Protein AF-0000000084999881 (afdb_homodimer)

Sequence (1038 aa):
MAYRNLAKKSRRGPTAPMKRFIDLETKNLNSEVIKTTNSFSDEIKTISSFSTDHPLTNSQENQKLNQYENKVKGRFDNIVPLLKRVSSLQNDLNFVERAQNLCRSELGYELPLHILEKAWVGSIDISALFAWCVFQSHQLTSNEFFNSDPIEGSENSQYAKSFQSFLYQCGFHLLDITPCADGRLAHAISYALRIPFSSVRRRSHAGALFDIEKTVNRWIKTEHSRYRESTPNSATEPTRYLKSVIYHFSSVDPTHQGCAAHGSNDELAASEGLQRLLDFREAVENSFCCGASVDLLLIGIDTDTDAIRVHTPSKTNEVDLKSWVCANEIYKETQFLKAEEALQKIQENIKRVCPGETDPNMVMFITRLISNNISQIDYVKNFHSGSYQDAGHAERFIGVGIGFKEVHLRNLTYFAHLETVEQGAPDLDVGVKIFTGLNISRSLPIPIVIRFDYSGSVPHARNRALSDCHRINEAIKSRYRDLIDNGSLHTFLTIRDRDKKAPAEVVGSSLDPVTQEAHMAYRNLAKKSRRGPTAPMKRFIDLETKNLNSEVIKTTNSFSDEIKTISSFSTDHPLTNSQENQKLNQYENKVKGRFDNIVPLLKRVSSLQNDLNFVERAQNLCRSELGYELPLHILEKAWVGSIDISALFAWCVFQSHQLTSNEFFNSDPIEGSENSQYAKSFQSFLYQCGFHLLDITPCADGRLAHAISYALRIPFSSVRRRSHAGALFDIEKTVNRWIKTEHSRYRESTPNSATEPTRYLKSVIYHFSSVDPTHQGCAAHGSNDELAASEGLQRLLDFREAVENSFCCGASVDLLLIGIDTDTDAIRVHTPSKTNEVDLKSWVCANEIYKETQFLKAEEALQKIQENIKRVCPGETDPNMVMFITRLISNNISQIDYVKNFHSGSYQDAGHAERFIGVGIGFKEVHLRNLTYFAHLETVEQGAPDLDVGVKIFTGLNISRSLPIPIVIRFDYSGSVPHARNRALSDCHRINEAIKSRYRDLIDNGSLHTFLTIRDRDKKAPAEVVGSSLDPVTQEAH

Secondary structure (DSSP, 8-state):
------------------------------------S--SGGG---------S-TT--HHHHHHHHHHHHHHHHHHHTHHHHHHHHHHTTTSTTHHHHHHHHHHHHTSSPPPHHHHGGGGTS---HHHHHHHHHHHHHHHHHHHHHHH-TTS-STTSHHHHHHHHHHHHTTEEEEEEEEBS-GGGTTIIIIIS---GGGEEE--BGGG---HHHHHHHHHHHHHHHHHH--SS-TTS--EEEEEEEEEE-SS-TTTSS-GGGTT-HHHHHHHHHHHHHHHHHHHHHH--TT---EEEEEEEETTT--EEEE--BTT----TT--EEHHHHHHHHTTS-HHHHHHHHHHHHHHHSSSPBPHHHHHHHHHHHHHHHHHHHHHHHHHTTS-S--S---SEEEEEE--TT--STTSEEEEE-S-HHHHHHHHHHHHHHHHHHTGGGT--EEEEEEEEE-TTSTTHHHHHHHHHHHHHHHHHHHTHHHHHTTSEEEEEEEEETTSS--PEEEEETTS-------/----------------------------------------TT----------S-TT--HHHHHHHHHHHHHHHHHHHTHHHHHHHHHHTTTSTTHHHHHHHHHHHHTSSPPPHHHHGGGGTS---HHHHHHHHHHHHHHHHHHHHHHH-TTS-STTSHHHHHHHHHHHHTTEEEEEEEEBS-GGGTTIIIIIS---GGGEEE--BGGG---HHHHHHHHHHHHHHHHHH--SS-TTS--EEEEEEEEEE-SS-TTTSS-GGGTT-HHHHHHHHHHHHHHHHHHHHHH--TT---EEEEEEEETTT--EEEE--BTT----TT--EEHHHHHHHHTTS-HHHHHHHHHHHHHHHSSSPBPHHHHHHHHHHHHHHHHHHHHHHHHHTTS-S--S---SEEEEE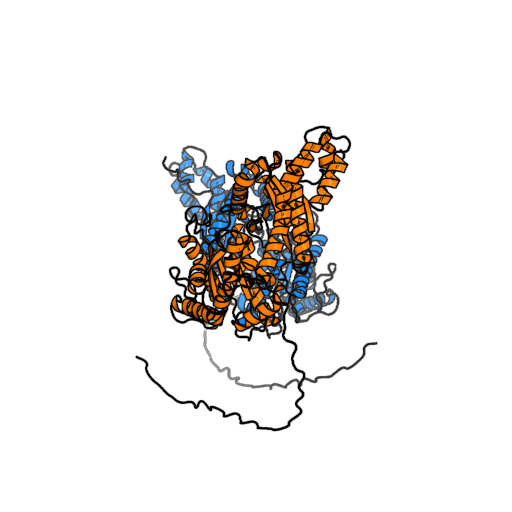E--TT--STTSEEEEE-S-HHHHHHHHHHHHHHHHHHTGGGT--EEEEEEEEE-TTSTTHHHHHHHHHHHHHHHHHHHTHHHHHTTSEEEEEEEEETTSS--PEEEEETTS-------

pLDDT: mean 86.76, std 23.09, range [13.91, 98.69]

Structure (mmCIF, N/CA/C/O backbone):
data_AF-0000000084999881-model_v1
#
loop_
_entity.id
_entity.type
_entity.pdbx_description
1 polymer 'Carboxysome shell carbonic anhydrase'
#
loop_
_atom_site.group_PDB
_atom_site.id
_atom_site.type_symbol
_atom_site.label_atom_id
_atom_site.label_alt_id
_atom_site.label_comp_id
_atom_site.label_asym_id
_atom_site.label_entity_id
_atom_site.label_seq_id
_atom_site.pdbx_PDB_ins_code
_atom_site.Cartn_x
_atom_site.Cartn_y
_atom_site.Cartn_z
_atom_site.occupancy
_atom_site.B_iso_or_equiv
_atom_site.auth_seq_id
_atom_site.auth_comp_id
_atom_site.auth_asym_id
_atom_site.auth_atom_id
_atom_site.pdbx_PDB_model_num
ATOM 1 N N . MET A 1 1 ? 43.688 4.688 -23.734 1 18.05 1 MET A N 1
ATOM 2 C CA . MET A 1 1 ? 44.844 3.812 -23.828 1 18.05 1 MET A CA 1
ATOM 3 C C . MET A 1 1 ? 45.25 3.309 -22.438 1 18.05 1 MET A C 1
ATOM 5 O O . MET A 1 1 ? 46.438 3.346 -22.078 1 18.05 1 MET A O 1
ATOM 9 N N . ALA A 1 2 ? 44.156 3.385 -21.594 1 18.86 2 ALA A N 1
ATOM 10 C CA . ALA A 1 2 ? 44.031 3.137 -20.156 1 18.86 2 ALA A CA 1
ATOM 11 C C . ALA A 1 2 ? 44.438 1.7 -19.812 1 18.86 2 ALA A C 1
ATOM 13 O O . ALA A 1 2 ? 43.688 0.761 -20.141 1 18.86 2 ALA A O 1
ATOM 14 N N . TYR A 1 3 ? 45.688 1.379 -19.594 1 16.81 3 TYR A N 1
ATOM 15 C CA . TYR A 1 3 ? 46.688 0.327 -19.625 1 16.81 3 TYR A CA 1
ATOM 16 C C . TYR A 1 3 ? 46.438 -0.706 -18.531 1 16.81 3 TYR A C 1
ATOM 18 O O . TYR A 1 3 ? 45.625 -0.478 -17.641 1 16.81 3 TYR A O 1
ATOM 26 N N . ARG A 1 4 ? 47.375 -1.119 -17.656 1 17.08 4 ARG A N 1
ATOM 27 C CA . ARG A 1 4 ? 48.219 -2.295 -17.578 1 17.08 4 ARG A CA 1
ATOM 28 C C . ARG A 1 4 ? 47.875 -3.164 -16.391 1 17.08 4 ARG A C 1
ATOM 30 O O . ARG A 1 4 ? 47.781 -4.387 -16.5 1 17.08 4 ARG A O 1
ATOM 37 N N . ASN A 1 5 ? 48 -2.693 -15.102 1 17.42 5 ASN A N 1
ATOM 38 C CA . ASN A 1 5 ? 48.875 -3.488 -14.258 1 17.42 5 ASN A CA 1
ATOM 39 C C . ASN A 1 5 ? 48.156 -4.68 -13.641 1 17.42 5 ASN A C 1
ATOM 41 O O . ASN A 1 5 ? 47.062 -4.527 -13.102 1 17.42 5 ASN A O 1
ATOM 45 N N . LEU A 1 6 ? 48.562 -5.977 -13.984 1 17.14 6 LEU A N 1
ATOM 46 C CA . LEU A 1 6 ? 48.375 -7.426 -14.031 1 17.14 6 LEU A CA 1
ATOM 47 C C . LEU A 1 6 ? 48.594 -8.039 -12.656 1 17.14 6 LEU A C 1
ATOM 49 O O . LEU A 1 6 ? 49.688 -8.531 -12.352 1 17.14 6 LEU A O 1
ATOM 53 N N . ALA A 1 7 ? 48.344 -7.301 -11.477 1 16.52 7 ALA A N 1
ATOM 54 C CA . ALA A 1 7 ? 48.969 -7.906 -10.312 1 16.52 7 ALA A CA 1
ATOM 55 C C . ALA A 1 7 ? 48.5 -9.344 -10.109 1 16.52 7 ALA A C 1
ATOM 57 O O . ALA A 1 7 ? 47.281 -9.609 -10.094 1 16.52 7 ALA A O 1
ATOM 58 N N . LYS A 1 8 ? 49.281 -10.453 -10.031 1 15.81 8 LYS A N 1
ATOM 59 C CA . LYS A 1 8 ? 49.531 -11.891 -10.109 1 15.81 8 LYS A CA 1
ATOM 60 C C . LYS A 1 8 ? 49.062 -12.602 -8.844 1 15.81 8 LYS A C 1
ATOM 62 O O . LYS A 1 8 ? 49.719 -13.531 -8.375 1 15.81 8 LYS A O 1
ATOM 67 N N . LYS A 1 9 ? 48.094 -12.203 -7.992 1 16.83 9 LYS A N 1
ATOM 68 C CA . LYS A 1 9 ? 48.219 -12.797 -6.664 1 16.83 9 LYS A CA 1
ATOM 69 C C . LYS A 1 9 ? 48.031 -14.312 -6.715 1 16.83 9 LYS A C 1
ATOM 71 O O . LYS A 1 9 ? 47.031 -14.805 -7.184 1 16.83 9 LYS A O 1
ATOM 76 N N . SER A 1 10 ? 49.094 -15.242 -6.605 1 15.3 10 SER A N 1
ATOM 77 C CA . SER A 1 10 ? 49.469 -16.641 -6.746 1 15.3 10 SER A CA 1
ATOM 78 C C . SER A 1 10 ? 48.812 -17.5 -5.652 1 15.3 10 SER A C 1
ATOM 80 O O . SER A 1 10 ? 49.375 -17.625 -4.559 1 15.3 10 SER A O 1
ATOM 82 N N . ARG A 1 11 ? 47.5 -17.359 -5.41 1 17.06 11 ARG A N 1
ATOM 83 C CA . ARG A 1 11 ? 47.062 -18.062 -4.195 1 17.06 11 ARG A CA 1
ATOM 84 C C . ARG A 1 11 ? 47.375 -19.547 -4.289 1 17.06 11 ARG A C 1
ATOM 86 O O . ARG A 1 11 ? 46.969 -20.219 -5.238 1 17.06 11 ARG A O 1
ATOM 93 N N . ARG A 1 12 ? 48.406 -20.109 -3.645 1 16.02 12 ARG A N 1
ATOM 94 C CA . ARG A 1 12 ? 49.062 -21.391 -3.395 1 16.02 12 ARG A CA 1
ATOM 95 C C . ARG A 1 12 ? 48.062 -22.453 -2.965 1 16.02 12 ARG A C 1
ATOM 97 O O . ARG A 1 12 ? 47.156 -22.188 -2.158 1 16.02 12 ARG A O 1
ATOM 104 N N . GLY A 1 13 ? 47.781 -23.625 -3.818 1 16.53 13 GLY A N 1
ATOM 105 C CA . GLY A 1 13 ? 46.938 -24.797 -4.07 1 16.53 13 GLY A CA 1
ATOM 106 C C . GLY A 1 13 ? 47.156 -25.906 -3.053 1 16.53 13 GLY A C 1
ATOM 107 O O . GLY A 1 13 ? 46.781 -27.047 -3.283 1 16.53 13 GLY A O 1
ATOM 108 N N . PRO A 1 14 ? 46.844 -25.688 -1.639 1 15.98 14 PRO A N 1
ATOM 109 C CA . PRO A 1 14 ? 47.5 -26.75 -0.863 1 15.98 14 PRO A CA 1
ATOM 110 C C . PRO A 1 14 ? 47.031 -28.141 -1.254 1 15.98 14 PRO A C 1
ATOM 112 O O . PRO A 1 14 ? 45.938 -28.297 -1.808 1 15.98 14 PRO A O 1
ATOM 115 N N . THR A 1 15 ? 47.875 -29.281 -1.244 1 15.13 15 THR A N 1
ATOM 116 C CA . THR A 1 15 ? 48.156 -30.641 -1.699 1 15.13 15 THR A CA 1
ATOM 117 C C . THR A 1 15 ? 47.469 -31.672 -0.815 1 15.13 15 THR A C 1
ATOM 119 O O . THR A 1 15 ? 47.656 -32.875 -0.995 1 15.13 15 THR A O 1
ATOM 122 N N . ALA A 1 16 ? 46.094 -31.484 -0.407 1 15.77 16 ALA A N 1
ATOM 123 C CA . ALA A 1 16 ? 45.906 -32.406 0.705 1 15.77 16 ALA A CA 1
ATOM 124 C C . ALA A 1 16 ? 46.062 -33.875 0.252 1 15.77 16 ALA A C 1
ATOM 126 O O . ALA A 1 16 ? 45.719 -34.219 -0.877 1 15.77 16 ALA A O 1
ATOM 127 N N . PRO A 1 17 ? 46.469 -34.969 1.18 1 15.51 17 PRO A N 1
ATOM 128 C CA . PRO A 1 17 ? 47.188 -36.25 1.094 1 15.51 17 PRO A CA 1
ATOM 129 C C . PRO A 1 17 ? 46.25 -37.406 0.79 1 15.51 17 PRO A C 1
ATOM 131 O O . PRO A 1 17 ? 45.031 -37.312 1.008 1 15.51 17 PRO A O 1
ATOM 134 N N . MET A 1 18 ? 46.719 -38.625 0.277 1 15.27 18 MET A N 1
ATOM 135 C CA . MET A 1 18 ? 46.406 -39.844 -0.454 1 15.27 18 MET A CA 1
ATOM 136 C C . MET A 1 18 ? 45.875 -40.938 0.49 1 15.27 18 MET A C 1
ATOM 138 O O . MET A 1 18 ? 45.781 -42.094 0.106 1 15.27 18 MET A O 1
ATOM 142 N N . LYS A 1 19 ? 45.062 -40.562 1.547 1 14.93 19 LYS A N 1
ATOM 143 C CA . LYS A 1 19 ? 45.312 -41.656 2.479 1 14.93 19 LYS A CA 1
ATOM 144 C C . LYS A 1 19 ? 45 -43 1.85 1 14.93 19 LYS A C 1
ATOM 146 O O . LYS A 1 19 ? 44.25 -43.062 0.868 1 14.93 19 LYS A O 1
ATOM 151 N N . ARG A 1 20 ? 44.375 -44.031 2.789 1 15.15 20 ARG A N 1
ATOM 152 C CA . ARG A 1 20 ? 44.844 -45.281 3.371 1 15.15 20 ARG A CA 1
ATOM 153 C C . ARG A 1 20 ? 44.125 -46.469 2.73 1 15.15 20 ARG A C 1
ATOM 155 O O . ARG A 1 20 ? 43 -46.375 2.27 1 15.15 20 ARG A O 1
ATOM 162 N N . PHE A 1 21 ? 44.688 -47.812 2.725 1 15.23 21 PHE A N 1
ATOM 163 C CA . PHE A 1 21 ? 44.812 -49.094 2.031 1 15.23 21 PHE A CA 1
ATOM 164 C C . PHE A 1 21 ? 43.719 -50.031 2.428 1 15.23 21 PHE A C 1
ATOM 166 O O . PHE A 1 21 ? 43.281 -50.844 1.615 1 15.23 21 PHE A O 1
ATOM 173 N N . ILE A 1 22 ? 42.938 -49.969 3.635 1 15.84 22 ILE A N 1
ATOM 174 C CA . ILE A 1 22 ? 43.219 -51.25 4.262 1 15.84 22 ILE A CA 1
ATOM 175 C C . ILE A 1 22 ? 42.438 -52.344 3.576 1 15.84 22 ILE A C 1
ATOM 177 O O . ILE A 1 22 ? 42.875 -52.969 2.604 1 15.84 22 ILE A O 1
ATOM 181 N N . ASP A 1 23 ? 41.5 -53.125 4.367 1 16.14 23 ASP A N 1
ATOM 182 C CA . ASP A 1 23 ? 41.562 -54.5 4.891 1 16.14 23 ASP A CA 1
ATOM 183 C C . ASP A 1 23 ? 40.625 -55.406 4.145 1 16.14 23 ASP A C 1
ATOM 185 O O . ASP A 1 23 ? 39.406 -55.125 4.047 1 16.14 23 ASP A O 1
ATOM 189 N N . LEU A 1 24 ? 41.156 -56.406 3.414 1 15.98 24 LEU A N 1
ATOM 190 C CA . LEU A 1 24 ? 40.812 -57.344 2.363 1 15.98 24 LEU A CA 1
ATOM 191 C C . LEU A 1 24 ? 39.844 -58.406 2.895 1 15.98 24 LEU A C 1
ATOM 193 O O . LEU A 1 24 ? 39.188 -59.125 2.115 1 15.98 24 LEU A O 1
ATOM 197 N N . GLU A 1 25 ? 39.75 -58.781 4.176 1 15.97 25 GLU A N 1
ATOM 198 C CA . GLU A 1 25 ? 39.875 -60.25 4.25 1 15.97 25 GLU A CA 1
ATOM 199 C C . GLU A 1 25 ? 38.531 -60.906 4.035 1 15.97 25 GLU A C 1
ATOM 201 O O . GLU A 1 25 ? 37.656 -60.844 4.898 1 15.97 25 GLU A O 1
ATOM 206 N N . THR A 1 26 ? 37.844 -60.812 3.047 1 15.11 26 THR A N 1
ATOM 207 C CA . THR A 1 26 ? 36.5 -61.312 3.105 1 15.11 26 THR A CA 1
ATOM 208 C C . THR A 1 26 ? 36.469 -62.844 3.174 1 15.11 26 THR A C 1
ATOM 210 O O . THR A 1 26 ? 36.906 -63.5 2.234 1 15.11 26 THR A O 1
ATOM 213 N N . LYS A 1 27 ? 36.531 -63.25 4.406 1 16.55 27 LYS A N 1
ATOM 214 C CA . LYS A 1 27 ? 36.531 -64.688 4.793 1 16.55 27 LYS A CA 1
ATOM 215 C C . LYS A 1 27 ? 35.531 -65.438 3.979 1 16.55 27 LYS A C 1
ATOM 217 O O . LYS A 1 27 ? 34.562 -64.875 3.463 1 16.55 27 LYS A O 1
ATOM 222 N N . ASN A 1 28 ? 35.031 -66.625 4.434 1 15.32 28 ASN A N 1
ATOM 223 C CA . ASN A 1 28 ? 35 -68.062 4.102 1 15.32 28 ASN A CA 1
ATOM 224 C C . ASN A 1 28 ? 33.688 -68.438 3.482 1 15.32 28 ASN A C 1
ATOM 226 O O . ASN A 1 28 ? 33.656 -69.062 2.414 1 15.32 28 ASN A O 1
ATOM 230 N N . LEU A 1 29 ? 32.688 -68.938 4.277 1 16.25 29 LEU A N 1
ATOM 231 C CA . LEU A 1 29 ? 32.406 -70.375 4.336 1 16.25 29 LEU A CA 1
ATOM 232 C C . LEU A 1 29 ? 31.312 -70.75 3.33 1 16.25 29 LEU A C 1
ATOM 234 O O . LEU A 1 29 ? 30.578 -69.875 2.861 1 16.25 29 LEU A O 1
ATOM 238 N N . ASN A 1 30 ? 30.531 -71.875 3.604 1 15.73 30 ASN A N 1
ATOM 239 C CA . ASN A 1 30 ? 30.234 -73.188 3.121 1 15.73 30 ASN A CA 1
ATOM 240 C C . ASN A 1 30 ? 28.875 -73.25 2.42 1 15.73 30 ASN A C 1
ATOM 242 O O . ASN A 1 30 ? 28.688 -74.062 1.514 1 15.73 30 ASN A O 1
ATOM 246 N N . SER A 1 31 ? 27.844 -72.75 3.051 1 16.7 31 SER A N 1
ATOM 247 C CA . SER A 1 31 ? 26.797 -73.75 3.158 1 16.7 31 SER A CA 1
ATOM 248 C C . SER A 1 31 ? 26.219 -74.125 1.792 1 16.7 31 SER A C 1
ATOM 250 O O . SER A 1 31 ? 26.312 -73.312 0.858 1 16.7 31 SER A O 1
ATOM 252 N N . GLU A 1 32 ? 25.281 -75.062 1.805 1 17.41 32 GLU A N 1
ATOM 253 C CA . GLU A 1 32 ? 24.703 -76.312 1.23 1 17.41 32 GLU A CA 1
ATOM 254 C C . GLU A 1 32 ? 23.797 -76 0.051 1 17.41 32 GLU A C 1
ATOM 256 O O . GLU A 1 32 ? 23.484 -74.812 -0.188 1 17.41 32 GLU A O 1
ATOM 261 N N . VAL A 1 33 ? 22.531 -76.562 0.133 1 18.67 33 VAL A N 1
ATOM 262 C CA . VAL A 1 33 ? 21.875 -77.625 -0.663 1 18.67 33 VAL A CA 1
ATOM 263 C C . VAL A 1 33 ? 21.172 -77 -1.859 1 18.67 33 VAL A C 1
ATOM 265 O O . VAL A 1 33 ? 20.938 -75.75 -1.874 1 18.67 33 VAL A O 1
ATOM 268 N N . ILE A 1 34 ? 20.031 -77.688 -2.234 1 17.12 34 ILE A N 1
ATOM 269 C CA . ILE A 1 34 ? 19.469 -78.312 -3.436 1 17.12 34 ILE A CA 1
ATOM 270 C C . ILE A 1 34 ? 18.672 -77.25 -4.219 1 17.12 34 ILE A C 1
ATOM 272 O O . ILE A 1 34 ? 17.719 -76.688 -3.705 1 17.12 34 ILE A O 1
ATOM 276 N N . LYS A 1 35 ? 19.203 -77 -5.289 1 20.3 35 LYS A N 1
ATOM 277 C CA . LYS A 1 35 ? 19.141 -76.125 -6.457 1 20.3 35 LYS A CA 1
ATOM 278 C C . LYS A 1 35 ? 17.844 -76.375 -7.234 1 20.3 35 LYS A C 1
ATOM 280 O O . LYS A 1 35 ? 17.672 -77.375 -7.895 1 20.3 35 LYS A O 1
ATOM 285 N N . THR A 1 36 ? 16.656 -76 -6.457 1 18.44 36 THR A N 1
ATOM 286 C CA . THR A 1 36 ? 15.297 -75.938 -6.977 1 18.44 36 THR A CA 1
ATOM 287 C C . THR A 1 36 ? 15.289 -75.562 -8.453 1 18.44 36 THR A C 1
ATOM 289 O O . THR A 1 36 ? 16.047 -74.75 -8.891 1 18.44 36 THR A O 1
ATOM 292 N N . THR A 1 37 ? 14.312 -76.25 -9.102 1 19.77 37 THR A N 1
ATOM 293 C CA . THR A 1 37 ? 14.062 -76.625 -10.492 1 19.77 37 THR A CA 1
ATOM 294 C C . THR A 1 37 ? 14.125 -75.375 -11.375 1 19.77 37 THR A C 1
ATOM 296 O O . THR A 1 37 ? 14.008 -74.25 -10.875 1 19.77 37 THR A O 1
ATOM 299 N N . ASN A 1 38 ? 13.492 -75.562 -12.547 1 20.7 38 ASN A N 1
ATOM 300 C CA . ASN A 1 38 ? 13.586 -75.25 -13.969 1 20.7 38 ASN A CA 1
ATOM 301 C C . ASN A 1 38 ? 13.344 -73.75 -14.211 1 20.7 38 ASN A C 1
ATOM 303 O O . ASN A 1 38 ? 12.555 -73.125 -13.5 1 20.7 38 ASN A O 1
ATOM 307 N N . SER A 1 39 ? 14.055 -73.125 -15.195 1 21.08 39 SER A N 1
ATOM 308 C CA . SER A 1 39 ? 14.914 -72 -15.703 1 21.08 39 SER A CA 1
ATOM 309 C C . SER A 1 39 ? 14.086 -70.875 -16.266 1 21.08 39 SER A C 1
ATOM 311 O O . SER A 1 39 ? 14.344 -69.688 -15.953 1 21.08 39 SER A O 1
ATOM 313 N N . PHE A 1 40 ? 13.531 -71.062 -17.547 1 21.86 40 PHE A N 1
ATOM 314 C CA . PHE A 1 40 ? 13.82 -70.188 -18.688 1 21.86 40 PHE A CA 1
ATOM 315 C C . PHE A 1 40 ? 12.852 -69 -18.734 1 21.86 40 PHE A C 1
ATOM 317 O O . PHE A 1 40 ? 13.234 -67.938 -19.125 1 21.86 40 PHE A O 1
ATOM 324 N N . SER A 1 41 ? 11.555 -69.438 -18.766 1 22.73 41 SER A N 1
ATOM 325 C CA . SER A 1 41 ? 10.68 -68.562 -19.594 1 22.73 41 SER A CA 1
ATOM 326 C C . SER A 1 41 ? 10.398 -67.25 -18.906 1 22.73 41 SER A C 1
ATOM 328 O O . SER A 1 41 ? 9.688 -66.375 -19.453 1 22.73 41 SER A O 1
ATOM 330 N N . ASP A 1 42 ? 10.508 -67.312 -17.641 1 23.17 42 ASP A N 1
ATOM 331 C CA . ASP A 1 42 ? 10.086 -66.125 -16.875 1 23.17 42 ASP A CA 1
ATOM 332 C C . ASP A 1 42 ? 10.984 -64.938 -17.172 1 23.17 42 ASP A C 1
ATOM 334 O O . ASP A 1 42 ? 10.945 -63.938 -16.469 1 23.17 42 ASP A O 1
ATOM 338 N N . GLU A 1 43 ? 12.141 -65.312 -17.734 1 27.02 43 GLU A N 1
ATOM 339 C CA . GLU A 1 43 ? 13.102 -64.25 -18.016 1 27.02 43 GLU A CA 1
ATOM 340 C C . GLU A 1 43 ? 12.484 -63.156 -18.938 1 27.02 43 GLU A C 1
ATOM 342 O O . GLU A 1 43 ? 13.211 -62.438 -19.625 1 27.02 43 GLU A O 1
ATOM 347 N N . ILE A 1 44 ? 11.344 -63.5 -19.422 1 25.16 44 ILE A N 1
ATOM 348 C CA . ILE A 1 44 ? 11.047 -62.594 -20.531 1 25.16 44 ILE A CA 1
ATOM 349 C C . ILE A 1 44 ? 11.406 -61.156 -20.141 1 25.16 44 ILE A C 1
ATOM 351 O O . ILE A 1 44 ? 11.539 -60.844 -18.953 1 25.16 44 ILE A O 1
ATOM 355 N N . LYS A 1 45 ? 10.391 -60.094 -20.609 1 29.77 45 LYS A N 1
ATOM 356 C CA . LYS A 1 45 ? 10.477 -58.719 -21.078 1 29.77 45 LYS A CA 1
ATOM 357 C C . LYS A 1 45 ? 10.695 -57.75 -19.906 1 29.77 45 LYS A C 1
ATOM 359 O O . LYS A 1 45 ? 9.734 -57.312 -19.297 1 29.77 45 LYS A O 1
ATOM 364 N N . THR A 1 46 ? 11.242 -58.219 -18.875 1 27.94 46 THR A N 1
ATOM 365 C CA . THR A 1 46 ? 11.695 -57 -18.219 1 27.94 46 THR A CA 1
ATOM 366 C C . THR A 1 46 ? 12.367 -56.062 -19.203 1 27.94 46 THR A C 1
ATOM 368 O O . THR A 1 46 ? 13.578 -56.156 -19.438 1 27.94 46 THR A O 1
ATOM 371 N N . ILE A 1 47 ? 12.023 -56.125 -20.422 1 29.58 47 ILE A N 1
ATOM 372 C CA . ILE A 1 47 ? 12.523 -55 -21.219 1 29.58 47 ILE A CA 1
ATOM 373 C C . ILE A 1 47 ? 12.672 -53.75 -20.328 1 29.58 47 ILE A C 1
ATOM 375 O O . ILE A 1 47 ? 11.711 -53.312 -19.703 1 29.58 47 ILE A O 1
ATOM 379 N N . SER A 1 48 ? 13.68 -53.656 -19.625 1 32.5 48 SER A N 1
ATOM 380 C CA . SER A 1 48 ? 14.047 -52.312 -19.203 1 32.5 48 SER A CA 1
ATOM 381 C C . SER A 1 48 ? 13.336 -51.25 -20.062 1 32.5 48 SER A C 1
ATOM 383 O O . SER A 1 48 ? 13.578 -51.156 -21.266 1 32.5 48 SER A O 1
ATOM 385 N N . SER A 1 49 ? 12.102 -51.219 -20.094 1 35.69 49 SER A N 1
ATOM 386 C CA . SER A 1 49 ? 11.414 -50.062 -20.688 1 35.69 49 SER A CA 1
ATOM 387 C C . SER A 1 49 ? 12.336 -48.875 -20.797 1 35.69 49 SER A C 1
ATOM 389 O O . SER A 1 49 ? 12.766 -48.312 -19.781 1 35.69 49 SER A O 1
ATOM 391 N N . PHE A 1 50 ? 13.445 -48.844 -21.531 1 41.78 50 PHE A N 1
ATOM 392 C CA . PHE A 1 50 ? 14.273 -47.719 -21.875 1 41.78 50 PHE A CA 1
ATOM 393 C C . PHE A 1 50 ? 13.539 -46.406 -21.609 1 41.78 50 PHE A C 1
ATOM 395 O O . PHE A 1 50 ? 12.539 -46.094 -22.266 1 41.78 50 PHE A O 1
ATOM 402 N N . SER A 1 51 ? 13.375 -46.094 -20.438 1 56.97 51 SER A N 1
ATOM 403 C CA . SER A 1 51 ? 12.812 -44.781 -20.141 1 56.97 51 SER A CA 1
ATOM 404 C C . SER A 1 51 ? 13.164 -43.75 -21.219 1 56.97 51 SER A C 1
ATOM 406 O O . SER A 1 51 ? 14.336 -43.594 -21.562 1 56.97 51 SER A O 1
ATOM 408 N N . THR A 1 52 ? 12.445 -43.594 -22.266 1 80.31 52 THR A N 1
ATOM 409 C CA . THR A 1 52 ? 12.523 -42.625 -23.344 1 80.31 52 THR A CA 1
ATOM 410 C C . THR A 1 52 ? 12.727 -41.219 -22.797 1 80.31 52 THR A C 1
ATOM 412 O O . THR A 1 52 ? 12.789 -40.25 -23.562 1 80.31 52 THR A O 1
ATOM 415 N N . ASP A 1 53 ? 12.977 -41.375 -21.484 1 91.19 53 ASP A N 1
ATOM 416 C CA . ASP A 1 53 ? 13.148 -40.062 -20.906 1 91.19 53 ASP A CA 1
ATOM 417 C C . ASP A 1 53 ? 14.562 -39.531 -21.141 1 91.19 53 ASP A C 1
ATOM 419 O O . ASP A 1 53 ? 15.492 -40.312 -21.359 1 91.19 53 ASP A O 1
ATOM 423 N N . HIS A 1 54 ? 14.609 -38.281 -21.188 1 96.62 54 HIS A N 1
ATOM 424 C CA . HIS A 1 54 ? 15.898 -37.594 -21.219 1 96.62 54 HIS A CA 1
ATOM 425 C C . HIS A 1 54 ? 16.781 -38.031 -20.047 1 96.62 54 HIS A C 1
ATOM 427 O O . HIS A 1 54 ? 16.281 -38.25 -18.938 1 96.62 54 HIS A O 1
ATOM 433 N N . PRO A 1 55 ? 18.078 -38.125 -20.172 1 96.62 55 PRO A N 1
ATOM 434 C CA . PRO A 1 55 ? 18.969 -38.594 -19.109 1 96.62 55 PRO A CA 1
ATOM 435 C C . PRO A 1 55 ? 18.953 -37.688 -17.875 1 96.62 55 PRO A C 1
ATOM 437 O O . PRO A 1 55 ? 19.297 -38.125 -16.781 1 96.62 55 PRO A O 1
ATOM 440 N N . LEU A 1 56 ? 18.578 -36.469 -18.031 1 97.62 56 LEU A N 1
ATOM 441 C CA . LEU A 1 56 ? 18.547 -35.531 -16.906 1 97.62 56 LEU A CA 1
ATOM 442 C C . LEU A 1 56 ? 17.188 -35.562 -16.203 1 97.62 56 LEU A C 1
ATOM 444 O O . LEU A 1 56 ? 17.016 -34.906 -15.172 1 97.62 56 LEU A O 1
ATOM 448 N N . THR A 1 57 ? 16.281 -36.344 -16.625 1 97.94 57 THR A N 1
ATOM 449 C CA . THR A 1 57 ? 14.922 -36.344 -16.109 1 97.94 57 THR A CA 1
ATOM 450 C C . THR A 1 57 ? 14.828 -37.094 -14.781 1 97.94 57 THR A C 1
ATOM 452 O O . THR A 1 57 ? 15.375 -38.188 -14.641 1 97.94 57 THR A O 1
ATOM 455 N N . ASN A 1 58 ? 14.195 -36.438 -13.844 1 96.56 58 ASN A N 1
ATOM 456 C CA . ASN A 1 58 ? 13.82 -37.094 -12.594 1 96.56 58 ASN A CA 1
ATOM 457 C C . ASN A 1 58 ? 12.438 -37.719 -12.695 1 96.56 58 ASN A C 1
ATOM 459 O O . ASN A 1 58 ? 11.438 -37.125 -12.305 1 96.56 58 ASN A O 1
ATOM 463 N N . SER A 1 59 ? 12.391 -38.938 -13.047 1 95.69 59 SER A N 1
ATOM 464 C CA . SER A 1 59 ? 11.141 -39.656 -13.344 1 95.69 59 SER A CA 1
ATOM 465 C C . SER A 1 59 ? 10.312 -39.875 -12.086 1 95.69 59 SER A C 1
ATOM 467 O O . SER A 1 59 ? 9.086 -39.844 -12.133 1 95.69 59 SER A O 1
ATOM 469 N N . GLN A 1 60 ? 11.016 -40.094 -11.008 1 95.25 60 GLN A N 1
ATOM 470 C CA . GLN A 1 60 ? 10.312 -40.281 -9.742 1 95.25 60 GLN A CA 1
ATOM 471 C C . GLN A 1 60 ? 9.547 -39 -9.352 1 95.25 60 GLN A C 1
ATOM 473 O O . GLN A 1 60 ? 8.391 -39.094 -8.93 1 95.25 60 GLN A O 1
ATOM 478 N N . GLU A 1 61 ? 10.227 -37.906 -9.453 1 95.81 61 GLU A N 1
ATOM 479 C CA . GLU A 1 61 ? 9.562 -36.625 -9.164 1 95.81 61 GLU A CA 1
ATOM 480 C C . GLU A 1 61 ? 8.406 -36.375 -10.125 1 95.81 61 GLU A C 1
ATOM 482 O O . GLU A 1 61 ? 7.363 -35.844 -9.727 1 95.81 61 GLU A O 1
ATOM 487 N N . ASN A 1 62 ? 8.539 -36.688 -11.359 1 97.62 62 ASN A N 1
ATOM 488 C CA . ASN A 1 62 ? 7.457 -36.562 -12.328 1 97.62 62 ASN A CA 1
ATOM 489 C C . ASN A 1 62 ? 6.227 -37.344 -11.914 1 97.62 62 ASN A C 1
ATOM 491 O O . ASN A 1 62 ? 5.098 -36.875 -12.031 1 97.62 62 ASN A O 1
ATOM 495 N N . GLN A 1 63 ? 6.461 -38.562 -11.469 1 96.75 63 GLN A N 1
ATOM 496 C CA . GLN A 1 63 ? 5.355 -39.406 -11.047 1 96.75 63 GLN A CA 1
ATOM 497 C C . GLN A 1 63 ? 4.637 -38.812 -9.844 1 96.75 63 GLN A C 1
ATOM 499 O O . GLN A 1 63 ? 3.404 -38.812 -9.773 1 96.75 63 GLN A O 1
ATOM 504 N N . LYS A 1 64 ? 5.398 -38.312 -8.938 1 96.12 64 LYS A N 1
ATOM 505 C CA . LYS A 1 64 ? 4.824 -37.688 -7.758 1 96.12 64 LYS A CA 1
ATOM 506 C C . LYS A 1 64 ? 3.973 -36.469 -8.133 1 96.12 64 LYS A C 1
ATOM 508 O O . LYS A 1 64 ? 2.869 -36.281 -7.617 1 96.12 64 LYS A O 1
ATOM 513 N N . LEU A 1 65 ? 4.492 -35.656 -8.984 1 97.44 65 LEU A N 1
ATOM 514 C CA . LEU A 1 65 ? 3.783 -34.438 -9.422 1 97.44 65 LEU A CA 1
ATOM 515 C C . LEU A 1 65 ? 2.529 -34.812 -10.211 1 97.44 65 LEU A C 1
ATOM 517 O O . LEU A 1 65 ? 1.51 -34.125 -10.109 1 97.44 65 LEU A O 1
ATOM 521 N N . ASN A 1 66 ? 2.637 -35.875 -10.992 1 97.5 66 ASN A N 1
ATOM 522 C CA . ASN A 1 66 ? 1.467 -36.344 -11.727 1 97.5 66 ASN A CA 1
ATOM 523 C C . ASN A 1 66 ? 0.366 -36.812 -10.789 1 97.5 66 ASN A C 1
ATOM 525 O O . ASN A 1 66 ? -0.815 -36.562 -11.023 1 97.5 66 ASN A O 1
ATOM 529 N N . GLN A 1 67 ? 0.753 -37.562 -9.789 1 97.19 67 GLN A N 1
ATOM 530 C CA . GLN A 1 67 ? -0.215 -38 -8.797 1 97.19 67 GLN A CA 1
ATOM 531 C C . GLN A 1 67 ? -0.893 -36.812 -8.109 1 97.19 67 GLN A C 1
ATOM 533 O O . GLN A 1 67 ? -2.107 -36.844 -7.895 1 97.19 67 GLN A O 1
ATOM 538 N N . TYR A 1 68 ? -0.131 -35.844 -7.762 1 97.12 68 TYR A N 1
ATOM 539 C CA . TYR A 1 68 ? -0.671 -34.656 -7.133 1 97.12 68 TYR A CA 1
ATOM 540 C C . TYR A 1 68 ? -1.649 -33.938 -8.062 1 97.12 68 TYR A C 1
ATOM 542 O O . TYR A 1 68 ? -2.744 -33.562 -7.645 1 97.12 68 TYR A O 1
ATOM 550 N N . GLU A 1 69 ? -1.23 -33.781 -9.281 1 96.5 69 GLU A N 1
ATOM 551 C CA . GLU A 1 69 ? -2.066 -33.094 -10.273 1 96.5 69 GLU A CA 1
ATOM 552 C C . GLU A 1 69 ? -3.393 -33.844 -10.461 1 96.5 69 GLU A C 1
ATOM 554 O O . GLU A 1 69 ? -4.457 -33.219 -10.453 1 96.5 69 GLU A O 1
ATOM 559 N N . ASN A 1 70 ? -3.307 -35.125 -10.602 1 96.31 70 ASN A N 1
ATOM 560 C CA . ASN A 1 70 ? -4.512 -35.938 -10.812 1 96.31 70 ASN A CA 1
ATOM 561 C C . ASN A 1 70 ? -5.449 -35.844 -9.609 1 96.31 70 ASN A C 1
ATOM 563 O O . ASN A 1 70 ? -6.668 -35.781 -9.773 1 96.31 70 ASN A O 1
ATOM 567 N N . LYS A 1 71 ? -4.855 -35.875 -8.508 1 95.88 71 LYS A N 1
ATOM 568 C CA . LYS A 1 71 ? -5.66 -35.812 -7.285 1 95.88 71 LYS A CA 1
ATOM 569 C C . LYS A 1 71 ? -6.391 -34.469 -7.172 1 95.88 71 LYS A C 1
ATOM 571 O O . LYS A 1 71 ? -7.605 -34.438 -6.945 1 95.88 71 LYS A O 1
ATOM 576 N N . VAL A 1 72 ? -5.684 -33.406 -7.324 1 95.56 72 VAL A N 1
ATOM 577 C CA . VAL A 1 72 ? -6.258 -32.094 -7.145 1 95.56 72 VAL A CA 1
ATOM 578 C C . VAL A 1 72 ? -7.234 -31.781 -8.281 1 95.56 72 VAL A C 1
ATOM 580 O O . VAL A 1 72 ? -8.359 -31.328 -8.039 1 95.56 72 VAL A O 1
ATOM 583 N N . LYS A 1 73 ? -6.844 -32.031 -9.523 1 94.56 73 LYS A N 1
ATOM 584 C CA . LYS A 1 73 ? -7.734 -31.797 -10.648 1 94.56 73 LYS A CA 1
ATOM 585 C C . LYS A 1 73 ? -8.984 -32.656 -10.57 1 94.56 73 LYS A C 1
ATOM 587 O O . LYS A 1 73 ? -10.078 -32.25 -10.938 1 94.56 73 LYS A O 1
ATOM 592 N N . GLY A 1 74 ? -8.797 -33.875 -10.117 1 95.12 74 GLY A N 1
ATOM 593 C CA . GLY A 1 74 ? -9.914 -34.781 -9.961 1 95.12 74 GLY A CA 1
ATOM 594 C C . GLY A 1 74 ? -10.992 -34.281 -9.031 1 95.12 74 GLY A C 1
ATOM 595 O O . GLY A 1 74 ? -12.18 -34.469 -9.266 1 95.12 74 GLY A O 1
ATOM 596 N N . ARG A 1 75 ? -10.594 -33.562 -7.996 1 95.19 75 ARG A N 1
ATOM 597 C CA . ARG A 1 75 ? -11.539 -33 -7.043 1 95.19 75 ARG A CA 1
ATOM 598 C C . ARG A 1 75 ? -12.5 -32.031 -7.734 1 95.19 75 ARG A C 1
ATOM 600 O O . ARG A 1 75 ? -13.672 -31.938 -7.359 1 95.19 75 ARG A O 1
ATOM 607 N N . PHE A 1 76 ? -12.055 -31.328 -8.703 1 96.56 76 PHE A N 1
ATOM 608 C CA . PHE A 1 76 ? -12.867 -30.344 -9.406 1 96.56 76 PHE A CA 1
ATOM 609 C C . PHE A 1 76 ? -13.609 -30.984 -10.57 1 96.56 76 PHE A C 1
ATOM 611 O O . PHE A 1 76 ? -14.781 -30.688 -10.805 1 96.56 76 PHE A O 1
ATOM 618 N N . ASP A 1 77 ? -12.969 -31.938 -11.258 1 95.38 77 ASP A N 1
ATOM 619 C CA . ASP A 1 77 ? -13.531 -32.562 -12.445 1 95.38 77 ASP A CA 1
ATOM 620 C C . ASP A 1 77 ? -14.75 -33.438 -12.086 1 95.38 77 ASP A C 1
ATOM 622 O O . ASP A 1 77 ? -15.648 -33.625 -12.906 1 95.38 77 ASP A O 1
ATOM 626 N N . ASN A 1 78 ? -14.805 -33.875 -10.93 1 97.06 78 ASN A N 1
ATOM 627 C CA . ASN A 1 78 ? -15.867 -34.781 -10.516 1 97.06 78 ASN A CA 1
ATOM 628 C C . ASN A 1 78 ? -17.094 -34.031 -10.031 1 97.06 78 ASN A C 1
ATOM 630 O O . ASN A 1 78 ? -18.141 -34.625 -9.75 1 97.06 78 ASN A O 1
ATOM 634 N N . ILE A 1 79 ? -17.016 -32.719 -10 1 97.62 79 ILE A N 1
ATOM 635 C CA . ILE A 1 79 ? -18.109 -31.922 -9.453 1 97.62 79 ILE A CA 1
ATOM 636 C C . ILE A 1 79 ? -19.328 -32.031 -10.367 1 97.62 79 ILE A C 1
ATOM 638 O O . ILE A 1 79 ? -20.422 -32.375 -9.922 1 97.62 79 ILE A O 1
ATOM 642 N N . VAL A 1 80 ? -19.156 -31.734 -11.672 1 96.94 80 VAL A N 1
ATOM 643 C CA . VAL A 1 80 ? -20.281 -31.688 -12.602 1 96.94 80 VAL A CA 1
ATOM 644 C C . VAL A 1 80 ? -20.922 -33.062 -12.727 1 96.94 80 VAL A C 1
ATOM 646 O O . VAL A 1 80 ? -22.141 -33.219 -12.586 1 96.94 80 VAL A O 1
ATOM 649 N N . PRO A 1 81 ? -20.125 -34.188 -12.898 1 96.94 81 PRO A N 1
ATOM 650 C CA . PRO A 1 81 ? -20.734 -35.5 -12.922 1 96.94 81 PRO A CA 1
ATOM 651 C C . PRO A 1 81 ? -21.516 -35.812 -11.648 1 96.94 81 PRO A C 1
ATOM 653 O O . PRO A 1 81 ? -22.594 -36.406 -11.719 1 96.94 81 PRO A O 1
ATOM 656 N N . LEU A 1 82 ? -21 -35.469 -10.57 1 97.19 82 LEU A N 1
ATOM 657 C CA . LEU A 1 82 ? -21.688 -35.719 -9.312 1 97.19 82 LEU A CA 1
ATOM 658 C C . LEU A 1 82 ? -23 -34.938 -9.258 1 97.19 82 LEU A C 1
ATOM 660 O O . LEU A 1 82 ? -24.031 -35.5 -8.859 1 97.19 82 LEU A O 1
ATOM 664 N N . LEU A 1 83 ? -23 -33.656 -9.578 1 96.38 83 LEU A N 1
ATOM 665 C CA . LEU A 1 83 ? -24.203 -32.812 -9.484 1 96.38 83 LEU A CA 1
ATOM 666 C C . LEU A 1 83 ? -25.266 -33.281 -10.461 1 96.38 83 LEU A C 1
ATOM 668 O O . LEU A 1 83 ? -26.469 -33.156 -10.18 1 96.38 83 LEU A O 1
ATOM 672 N N . LYS A 1 84 ? -24.875 -33.844 -11.609 1 95.75 84 LYS A N 1
ATOM 673 C CA . LYS A 1 84 ? -25.828 -34.438 -12.531 1 95.75 84 LYS A CA 1
ATOM 674 C C . LYS A 1 84 ? -26.547 -35.625 -11.891 1 95.75 84 LYS A C 1
ATOM 676 O O . LYS A 1 84 ? -27.766 -35.781 -12.047 1 95.75 84 LYS A O 1
ATOM 681 N N . ARG A 1 85 ? -25.859 -36.375 -11.148 1 95.81 85 ARG A N 1
ATOM 682 C CA . ARG A 1 85 ? -26.453 -37.5 -10.438 1 95.81 85 ARG A CA 1
ATOM 683 C C . ARG A 1 85 ? -27.375 -37.031 -9.32 1 95.81 85 ARG A C 1
ATOM 685 O O . ARG A 1 85 ? -28.453 -37.562 -9.117 1 95.81 85 ARG A O 1
ATOM 692 N N . VAL A 1 86 ? -26.906 -36.031 -8.641 1 94.81 86 VAL A N 1
ATOM 693 C CA . VAL A 1 86 ? -27.719 -35.438 -7.566 1 94.81 86 VAL A CA 1
ATOM 694 C C . VAL A 1 86 ? -29.016 -34.906 -8.141 1 94.81 86 VAL A C 1
ATOM 696 O O . VAL A 1 86 ? -30.094 -35.094 -7.555 1 94.81 86 VAL A O 1
ATOM 699 N N . SER A 1 87 ? -28.875 -34.219 -9.211 1 92.81 87 SER A N 1
ATOM 700 C CA . SER A 1 87 ? -30.062 -33.656 -9.867 1 92.81 87 SER A CA 1
ATOM 701 C C . SER A 1 87 ? -31.047 -34.719 -10.258 1 92.81 87 SER A C 1
ATOM 703 O O . SER A 1 87 ? -32.281 -34.531 -10.195 1 92.81 87 SER A O 1
ATOM 705 N N . SER A 1 88 ? -30.578 -35.875 -10.617 1 92.06 88 SER A N 1
ATOM 706 C CA . SER A 1 88 ? -31.438 -36.969 -11.039 1 92.06 88 SER A CA 1
ATOM 707 C C . SER A 1 88 ? -32.188 -37.594 -9.852 1 92.06 88 SER A C 1
ATOM 709 O O . SER A 1 88 ? -33.219 -38.25 -10.031 1 92.06 88 SER A O 1
ATOM 711 N N . LEU A 1 89 ? -31.688 -37.344 -8.664 1 91.25 89 LEU A N 1
ATOM 712 C CA . LEU A 1 89 ? -32.281 -37.906 -7.453 1 91.25 89 LEU A CA 1
ATOM 713 C C . LEU A 1 89 ? -33.281 -36.938 -6.844 1 91.25 89 LEU A C 1
ATOM 715 O O . LEU A 1 89 ? -33.906 -37.25 -5.828 1 91.25 89 LEU A O 1
ATOM 719 N N . GLN A 1 90 ? -33.531 -35.781 -7.391 1 87.69 90 GLN A N 1
ATOM 720 C CA . GLN A 1 90 ? -34.25 -34.688 -6.742 1 87.69 90 GLN A CA 1
ATOM 721 C C . GLN A 1 90 ? -35.656 -35.125 -6.332 1 87.69 90 GLN A C 1
ATOM 723 O O . GLN A 1 90 ? -36.188 -34.656 -5.324 1 87.69 90 GLN A O 1
ATOM 728 N N . ASN A 1 91 ? -36.25 -36.062 -7.051 1 85.06 91 ASN A N 1
ATOM 729 C CA . ASN A 1 91 ? -37.625 -36.438 -6.797 1 85.06 91 ASN A CA 1
ATOM 730 C C . ASN A 1 91 ? -37.688 -37.688 -5.906 1 85.06 91 ASN A C 1
ATOM 732 O O . ASN A 1 91 ? -38.781 -38.156 -5.598 1 85.06 91 ASN A O 1
ATOM 736 N N . ASP A 1 92 ? -36.656 -38.062 -5.43 1 87.12 92 ASP A N 1
ATOM 737 C CA . ASP A 1 92 ? -36.656 -39.219 -4.535 1 87.12 92 ASP A CA 1
ATOM 738 C C . ASP A 1 92 ? -37.125 -38.812 -3.133 1 87.12 92 ASP A C 1
ATOM 740 O O . ASP A 1 92 ? -36.906 -37.688 -2.701 1 87.12 92 ASP A O 1
ATOM 744 N N . LEU A 1 93 ? -37.688 -39.719 -2.377 1 85.56 93 LEU A N 1
ATOM 745 C CA . LEU A 1 93 ? -38.219 -39.469 -1.031 1 85.56 93 LEU A CA 1
ATOM 746 C C . LEU A 1 93 ? -37.062 -39.156 -0.064 1 85.56 93 LEU A C 1
ATOM 748 O O . LEU A 1 93 ? -37.219 -38.312 0.804 1 85.56 93 LEU A O 1
ATOM 752 N N . ASN A 1 94 ? -35.969 -39.781 -0.13 1 91.44 94 ASN A N 1
ATOM 753 C CA . ASN A 1 94 ? -34.812 -39.531 0.733 1 91.44 94 ASN A CA 1
ATOM 754 C C . ASN A 1 94 ? -33.719 -38.781 0.003 1 91.44 94 ASN A C 1
ATOM 756 O O . ASN A 1 94 ? -32.531 -39.094 0.148 1 91.44 94 ASN A O 1
ATOM 760 N N . PHE A 1 95 ? -34.156 -37.75 -0.69 1 93.62 95 PHE A N 1
ATOM 761 C CA . PHE A 1 95 ? -33.281 -37 -1.567 1 93.62 95 PHE A CA 1
ATOM 762 C C . PHE A 1 95 ? -32.094 -36.406 -0.787 1 93.62 95 PHE A C 1
ATOM 764 O O . PHE A 1 95 ? -30.938 -36.594 -1.186 1 93.62 95 PHE A O 1
ATOM 771 N N . VAL A 1 96 ? -32.375 -35.75 0.345 1 94.69 96 VAL A N 1
ATOM 772 C CA . VAL A 1 96 ? -31.344 -35.062 1.107 1 94.69 96 VAL A CA 1
ATOM 773 C C . VAL A 1 96 ? -30.297 -36.062 1.588 1 94.69 96 VAL A C 1
ATOM 775 O O . VAL A 1 96 ? -29.094 -35.844 1.408 1 94.69 96 VAL A O 1
ATOM 778 N N . GLU A 1 97 ? -30.688 -37.156 2.119 1 95.19 97 GLU A N 1
ATOM 779 C CA . GLU A 1 97 ? -29.781 -38.188 2.645 1 95.19 97 GLU A CA 1
ATOM 780 C C . GLU A 1 97 ? -28.969 -38.812 1.528 1 95.19 97 GLU A C 1
ATOM 782 O O . GLU A 1 97 ? -27.766 -39.062 1.686 1 95.19 97 GLU A O 1
ATOM 787 N N . ARG A 1 98 ? -29.609 -39.062 0.453 1 94.94 98 ARG A N 1
ATOM 788 C CA . ARG A 1 98 ? -28.938 -39.719 -0.673 1 94.94 98 ARG A CA 1
ATOM 789 C C . ARG A 1 98 ? -27.922 -38.75 -1.299 1 94.94 98 ARG A C 1
ATOM 791 O O . ARG A 1 98 ? -26.812 -39.188 -1.637 1 94.94 98 ARG A O 1
ATOM 798 N N . ALA A 1 99 ? -28.391 -37.531 -1.479 1 95.94 99 ALA A N 1
ATOM 799 C CA . ALA A 1 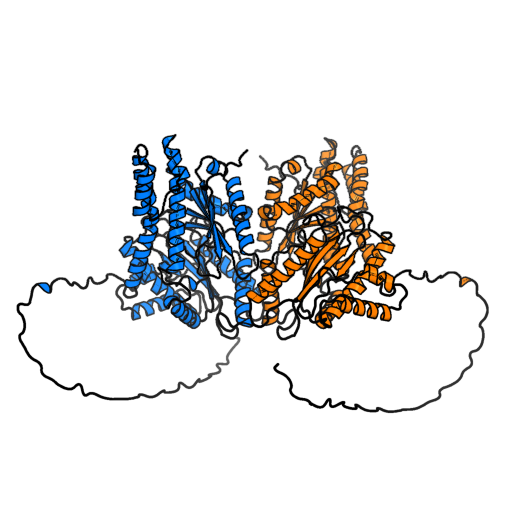99 ? -27.484 -36.531 -2.027 1 95.94 99 ALA A CA 1
ATOM 800 C C . ALA A 1 99 ? -26.25 -36.375 -1.142 1 95.94 99 ALA A C 1
ATOM 802 O O . ALA A 1 99 ? -25.125 -36.312 -1.639 1 95.94 99 ALA A O 1
ATOM 803 N N . GLN A 1 100 ? -26.484 -36.312 0.147 1 96.62 100 GLN A N 1
ATOM 804 C CA . GLN A 1 100 ? -25.391 -36.188 1.106 1 96.62 100 GLN A CA 1
ATOM 805 C C . GLN A 1 100 ? -24.438 -37.375 1.04 1 96.62 100 GLN A C 1
ATOM 807 O O . GLN A 1 100 ? -23.219 -37.219 1.014 1 96.62 100 GLN A O 1
ATOM 812 N N . ASN A 1 101 ? -24.938 -38.531 1.014 1 95.81 101 ASN A N 1
ATOM 813 C CA . ASN A 1 101 ? -24.125 -39.75 0.96 1 95.81 101 ASN A CA 1
ATOM 814 C C . ASN A 1 101 ? -23.297 -39.812 -0.317 1 95.81 101 ASN A C 1
ATOM 816 O O . ASN A 1 101 ? -22.125 -40.188 -0.284 1 95.81 101 ASN A O 1
ATOM 820 N N . LEU A 1 102 ? -23.953 -39.469 -1.357 1 95.44 102 LEU A N 1
ATOM 821 C CA . LEU A 1 102 ? -23.266 -39.438 -2.643 1 95.44 102 LEU A CA 1
ATOM 822 C C . LEU A 1 102 ? -22.094 -38.469 -2.619 1 95.44 102 LEU A C 1
ATOM 824 O O . LEU A 1 102 ? -20.984 -38.812 -3.041 1 95.44 102 LEU A O 1
ATOM 828 N N . CYS A 1 103 ? -22.328 -37.25 -2.146 1 96.5 103 CYS A N 1
ATOM 829 C CA . CYS A 1 103 ? -21.312 -36.219 -2.121 1 96.5 103 CYS A CA 1
ATOM 830 C C . CYS A 1 103 ? -20.188 -36.562 -1.156 1 96.5 103 CYS A C 1
ATOM 832 O O . CYS A 1 103 ? -19 -36.406 -1.472 1 96.5 103 CYS A O 1
ATOM 834 N N . ARG A 1 104 ? -20.5 -37.094 0.008 1 96.5 104 ARG A N 1
ATOM 835 C CA . ARG A 1 104 ? -19.5 -37.5 0.992 1 96.5 104 ARG A CA 1
ATOM 836 C C . ARG A 1 104 ? -18.594 -38.594 0.429 1 96.5 104 ARG A C 1
ATOM 838 O O . ARG A 1 104 ? -17.375 -38.562 0.637 1 96.5 104 ARG A O 1
ATOM 845 N N . SER A 1 105 ? -19.141 -39.469 -0.24 1 95.44 105 SER A N 1
ATOM 846 C CA . SER A 1 105 ? -18.391 -40.625 -0.764 1 95.44 105 SER A CA 1
ATOM 847 C C . SER A 1 105 ? -17.5 -40.219 -1.925 1 95.44 105 SER A C 1
ATOM 849 O O . SER A 1 105 ? -16.359 -40.688 -2.031 1 95.44 105 SER A O 1
ATOM 851 N N . GLU A 1 106 ? -17.969 -39.312 -2.719 1 95.12 106 GLU A N 1
ATOM 852 C CA . GLU A 1 106 ? -17.25 -39.031 -3.957 1 95.12 106 GLU A CA 1
ATOM 853 C C . GLU A 1 106 ? -16.328 -37.812 -3.783 1 95.12 106 GLU A C 1
ATOM 855 O O . GLU A 1 106 ? -15.234 -37.781 -4.355 1 95.12 106 GLU A O 1
ATOM 860 N N . LEU A 1 107 ? -16.781 -36.844 -3.053 1 96 107 LEU A N 1
ATOM 861 C CA . LEU A 1 107 ? -16.016 -35.594 -3.004 1 96 107 LEU A CA 1
ATOM 862 C C . LEU A 1 107 ? -15.461 -35.375 -1.606 1 96 107 LEU A C 1
ATOM 864 O O . LEU A 1 107 ? -14.555 -34.562 -1.428 1 96 107 LEU A O 1
ATOM 868 N N . GLY A 1 108 ? -15.977 -36.031 -0.624 1 94.19 108 GLY A N 1
ATOM 869 C CA . GLY A 1 108 ? -15.383 -36 0.703 1 94.19 108 GLY A CA 1
ATOM 870 C C . GLY A 1 108 ? -15.969 -34.906 1.584 1 94.19 108 GLY A C 1
ATOM 871 O O . GLY A 1 108 ? -15.398 -34.594 2.625 1 94.19 108 GLY A O 1
ATOM 872 N N . TYR A 1 109 ? -17 -34.219 1.156 1 96.06 109 TYR A N 1
ATOM 873 C CA . TYR A 1 109 ? -17.672 -33.188 1.961 1 96.06 109 TYR A CA 1
ATOM 874 C C . TYR A 1 109 ? -19.172 -33.219 1.727 1 96.06 109 TYR A C 1
ATOM 876 O O . TYR A 1 109 ? -19.672 -34.031 0.944 1 96.06 109 TYR A O 1
ATOM 884 N N . GLU A 1 110 ? -19.875 -32.406 2.543 1 96.31 110 GLU A N 1
ATOM 885 C CA . GLU A 1 110 ? -21.344 -32.375 2.482 1 96.31 110 GLU A CA 1
ATOM 886 C C . GLU A 1 110 ? -21.844 -31.156 1.729 1 96.31 110 GLU A C 1
ATOM 888 O O . GLU A 1 110 ? -21.141 -30.156 1.609 1 96.31 110 GLU A O 1
ATOM 893 N N . LEU A 1 111 ? -23.047 -31.328 1.219 1 96.75 111 LEU A N 1
ATOM 894 C CA . LEU A 1 111 ? -23.734 -30.219 0.563 1 96.75 111 LEU A CA 1
ATOM 895 C C . LEU A 1 111 ? -24.484 -29.359 1.58 1 96.75 111 LEU A C 1
ATOM 897 O O . LEU A 1 111 ? -24.812 -29.828 2.674 1 96.75 111 LEU A O 1
ATOM 901 N N . PRO A 1 112 ? -24.625 -28.109 1.255 1 95.25 112 PRO A N 1
ATOM 902 C CA . PRO A 1 112 ? -25.359 -27.266 2.201 1 95.25 112 PRO A CA 1
ATOM 903 C C . PRO A 1 112 ? -26.812 -27.688 2.361 1 95.25 112 PRO A C 1
ATOM 905 O O . PRO A 1 112 ? -27.578 -27.656 1.397 1 95.25 112 PRO A O 1
ATOM 908 N N . LEU A 1 113 ? -27.25 -27.906 3.57 1 93.62 113 LEU A N 1
ATOM 909 C CA . LEU A 1 113 ? -28.562 -28.469 3.896 1 93.62 113 LEU A CA 1
ATOM 910 C C . LEU A 1 113 ? -29.672 -27.531 3.484 1 93.62 113 LEU A C 1
ATOM 912 O O . LEU A 1 113 ? -30.719 -27.969 2.973 1 93.62 113 LEU A O 1
ATOM 916 N N . HIS A 1 114 ? -29.453 -26.234 3.717 1 92.38 114 HIS A N 1
ATOM 917 C CA . HIS A 1 114 ? -30.516 -25.281 3.465 1 92.38 114 HIS A CA 1
ATOM 918 C C . HIS A 1 114 ? -30.844 -25.188 1.977 1 92.38 114 HIS A C 1
ATOM 920 O O . HIS A 1 114 ? -31.953 -24.844 1.598 1 92.38 114 HIS A O 1
ATOM 926 N N . ILE A 1 115 ? -29.891 -25.531 1.162 1 92.44 115 ILE A N 1
ATOM 927 C CA . ILE A 1 115 ? -30.125 -25.531 -0.277 1 92.44 115 ILE A CA 1
ATOM 928 C C . ILE A 1 115 ? -30.828 -26.828 -0.691 1 92.44 115 ILE A C 1
ATOM 930 O O . ILE A 1 115 ? -31.766 -26.797 -1.493 1 92.44 115 ILE A O 1
ATOM 934 N N . LEU A 1 116 ? -30.438 -27.969 -0.153 1 93.19 116 LEU A N 1
ATOM 935 C CA . LEU A 1 116 ? -31.031 -29.266 -0.469 1 93.19 116 LEU A CA 1
ATOM 936 C C . LEU A 1 116 ? -32.469 -29.328 -0.017 1 93.19 116 LEU A C 1
ATOM 938 O O . LEU A 1 116 ? -33.344 -29.875 -0.722 1 93.19 116 LEU A O 1
ATOM 942 N N . GLU A 1 117 ? -32.75 -28.688 1.083 1 90.06 117 GLU A N 1
ATOM 943 C CA . GLU A 1 117 ? -34.062 -28.766 1.676 1 90.06 117 GLU A CA 1
ATOM 944 C C . GLU A 1 117 ? -35.062 -27.922 0.883 1 90.06 117 GLU A C 1
ATOM 946 O O . GLU A 1 117 ? -36.281 -28.188 0.938 1 90.06 117 GLU A O 1
ATOM 951 N N . LYS A 1 118 ? -34.625 -27.047 0.182 1 86.5 118 LYS A N 1
ATOM 952 C CA . LYS A 1 118 ? -35.531 -26.203 -0.607 1 86.5 118 LYS A CA 1
ATOM 953 C C . LYS A 1 118 ? -35.875 -26.859 -1.943 1 86.5 118 LYS A C 1
ATOM 955 O O . LYS A 1 118 ? -36.75 -26.391 -2.668 1 86.5 118 LYS A O 1
ATOM 960 N N . ALA A 1 119 ? -35.25 -27.922 -2.209 1 83.81 119 ALA A N 1
ATOM 961 C CA . ALA A 1 119 ? -35.375 -28.562 -3.518 1 83.81 119 ALA A CA 1
ATOM 962 C C . ALA A 1 119 ? -36.75 -29.125 -3.73 1 83.81 119 ALA A C 1
ATOM 964 O O . ALA A 1 119 ? -37.219 -29.25 -4.867 1 83.81 119 ALA A O 1
ATOM 965 N N . TRP A 1 120 ? -37.531 -29.484 -2.701 1 76.06 120 TRP A N 1
ATOM 966 C CA . TRP A 1 120 ? -38.812 -30.125 -2.842 1 76.06 120 TRP A CA 1
ATOM 967 C C . TRP A 1 120 ? -39.875 -29.141 -3.352 1 76.06 120 TRP A C 1
ATOM 969 O O . TRP A 1 120 ? -40.875 -29.531 -3.92 1 76.06 120 TRP A O 1
ATOM 979 N N . VAL A 1 121 ? -39.656 -27.844 -2.988 1 74.94 121 VAL A N 1
ATOM 980 C CA . VAL A 1 121 ? -40.625 -26.812 -3.418 1 74.94 121 VAL A CA 1
ATOM 981 C C . VAL A 1 121 ? -40.344 -26.438 -4.871 1 74.94 121 VAL A C 1
ATOM 983 O O . VAL A 1 121 ? -41.281 -26.219 -5.645 1 74.94 121 VAL A O 1
ATOM 986 N N . GLY A 1 122 ? -39.156 -26.469 -5.242 1 78.62 122 GLY A N 1
ATOM 987 C CA . GLY A 1 122 ? -38.75 -26.094 -6.586 1 78.62 122 GLY A CA 1
ATOM 988 C C . GLY A 1 122 ? -37.562 -26.906 -7.098 1 78.62 122 GLY A C 1
ATOM 989 O O . GLY A 1 122 ? -37.344 -28.031 -6.645 1 78.62 122 GLY A O 1
ATOM 990 N N . SER A 1 123 ? -37.062 -26.391 -8.18 1 86.25 123 SER A N 1
ATOM 991 C CA . SER A 1 123 ? -35.906 -27.078 -8.758 1 86.25 123 SER A CA 1
ATOM 992 C C . SER A 1 123 ? -34.656 -26.828 -7.922 1 86.25 123 SER A C 1
ATOM 994 O O . SER A 1 123 ? -34.5 -25.766 -7.332 1 86.25 123 SER A O 1
ATOM 996 N N . ILE A 1 124 ? -33.938 -27.844 -7.703 1 90.19 124 ILE A N 1
ATOM 997 C CA . ILE A 1 124 ? -32.656 -27.75 -6.973 1 90.19 124 ILE A CA 1
ATOM 998 C C . ILE A 1 124 ? -31.766 -26.703 -7.613 1 90.19 124 ILE A C 1
ATOM 1000 O O . ILE A 1 124 ? -31.719 -26.578 -8.844 1 90.19 124 ILE A O 1
ATOM 1004 N N . ASP A 1 125 ? -31.203 -25.875 -6.832 1 92.94 125 ASP A N 1
ATOM 1005 C CA . ASP A 1 125 ? -30.297 -24.812 -7.289 1 92.94 125 ASP A CA 1
ATOM 1006 C C . ASP A 1 125 ? -28.922 -25.375 -7.609 1 92.94 125 ASP A C 1
ATOM 1008 O O . ASP A 1 125 ? -27.984 -25.234 -6.82 1 92.94 125 ASP A O 1
ATOM 1012 N N . ILE A 1 126 ? -28.75 -25.891 -8.766 1 93.19 126 ILE A N 1
ATOM 1013 C CA . ILE A 1 126 ? -27.531 -26.547 -9.195 1 93.19 126 ILE A CA 1
ATOM 1014 C C . ILE A 1 126 ? -26.391 -25.531 -9.25 1 93.19 126 ILE A C 1
ATOM 1016 O O . ILE A 1 126 ? -25.234 -25.844 -8.945 1 93.19 126 ILE A O 1
ATOM 1020 N N . SER A 1 127 ? -26.734 -24.297 -9.617 1 94.31 127 SER A N 1
ATOM 1021 C CA . SER A 1 127 ? -25.734 -23.234 -9.695 1 94.31 127 SER A CA 1
ATOM 1022 C C . SER A 1 127 ? -25.078 -23 -8.344 1 94.31 127 SER A C 1
ATOM 1024 O O . SER A 1 127 ? -23.844 -22.953 -8.25 1 94.31 127 SER A O 1
ATOM 1026 N N . ALA A 1 128 ? -25.891 -22.938 -7.375 1 95.69 128 ALA A N 1
ATOM 1027 C CA . ALA A 1 128 ? -25.375 -22.719 -6.023 1 95.69 128 ALA A CA 1
ATOM 1028 C C . ALA A 1 128 ? -24.578 -23.922 -5.539 1 95.69 128 ALA A C 1
ATOM 1030 O O . ALA A 1 128 ? -23.547 -23.766 -4.891 1 95.69 128 ALA A O 1
ATOM 1031 N N . LEU A 1 129 ? -25.125 -25.078 -5.828 1 97.06 129 LEU A N 1
ATOM 1032 C CA . LEU A 1 129 ? -24.422 -26.297 -5.41 1 97.06 129 LEU A CA 1
ATOM 1033 C C . LEU A 1 129 ? -23.078 -26.406 -6.105 1 97.06 129 LEU A C 1
ATOM 1035 O O . LEU A 1 129 ? -22.094 -26.875 -5.5 1 97.06 129 LEU A O 1
ATOM 1039 N N . PHE A 1 130 ? -23.047 -26.047 -7.379 1 97.94 130 PHE A N 1
ATOM 1040 C CA . PHE A 1 130 ? -21.781 -26.062 -8.117 1 97.94 130 PHE A CA 1
ATOM 1041 C C . PHE A 1 130 ? -20.75 -25.172 -7.453 1 97.94 130 PHE A C 1
ATOM 1043 O O . PHE A 1 130 ? -19.625 -25.609 -7.199 1 97.94 130 PHE A O 1
ATOM 1050 N N . ALA A 1 131 ? -21.109 -23.938 -7.184 1 98.31 131 ALA A N 1
ATOM 1051 C CA . ALA A 1 131 ? -20.188 -23 -6.531 1 98.31 131 ALA A CA 1
ATOM 1052 C C . ALA A 1 131 ? -19.734 -23.531 -5.172 1 98.31 131 ALA A C 1
ATOM 1054 O O . ALA A 1 131 ? -18.562 -23.453 -4.828 1 98.31 131 ALA A O 1
ATOM 1055 N N . TRP A 1 132 ? -20.688 -24.094 -4.445 1 98.06 132 TRP A N 1
ATOM 1056 C CA . TRP A 1 132 ? -20.375 -24.672 -3.143 1 98.06 132 TRP A CA 1
ATOM 1057 C C . TRP A 1 132 ? -19.312 -25.75 -3.268 1 98.06 132 TRP A C 1
ATOM 1059 O O . TRP A 1 132 ? -18.359 -25.797 -2.49 1 98.06 132 TRP A O 1
ATOM 1069 N N . CYS A 1 133 ? -19.484 -26.609 -4.191 1 98.38 133 CYS A N 1
ATOM 1070 C CA . CYS A 1 133 ? -18.562 -27.719 -4.387 1 98.38 133 CYS A CA 1
ATOM 1071 C C . CYS A 1 133 ? -17.172 -27.219 -4.789 1 98.38 133 CYS A C 1
ATOM 1073 O O . CYS A 1 133 ? -16.172 -27.766 -4.344 1 98.38 133 CYS A O 1
ATOM 1075 N N . VAL A 1 134 ? -17.156 -26.188 -5.652 1 98.25 134 VAL A N 1
ATOM 1076 C CA . VAL A 1 134 ? -15.875 -25.594 -6.051 1 98.25 134 VAL A CA 1
ATOM 1077 C C . VAL A 1 134 ? -15.164 -25.031 -4.82 1 98.25 134 VAL A C 1
ATOM 1079 O O . VAL A 1 134 ? -13.977 -25.281 -4.621 1 98.25 134 VAL A O 1
ATOM 1082 N N . PHE A 1 135 ? -15.891 -24.297 -3.973 1 98.38 135 PHE A N 1
ATOM 1083 C CA . PHE A 1 135 ? -15.32 -23.688 -2.779 1 98.38 135 PHE A CA 1
ATOM 1084 C C . PHE A 1 135 ? -14.812 -24.75 -1.812 1 98.38 135 PHE A C 1
ATOM 1086 O O . PHE A 1 135 ? -13.727 -24.625 -1.258 1 98.38 135 PHE A O 1
ATOM 1093 N N . GLN A 1 136 ? -15.586 -25.828 -1.674 1 97.75 136 GLN A N 1
ATOM 1094 C CA . GLN A 1 136 ? -15.18 -26.906 -0.774 1 97.75 136 GLN A CA 1
ATOM 1095 C C . GLN A 1 136 ? -13.969 -27.656 -1.316 1 97.75 136 GLN A C 1
ATOM 1097 O O . GLN A 1 136 ? -13.078 -28.047 -0.554 1 97.75 136 GLN A O 1
ATOM 1102 N N . SER A 1 137 ? -13.977 -27.891 -2.592 1 97.5 137 SER A N 1
ATOM 1103 C CA . SER A 1 137 ? -12.82 -28.531 -3.215 1 97.5 137 SER A CA 1
ATOM 1104 C C . SER A 1 137 ? -11.562 -27.703 -3.041 1 97.5 137 SER A C 1
ATOM 1106 O O . SER A 1 137 ? -10.484 -28.234 -2.76 1 97.5 137 SER A O 1
ATOM 1108 N N . HIS A 1 138 ? -11.734 -26.359 -3.227 1 96.81 138 HIS A N 1
ATOM 1109 C CA . HIS A 1 138 ? -10.609 -25.469 -2.986 1 96.81 138 HIS A CA 1
ATOM 1110 C C . HIS A 1 138 ? -10.141 -25.547 -1.537 1 96.81 138 HIS A C 1
ATOM 1112 O O . HIS A 1 138 ? -8.938 -25.625 -1.273 1 96.81 138 HIS A O 1
ATOM 1118 N N . GLN A 1 139 ? -11.055 -25.531 -0.61 1 96.62 139 GLN A N 1
ATOM 1119 C CA . GLN A 1 139 ? -10.727 -25.578 0.81 1 96.62 139 GLN A CA 1
ATOM 1120 C C . GLN A 1 139 ? -10 -26.875 1.161 1 96.62 139 GLN A C 1
ATOM 1122 O O . GLN A 1 139 ? -9.023 -26.859 1.916 1 96.62 139 GLN A O 1
ATOM 1127 N N . LEU A 1 140 ? -10.5 -27.938 0.617 1 95.88 140 LEU A N 1
ATOM 1128 C CA . LEU A 1 140 ? -9.883 -29.234 0.868 1 95.88 140 LEU A CA 1
ATOM 1129 C C . LEU A 1 140 ? -8.461 -29.281 0.317 1 95.88 140 LEU A C 1
ATOM 1131 O O . LEU A 1 140 ? -7.555 -29.797 0.972 1 95.88 140 LEU A O 1
ATOM 1135 N N . THR A 1 141 ? -8.32 -28.766 -0.854 1 95.38 141 THR A N 1
ATOM 1136 C CA . THR A 1 141 ? -7 -28.719 -1.478 1 95.38 141 THR A CA 1
ATOM 1137 C C . THR A 1 141 ? -6.055 -27.844 -0.66 1 95.38 141 THR A C 1
ATOM 1139 O O . THR A 1 141 ? -4.898 -28.203 -0.437 1 95.38 141 THR A O 1
ATOM 1142 N N . SER A 1 142 ? -6.539 -26.703 -0.228 1 95.12 142 SER A N 1
ATOM 1143 C CA . SER A 1 142 ? -5.75 -25.797 0.589 1 95.12 142 SER A CA 1
ATOM 1144 C C . SER A 1 142 ? -5.355 -26.438 1.915 1 95.12 142 SER A C 1
ATOM 1146 O O . SER A 1 142 ? -4.195 -26.344 2.33 1 95.12 142 SER A O 1
ATOM 1148 N N . ASN A 1 143 ? -6.301 -27.109 2.562 1 96.31 143 ASN A N 1
ATOM 1149 C CA . ASN A 1 143 ? -6.031 -27.797 3.822 1 96.31 143 ASN A CA 1
ATOM 1150 C C . ASN A 1 143 ? -4.941 -28.859 3.666 1 96.31 143 ASN A C 1
ATOM 1152 O O . ASN A 1 143 ? -4.008 -28.922 4.469 1 96.31 143 ASN A O 1
ATOM 1156 N N . GLU A 1 144 ? -5.062 -29.609 2.693 1 95.56 144 GLU A N 1
ATOM 1157 C CA . GLU A 1 144 ? -4.09 -30.672 2.465 1 95.56 144 GLU A CA 1
ATOM 1158 C C . GLU A 1 144 ? -2.711 -30.094 2.15 1 95.56 144 GLU A C 1
ATOM 1160 O O . GLU A 1 144 ? -1.694 -30.625 2.604 1 95.56 144 GLU A O 1
ATOM 1165 N N . PHE A 1 145 ? -2.703 -29.062 1.398 1 96.06 145 PHE A N 1
ATOM 1166 C CA . PHE A 1 145 ? -1.448 -28.422 1.014 1 96.06 145 PHE A CA 1
ATOM 1167 C C . PHE A 1 145 ? -0.66 -28 2.244 1 96.06 145 PHE A C 1
ATOM 1169 O O . PHE A 1 145 ? 0.524 -28.312 2.371 1 96.06 145 PHE A O 1
ATOM 1176 N N . PHE A 1 146 ? -1.25 -27.312 3.188 1 95.62 146 PHE A N 1
ATOM 1177 C CA . PHE A 1 146 ? -0.55 -26.75 4.332 1 95.62 146 PHE A CA 1
ATOM 1178 C C . PHE A 1 146 ? -0.312 -27.812 5.402 1 95.62 146 PHE A C 1
ATOM 1180 O O . PHE A 1 146 ? 0.703 -27.781 6.102 1 95.62 146 PHE A O 1
ATOM 1187 N N . ASN A 1 147 ? -1.198 -28.828 5.457 1 95.19 147 ASN A N 1
ATOM 1188 C CA . ASN A 1 147 ? -1.104 -29.812 6.52 1 95.19 147 ASN A CA 1
ATOM 1189 C C . ASN A 1 147 ? -0.148 -30.938 6.148 1 95.19 147 ASN A C 1
ATOM 1191 O O . ASN A 1 147 ? 0.516 -31.516 7.016 1 95.19 147 ASN A O 1
ATOM 1195 N N . SER A 1 148 ? -0.066 -31.234 4.805 1 95.25 148 SER A N 1
ATOM 1196 C CA . SER A 1 148 ? 0.64 -32.469 4.441 1 95.25 148 SER A CA 1
ATOM 1197 C C . SER A 1 148 ? 1.814 -32.156 3.514 1 95.25 148 SER A C 1
ATOM 1199 O O . SER A 1 148 ? 2.635 -33.031 3.246 1 95.25 148 SER A O 1
ATOM 1201 N N . ASP A 1 149 ? 1.94 -31 2.973 1 94.94 149 ASP A N 1
ATOM 1202 C CA . ASP A 1 149 ? 3.012 -30.625 2.059 1 94.94 149 ASP A CA 1
ATOM 1203 C C . ASP A 1 149 ? 3.184 -31.656 0.951 1 94.94 149 ASP A C 1
ATOM 1205 O O . ASP A 1 149 ? 4.277 -32.188 0.757 1 94.94 149 ASP A O 1
ATOM 1209 N N . PRO A 1 150 ? 2.178 -31.859 0.185 1 94.81 150 PRO A N 1
ATOM 1210 C CA . PRO A 1 150 ? 2.156 -32.969 -0.767 1 94.81 150 PRO A CA 1
ATOM 1211 C C . PRO A 1 150 ? 3.244 -32.844 -1.834 1 94.81 150 PRO A C 1
ATOM 1213 O O . PRO A 1 150 ? 3.672 -33.875 -2.396 1 94.81 150 PRO A O 1
ATOM 1216 N N . ILE A 1 151 ? 3.736 -31.656 -2.094 1 94.38 151 ILE A N 1
ATOM 1217 C CA . ILE A 1 151 ? 4.746 -31.531 -3.139 1 94.38 151 ILE A CA 1
ATOM 1218 C C . ILE A 1 151 ? 6.117 -31.312 -2.508 1 94.38 151 ILE A C 1
ATOM 1220 O O . ILE A 1 151 ? 7.082 -30.969 -3.201 1 94.38 151 ILE A O 1
ATOM 1224 N N . GLU A 1 152 ? 6.227 -31.375 -1.211 1 94.12 152 GLU A N 1
ATOM 1225 C CA . GLU A 1 152 ? 7.453 -31.391 -0.417 1 94.12 152 GLU A CA 1
ATOM 1226 C C . GLU A 1 152 ? 8.281 -30.125 -0.666 1 94.12 152 GLU A C 1
ATOM 1228 O O . GLU A 1 152 ? 9.492 -30.203 -0.878 1 94.12 152 GLU A O 1
ATOM 1233 N N . GLY A 1 153 ? 7.617 -29.016 -0.698 1 94.75 153 GLY A N 1
ATOM 1234 C CA . GLY A 1 153 ? 8.305 -27.766 -0.98 1 94.75 153 GLY A CA 1
ATOM 1235 C C . GLY A 1 153 ? 8.289 -26.797 0.191 1 94.75 153 GLY A C 1
ATOM 1236 O O . GLY A 1 153 ? 8.703 -25.641 0.057 1 94.75 153 GLY A O 1
ATOM 1237 N N . SER A 1 154 ? 7.852 -27.266 1.361 1 94.44 154 SER A N 1
ATOM 1238 C CA . SER A 1 154 ? 7.77 -26.406 2.535 1 94.44 154 SER A CA 1
ATOM 1239 C C . SER A 1 154 ? 9.156 -26.062 3.068 1 94.44 154 SER A C 1
ATOM 1241 O O . SER A 1 154 ? 10.141 -26.719 2.715 1 94.44 154 SER A O 1
ATOM 1243 N N . GLU A 1 155 ? 9.234 -25.062 3.863 1 91.25 155 GLU A N 1
ATOM 1244 C CA . GLU A 1 155 ? 10.508 -24.516 4.348 1 91.25 155 GLU A CA 1
ATOM 1245 C C . GLU A 1 155 ? 11.312 -25.578 5.078 1 91.25 155 GLU A C 1
ATOM 1247 O O . GLU A 1 155 ? 12.547 -25.578 5.02 1 91.25 155 GLU A O 1
ATOM 1252 N N . ASN A 1 156 ? 10.711 -26.5 5.738 1 89.94 156 ASN A N 1
ATOM 1253 C CA . ASN A 1 156 ? 11.406 -27.484 6.562 1 89.94 156 ASN A CA 1
ATOM 1254 C C . ASN A 1 156 ? 11.703 -28.766 5.777 1 89.94 156 ASN A C 1
ATOM 1256 O O . ASN A 1 156 ? 12.375 -29.656 6.281 1 89.94 156 ASN A O 1
ATOM 1260 N N . SER A 1 157 ? 11.336 -28.766 4.531 1 94.56 157 SER A N 1
ATOM 1261 C CA . SER A 1 157 ? 11.609 -29.953 3.729 1 94.56 157 SER A CA 1
ATOM 1262 C C . SER A 1 157 ? 13.078 -30.031 3.334 1 94.56 157 SER A C 1
ATOM 1264 O O . SER A 1 157 ? 13.758 -29 3.238 1 94.56 157 SER A O 1
ATOM 1266 N N . GLN A 1 158 ? 13.531 -31.25 3.146 1 95.06 158 GLN A N 1
ATOM 1267 C CA . GLN A 1 158 ? 14.906 -31.453 2.697 1 95.06 158 GLN A CA 1
ATOM 1268 C C . GLN A 1 158 ? 15.133 -30.828 1.323 1 95.06 158 GLN A C 1
ATOM 1270 O O . GLN A 1 158 ? 16.203 -30.281 1.05 1 95.06 158 GLN A O 1
ATOM 1275 N N . TYR A 1 159 ? 14.133 -30.953 0.543 1 95.19 159 TYR A N 1
ATOM 1276 C CA . TYR A 1 159 ? 14.203 -30.391 -0.798 1 95.19 159 TYR A CA 1
ATOM 1277 C C . TYR A 1 159 ? 14.43 -28.875 -0.743 1 95.19 159 TYR A C 1
ATOM 1279 O O . TYR A 1 159 ? 15.305 -28.359 -1.436 1 95.19 159 TYR A O 1
ATOM 1287 N N . ALA A 1 160 ? 13.727 -28.141 0.083 1 96.06 160 ALA A N 1
ATOM 1288 C CA . ALA A 1 160 ? 13.844 -26.703 0.227 1 96.06 160 ALA A CA 1
ATOM 1289 C C . ALA A 1 160 ? 15.188 -26.312 0.83 1 96.06 160 ALA A C 1
ATOM 1291 O O . ALA A 1 160 ? 15.82 -25.344 0.394 1 96.06 160 ALA A O 1
ATOM 1292 N N . LYS A 1 161 ? 15.664 -27.062 1.8 1 96 161 LYS A N 1
ATOM 1293 C CA . LYS A 1 161 ? 16.953 -26.781 2.434 1 96 161 LYS A CA 1
ATOM 1294 C C . LYS A 1 161 ? 18.094 -26.938 1.441 1 96 161 LYS A C 1
ATOM 1296 O O . LYS A 1 161 ? 19 -26.109 1.396 1 96 161 LYS A O 1
ATOM 1301 N N . SER A 1 162 ? 17.969 -28 0.726 1 96.81 162 SER A N 1
ATOM 1302 C CA . SER A 1 162 ? 19 -28.25 -0.28 1 96.81 162 SER A CA 1
ATOM 1303 C C . SER A 1 162 ? 19.016 -27.156 -1.343 1 96.81 162 SER A C 1
ATOM 1305 O O . SER A 1 162 ? 20.078 -26.719 -1.782 1 96.81 162 SER A O 1
ATOM 1307 N N . PHE A 1 163 ? 17.906 -26.781 -1.728 1 97.5 163 PHE A N 1
ATOM 1308 C CA . PHE A 1 163 ? 17.844 -25.75 -2.752 1 97.5 163 PHE A CA 1
ATOM 1309 C C . PHE A 1 163 ? 18.359 -24.422 -2.217 1 97.5 163 PHE A C 1
ATOM 1311 O O . PHE A 1 163 ? 19.016 -23.656 -2.939 1 97.5 163 PHE A O 1
ATOM 1318 N N . GLN A 1 164 ? 18.031 -24.125 -1.014 1 95.44 164 GLN A N 1
ATOM 1319 C CA . GLN A 1 164 ? 18.531 -22.891 -0.41 1 95.44 164 GLN A CA 1
ATOM 1320 C C . GLN A 1 164 ? 20.047 -22.875 -0.368 1 95.44 164 GLN A C 1
ATOM 1322 O O . GLN A 1 164 ? 20.672 -21.828 -0.629 1 95.44 164 GLN A O 1
ATOM 1327 N N . SER A 1 165 ? 20.609 -23.969 0.006 1 96.44 165 SER A N 1
ATOM 1328 C CA . SER A 1 165 ? 22.062 -24.078 -0.005 1 96.44 165 SER A CA 1
ATOM 1329 C C . SER A 1 165 ? 22.625 -23.859 -1.405 1 96.44 165 SER A C 1
ATOM 1331 O O . SER A 1 165 ? 23.641 -23.203 -1.569 1 96.44 165 SER A O 1
ATOM 1333 N N . PHE A 1 166 ? 22.031 -24.438 -2.301 1 97.88 166 PHE A N 1
ATOM 1334 C CA . PHE A 1 166 ? 22.438 -24.266 -3.691 1 97.88 166 PHE A CA 1
ATOM 1335 C C . PHE A 1 166 ? 22.344 -22.797 -4.094 1 97.88 166 PHE A C 1
ATOM 1337 O O . PHE A 1 166 ? 23.234 -22.266 -4.77 1 97.88 166 PHE A O 1
ATOM 1344 N N . LEU A 1 167 ? 21.203 -22.062 -3.699 1 97.56 167 LEU A N 1
ATOM 1345 C CA . LEU A 1 167 ? 21.016 -20.656 -3.998 1 97.56 167 LEU A CA 1
ATOM 1346 C C . LEU A 1 167 ? 22.172 -19.828 -3.451 1 97.56 167 LEU A C 1
ATOM 1348 O O . LEU A 1 167 ? 22.672 -18.922 -4.129 1 97.56 167 LEU A O 1
ATOM 1352 N N . TYR A 1 168 ? 22.594 -20.172 -2.277 1 96.5 168 TYR A N 1
ATOM 1353 C CA . TYR A 1 168 ? 23.734 -19.484 -1.669 1 96.5 168 TYR A CA 1
ATOM 1354 C C . TYR A 1 168 ? 25 -19.734 -2.475 1 96.5 168 TYR A C 1
ATOM 1356 O O . TYR A 1 168 ? 25.797 -18.812 -2.664 1 96.5 168 TYR A O 1
ATOM 1364 N N . GLN A 1 169 ? 25.125 -20.906 -2.893 1 96.75 169 GLN A N 1
ATOM 1365 C CA . GLN A 1 169 ? 26.281 -21.25 -3.693 1 96.75 169 GLN A CA 1
ATOM 1366 C C . GLN A 1 169 ? 26.328 -20.438 -4.988 1 96.75 169 GLN A C 1
ATOM 1368 O O . GLN A 1 169 ? 27.406 -20.109 -5.488 1 96.75 169 GLN A O 1
ATOM 1373 N N . CYS A 1 170 ? 25.156 -20.141 -5.488 1 97.62 170 CYS A N 1
ATOM 1374 C CA . CYS A 1 170 ? 25.062 -19.359 -6.715 1 97.62 170 CYS A CA 1
ATOM 1375 C C . CYS A 1 170 ? 25.234 -17.875 -6.43 1 97.62 170 CYS A C 1
ATOM 1377 O O . CYS A 1 170 ? 25.203 -17.062 -7.348 1 97.62 170 CYS A O 1
ATOM 1379 N N . GLY A 1 171 ? 25.344 -17.531 -5.164 1 97.12 171 GLY A N 1
ATOM 1380 C CA . GLY A 1 171 ? 25.562 -16.125 -4.805 1 97.12 171 GLY A CA 1
ATOM 1381 C C . GLY A 1 171 ? 24.266 -15.359 -4.637 1 97.12 171 GLY A C 1
ATOM 1382 O O . GLY A 1 171 ? 24.234 -14.133 -4.785 1 97.12 171 GLY A O 1
ATOM 1383 N N . PHE A 1 172 ? 23.156 -16.016 -4.312 1 98 172 PHE A N 1
ATOM 1384 C CA . PHE A 1 172 ? 21.875 -15.352 -4.109 1 98 172 PHE A CA 1
ATOM 1385 C C . PHE A 1 172 ? 21.328 -15.641 -2.719 1 98 172 PHE A C 1
ATOM 1387 O O . PHE A 1 172 ? 21.438 -16.766 -2.229 1 98 172 PHE A O 1
ATOM 1394 N N . HIS A 1 173 ? 20.797 -14.609 -2.037 1 97.44 173 HIS A N 1
ATOM 1395 C CA . HIS A 1 173 ? 20.219 -14.844 -0.719 1 97.44 173 HIS A CA 1
ATOM 1396 C C . HIS A 1 173 ? 18.688 -14.883 -0.783 1 97.44 173 HIS A C 1
ATOM 1398 O O . HIS A 1 173 ? 18.031 -15.328 0.159 1 97.44 173 HIS A O 1
ATOM 1404 N N . LEU A 1 174 ? 18.109 -14.391 -1.917 1 97.69 174 LEU A N 1
ATOM 1405 C CA . LEU A 1 174 ? 16.656 -14.438 -2.08 1 97.69 174 LEU A CA 1
ATOM 1406 C C . LEU A 1 174 ? 16.281 -14.484 -3.557 1 97.69 174 LEU A C 1
ATOM 1408 O O . LEU A 1 174 ? 16.859 -13.773 -4.379 1 97.69 174 LEU A O 1
ATOM 1412 N N . LEU A 1 175 ? 15.367 -15.336 -3.891 1 98.25 175 LEU A N 1
ATOM 1413 C CA . LEU A 1 175 ? 14.797 -15.469 -5.227 1 98.25 175 LEU A CA 1
ATOM 1414 C C . LEU A 1 175 ? 13.367 -14.945 -5.258 1 98.25 175 LEU A C 1
ATOM 1416 O O . LEU A 1 175 ? 12.477 -15.516 -4.617 1 98.25 175 LEU A O 1
ATOM 1420 N N . ASP A 1 176 ? 13.117 -13.828 -5.938 1 98.12 176 ASP A N 1
ATOM 1421 C CA . ASP A 1 176 ? 11.812 -13.203 -6.121 1 98.12 176 ASP A CA 1
ATOM 1422 C C . ASP A 1 176 ? 11.328 -13.344 -7.562 1 98.12 176 ASP A C 1
ATOM 1424 O O . ASP A 1 176 ? 11.938 -12.797 -8.484 1 98.12 176 ASP A O 1
ATOM 1428 N N . ILE A 1 177 ? 10.219 -14.055 -7.758 1 98.25 177 ILE A N 1
ATOM 1429 C CA . ILE A 1 177 ? 9.766 -14.328 -9.117 1 98.25 177 ILE A CA 1
ATOM 1430 C C . ILE A 1 177 ? 8.359 -13.766 -9.312 1 98.25 177 ILE A C 1
ATOM 1432 O O . ILE A 1 177 ? 7.469 -13.984 -8.492 1 98.25 177 ILE A O 1
ATOM 1436 N N . THR A 1 178 ? 8.156 -13.055 -10.359 1 97.38 178 THR A N 1
ATOM 1437 C CA . THR A 1 178 ? 6.84 -12.57 -10.75 1 97.38 178 THR A CA 1
ATOM 1438 C C . THR A 1 178 ? 6.414 -13.18 -12.086 1 97.38 178 THR A C 1
ATOM 1440 O O . THR A 1 178 ? 6.766 -12.664 -13.148 1 97.38 178 THR A O 1
ATOM 1443 N N . PRO A 1 179 ? 5.645 -14.172 -12.031 1 96.94 179 PRO A N 1
ATOM 1444 C CA . PRO A 1 179 ? 5.043 -14.695 -13.258 1 96.94 179 PRO A CA 1
ATOM 1445 C C . PRO A 1 179 ? 3.791 -13.93 -13.68 1 96.94 179 PRO A C 1
ATOM 1447 O O . PRO A 1 179 ? 3.221 -13.188 -12.875 1 96.94 179 PRO A O 1
ATOM 1450 N N . CYS A 1 180 ? 3.441 -14.086 -14.922 1 95.06 180 CYS A N 1
ATOM 1451 C CA . CYS A 1 180 ? 2.123 -13.625 -15.344 1 95.06 180 CYS A CA 1
ATOM 1452 C C . CYS A 1 180 ? 1.025 -14.289 -14.523 1 95.06 180 CYS A C 1
ATOM 1454 O O . CYS A 1 180 ? 1.159 -15.445 -14.117 1 95.06 180 CYS A O 1
ATOM 1456 N N . ALA A 1 181 ? -0.064 -13.617 -14.344 1 90.75 181 ALA A N 1
ATOM 1457 C CA . ALA A 1 181 ? -1.175 -14.102 -13.531 1 90.75 181 ALA A CA 1
ATOM 1458 C C . ALA A 1 181 ? -2.012 -15.125 -14.289 1 90.75 181 ALA A C 1
ATOM 1460 O O . ALA A 1 181 ? -2.904 -15.758 -13.711 1 90.75 181 ALA A O 1
ATOM 1461 N N . ASP A 1 182 ? -1.728 -15.352 -15.547 1 90.88 182 ASP A N 1
ATOM 1462 C CA . ASP A 1 182 ? -2.412 -16.359 -16.344 1 90.88 182 ASP A CA 1
ATOM 1463 C C . ASP A 1 182 ? -2.422 -17.719 -15.641 1 90.88 182 ASP A C 1
ATOM 1465 O O . ASP A 1 182 ? -1.395 -18.156 -15.117 1 90.88 182 ASP A O 1
ATOM 1469 N N . GLY A 1 183 ? -3.57 -18.344 -15.617 1 92.81 183 GLY A N 1
ATOM 1470 C CA . GLY A 1 183 ? -3.703 -19.609 -14.922 1 92.81 183 GLY A CA 1
ATOM 1471 C C . GLY A 1 183 ? -2.777 -20.688 -15.461 1 92.81 183 GLY A C 1
ATOM 1472 O O . GLY A 1 183 ? -2.441 -21.641 -14.742 1 92.81 183 GLY A O 1
ATOM 1473 N N . ARG A 1 184 ? -2.377 -20.562 -16.672 1 94.06 184 ARG A N 1
ATOM 1474 C CA . ARG A 1 184 ? -1.496 -21.562 -17.281 1 94.06 184 ARG A CA 1
ATOM 1475 C C . ARG A 1 184 ? -0.084 -21.453 -16.719 1 94.06 184 ARG A C 1
ATOM 1477 O O . ARG A 1 184 ? 0.737 -22.359 -16.922 1 94.06 184 ARG A O 1
ATOM 1484 N N . LEU A 1 185 ? 0.184 -20.391 -15.859 1 95.31 185 LEU A N 1
ATOM 1485 C CA . LEU A 1 185 ? 1.492 -20.234 -15.234 1 95.31 185 LEU A CA 1
ATOM 1486 C C . LEU A 1 185 ? 1.407 -20.5 -13.734 1 95.31 185 LEU A C 1
ATOM 1488 O O . LEU A 1 185 ? 2.396 -20.344 -13.016 1 95.31 185 LEU A O 1
ATOM 1492 N N . ALA A 1 186 ? 0.267 -20.922 -13.258 1 94.19 186 ALA A N 1
ATOM 1493 C CA . ALA A 1 186 ? 0.086 -21.125 -11.82 1 94.19 186 ALA A CA 1
ATOM 1494 C C . ALA A 1 186 ? 1.074 -22.172 -11.289 1 94.19 186 ALA A C 1
ATOM 1496 O O . ALA A 1 186 ? 1.43 -22.141 -10.109 1 94.19 186 ALA A O 1
ATOM 1497 N N . HIS A 1 187 ? 1.568 -23.062 -12.117 1 96.12 187 HIS A N 1
ATOM 1498 C CA . HIS A 1 187 ? 2.479 -24.125 -11.711 1 96.12 187 HIS A CA 1
ATOM 1499 C C . HIS A 1 187 ? 3.912 -23.812 -12.125 1 96.12 187 HIS A C 1
ATOM 1501 O O . HIS A 1 187 ? 4.773 -24.703 -12.109 1 96.12 187 HIS A O 1
ATOM 1507 N N . ALA A 1 188 ? 4.211 -22.578 -12.461 1 97.31 188 ALA A N 1
ATOM 1508 C CA . ALA A 1 188 ? 5.512 -22.188 -13 1 97.31 188 ALA A CA 1
ATOM 1509 C C . ALA A 1 188 ? 6.637 -22.531 -12.031 1 97.31 188 ALA A C 1
ATOM 1511 O O . ALA A 1 188 ? 7.707 -22.984 -12.438 1 97.31 188 ALA A O 1
ATOM 1512 N N . ILE A 1 189 ? 6.406 -22.391 -10.773 1 97.69 189 ILE A N 1
ATOM 1513 C CA . ILE A 1 189 ? 7.461 -22.516 -9.773 1 97.69 189 ILE A CA 1
ATOM 1514 C C . ILE A 1 189 ? 7.754 -24 -9.508 1 97.69 189 ILE A C 1
ATOM 1516 O O . ILE A 1 189 ? 8.844 -24.484 -9.812 1 97.69 189 ILE A O 1
ATOM 1520 N N . SER A 1 190 ? 6.777 -24.766 -9.172 1 97.25 190 SER A N 1
ATOM 1521 C CA . SER A 1 190 ? 6.988 -26.125 -8.68 1 97.25 190 SER A CA 1
ATOM 1522 C C . SER A 1 190 ? 7.082 -27.125 -9.836 1 97.25 190 SER A C 1
ATOM 1524 O O . SER A 1 190 ? 7.719 -28.172 -9.703 1 97.25 190 SER A O 1
ATOM 1526 N N . TYR A 1 191 ? 6.445 -26.859 -10.961 1 98 191 TYR A N 1
ATOM 1527 C CA . TYR A 1 191 ? 6.426 -27.797 -12.078 1 98 191 TYR A CA 1
ATOM 1528 C C . TYR A 1 191 ? 7.438 -27.391 -13.148 1 98 191 TYR A C 1
ATOM 1530 O O . TYR A 1 191 ? 8.422 -28.109 -13.375 1 98 191 TYR A O 1
ATOM 1538 N N . ALA A 1 192 ? 7.258 -26.203 -13.672 1 98.12 192 ALA A N 1
ATOM 1539 C CA . ALA A 1 192 ? 8.07 -25.797 -14.812 1 98.12 192 ALA A CA 1
ATOM 1540 C C . ALA A 1 192 ? 9.531 -25.594 -14.406 1 98.12 192 ALA A C 1
ATOM 1542 O O . ALA A 1 192 ? 10.445 -26 -15.125 1 98.12 192 ALA A O 1
ATOM 1543 N N . LEU A 1 193 ? 9.711 -24.938 -13.258 1 98.44 193 LEU A N 1
ATOM 1544 C CA . LEU A 1 193 ? 11.062 -24.625 -12.828 1 98.44 193 LEU A CA 1
ATOM 1545 C C . LEU A 1 193 ? 11.578 -25.641 -11.82 1 98.44 193 LEU A C 1
ATOM 1547 O O . LEU A 1 193 ? 12.781 -25.719 -11.562 1 98.44 193 LEU A O 1
ATOM 1551 N N . ARG A 1 194 ? 10.727 -26.422 -11.234 1 97.88 194 ARG A N 1
ATOM 1552 C CA . ARG A 1 194 ? 11.062 -27.422 -10.219 1 97.88 194 ARG A CA 1
ATOM 1553 C C . ARG A 1 194 ? 11.82 -26.781 -9.062 1 97.88 194 ARG A C 1
ATOM 1555 O O . ARG A 1 194 ? 12.883 -27.281 -8.664 1 97.88 194 ARG A O 1
ATOM 1562 N N . ILE A 1 195 ? 11.242 -25.719 -8.531 1 97.94 195 ILE A N 1
ATOM 1563 C CA . ILE A 1 195 ? 11.766 -25.047 -7.352 1 97.94 195 ILE A CA 1
ATOM 1564 C C . ILE A 1 195 ? 10.805 -25.234 -6.184 1 97.94 195 ILE A C 1
ATOM 1566 O O . ILE A 1 195 ? 9.586 -25.125 -6.352 1 97.94 195 ILE A O 1
ATOM 1570 N N . PRO A 1 196 ? 11.383 -25.688 -5.027 1 97.31 196 PRO A N 1
ATOM 1571 C CA . PRO A 1 196 ? 10.469 -25.719 -3.885 1 97.31 196 PRO A CA 1
ATOM 1572 C C . PRO A 1 196 ? 9.773 -24.375 -3.658 1 97.31 196 PRO A C 1
ATOM 1574 O O . PRO A 1 196 ? 10.422 -23.328 -3.639 1 97.31 196 PRO A O 1
ATOM 1577 N N . PHE A 1 197 ? 8.477 -24.375 -3.422 1 95.62 197 PHE A N 1
ATOM 1578 C CA . PHE A 1 197 ? 7.676 -23.156 -3.422 1 95.62 197 PHE A CA 1
ATOM 1579 C C . PHE A 1 197 ? 8.094 -22.234 -2.285 1 95.62 197 PHE A C 1
ATOM 1581 O O . PHE A 1 197 ? 7.965 -21.016 -2.395 1 95.62 197 PHE A O 1
ATOM 1588 N N . SER A 1 198 ? 8.664 -22.734 -1.192 1 95.06 198 SER A N 1
ATOM 1589 C CA . SER A 1 198 ? 9.016 -21.922 -0.036 1 95.06 198 SER A CA 1
ATOM 1590 C C . SER A 1 198 ? 10.312 -21.141 -0.279 1 95.06 198 SER A C 1
ATOM 1592 O O . SER A 1 198 ? 10.633 -20.219 0.461 1 95.06 198 SER A O 1
ATOM 1594 N N . SER A 1 199 ? 11 -21.547 -1.345 1 95.94 199 SER A N 1
ATOM 1595 C CA . SER A 1 199 ? 12.289 -20.922 -1.632 1 95.94 199 SER A CA 1
ATOM 1596 C C . SER A 1 199 ? 12.125 -19.703 -2.543 1 95.94 199 SER A C 1
ATOM 1598 O O . SER A 1 199 ? 13.102 -19.031 -2.863 1 95.94 199 SER A O 1
ATOM 1600 N N . VAL A 1 200 ? 10.898 -19.453 -2.879 1 96.06 200 VAL A N 1
ATOM 1601 C CA . VAL A 1 200 ? 10.625 -18.375 -3.83 1 96.06 200 VAL A CA 1
ATOM 1602 C C . VAL A 1 200 ? 9.578 -17.438 -3.254 1 96.06 200 VAL A C 1
ATOM 1604 O O . VAL A 1 200 ? 8.586 -17.875 -2.676 1 96.06 200 VAL A O 1
ATOM 1607 N N . ARG A 1 201 ? 9.883 -16.203 -3.281 1 95.12 201 ARG A N 1
ATOM 1608 C CA . ARG A 1 201 ? 8.82 -15.211 -3.123 1 95.12 201 ARG A CA 1
ATOM 1609 C C . ARG A 1 201 ? 8.094 -14.977 -4.441 1 95.12 201 ARG A C 1
ATOM 1611 O O . ARG A 1 201 ? 8.648 -14.352 -5.355 1 95.12 201 ARG A O 1
ATOM 1618 N N . ARG A 1 202 ? 6.902 -15.383 -4.457 1 94.62 202 ARG A N 1
ATOM 1619 C CA . ARG A 1 202 ? 6.156 -15.328 -5.711 1 94.62 202 ARG A CA 1
ATOM 1620 C C . ARG A 1 202 ? 5.008 -14.336 -5.625 1 94.62 202 ARG A C 1
ATOM 1622 O O . ARG A 1 202 ? 4.223 -14.359 -4.672 1 94.62 202 ARG A O 1
ATOM 1629 N N . ARG A 1 203 ? 4.879 -13.492 -6.605 1 91.75 203 ARG A N 1
ATOM 1630 C CA . ARG A 1 203 ? 3.73 -12.609 -6.789 1 91.75 203 ARG A CA 1
ATOM 1631 C C . ARG A 1 203 ? 3.344 -12.516 -8.258 1 91.75 203 ARG A C 1
ATOM 1633 O O . ARG A 1 203 ? 4.062 -11.906 -9.055 1 91.75 203 ARG A O 1
ATOM 1640 N N . SER A 1 204 ? 2.191 -12.938 -8.508 1 92.31 204 SER A N 1
ATOM 1641 C CA . SER A 1 204 ? 1.739 -12.953 -9.898 1 92.31 204 SER A CA 1
ATOM 1642 C C . SER A 1 204 ? 0.97 -11.68 -10.242 1 92.31 204 SER A C 1
ATOM 1644 O O . SER A 1 204 ? 0.192 -11.18 -9.43 1 92.31 204 SER A O 1
ATOM 1646 N N . HIS A 1 205 ? 1.232 -11.195 -11.391 1 89.94 205 HIS A N 1
ATOM 1647 C CA . HIS A 1 205 ? 0.55 -10.016 -11.914 1 89.94 205 HIS A CA 1
ATOM 1648 C C . HIS A 1 205 ? 0.2 -10.188 -13.383 1 89.94 205 HIS A C 1
ATOM 1650 O O . HIS A 1 205 ? 0.913 -10.875 -14.125 1 89.94 205 HIS A O 1
ATOM 1656 N N . ALA A 1 206 ? -0.889 -9.508 -13.789 1 87.31 206 ALA A N 1
ATOM 1657 C CA . ALA A 1 206 ? -1.226 -9.508 -15.211 1 87.31 206 ALA A CA 1
ATOM 1658 C C . ALA A 1 206 ? -0.056 -9.008 -16.062 1 87.31 206 ALA A C 1
ATOM 1660 O O . ALA A 1 206 ? 0.507 -7.945 -15.773 1 87.31 206 ALA A O 1
ATOM 1661 N N . GLY A 1 207 ? 0.384 -9.844 -16.984 1 89.5 207 GLY A N 1
ATOM 1662 C CA . GLY A 1 207 ? 1.492 -9.492 -17.844 1 89.5 207 GLY A CA 1
ATOM 1663 C C . GLY A 1 207 ? 2.834 -9.5 -17.141 1 89.5 207 GLY A C 1
ATOM 1664 O O . GLY A 1 207 ? 3.826 -9 -17.672 1 89.5 207 GLY A O 1
ATOM 1665 N N . ALA A 1 208 ? 2.826 -9.898 -15.859 1 90.81 208 ALA A N 1
ATOM 1666 C CA . ALA A 1 208 ? 4.023 -9.945 -15.023 1 90.81 208 ALA A CA 1
ATOM 1667 C C . ALA A 1 208 ? 4.516 -8.539 -14.695 1 90.81 208 ALA A C 1
ATOM 1669 O O . ALA A 1 208 ? 5.695 -8.336 -14.406 1 90.81 208 ALA A O 1
ATOM 1670 N N . LEU A 1 209 ? 3.635 -7.586 -14.805 1 90.44 209 LEU A N 1
ATOM 1671 C CA . LEU A 1 209 ? 3.994 -6.195 -14.555 1 90.44 209 LEU A CA 1
ATOM 1672 C C . LEU A 1 209 ? 3.793 -5.844 -13.078 1 90.44 209 LEU A C 1
ATOM 1674 O O . LEU A 1 209 ? 2.773 -5.258 -12.711 1 90.44 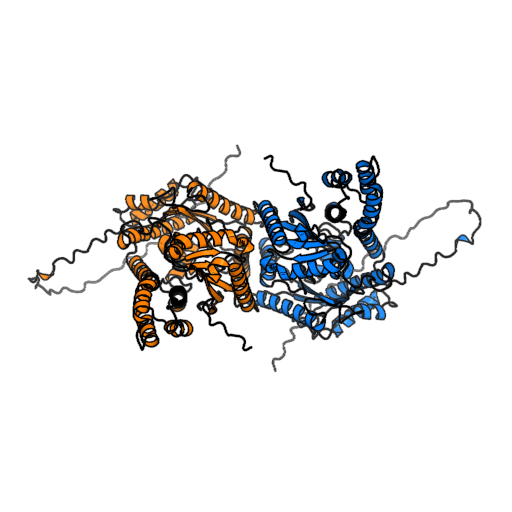209 LEU A O 1
ATOM 1678 N N . PHE A 1 210 ? 4.824 -6.137 -12.289 1 92.69 210 PHE A N 1
ATOM 1679 C CA . PHE A 1 210 ? 4.746 -5.965 -10.844 1 92.69 210 PHE A CA 1
ATOM 1680 C C . PHE A 1 210 ? 4.91 -4.5 -10.461 1 92.69 210 PHE A C 1
ATOM 1682 O O . PHE A 1 210 ? 5.352 -3.686 -11.273 1 92.69 210 PHE A O 1
ATOM 1689 N N . ASP A 1 211 ? 4.5 -4.203 -9.273 1 90.56 211 ASP A N 1
ATOM 1690 C CA . ASP A 1 211 ? 4.645 -2.865 -8.711 1 90.56 211 ASP A CA 1
ATOM 1691 C C . ASP A 1 211 ? 6.07 -2.623 -8.227 1 90.56 211 ASP A C 1
ATOM 1693 O O . ASP A 1 211 ? 6.535 -3.291 -7.301 1 90.56 211 ASP A O 1
ATOM 1697 N N . ILE A 1 212 ? 6.688 -1.625 -8.766 1 94.31 212 ILE A N 1
ATOM 1698 C CA . ILE A 1 212 ? 8.102 -1.368 -8.516 1 94.31 212 ILE A CA 1
ATOM 1699 C C . ILE A 1 212 ? 8.289 -0.924 -7.062 1 94.31 212 ILE A C 1
ATOM 1701 O O . ILE A 1 212 ? 9.164 -1.436 -6.359 1 94.31 212 ILE A O 1
ATOM 1705 N N . GLU A 1 213 ? 7.484 0.006 -6.57 1 91.06 213 GLU A N 1
ATOM 1706 C CA . GLU A 1 213 ? 7.648 0.553 -5.227 1 91.06 213 GLU A CA 1
ATOM 1707 C C . GLU A 1 213 ? 7.422 -0.519 -4.164 1 91.06 213 GLU A C 1
ATOM 1709 O O . GLU A 1 213 ? 8.164 -0.592 -3.182 1 91.06 213 GLU A O 1
ATOM 1714 N N . LYS A 1 214 ? 6.414 -1.307 -4.371 1 91.25 214 LYS A N 1
ATOM 1715 C CA . LYS A 1 214 ? 6.164 -2.402 -3.438 1 91.25 214 LYS A CA 1
ATOM 1716 C C . LYS A 1 214 ? 7.328 -3.389 -3.424 1 91.25 214 LYS A C 1
ATOM 1718 O O . LYS A 1 214 ? 7.688 -3.918 -2.371 1 91.25 214 LYS A O 1
ATOM 1723 N N . THR A 1 215 ? 7.812 -3.619 -4.59 1 95.5 215 THR A N 1
ATOM 1724 C CA . THR A 1 215 ? 8.93 -4.551 -4.688 1 95.5 215 THR A CA 1
ATOM 1725 C C . THR A 1 215 ? 10.18 -3.963 -4.039 1 95.5 215 THR A C 1
ATOM 1727 O O . THR A 1 215 ? 10.961 -4.688 -3.42 1 95.5 215 THR A O 1
ATOM 1730 N N . VAL A 1 216 ? 10.445 -2.664 -4.18 1 95.44 216 VAL A N 1
ATOM 1731 C CA . VAL A 1 216 ? 11.555 -2.002 -3.508 1 95.44 216 VAL A CA 1
ATOM 1732 C C . VAL A 1 216 ? 11.398 -2.141 -1.995 1 95.44 216 VAL A C 1
ATOM 1734 O O . VAL A 1 216 ? 12.367 -2.438 -1.291 1 95.44 216 VAL A O 1
ATOM 1737 N N . ASN A 1 217 ? 10.211 -1.935 -1.513 1 93.88 217 ASN A N 1
ATOM 1738 C CA . ASN A 1 217 ? 9.953 -2.09 -0.085 1 93.88 217 ASN A CA 1
ATOM 1739 C C . ASN A 1 217 ? 10.273 -3.502 0.394 1 93.88 217 ASN A C 1
ATOM 1741 O O . ASN A 1 217 ? 10.789 -3.684 1.498 1 93.88 217 ASN A O 1
ATOM 1745 N N . ARG A 1 218 ? 9.945 -4.449 -0.395 1 94.62 218 ARG A N 1
ATOM 1746 C CA . ARG A 1 218 ? 10.258 -5.828 -0.047 1 94.62 218 ARG A CA 1
ATOM 1747 C C . ARG A 1 218 ? 11.773 -6.051 -0.012 1 94.62 218 ARG A C 1
ATOM 1749 O O . ARG A 1 218 ? 12.281 -6.766 0.853 1 94.62 218 ARG A O 1
ATOM 1756 N N . TRP A 1 219 ? 12.422 -5.5 -0.975 1 97.06 219 TRP A N 1
ATOM 1757 C CA . TRP A 1 219 ? 13.883 -5.555 -0.985 1 97.06 219 TRP A CA 1
ATOM 1758 C C . TRP A 1 219 ? 14.461 -4.93 0.281 1 97.06 219 TRP A C 1
ATOM 1760 O O . TRP A 1 219 ? 15.344 -5.508 0.92 1 97.06 219 TRP A O 1
ATOM 1770 N N . ILE A 1 220 ? 13.914 -3.758 0.688 1 96.06 220 ILE A N 1
ATOM 1771 C CA . ILE A 1 220 ? 14.383 -3.061 1.877 1 96.06 220 ILE A CA 1
ATOM 1772 C C . ILE A 1 220 ? 14.203 -3.949 3.105 1 96.06 220 ILE A C 1
ATOM 1774 O O . ILE A 1 220 ? 15.109 -4.07 3.932 1 96.06 220 ILE A O 1
ATOM 1778 N N . LYS A 1 221 ? 13.047 -4.547 3.229 1 94.69 221 LYS A N 1
ATOM 1779 C CA . LYS A 1 221 ? 12.766 -5.414 4.367 1 94.69 221 LYS A CA 1
ATOM 1780 C C . LYS A 1 221 ? 13.758 -6.57 4.441 1 94.69 221 LYS A C 1
ATOM 1782 O O . LYS A 1 221 ? 14.25 -6.906 5.523 1 94.69 221 LYS A O 1
ATOM 1787 N N . THR A 1 222 ? 14.07 -7.133 3.291 1 95.81 222 THR A N 1
ATOM 1788 C CA . THR A 1 222 ? 15.008 -8.242 3.227 1 95.81 222 THR A CA 1
ATOM 1789 C C . THR A 1 222 ? 16.406 -7.793 3.641 1 95.81 222 THR A C 1
ATOM 1791 O O . THR A 1 222 ? 17.047 -8.422 4.484 1 95.81 222 THR A O 1
ATOM 1794 N N . GLU A 1 223 ? 16.891 -6.703 3.039 1 96.12 223 GLU A N 1
ATOM 1795 C CA . GLU A 1 223 ? 18.234 -6.211 3.312 1 96.12 223 GLU A CA 1
ATOM 1796 C C . GLU A 1 223 ? 18.375 -5.762 4.766 1 96.12 223 GLU A C 1
ATOM 1798 O O . GLU A 1 223 ? 19.422 -5.965 5.387 1 96.12 223 GLU A O 1
ATOM 1803 N N . HIS A 1 224 ? 17.312 -5.133 5.242 1 95 224 HIS A N 1
ATOM 1804 C CA . HIS A 1 224 ? 17.328 -4.723 6.641 1 95 224 HIS A CA 1
ATOM 1805 C C . HIS A 1 224 ? 17.484 -5.926 7.562 1 95 224 HIS A C 1
ATOM 1807 O O . HIS A 1 224 ? 18.234 -5.871 8.539 1 95 224 HIS A O 1
ATOM 1813 N N . SER A 1 225 ? 16.766 -6.992 7.293 1 94.56 225 SER A N 1
ATOM 1814 C CA . SER A 1 225 ? 16.859 -8.219 8.086 1 94.56 225 SER A CA 1
ATOM 1815 C C . SER A 1 225 ? 18.266 -8.805 8.031 1 94.56 225 SER A C 1
ATOM 1817 O O . SER A 1 225 ? 18.734 -9.367 9.016 1 94.56 225 SER A O 1
ATOM 1819 N N . ARG A 1 226 ? 18.906 -8.711 6.91 1 94.88 226 ARG A N 1
ATOM 1820 C CA . ARG A 1 226 ? 20.281 -9.172 6.801 1 94.88 226 ARG A CA 1
ATOM 1821 C C . ARG A 1 226 ? 21.203 -8.367 7.707 1 94.88 226 ARG A C 1
ATOM 1823 O O . ARG A 1 226 ? 22.047 -8.938 8.406 1 94.88 226 ARG A O 1
ATOM 1830 N N . TYR A 1 227 ? 21.047 -7.031 7.676 1 92.5 227 TYR A N 1
ATOM 1831 C CA . TYR A 1 227 ? 21.875 -6.152 8.484 1 92.5 227 TYR A CA 1
ATOM 1832 C C . TYR A 1 227 ? 21.641 -6.387 9.969 1 92.5 227 TYR A C 1
ATOM 1834 O O . TYR A 1 227 ? 22.578 -6.445 10.758 1 92.5 227 TYR A O 1
ATOM 1842 N N . ARG A 1 228 ? 20.391 -6.57 10.32 1 91.62 228 ARG A N 1
ATOM 1843 C CA . ARG A 1 228 ? 20.016 -6.562 11.734 1 91.62 228 ARG A CA 1
ATOM 1844 C C . ARG A 1 228 ? 20.156 -7.957 12.336 1 91.62 228 ARG A C 1
ATOM 1846 O O . ARG A 1 228 ? 20.594 -8.102 13.484 1 91.62 228 ARG A O 1
ATOM 1853 N N . GLU A 1 229 ? 19.75 -8.945 11.547 1 92.94 229 GLU A N 1
ATOM 1854 C CA . GLU A 1 229 ? 19.562 -10.266 12.141 1 92.94 229 GLU A CA 1
ATOM 1855 C C . GLU A 1 229 ? 20.375 -11.328 11.406 1 92.94 229 GLU A C 1
ATOM 1857 O O . GLU A 1 229 ? 20.375 -12.5 11.789 1 92.94 229 GLU A O 1
ATOM 1862 N N . SER A 1 230 ? 20.984 -10.992 10.367 1 94 230 SER A N 1
ATOM 1863 C CA . SER A 1 230 ? 21.734 -11.938 9.531 1 94 230 SER A CA 1
ATOM 1864 C C . SER A 1 230 ? 20.812 -13.008 8.961 1 94 230 SER A C 1
ATOM 1866 O O . SER A 1 230 ? 21.172 -14.195 8.953 1 94 230 SER A O 1
ATOM 1868 N N . THR A 1 231 ? 19.672 -12.609 8.68 1 91.88 231 THR A N 1
ATOM 1869 C CA . THR A 1 231 ? 18.703 -13.484 8.039 1 91.88 231 THR A CA 1
ATOM 1870 C C . THR A 1 231 ? 18.297 -12.93 6.672 1 91.88 231 THR A C 1
ATOM 1872 O O . THR A 1 231 ? 17.969 -11.75 6.543 1 91.88 231 THR A O 1
ATOM 1875 N N . PRO A 1 232 ? 18.234 -13.734 5.621 1 91.88 232 PRO A N 1
ATOM 1876 C CA . PRO A 1 232 ? 18.531 -15.164 5.594 1 91.88 232 PRO A CA 1
ATOM 1877 C C . PRO A 1 232 ? 20.016 -15.461 5.789 1 91.88 232 PRO A C 1
ATOM 1879 O O . PRO A 1 232 ? 20.375 -16.594 6.109 1 91.88 232 PRO A O 1
ATOM 1882 N N . ASN A 1 233 ? 20.859 -14.516 5.473 1 93.94 233 ASN A N 1
ATOM 1883 C CA . ASN A 1 233 ? 22.281 -14.547 5.809 1 93.94 233 ASN A CA 1
ATOM 1884 C C . ASN A 1 233 ? 22.812 -13.156 6.152 1 93.94 233 ASN A C 1
ATOM 1886 O O . ASN A 1 233 ? 22.062 -12.18 6.117 1 93.94 233 ASN A O 1
ATOM 1890 N N . SER A 1 234 ? 24.031 -13.07 6.504 1 94.69 234 SER A N 1
ATOM 1891 C CA . SER A 1 234 ? 24.594 -11.797 6.938 1 94.69 234 SER A CA 1
ATOM 1892 C C . SER A 1 234 ? 24.766 -10.836 5.766 1 94.69 234 SER A C 1
ATOM 1894 O O . SER A 1 234 ? 25.078 -11.258 4.648 1 94.69 234 SER A O 1
ATOM 1896 N N . ALA A 1 235 ? 24.656 -9.516 6.082 1 92.5 235 ALA A N 1
ATOM 1897 C CA . ALA A 1 235 ? 24.812 -8.484 5.059 1 92.5 235 ALA A CA 1
ATOM 1898 C C . ALA A 1 235 ? 26.25 -8.438 4.539 1 92.5 235 ALA A C 1
ATOM 1900 O O . ALA A 1 235 ? 26.5 -7.879 3.473 1 92.5 235 ALA A O 1
ATOM 1901 N N . THR A 1 236 ? 27.156 -9.016 5.215 1 92.5 236 THR A N 1
ATOM 1902 C CA . THR A 1 236 ? 28.547 -8.992 4.812 1 92.5 236 THR A CA 1
ATOM 1903 C C . THR A 1 236 ? 28.844 -10.102 3.807 1 92.5 236 THR A C 1
ATOM 1905 O O . THR A 1 236 ? 29.891 -10.086 3.148 1 92.5 236 THR A O 1
ATOM 1908 N N . GLU A 1 237 ? 27.938 -11.086 3.697 1 94.69 237 GLU A N 1
ATOM 1909 C CA . GLU A 1 237 ? 28.109 -12.141 2.699 1 94.69 237 GLU A CA 1
ATOM 1910 C C . GLU A 1 237 ? 27.859 -11.609 1.29 1 94.69 237 GLU A C 1
ATOM 1912 O O . GLU A 1 237 ? 26.953 -10.805 1.075 1 94.69 237 GLU A O 1
ATOM 1917 N N . PRO A 1 238 ? 28.688 -12.039 0.389 1 92.69 238 PRO A N 1
ATOM 1918 C CA . PRO A 1 238 ? 28.578 -11.516 -0.974 1 92.69 238 PRO A CA 1
ATOM 1919 C C . PRO A 1 238 ? 27.453 -12.172 -1.777 1 92.69 238 PRO A C 1
ATOM 1921 O O . PRO A 1 238 ? 27.719 -12.773 -2.82 1 92.69 238 PRO A O 1
ATOM 1924 N N . THR A 1 239 ? 26.266 -12.078 -1.349 1 96 239 THR A N 1
ATOM 1925 C CA . THR A 1 239 ? 25.109 -12.617 -2.047 1 96 239 THR A CA 1
ATOM 1926 C C . THR A 1 239 ? 24.188 -11.492 -2.521 1 96 239 THR A C 1
ATOM 1928 O O . THR A 1 239 ? 24.25 -10.375 -1.991 1 96 239 THR A O 1
ATOM 1931 N N . ARG A 1 240 ? 23.438 -11.789 -3.51 1 95.5 240 ARG A N 1
ATOM 1932 C CA . ARG A 1 240 ? 22.609 -10.75 -4.121 1 95.5 240 ARG A CA 1
ATOM 1933 C C . ARG A 1 240 ? 21.141 -11.156 -4.125 1 95.5 240 ARG A C 1
ATOM 1935 O O . ARG A 1 240 ? 20.812 -12.344 -4.016 1 95.5 240 ARG A O 1
ATOM 1942 N N . TYR A 1 241 ? 20.234 -10.141 -4.148 1 97.5 241 TYR A N 1
ATOM 1943 C CA . TYR A 1 241 ? 18.812 -10.297 -4.387 1 97.5 241 TYR A CA 1
ATOM 1944 C C . TYR A 1 241 ? 18.516 -10.547 -5.863 1 97.5 241 TYR A C 1
ATOM 1946 O O . TYR A 1 241 ? 18.859 -9.727 -6.715 1 97.5 241 TYR A O 1
ATOM 1954 N N . LEU A 1 242 ? 17.938 -11.734 -6.238 1 98.31 242 LEU A N 1
ATOM 1955 C CA . LEU A 1 242 ? 17.641 -12.047 -7.633 1 98.31 242 LEU A CA 1
ATOM 1956 C C . LEU A 1 242 ? 16.156 -11.867 -7.93 1 98.31 242 LEU A C 1
ATOM 1958 O O . LEU A 1 242 ? 15.312 -12.547 -7.336 1 98.31 242 LEU A O 1
ATOM 1962 N N . LYS A 1 243 ? 15.805 -10.914 -8.766 1 98.25 243 LYS A N 1
ATOM 1963 C CA . LYS A 1 243 ? 14.43 -10.695 -9.227 1 98.25 243 LYS A CA 1
ATOM 1964 C C . LYS A 1 243 ? 14.219 -11.258 -10.625 1 98.25 243 LYS A C 1
ATOM 1966 O O . LYS A 1 243 ? 14.992 -10.969 -11.539 1 98.25 243 LYS A O 1
ATOM 1971 N N . SER A 1 244 ? 13.18 -12.094 -10.781 1 98.5 244 SER A N 1
ATOM 1972 C CA . SER A 1 244 ? 12.891 -12.711 -12.07 1 98.5 244 SER A CA 1
ATOM 1973 C C . SER A 1 244 ? 11.461 -12.422 -12.516 1 98.5 244 SER A C 1
ATOM 1975 O O . SER A 1 244 ? 10.555 -12.336 -11.688 1 98.5 244 SER A O 1
ATOM 1977 N N . VAL A 1 245 ? 11.305 -12.234 -13.773 1 98.5 245 VAL A N 1
ATOM 1978 C CA . VAL A 1 245 ? 10 -12.109 -14.422 1 98.5 245 VAL A CA 1
ATOM 1979 C C . VAL A 1 245 ? 9.789 -13.281 -15.375 1 98.5 245 VAL A C 1
ATOM 1981 O O . VAL A 1 245 ? 10.711 -13.688 -16.094 1 98.5 245 VAL A O 1
ATOM 1984 N N . ILE A 1 246 ? 8.594 -13.852 -15.32 1 98.56 246 ILE A N 1
ATOM 1985 C CA . ILE A 1 246 ? 8.242 -14.93 -16.25 1 98.56 246 ILE A CA 1
ATOM 1986 C C . ILE A 1 246 ? 7.102 -14.477 -17.156 1 98.56 246 ILE A C 1
ATOM 1988 O O . ILE A 1 246 ? 5.957 -14.359 -16.719 1 98.56 246 ILE A O 1
ATOM 1992 N N . TYR A 1 247 ? 7.453 -14.203 -18.391 1 98.06 247 TYR A N 1
ATOM 1993 C CA . TYR A 1 247 ? 6.422 -13.977 -19.406 1 98.06 247 TYR A CA 1
ATOM 1994 C C . TYR A 1 247 ? 6.059 -15.273 -20.109 1 98.06 247 TYR A C 1
ATOM 1996 O O . TYR A 1 247 ? 6.645 -16.328 -19.844 1 98.06 247 TYR A O 1
ATOM 2004 N N . HIS A 1 248 ? 4.973 -15.273 -20.891 1 96.94 248 HIS A N 1
ATOM 2005 C CA . HIS A 1 248 ? 4.625 -16.531 -21.547 1 96.94 248 HIS A CA 1
ATOM 2006 C C . HIS A 1 248 ? 4.227 -16.312 -23 1 96.94 248 HIS A C 1
ATOM 2008 O O . HIS A 1 248 ? 3.955 -15.188 -23.406 1 96.94 248 HIS A O 1
ATOM 2014 N N . PHE A 1 249 ? 4.301 -17.312 -23.719 1 95.56 249 PHE A N 1
ATOM 2015 C CA . PHE A 1 249 ? 3.908 -17.406 -25.125 1 95.56 249 PHE A CA 1
ATOM 2016 C C . PHE A 1 249 ? 3.334 -18.781 -25.438 1 95.56 249 PHE A C 1
ATOM 2018 O O . PHE A 1 249 ? 3.277 -19.656 -24.562 1 95.56 249 PHE A O 1
ATOM 2025 N N . SER A 1 250 ? 2.734 -18.906 -26.594 1 94.75 250 SER A N 1
ATOM 2026 C CA . SER A 1 250 ? 2.223 -20.188 -27.078 1 94.75 250 SER A CA 1
ATOM 2027 C C . SER A 1 250 ? 2.859 -20.578 -28.406 1 94.75 250 SER A C 1
ATOM 2029 O O . SER A 1 250 ? 2.75 -19.844 -29.391 1 94.75 250 SER A O 1
ATOM 2031 N N . SER A 1 251 ? 3.527 -21.719 -28.422 1 92.81 251 SER A N 1
ATOM 2032 C CA . SER A 1 251 ? 4.141 -22.188 -29.672 1 92.81 251 SER A CA 1
ATOM 2033 C C . SER A 1 251 ? 3.096 -22.734 -30.625 1 92.81 251 SER A C 1
ATOM 2035 O O . SER A 1 251 ? 3.271 -22.672 -31.844 1 92.81 251 SER A O 1
ATOM 2037 N N . VAL A 1 252 ? 2.014 -23.219 -30.125 1 91 252 VAL A N 1
ATOM 2038 C CA . VAL A 1 252 ? 0.955 -23.812 -30.922 1 91 252 VAL A CA 1
ATOM 2039 C C . VAL A 1 252 ? 0.096 -22.719 -31.562 1 91 252 VAL A C 1
ATOM 2041 O O . VAL A 1 252 ? -0.277 -22.812 -32.719 1 91 252 VAL A O 1
ATOM 2044 N N . ASP A 1 253 ? -0.251 -21.672 -30.766 1 92.31 253 ASP A N 1
ATOM 2045 C CA . ASP A 1 253 ? -1.071 -20.562 -31.25 1 92.31 253 ASP A CA 1
ATOM 2046 C C . ASP A 1 253 ? -0.504 -19.219 -30.797 1 92.31 253 ASP A C 1
ATOM 2048 O O . ASP A 1 253 ? -1.088 -18.547 -29.953 1 92.31 253 ASP A O 1
ATOM 2052 N N . PRO A 1 254 ? 0.521 -18.781 -31.422 1 91.19 254 PRO A N 1
ATOM 2053 C CA . PRO A 1 254 ? 1.277 -17.609 -30.984 1 91.19 254 PRO A CA 1
ATOM 2054 C C . PRO A 1 254 ? 0.475 -16.312 -31.094 1 91.19 254 PRO A C 1
ATOM 2056 O O . PRO A 1 254 ? 0.779 -15.328 -30.406 1 91.19 254 PRO A O 1
ATOM 2059 N N . THR A 1 255 ? -0.6 -16.312 -31.828 1 91.25 255 THR A N 1
ATOM 2060 C CA . THR A 1 255 ? -1.289 -15.055 -32.094 1 91.25 255 THR A CA 1
ATOM 2061 C C . THR A 1 255 ? -2.492 -14.891 -31.172 1 91.25 255 THR A C 1
ATOM 2063 O O . THR A 1 255 ? -3.031 -13.789 -31.047 1 91.25 255 THR A O 1
ATOM 2066 N N . HIS A 1 256 ? -2.9 -16.016 -30.484 1 88.12 256 HIS A N 1
ATOM 2067 C CA . HIS A 1 256 ? -4.148 -15.898 -29.734 1 88.12 256 HIS A CA 1
ATOM 2068 C C . HIS A 1 256 ? -3.977 -16.375 -28.297 1 88.12 256 HIS A C 1
ATOM 2070 O O . HIS A 1 256 ? -4.734 -15.977 -27.406 1 88.12 256 HIS A O 1
ATOM 2076 N N . GLN A 1 257 ? -2.996 -17.156 -28.109 1 89.75 257 GLN A N 1
ATOM 2077 C CA . GLN A 1 257 ? -2.932 -17.812 -26.797 1 89.75 257 GLN A CA 1
ATOM 2078 C C . GLN A 1 257 ? -1.722 -17.328 -26.016 1 89.75 257 GLN A C 1
ATOM 2080 O O . GLN A 1 257 ? -1.273 -18 -25.078 1 89.75 257 GLN A O 1
ATOM 2085 N N . GLY A 1 258 ? -1.19 -16.172 -26.438 1 90.31 258 GLY A N 1
ATOM 2086 C CA . GLY A 1 258 ? -0.184 -15.508 -25.625 1 90.31 258 GLY A CA 1
ATOM 2087 C C . GLY A 1 258 ? -0.776 -14.68 -24.5 1 90.31 258 GLY A C 1
ATOM 2088 O O . GLY A 1 258 ? -1.909 -14.922 -24.078 1 90.31 258 GLY A O 1
ATOM 2089 N N . CYS A 1 259 ? -0.006 -13.852 -23.938 1 90.69 259 CYS A N 1
ATOM 2090 C CA . CYS A 1 259 ? -0.43 -13.039 -22.812 1 90.69 259 CYS A CA 1
ATOM 2091 C C . CYS A 1 259 ? -1.442 -11.984 -23.25 1 90.69 259 CYS A C 1
ATOM 2093 O O . CYS A 1 259 ? -1.149 -11.156 -24.109 1 90.69 259 CYS A O 1
ATOM 2095 N N . ALA A 1 260 ? -2.555 -11.906 -22.672 1 84.31 260 ALA A N 1
ATOM 2096 C CA . ALA A 1 260 ? -3.627 -10.984 -23.031 1 84.31 260 ALA A CA 1
ATOM 2097 C C . ALA A 1 260 ? -3.221 -9.539 -22.766 1 84.31 260 ALA A C 1
ATOM 2099 O O . ALA A 1 260 ? -3.598 -8.633 -23.516 1 84.31 260 ALA A O 1
ATOM 2100 N N . ALA A 1 261 ? -2.512 -9.312 -21.719 1 85.75 261 ALA A N 1
ATOM 2101 C CA . ALA A 1 261 ? -2.09 -7.957 -21.359 1 85.75 261 ALA A CA 1
ATOM 2102 C C . ALA A 1 261 ? -1.252 -7.336 -22.484 1 85.75 261 ALA A C 1
ATOM 2104 O O . ALA A 1 261 ? -1.168 -6.109 -22.594 1 85.75 261 ALA A O 1
ATOM 2105 N N . HIS A 1 262 ? -0.645 -8.188 -23.266 1 92.5 262 HIS A N 1
ATOM 2106 C CA . HIS A 1 262 ? 0.235 -7.707 -24.328 1 92.5 262 HIS A CA 1
ATOM 2107 C C . HIS A 1 262 ? -0.312 -8.07 -25.703 1 92.5 262 HIS A C 1
ATOM 2109 O O . HIS A 1 262 ? 0.432 -8.078 -26.688 1 92.5 262 HIS A O 1
ATOM 2115 N N . GLY A 1 263 ? -1.523 -8.547 -25.797 1 89.5 263 GLY A N 1
ATOM 2116 C CA . GLY A 1 263 ? -2.172 -8.867 -27.062 1 89.5 263 GLY A CA 1
ATOM 2117 C C . GLY A 1 263 ? -1.555 -10.062 -27.75 1 89.5 263 GLY A C 1
ATOM 2118 O O . GLY A 1 263 ? -1.422 -10.078 -28.984 1 89.5 263 GLY A O 1
ATOM 2119 N N . SER A 1 264 ? -1.058 -10.969 -26.984 1 91.94 264 SER A N 1
ATOM 2120 C CA . SER A 1 264 ? -0.422 -12.18 -27.484 1 91.94 264 SER A CA 1
ATOM 2121 C C . SER A 1 264 ? 0.842 -11.859 -28.281 1 91.94 264 SER A C 1
ATOM 2123 O O . SER A 1 264 ? 1.247 -12.633 -29.141 1 91.94 264 SER A O 1
ATOM 2125 N N . ASN A 1 265 ? 1.366 -10.688 -28.016 1 95.25 265 ASN A N 1
ATOM 2126 C CA . ASN A 1 265 ? 2.654 -10.297 -28.578 1 95.25 265 ASN A CA 1
ATOM 2127 C C . ASN A 1 265 ? 3.809 -10.664 -27.656 1 95.25 265 ASN A C 1
ATOM 2129 O O . ASN A 1 265 ? 4.109 -9.938 -26.703 1 95.25 265 ASN A O 1
ATOM 2133 N N . ASP A 1 266 ? 4.504 -11.75 -28.016 1 94.06 266 ASP A N 1
ATOM 2134 C CA . ASP A 1 266 ? 5.527 -12.281 -27.125 1 94.06 266 ASP A CA 1
ATOM 2135 C C . ASP A 1 266 ? 6.715 -11.328 -27.016 1 94.06 266 ASP A C 1
ATOM 2137 O O . ASP A 1 266 ? 7.348 -11.234 -25.953 1 94.06 266 ASP A O 1
ATOM 2141 N N . GLU A 1 267 ? 7.047 -10.664 -28.078 1 96 267 GLU A N 1
ATOM 2142 C CA . GLU A 1 267 ? 8.141 -9.703 -28.047 1 96 267 GLU A CA 1
ATOM 2143 C C . GLU A 1 267 ? 7.84 -8.547 -27.109 1 96 267 GLU A C 1
ATOM 2145 O O . GLU A 1 267 ? 8.719 -8.102 -26.359 1 96 267 GLU A O 1
ATOM 2150 N N . LEU A 1 268 ? 6.602 -8.125 -27.203 1 97 268 LEU A N 1
ATOM 2151 C CA . LEU A 1 268 ? 6.184 -7.043 -26.312 1 97 268 LEU A CA 1
ATOM 2152 C C . LEU A 1 268 ? 6.176 -7.5 -24.859 1 97 268 LEU A C 1
ATOM 2154 O O . LEU A 1 268 ? 6.598 -6.762 -23.969 1 97 268 LEU A O 1
ATOM 2158 N N . ALA A 1 269 ? 5.684 -8.695 -24.578 1 97.06 269 ALA A N 1
ATOM 2159 C CA . ALA A 1 269 ? 5.664 -9.258 -23.234 1 97.06 269 ALA A CA 1
ATOM 2160 C C . ALA A 1 269 ? 7.07 -9.344 -22.656 1 97.06 269 ALA A C 1
ATOM 2162 O O . ALA A 1 269 ? 7.305 -8.953 -21.5 1 97.06 269 ALA A O 1
ATOM 2163 N N . ALA A 1 270 ? 8.008 -9.812 -23.484 1 97.81 270 ALA A N 1
ATOM 2164 C CA . ALA A 1 270 ? 9.398 -9.938 -23.047 1 97.81 270 ALA A CA 1
ATOM 2165 C C . ALA A 1 270 ? 10.016 -8.562 -22.797 1 97.81 270 ALA A C 1
ATOM 2167 O O . ALA A 1 270 ? 10.695 -8.359 -21.781 1 97.81 270 ALA A O 1
ATOM 2168 N N . SER A 1 271 ? 9.797 -7.66 -23.719 1 98.06 271 SER A N 1
ATOM 2169 C CA . SER A 1 271 ? 10.406 -6.34 -23.625 1 98.06 271 SER A CA 1
ATOM 2170 C C . SER A 1 271 ? 9.875 -5.578 -22.406 1 98.06 271 SER A C 1
ATOM 2172 O O . SER A 1 271 ? 10.641 -4.93 -21.688 1 98.06 271 SER A O 1
ATOM 2174 N N . GLU A 1 272 ? 8.578 -5.645 -22.172 1 97.31 272 GLU A N 1
ATOM 2175 C CA . GLU A 1 272 ? 8 -4.953 -21.031 1 97.31 272 GLU A CA 1
ATOM 2176 C C . GLU A 1 272 ? 8.414 -5.617 -19.719 1 97.31 272 GLU A C 1
ATOM 2178 O O . GLU A 1 272 ? 8.602 -4.938 -18.703 1 97.31 272 GLU A O 1
ATOM 2183 N N . GLY A 1 273 ? 8.484 -6.949 -19.734 1 97.5 273 GLY A N 1
ATOM 2184 C CA . GLY A 1 273 ? 9.016 -7.641 -18.578 1 97.5 273 GLY A CA 1
ATOM 2185 C C . GLY A 1 273 ? 10.43 -7.223 -18.219 1 97.5 273 GLY A C 1
ATOM 2186 O O . GLY A 1 273 ? 10.734 -6.953 -17.062 1 97.5 273 GLY A O 1
ATOM 2187 N N . LEU A 1 274 ? 11.281 -7.129 -19.234 1 97.75 274 LEU A N 1
ATOM 2188 C CA . LEU A 1 274 ? 12.656 -6.695 -19.031 1 97.75 274 LEU A CA 1
ATOM 2189 C C . LEU A 1 274 ? 12.711 -5.258 -18.516 1 97.75 274 LEU A C 1
ATOM 2191 O O . LEU A 1 274 ? 13.484 -4.945 -17.609 1 97.75 274 LEU A O 1
ATOM 2195 N N . GLN A 1 275 ? 11.898 -4.445 -19.156 1 97.06 275 GLN A N 1
ATOM 2196 C CA . GLN A 1 275 ? 11.891 -3.047 -18.734 1 97.06 275 GLN A CA 1
ATOM 2197 C C . GLN A 1 275 ? 11.5 -2.912 -17.266 1 97.06 275 GLN A C 1
ATOM 2199 O O . GLN A 1 275 ? 12.062 -2.092 -16.547 1 97.06 275 GLN A O 1
ATOM 2204 N N . ARG A 1 276 ? 10.516 -3.68 -16.844 1 96.75 276 ARG A N 1
ATOM 2205 C CA . ARG A 1 276 ? 10.094 -3.662 -15.445 1 96.75 276 ARG A CA 1
ATOM 2206 C C . ARG A 1 276 ? 11.242 -4.055 -14.523 1 96.75 276 ARG A C 1
ATOM 2208 O O . ARG A 1 276 ? 11.43 -3.457 -13.461 1 96.75 276 ARG A O 1
ATOM 2215 N N . LEU A 1 277 ? 11.961 -5.066 -14.914 1 97.69 277 LEU A N 1
ATOM 2216 C CA . LEU A 1 277 ? 13.125 -5.512 -14.148 1 97.69 277 LEU A CA 1
ATOM 2217 C C . LEU A 1 277 ? 14.164 -4.402 -14.047 1 97.69 277 LEU A C 1
ATOM 2219 O O . LEU A 1 277 ? 14.688 -4.137 -12.969 1 97.69 277 LEU A O 1
ATOM 2223 N N . LEU A 1 278 ? 14.43 -3.758 -15.125 1 97.25 278 LEU A N 1
ATOM 2224 C CA . LEU A 1 278 ? 15.422 -2.686 -15.164 1 97.25 278 LEU A CA 1
ATOM 2225 C C . LEU A 1 278 ? 14.969 -1.502 -14.312 1 97.25 278 LEU A C 1
ATOM 2227 O O . LEU A 1 278 ? 15.781 -0.899 -13.602 1 97.25 278 LEU A O 1
ATOM 2231 N N . ASP A 1 279 ? 13.703 -1.183 -14.43 1 96.75 279 ASP A N 1
ATOM 2232 C CA . ASP A 1 279 ? 13.148 -0.096 -13.625 1 96.75 279 ASP A CA 1
ATOM 2233 C C . ASP A 1 279 ? 13.305 -0.379 -12.133 1 96.75 279 ASP A C 1
ATOM 2235 O O . ASP A 1 279 ? 13.609 0.527 -11.352 1 96.75 279 ASP A O 1
ATOM 2239 N N . PHE A 1 280 ? 13.039 -1.569 -11.75 1 97.31 280 PHE A N 1
ATOM 2240 C CA . PHE A 1 280 ? 13.203 -1.971 -10.359 1 97.31 280 PHE A CA 1
ATOM 2241 C C . PHE A 1 280 ? 14.641 -1.78 -9.906 1 97.31 280 PHE A C 1
ATOM 2243 O O . PHE A 1 280 ? 14.898 -1.191 -8.852 1 97.31 280 PHE A O 1
ATOM 2250 N N . ARG A 1 281 ? 15.5 -2.297 -10.688 1 97.25 281 ARG A N 1
ATOM 2251 C CA . ARG A 1 281 ? 16.922 -2.146 -10.367 1 97.25 281 ARG A CA 1
ATOM 2252 C C . ARG A 1 281 ? 17.297 -0.674 -10.242 1 97.25 281 ARG A C 1
ATOM 2254 O O . ARG A 1 281 ? 17.953 -0.277 -9.281 1 97.25 281 ARG A O 1
ATOM 2261 N N . GLU A 1 282 ? 16.891 0.095 -11.203 1 96.06 282 GLU A N 1
ATOM 2262 C CA . GLU A 1 282 ? 17.188 1.524 -11.188 1 96.06 282 GLU A CA 1
ATOM 2263 C C . GLU A 1 282 ? 16.609 2.193 -9.938 1 96.06 282 GLU A C 1
ATOM 2265 O O . GLU A 1 282 ? 17.25 3.066 -9.352 1 96.06 282 GLU A O 1
ATOM 2270 N N . ALA A 1 283 ? 15.438 1.81 -9.578 1 96.12 283 ALA A N 1
ATOM 2271 C CA . ALA A 1 283 ? 14.812 2.371 -8.383 1 96.12 283 ALA A CA 1
ATOM 2272 C C . ALA A 1 283 ? 15.656 2.092 -7.141 1 96.12 283 ALA A C 1
ATOM 2274 O O . ALA A 1 283 ? 15.836 2.971 -6.293 1 96.12 283 ALA A O 1
ATOM 2275 N N . VAL A 1 284 ? 16.141 0.897 -6.996 1 95.94 284 VAL A N 1
ATOM 2276 C CA . VAL A 1 284 ? 16.984 0.52 -5.867 1 95.94 284 VAL A CA 1
ATOM 2277 C C . VAL A 1 284 ? 18.281 1.338 -5.887 1 95.94 284 VAL A C 1
ATOM 2279 O O . VAL A 1 284 ? 18.656 1.938 -4.879 1 95.94 284 VAL A O 1
ATOM 2282 N N . GLU A 1 285 ? 18.875 1.429 -7.043 1 95 285 GLU A N 1
ATOM 2283 C CA . GLU A 1 285 ? 20.172 2.08 -7.188 1 95 285 GLU A CA 1
ATOM 2284 C C . GLU A 1 285 ? 20.062 3.59 -6.992 1 95 285 GLU A C 1
ATOM 2286 O O . GLU A 1 285 ? 21 4.23 -6.512 1 95 285 GLU A O 1
ATOM 2291 N N . ASN A 1 286 ? 18.922 4.121 -7.332 1 92.5 286 ASN A N 1
ATOM 2292 C CA . ASN A 1 286 ? 18.672 5.543 -7.129 1 92.5 286 ASN A CA 1
ATOM 2293 C C . ASN A 1 286 ? 18.406 5.859 -5.66 1 92.5 286 ASN A C 1
ATOM 2295 O O . ASN A 1 286 ? 18.734 6.953 -5.188 1 92.5 286 ASN A O 1
ATOM 2299 N N . SER A 1 287 ? 17.812 4.949 -4.996 1 89.81 287 SER A N 1
ATOM 2300 C CA . SER A 1 287 ? 17.297 5.227 -3.664 1 89.81 287 SER A CA 1
ATOM 2301 C C . SER A 1 287 ? 18.344 4.961 -2.592 1 89.81 287 SER A C 1
ATOM 2303 O O . SER A 1 287 ? 18.281 5.527 -1.499 1 89.81 287 SER A O 1
ATOM 2305 N N . PHE A 1 288 ? 19.234 4.094 -2.906 1 90 288 PHE A N 1
ATOM 2306 C CA . PHE A 1 288 ? 20.219 3.689 -1.903 1 90 288 PHE A CA 1
ATOM 2307 C C . PHE A 1 288 ? 21.625 3.729 -2.479 1 90 288 PHE A C 1
ATOM 2309 O O . PHE A 1 288 ? 21.828 3.469 -3.668 1 90 288 PHE A O 1
ATOM 2316 N N . CYS A 1 289 ? 22.578 4.047 -1.616 1 86.38 289 CYS A N 1
ATOM 2317 C CA . CYS A 1 289 ? 23.969 4.152 -2.053 1 86.38 289 CYS A CA 1
ATOM 2318 C C . CYS A 1 289 ? 24.75 2.896 -1.694 1 86.38 289 CYS A C 1
ATOM 2320 O O . CYS A 1 289 ? 24.156 1.854 -1.404 1 86.38 289 CYS A O 1
ATOM 2322 N N . CYS A 1 290 ? 26 2.951 -1.991 1 80 290 CYS A N 1
ATOM 2323 C CA . CYS A 1 290 ? 27 2.012 -1.519 1 80 290 CYS A CA 1
ATOM 2324 C C . CYS A 1 290 ? 26.812 0.642 -2.16 1 80 290 CYS A C 1
ATOM 2326 O O . CYS A 1 290 ? 26.844 -0.38 -1.473 1 80 290 CYS A O 1
ATOM 2328 N N . GLY A 1 291 ? 26.422 0.633 -3.395 1 82.12 291 GLY A N 1
ATOM 2329 C CA . GLY A 1 291 ? 26.422 -0.625 -4.125 1 82.12 291 GLY A CA 1
ATOM 2330 C C . GLY A 1 291 ? 25.078 -1.348 -4.051 1 82.12 291 GLY A C 1
ATOM 2331 O O . GLY A 1 291 ? 25 -2.533 -4.379 1 82.12 291 GLY A O 1
ATOM 2332 N N . ALA A 1 292 ? 24.156 -0.645 -3.5 1 83.94 292 ALA A N 1
ATOM 2333 C CA . ALA A 1 292 ? 22.828 -1.25 -3.523 1 83.94 292 ALA A CA 1
ATOM 2334 C C . ALA A 1 292 ? 22.406 -1.589 -4.949 1 83.94 292 ALA A C 1
ATOM 2336 O O . ALA A 1 292 ? 22.453 -0.734 -5.836 1 83.94 292 ALA A O 1
ATOM 2337 N N . SER A 1 293 ? 22.156 -2.836 -5.172 1 90.38 293 SER A N 1
ATOM 2338 C CA . SER A 1 293 ? 21.703 -3.299 -6.48 1 90.38 293 SER A CA 1
ATOM 2339 C C . SER A 1 293 ? 21.062 -4.68 -6.387 1 90.38 293 SER A C 1
ATOM 2341 O O . SER A 1 293 ? 20.938 -5.242 -5.293 1 90.38 293 SER A O 1
ATOM 2343 N N . VAL A 1 294 ? 20.5 -5.141 -7.527 1 96.5 294 VAL A N 1
ATOM 2344 C CA . VAL A 1 294 ? 19.859 -6.445 -7.609 1 96.5 294 VAL A CA 1
ATOM 2345 C C . VAL A 1 294 ? 20.234 -7.133 -8.922 1 96.5 294 VAL A C 1
ATOM 2347 O O . VAL A 1 294 ? 20.641 -6.473 -9.875 1 96.5 294 VAL A O 1
ATOM 2350 N N . ASP A 1 295 ? 20.25 -8.438 -8.945 1 97.06 295 ASP A N 1
ATOM 2351 C CA . ASP A 1 295 ? 20.406 -9.195 -10.18 1 97.06 295 ASP A CA 1
ATOM 2352 C C . ASP A 1 295 ? 19.047 -9.5 -10.812 1 97.06 295 ASP A C 1
ATOM 2354 O O . ASP A 1 295 ? 18.031 -9.562 -10.109 1 97.06 295 ASP A O 1
ATOM 2358 N N . LEU A 1 296 ? 19.078 -9.648 -12.102 1 97.44 296 LEU A N 1
ATOM 2359 C CA . LEU A 1 296 ? 17.828 -9.789 -12.844 1 97.44 296 LEU A CA 1
ATOM 2360 C C . LEU A 1 296 ? 17.859 -11.031 -13.727 1 97.44 296 LEU A C 1
ATOM 2362 O O . LEU A 1 296 ? 18.922 -11.438 -14.203 1 97.44 296 LEU A O 1
ATOM 2366 N N . LEU A 1 297 ? 16.719 -11.617 -13.945 1 98.31 297 LEU A N 1
ATOM 2367 C CA . LEU A 1 297 ? 16.578 -12.758 -14.852 1 98.31 297 LEU A CA 1
ATOM 2368 C C . LEU A 1 297 ? 15.227 -12.742 -15.547 1 98.31 297 LEU A C 1
ATOM 2370 O O . LEU A 1 297 ? 14.188 -12.656 -14.891 1 98.31 297 LEU A O 1
ATOM 2374 N N . LEU A 1 298 ? 15.219 -12.734 -16.828 1 98.56 298 LEU A N 1
ATOM 2375 C CA . LEU A 1 298 ? 14.008 -12.781 -17.641 1 98.56 298 LEU A CA 1
ATOM 2376 C C . LEU A 1 298 ? 13.805 -14.18 -18.219 1 98.56 298 LEU A C 1
ATOM 2378 O O . LEU A 1 298 ? 14.703 -14.734 -18.859 1 98.56 298 LEU A O 1
ATOM 2382 N N . ILE A 1 299 ? 12.656 -14.742 -17.953 1 98.69 299 ILE A N 1
ATOM 2383 C CA . ILE A 1 299 ? 12.336 -16.094 -18.406 1 98.69 299 ILE A CA 1
ATOM 2384 C C . ILE A 1 299 ? 11.023 -16.078 -19.188 1 98.69 299 ILE A C 1
ATOM 2386 O O . ILE A 1 299 ? 10.086 -15.375 -18.812 1 98.69 299 ILE A O 1
ATOM 2390 N N . GLY A 1 300 ? 10.961 -16.781 -20.281 1 98.44 300 GLY A N 1
ATOM 2391 C CA . GLY A 1 300 ? 9.711 -17.062 -20.969 1 98.44 300 GLY A CA 1
ATOM 2392 C C . GLY A 1 300 ? 9.273 -18.516 -20.828 1 98.44 300 GLY A C 1
ATOM 2393 O O . GLY A 1 300 ? 10.109 -19.422 -20.781 1 98.44 300 GLY A O 1
ATOM 2394 N N . ILE A 1 301 ? 7.977 -18.734 -20.75 1 98.12 301 ILE A N 1
ATOM 2395 C CA . ILE A 1 301 ? 7.461 -20.109 -20.688 1 98.12 301 ILE A CA 1
ATOM 2396 C C . ILE A 1 301 ? 6.496 -20.344 -21.844 1 98.12 301 ILE A C 1
ATOM 2398 O O . ILE A 1 301 ? 5.645 -19.5 -22.141 1 98.12 301 ILE A O 1
ATOM 2402 N N . ASP A 1 302 ? 6.668 -21.422 -22.531 1 97.12 302 ASP A N 1
ATOM 2403 C CA . ASP A 1 302 ? 5.699 -21.906 -23.516 1 97.12 302 ASP A CA 1
ATOM 2404 C C . ASP A 1 302 ? 4.527 -22.609 -22.828 1 97.12 302 ASP A C 1
ATOM 2406 O O . ASP A 1 302 ? 4.676 -23.719 -22.312 1 97.12 302 ASP A O 1
ATOM 2410 N N . THR A 1 303 ? 3.381 -22.016 -22.875 1 95.38 303 THR A N 1
ATOM 2411 C CA . THR A 1 303 ? 2.244 -22.547 -22.141 1 95.38 303 THR A CA 1
ATOM 2412 C C . THR A 1 303 ? 1.771 -23.859 -22.734 1 95.38 303 THR A C 1
ATOM 2414 O O . THR A 1 303 ? 0.994 -24.594 -22.125 1 95.38 303 THR A O 1
ATOM 2417 N N . ASP A 1 304 ? 2.279 -24.25 -23.938 1 95.5 304 ASP A N 1
ATOM 2418 C CA . ASP A 1 304 ? 1.871 -25.5 -24.562 1 95.5 304 ASP A CA 1
ATOM 2419 C C . ASP A 1 304 ? 2.727 -26.656 -24.078 1 95.5 304 ASP A C 1
ATOM 2421 O O . ASP A 1 304 ? 2.24 -27.797 -23.969 1 95.5 304 ASP A O 1
ATOM 2425 N N . THR A 1 305 ? 3.953 -26.422 -23.812 1 96.19 305 THR A N 1
ATOM 2426 C CA . THR A 1 305 ? 4.879 -27.516 -23.531 1 96.19 305 THR A CA 1
ATOM 2427 C C . THR A 1 305 ? 5.559 -27.312 -22.188 1 96.19 305 THR A C 1
ATOM 2429 O O . THR A 1 305 ? 6.215 -28.234 -21.672 1 96.19 305 THR A O 1
ATOM 2432 N N . ASP A 1 306 ? 5.5 -26.156 -21.594 1 97.5 306 ASP A N 1
ATOM 2433 C CA . ASP A 1 306 ? 6.145 -25.734 -20.359 1 97.5 306 ASP A CA 1
ATOM 2434 C C . ASP A 1 306 ? 7.641 -25.5 -20.562 1 97.5 306 ASP A C 1
ATOM 2436 O O . ASP A 1 306 ? 8.375 -25.25 -19.609 1 97.5 306 ASP A O 1
ATOM 2440 N N . ALA A 1 307 ? 8.102 -25.641 -21.781 1 98.5 307 ALA A N 1
ATOM 2441 C CA . ALA A 1 307 ? 9.508 -25.344 -22.062 1 98.5 307 ALA A CA 1
ATOM 2442 C C . ALA A 1 307 ? 9.82 -23.875 -21.797 1 98.5 307 ALA A C 1
ATOM 2444 O O . ALA A 1 307 ? 9.031 -22.984 -22.141 1 98.5 307 ALA A O 1
ATOM 2445 N N . ILE A 1 308 ? 11 -23.625 -21.234 1 98.69 308 ILE A N 1
ATOM 2446 C CA . ILE A 1 308 ? 11.328 -22.25 -20.891 1 98.69 308 ILE A CA 1
ATOM 2447 C C . ILE A 1 308 ? 12.367 -21.703 -21.859 1 98.69 308 ILE A C 1
ATOM 2449 O O . ILE A 1 308 ? 13.086 -22.469 -22.516 1 98.69 308 ILE A O 1
ATOM 2453 N N . ARG A 1 309 ? 12.352 -20.422 -22.062 1 97.75 309 ARG A N 1
ATOM 2454 C CA . ARG A 1 309 ? 13.414 -19.625 -22.672 1 97.75 309 ARG A CA 1
ATOM 2455 C C . ARG A 1 309 ? 14.055 -18.703 -21.656 1 97.75 309 ARG A C 1
ATOM 2457 O O . ARG A 1 309 ? 13.367 -17.953 -20.953 1 97.75 309 ARG A O 1
ATOM 2464 N N . VAL A 1 310 ? 15.336 -18.812 -21.562 1 98.56 310 VAL A N 1
ATOM 2465 C CA . VAL A 1 310 ? 16.031 -18 -20.562 1 98.56 310 VAL A CA 1
ATOM 2466 C C . VAL A 1 310 ? 16.922 -16.969 -21.25 1 98.56 310 VAL A C 1
ATOM 2468 O O . VAL A 1 310 ? 17.781 -17.328 -22.047 1 98.56 310 VAL A O 1
ATOM 2471 N N . HIS A 1 311 ? 16.656 -15.703 -20.953 1 98.25 311 HIS A N 1
ATOM 2472 C CA . HIS A 1 311 ? 17.531 -14.633 -21.406 1 98.25 311 HIS A CA 1
ATOM 2473 C C . HIS A 1 311 ? 18.719 -14.438 -20.469 1 98.25 311 HIS A C 1
ATOM 2475 O O . HIS A 1 311 ? 18.594 -13.766 -19.453 1 98.25 311 HIS A O 1
ATOM 2481 N N . THR A 1 312 ? 19.828 -14.977 -20.875 1 97.38 312 THR A N 1
ATOM 2482 C CA . THR A 1 312 ? 20.984 -14.984 -19.984 1 97.38 312 THR A CA 1
ATOM 2483 C C . THR A 1 312 ? 21.562 -13.586 -19.844 1 97.38 312 THR A C 1
ATOM 2485 O O . THR A 1 312 ? 22 -12.977 -20.812 1 97.38 312 THR A O 1
ATOM 2488 N N . PRO A 1 313 ? 21.578 -13.086 -18.578 1 96.94 313 PRO A N 1
ATOM 2489 C CA . PRO A 1 313 ? 22.172 -11.773 -18.375 1 96.94 313 PRO A CA 1
ATOM 2490 C C . PRO A 1 313 ? 23.703 -11.82 -18.328 1 96.94 313 PRO A C 1
ATOM 2492 O O . PRO A 1 313 ? 24.266 -12.812 -17.859 1 96.94 313 PRO A O 1
ATOM 2495 N N . SER A 1 314 ? 24.359 -10.734 -18.734 1 95.81 314 SER A N 1
ATOM 2496 C CA . SER A 1 314 ? 25.812 -10.602 -18.562 1 95.81 314 SER A CA 1
ATOM 2497 C C . SER A 1 314 ? 26.172 -10.258 -17.125 1 95.81 314 SER A C 1
ATOM 2499 O O . SER A 1 314 ? 25.281 -10.039 -16.281 1 95.81 314 SER A O 1
ATOM 2501 N N . LYS A 1 315 ? 27.438 -10.172 -16.906 1 92.12 315 LYS A N 1
ATOM 2502 C CA . LYS A 1 315 ? 27.938 -9.797 -15.586 1 92.12 315 LYS A CA 1
ATOM 2503 C C . LYS A 1 315 ? 27.438 -8.406 -15.188 1 92.12 315 LYS A C 1
ATOM 2505 O O . LYS A 1 315 ? 27.281 -8.117 -14 1 92.12 315 LYS A O 1
ATOM 2510 N N . THR A 1 316 ? 27.172 -7.566 -16.141 1 89.25 316 THR A N 1
ATOM 2511 C CA . THR A 1 316 ? 26.688 -6.215 -15.883 1 89.25 316 THR A CA 1
ATOM 2512 C C . THR A 1 316 ? 25.172 -6.148 -16.062 1 89.25 316 THR A C 1
ATOM 2514 O O . THR A 1 316 ? 24.609 -5.062 -16.203 1 89.25 316 THR A O 1
ATOM 2517 N N . ASN A 1 317 ? 24.469 -7.305 -16.172 1 87.81 317 ASN A N 1
ATOM 2518 C CA . ASN A 1 317 ? 23.016 -7.469 -16.219 1 87.81 317 ASN A CA 1
ATOM 2519 C C . ASN A 1 317 ? 22.438 -6.961 -17.531 1 87.81 317 ASN A C 1
ATOM 2521 O O . ASN A 1 317 ? 21.297 -6.512 -17.578 1 87.81 317 ASN A O 1
ATOM 2525 N N . GLU A 1 318 ? 23.281 -6.988 -18.5 1 92.88 318 GLU A N 1
ATOM 2526 C CA . GLU A 1 318 ? 22.781 -6.715 -19.828 1 92.88 318 GLU A CA 1
ATOM 2527 C C . GLU A 1 318 ? 22.094 -7.945 -20.422 1 92.88 318 GLU A C 1
ATOM 2529 O O . GLU A 1 318 ? 22.578 -9.07 -20.266 1 92.88 318 GLU A O 1
ATOM 2534 N N . VAL A 1 319 ? 20.938 -7.727 -21.016 1 94.69 319 VAL A N 1
ATOM 2535 C CA . VAL A 1 319 ? 20.156 -8.828 -21.562 1 94.69 319 VAL A CA 1
ATOM 2536 C C . VAL A 1 319 ? 19.844 -8.539 -23.031 1 94.69 319 VAL A C 1
ATOM 2538 O O . VAL A 1 319 ? 19.516 -7.41 -23.391 1 94.69 319 VAL A O 1
ATOM 2541 N N . ASP A 1 320 ? 20.062 -9.523 -23.891 1 94.88 320 ASP A N 1
ATOM 2542 C CA . ASP A 1 320 ? 19.625 -9.469 -25.281 1 94.88 320 ASP A CA 1
ATOM 2543 C C . ASP A 1 320 ? 18.281 -10.164 -25.469 1 94.88 320 ASP A C 1
ATOM 2545 O O . ASP A 1 320 ? 18.188 -11.383 -25.297 1 94.88 320 ASP A O 1
ATOM 2549 N N . LEU A 1 321 ? 17.281 -9.438 -25.891 1 96.12 321 LEU A N 1
ATOM 2550 C CA . LEU A 1 321 ? 15.922 -9.969 -26.016 1 96.12 321 LEU A CA 1
ATOM 2551 C C . LEU A 1 321 ? 15.82 -10.93 -27.203 1 96.12 321 LEU A C 1
ATOM 2553 O O . LEU A 1 321 ? 14.898 -11.742 -27.266 1 96.12 321 LEU A O 1
ATOM 2557 N N . LYS A 1 322 ? 16.734 -10.852 -28.109 1 94.5 322 LYS A N 1
ATOM 2558 C CA . LYS A 1 322 ? 16.672 -11.664 -29.328 1 94.5 322 LYS A CA 1
ATOM 2559 C C . LYS A 1 322 ? 17.484 -12.945 -29.172 1 94.5 322 LYS A C 1
ATOM 2561 O O . LYS A 1 322 ? 17.5 -13.797 -30.062 1 94.5 322 LYS A O 1
ATOM 2566 N N . SER A 1 323 ? 18.125 -13.055 -28.094 1 95.31 323 SER A N 1
ATOM 2567 C CA . SER A 1 323 ? 18.938 -14.242 -27.828 1 95.31 323 SER A CA 1
ATOM 2568 C C . SER A 1 323 ? 18.547 -14.898 -26.516 1 95.31 323 SER A C 1
ATOM 2570 O O . SER A 1 323 ? 18.5 -14.234 -25.484 1 95.31 323 SER A O 1
ATOM 2572 N N . TRP A 1 324 ? 18.266 -16.156 -26.578 1 97 324 TRP A N 1
ATOM 2573 C CA . TRP A 1 324 ? 17.891 -16.906 -25.391 1 97 324 TRP A CA 1
ATOM 2574 C C . TRP A 1 324 ? 18.312 -18.359 -25.5 1 97 324 TRP A C 1
ATOM 2576 O O . TRP A 1 324 ? 18.609 -18.844 -26.594 1 97 324 TRP A O 1
ATOM 2586 N N . VAL A 1 325 ? 18.438 -18.984 -24.359 1 97.44 325 VAL A N 1
ATOM 2587 C CA . VAL A 1 325 ? 18.547 -20.438 -24.297 1 97.44 325 VAL A CA 1
ATOM 2588 C C . VAL A 1 325 ? 17.172 -21.078 -24.344 1 97.44 325 VAL A C 1
ATOM 2590 O O . VAL A 1 325 ? 16.312 -20.781 -23.5 1 97.44 325 VAL A O 1
ATOM 2593 N N . CYS A 1 326 ? 16.969 -21.938 -25.266 1 97 326 CYS A N 1
ATOM 2594 C CA . CYS A 1 326 ? 15.688 -22.625 -25.422 1 97 326 CYS A CA 1
ATOM 2595 C C . CYS A 1 326 ? 15.758 -24.047 -24.891 1 97 326 CYS A C 1
ATOM 2597 O O . CYS A 1 326 ? 16.469 -24.891 -25.453 1 97 326 CYS A O 1
ATOM 2599 N N . ALA A 1 327 ? 14.984 -24.328 -23.891 1 98.12 327 ALA A N 1
ATOM 2600 C CA . ALA A 1 327 ? 15.031 -25.641 -23.266 1 98.12 327 ALA A CA 1
ATOM 2601 C C . ALA A 1 327 ? 14.609 -26.734 -24.234 1 98.12 327 ALA A C 1
ATOM 2603 O O . ALA A 1 327 ? 15.164 -27.844 -24.203 1 98.12 327 ALA A O 1
ATOM 2604 N N . ASN A 1 328 ? 13.672 -26.5 -25.078 1 96.94 328 ASN A N 1
ATOM 2605 C CA . ASN A 1 328 ? 13.227 -27.484 -26.062 1 96.94 328 ASN A CA 1
ATOM 2606 C C . ASN A 1 328 ? 14.352 -27.844 -27.031 1 96.94 328 ASN A C 1
ATOM 2608 O O . ASN A 1 328 ? 14.5 -29.016 -27.406 1 96.94 328 ASN A O 1
ATOM 2612 N N . GLU A 1 329 ? 15.023 -26.844 -27.469 1 97.06 329 GLU A N 1
ATOM 2613 C CA . GLU A 1 329 ? 16.141 -27.094 -28.375 1 97.06 329 GLU A CA 1
ATOM 2614 C C . GLU A 1 329 ? 17.25 -27.875 -27.672 1 97.06 329 GLU A C 1
ATOM 2616 O O . GLU A 1 329 ? 17.828 -28.797 -28.25 1 97.06 329 GLU A O 1
ATOM 2621 N N . ILE A 1 330 ? 17.516 -27.5 -26.484 1 98 330 ILE A N 1
ATOM 2622 C CA . ILE A 1 330 ? 18.531 -28.203 -25.703 1 98 330 ILE A CA 1
ATOM 2623 C C . ILE A 1 330 ? 18.094 -29.656 -25.5 1 98 330 ILE A C 1
ATOM 2625 O O . ILE A 1 330 ? 18.922 -30.562 -25.609 1 98 330 ILE A O 1
ATOM 2629 N N . TYR A 1 331 ? 16.906 -29.844 -25.141 1 97.94 331 TYR A N 1
ATOM 2630 C CA . TYR A 1 331 ? 16.359 -31.188 -24.969 1 97.94 331 TYR A CA 1
ATOM 2631 C C . TYR A 1 331 ? 16.672 -32.062 -26.188 1 97.94 331 TYR A C 1
ATOM 2633 O O . TYR A 1 331 ? 17.203 -33.156 -26.062 1 97.94 331 TYR A O 1
ATOM 2641 N N . LYS A 1 332 ? 16.406 -31.578 -27.391 1 96.94 332 LYS A N 1
ATOM 2642 C CA . LYS A 1 332 ? 16.609 -32.312 -28.641 1 96.94 332 LYS A CA 1
ATOM 2643 C C . LYS A 1 332 ? 18.094 -32.594 -28.875 1 96.94 332 LYS A C 1
ATOM 2645 O O . LYS A 1 332 ? 18.453 -33.688 -29.312 1 96.94 332 LYS A O 1
ATOM 2650 N N . GLU A 1 333 ? 18.797 -31.594 -28.547 1 96.81 333 GLU A N 1
ATOM 2651 C CA . GLU A 1 333 ? 20.234 -31.703 -28.812 1 96.81 333 GLU A CA 1
ATOM 2652 C C . GLU A 1 333 ? 20.891 -32.688 -27.875 1 96.81 333 GLU A C 1
ATOM 2654 O O . GLU A 1 333 ? 21.938 -33.281 -28.203 1 96.81 333 GLU A O 1
ATOM 2659 N N . THR A 1 334 ? 20.281 -32.906 -26.719 1 97.62 334 THR A N 1
ATOM 2660 C CA . THR A 1 334 ? 21.031 -33.625 -25.688 1 97.62 334 THR A CA 1
ATOM 2661 C C . THR A 1 334 ? 20.312 -34.906 -25.297 1 97.62 334 THR A C 1
ATOM 2663 O O . THR A 1 334 ? 20.766 -35.625 -24.406 1 97.62 334 THR A O 1
ATOM 2666 N N . GLN A 1 335 ? 19.25 -35.219 -25.875 1 95.69 335 GLN A N 1
ATOM 2667 C CA . GLN A 1 335 ? 18.406 -36.344 -25.453 1 95.69 335 GLN A CA 1
ATOM 2668 C C . GLN A 1 335 ? 19.156 -37.656 -25.578 1 95.69 335 GLN A C 1
ATOM 2670 O O . GLN A 1 335 ? 18.828 -38.625 -24.875 1 95.69 335 GLN A O 1
ATOM 2675 N N . PHE A 1 336 ? 20.219 -37.781 -26.438 1 95.44 336 PHE A N 1
ATOM 2676 C CA . PHE A 1 336 ? 20.922 -39.031 -26.641 1 95.44 336 PHE A CA 1
ATOM 2677 C C . PHE A 1 336 ? 22.312 -39 -26.031 1 95.44 336 PHE A C 1
ATOM 2679 O O . PHE A 1 336 ? 23.141 -39.875 -26.281 1 95.44 336 PHE A O 1
ATOM 2686 N N . LEU A 1 337 ? 22.547 -37.906 -25.25 1 96.88 337 LEU A N 1
ATOM 2687 C CA . LEU A 1 337 ? 23.828 -37.781 -24.562 1 96.88 337 LEU A CA 1
ATOM 2688 C C . LEU A 1 337 ? 23.75 -38.344 -23.156 1 96.88 337 LEU A C 1
ATOM 2690 O O . LEU A 1 337 ? 22.656 -38.625 -22.656 1 96.88 337 LEU A O 1
ATOM 2694 N N . LYS A 1 338 ? 24.953 -38.5 -22.547 1 96.31 338 LYS A N 1
ATOM 2695 C CA . LYS A 1 338 ? 25 -38.781 -21.125 1 96.31 338 LYS A CA 1
ATOM 2696 C C . LYS A 1 338 ? 24.703 -37.562 -20.297 1 96.31 338 LYS A C 1
ATOM 2698 O O . LYS A 1 338 ? 24.844 -36.438 -20.781 1 96.31 338 LYS A O 1
ATOM 2703 N N . ALA A 1 339 ? 24.297 -37.781 -19.109 1 97.12 339 ALA A N 1
ATOM 2704 C CA . ALA A 1 339 ? 23.875 -36.688 -18.234 1 97.12 339 ALA A CA 1
ATOM 2705 C C . ALA A 1 339 ? 24.969 -35.625 -18.125 1 97.12 339 ALA A C 1
ATOM 2707 O O . ALA A 1 339 ? 24.688 -34.438 -18.203 1 97.12 339 ALA A O 1
ATOM 2708 N N . GLU A 1 340 ? 26.172 -36.031 -17.953 1 97.31 340 GLU A N 1
ATOM 2709 C CA . GLU A 1 340 ? 27.281 -35.094 -17.781 1 97.31 340 GLU A CA 1
ATOM 2710 C C . GLU A 1 340 ? 27.516 -34.281 -19.047 1 97.31 340 GLU A C 1
ATOM 2712 O O . GLU A 1 340 ? 27.781 -33.094 -18.969 1 97.31 340 GLU A O 1
ATOM 2717 N N . GLU A 1 341 ? 27.438 -34.969 -20.109 1 97.5 341 GLU A N 1
ATOM 2718 C CA . GLU A 1 341 ? 27.609 -34.281 -21.391 1 97.5 341 GLU A CA 1
ATOM 2719 C C . GLU A 1 341 ? 26.469 -33.312 -21.656 1 97.5 341 GLU A C 1
ATOM 2721 O O . GLU A 1 341 ? 26.688 -32.219 -22.219 1 97.5 341 GLU A O 1
ATOM 2726 N N . ALA A 1 342 ? 25.297 -33.75 -21.312 1 98.12 342 ALA A N 1
ATOM 2727 C CA . ALA A 1 342 ? 24.141 -32.875 -21.469 1 98.12 342 ALA A CA 1
ATOM 2728 C C . ALA A 1 342 ? 24.312 -31.594 -20.656 1 98.12 342 ALA A C 1
ATOM 2730 O O . ALA A 1 342 ? 24.031 -30.5 -21.141 1 98.12 342 ALA A O 1
ATOM 2731 N N . LEU A 1 343 ? 24.797 -31.719 -19.438 1 98.19 343 LEU A N 1
ATOM 2732 C CA . LEU A 1 343 ? 25.016 -30.578 -18.578 1 98.19 343 LEU A CA 1
ATOM 2733 C C . LEU A 1 343 ? 26.047 -29.625 -19.172 1 98.19 343 LEU A C 1
ATOM 2735 O O . LEU A 1 343 ? 25.906 -28.406 -19.109 1 98.19 343 LEU A O 1
ATOM 2739 N N . GLN A 1 344 ? 27.047 -30.172 -19.75 1 97.81 344 GLN A N 1
ATOM 2740 C CA . GLN A 1 344 ? 28.078 -29.375 -20.391 1 97.81 344 GLN A CA 1
ATOM 2741 C C . GLN A 1 344 ? 27.5 -28.594 -21.578 1 97.81 344 GLN A C 1
ATOM 2743 O O . GLN A 1 344 ? 27.844 -27.422 -21.781 1 97.81 344 GLN A O 1
ATOM 2748 N N . LYS A 1 345 ? 26.719 -29.297 -22.297 1 97.75 345 LYS A N 1
ATOM 2749 C CA . LYS A 1 345 ? 26.109 -28.656 -23.469 1 97.75 345 LYS A CA 1
ATOM 2750 C C . LYS A 1 345 ? 25.188 -27.5 -23.047 1 97.75 345 LYS A C 1
ATOM 2752 O O . LYS A 1 345 ? 25.109 -26.484 -23.734 1 97.75 345 LYS A O 1
ATOM 2757 N N . ILE A 1 346 ? 24.453 -27.688 -21.969 1 98.31 346 ILE A N 1
ATOM 2758 C CA . ILE A 1 346 ? 23.609 -26.625 -21.438 1 98.31 346 ILE A CA 1
ATOM 2759 C C . ILE A 1 346 ? 24.453 -25.406 -21.109 1 98.31 346 ILE A C 1
ATOM 2761 O O . ILE A 1 346 ? 24.125 -24.281 -21.516 1 98.31 346 ILE A O 1
ATOM 2765 N N . GLN A 1 347 ? 25.547 -25.578 -20.453 1 98.19 347 GLN A N 1
ATOM 2766 C CA . GLN A 1 347 ? 26.406 -24.484 -20.062 1 98.19 347 GLN A CA 1
ATOM 2767 C C . GLN A 1 347 ? 26.984 -23.766 -21.281 1 98.19 347 GLN A C 1
ATOM 2769 O O . GLN A 1 347 ? 27.078 -22.531 -21.297 1 98.19 347 GLN A O 1
ATOM 2774 N N . GLU A 1 348 ? 27.328 -24.562 -22.25 1 97.31 348 GLU A N 1
ATOM 2775 C CA . GLU A 1 348 ? 27.844 -23.969 -23.484 1 97.31 348 GLU A CA 1
ATOM 2776 C C . GLU A 1 348 ? 26.812 -23.078 -24.156 1 97.31 348 GLU A C 1
ATOM 2778 O O . GLU A 1 348 ? 27.156 -22 -24.641 1 97.31 348 GLU A O 1
ATOM 2783 N N . ASN A 1 349 ? 25.656 -23.562 -24.188 1 97.5 349 ASN A N 1
ATOM 2784 C CA . ASN A 1 349 ? 24.594 -22.781 -24.812 1 97.5 349 ASN A CA 1
ATOM 2785 C C . ASN A 1 349 ? 24.312 -21.484 -24.031 1 97.5 349 ASN A C 1
ATOM 2787 O O . ASN A 1 349 ? 24.062 -20.438 -24.625 1 97.5 349 ASN A O 1
ATOM 2791 N N . ILE A 1 350 ? 24.312 -21.516 -22.703 1 97.88 350 ILE A N 1
ATOM 2792 C CA . ILE A 1 350 ? 24.094 -20.359 -21.844 1 97.88 350 ILE A CA 1
ATOM 2793 C C . ILE A 1 350 ? 25.141 -19.297 -22.125 1 97.88 350 ILE A C 1
ATOM 2795 O O . ILE A 1 350 ? 24.812 -18.125 -22.297 1 97.88 350 ILE A O 1
ATOM 2799 N N . LYS A 1 351 ? 26.375 -19.734 -22.219 1 96.62 351 LYS A N 1
ATOM 2800 C CA . LYS A 1 351 ? 27.484 -18.812 -22.453 1 96.62 351 LYS A CA 1
ATOM 2801 C C . LYS A 1 351 ? 27.406 -18.219 -23.859 1 96.62 351 LYS A C 1
ATOM 2803 O O . LYS A 1 351 ? 27.734 -17.047 -24.062 1 96.62 351 LYS A O 1
ATOM 2808 N N . ARG A 1 352 ? 26.938 -18.969 -24.734 1 95.19 352 ARG A N 1
ATOM 2809 C CA . ARG A 1 352 ? 26.891 -18.562 -26.141 1 95.19 352 ARG A CA 1
ATOM 2810 C C . ARG A 1 352 ? 25.875 -17.438 -26.344 1 95.19 352 ARG A C 1
ATOM 2812 O O . ARG A 1 352 ? 26.125 -16.5 -27.109 1 95.19 352 ARG A O 1
ATOM 2819 N N . VAL A 1 353 ? 24.75 -17.484 -25.672 1 95.12 353 VAL A N 1
ATOM 2820 C CA . VAL A 1 353 ? 23.656 -16.547 -25.922 1 95.12 353 VAL A CA 1
ATOM 2821 C C . VAL A 1 353 ? 23.859 -15.281 -25.094 1 95.12 353 VAL A C 1
ATOM 2823 O O . VAL A 1 353 ? 23.219 -14.258 -25.344 1 95.12 353 VAL A O 1
ATOM 2826 N N . CYS A 1 354 ? 24.672 -15.242 -24.062 1 94.75 354 CYS A N 1
ATOM 2827 C CA . CYS A 1 354 ? 24.906 -14.109 -23.172 1 94.75 354 CYS A CA 1
ATOM 2828 C C . CYS A 1 354 ? 25.562 -12.953 -23.906 1 94.75 354 CYS A C 1
ATOM 2830 O O . CYS A 1 354 ? 26.562 -13.148 -24.609 1 94.75 354 CYS A O 1
ATOM 2832 N N . PRO A 1 355 ? 24.906 -11.734 -23.703 1 93.38 355 PRO A N 1
ATOM 2833 C CA . PRO A 1 355 ? 25.578 -10.578 -24.312 1 93.38 355 PRO A CA 1
ATOM 2834 C C . PRO A 1 355 ? 26.812 -10.148 -23.531 1 93.38 355 PRO A C 1
ATOM 2836 O O . PRO A 1 355 ? 26.703 -9.586 -22.438 1 93.38 355 PRO A O 1
ATOM 2839 N N . GLY A 1 356 ? 27.984 -10.68 -23.766 1 91.5 356 GLY A N 1
ATOM 2840 C CA . GLY A 1 356 ? 29.219 -10.32 -23.078 1 91.5 356 GLY A CA 1
ATOM 2841 C C . GLY A 1 356 ? 29.75 -11.414 -22.172 1 91.5 356 GLY A C 1
ATOM 2842 O O . GLY A 1 356 ? 29.594 -12.602 -22.469 1 91.5 356 GLY A O 1
ATOM 2843 N N . GLU A 1 357 ? 30.297 -10.922 -21.016 1 94.31 357 GLU A N 1
ATOM 2844 C CA . GLU A 1 357 ? 30.859 -11.883 -20.078 1 94.31 357 GLU A CA 1
ATOM 2845 C C . GLU A 1 357 ? 29.781 -12.477 -19.188 1 94.31 357 GLU A C 1
ATOM 2847 O O . GLU A 1 357 ? 28.906 -11.75 -18.703 1 94.31 357 GLU A O 1
ATOM 2852 N N . THR A 1 358 ? 29.891 -13.727 -19.016 1 94.31 358 THR A N 1
ATOM 2853 C CA . THR A 1 358 ? 28.922 -14.414 -18.172 1 94.31 358 THR A CA 1
ATOM 2854 C C . THR A 1 358 ? 29.359 -14.414 -16.719 1 94.31 358 THR A C 1
ATOM 2856 O O . THR A 1 358 ? 30.562 -14.375 -16.422 1 94.31 358 THR A O 1
ATOM 2859 N N . ASP A 1 359 ? 28.438 -14.352 -15.875 1 95.25 359 ASP A N 1
ATOM 2860 C CA . ASP A 1 359 ? 28.656 -14.633 -14.461 1 95.25 359 ASP A CA 1
ATOM 2861 C C . ASP A 1 359 ? 28.562 -16.125 -14.18 1 95.25 359 ASP A C 1
ATOM 2863 O O . ASP A 1 359 ? 27.516 -16.734 -14.383 1 95.25 359 ASP A O 1
ATOM 2867 N N . PRO A 1 360 ? 29.656 -16.734 -13.68 1 95.88 360 PRO A N 1
ATOM 2868 C CA . PRO A 1 360 ? 29.625 -18.172 -13.445 1 95.88 360 PRO A CA 1
ATOM 2869 C C . PRO A 1 360 ? 28.516 -18.609 -12.492 1 95.88 360 PRO A C 1
ATOM 2871 O O . PRO A 1 360 ? 27.969 -19.703 -12.625 1 95.88 360 PRO A O 1
ATOM 2874 N N . ASN A 1 361 ? 28.219 -17.781 -11.523 1 96.25 361 ASN A N 1
ATOM 2875 C CA . ASN A 1 361 ? 27.141 -18.094 -10.594 1 96.25 361 ASN A CA 1
ATOM 2876 C C . ASN A 1 361 ? 25.797 -18.125 -11.289 1 96.25 361 ASN A C 1
ATOM 2878 O O . ASN A 1 361 ? 24.984 -19.031 -11.039 1 96.25 361 ASN A O 1
ATOM 2882 N N . MET A 1 362 ? 25.578 -17.219 -12.156 1 97.44 362 MET A N 1
ATOM 2883 C CA . MET A 1 362 ? 24.344 -17.172 -12.922 1 97.44 362 MET A CA 1
ATOM 2884 C C . MET A 1 362 ? 24.25 -18.359 -13.875 1 97.44 362 MET A C 1
ATOM 2886 O O . MET A 1 362 ? 23.172 -18.938 -14.055 1 97.44 362 MET A O 1
ATOM 2890 N N . VAL A 1 363 ? 25.375 -18.719 -14.461 1 97.88 363 VAL A N 1
ATOM 2891 C CA . VAL A 1 363 ? 25.422 -19.875 -15.367 1 97.88 363 VAL A CA 1
ATOM 2892 C C . VAL A 1 363 ? 25.031 -21.141 -14.609 1 97.88 363 VAL A C 1
ATOM 2894 O O . VAL A 1 363 ? 24.25 -21.953 -15.109 1 97.88 363 VAL A O 1
ATOM 2897 N N . MET A 1 364 ? 25.578 -21.25 -13.43 1 98.06 364 MET A N 1
ATOM 2898 C CA . MET A 1 364 ? 25.25 -22.391 -12.586 1 98.06 364 MET A CA 1
ATOM 2899 C C . MET A 1 364 ? 23.75 -22.438 -12.281 1 98.06 364 MET A C 1
ATOM 2901 O O . MET A 1 364 ? 23.125 -23.484 -12.383 1 98.06 364 MET A O 1
ATOM 2905 N N . PHE A 1 365 ? 23.219 -21.297 -11.93 1 98.5 365 PHE A N 1
ATOM 2906 C CA . PHE A 1 365 ? 21.797 -21.203 -11.586 1 98.5 365 PHE A CA 1
ATOM 2907 C C . PHE A 1 365 ? 20.922 -21.547 -12.781 1 98.5 365 PHE A C 1
ATOM 2909 O O . PHE A 1 365 ? 20 -22.359 -12.68 1 98.5 365 PHE A O 1
ATOM 2916 N N . ILE A 1 366 ? 21.188 -21 -13.945 1 98.62 366 ILE A N 1
ATOM 2917 C CA . ILE A 1 366 ? 20.406 -21.219 -15.156 1 98.62 366 ILE A CA 1
ATOM 2918 C C . ILE A 1 366 ? 20.547 -22.672 -15.602 1 98.62 366 ILE A C 1
ATOM 2920 O O . ILE A 1 366 ? 19.578 -23.281 -16.094 1 98.62 366 ILE A O 1
ATOM 2924 N N . THR A 1 367 ? 21.734 -23.266 -15.414 1 98.62 367 THR A N 1
ATOM 2925 C CA . THR A 1 367 ? 21.938 -24.672 -15.75 1 98.62 367 THR A CA 1
ATOM 2926 C C . THR A 1 367 ? 20.969 -25.562 -14.961 1 98.62 367 THR A C 1
ATOM 2928 O O . THR A 1 367 ? 20.375 -26.484 -15.516 1 98.62 367 THR A O 1
ATOM 2931 N N . ARG A 1 368 ? 20.875 -25.219 -13.719 1 98.19 368 ARG A N 1
ATOM 2932 C CA . ARG A 1 368 ? 19.953 -25.969 -12.875 1 98.19 368 ARG A CA 1
ATOM 2933 C C . ARG A 1 368 ? 18.516 -25.797 -13.359 1 98.19 368 ARG A C 1
ATOM 2935 O O . ARG A 1 368 ? 17.75 -26.766 -13.406 1 98.19 368 ARG A O 1
ATOM 2942 N N . LEU A 1 369 ? 18.094 -24.594 -13.711 1 98.56 369 LEU A N 1
ATOM 2943 C CA . LEU A 1 369 ? 16.734 -24.328 -14.18 1 98.56 369 LEU A CA 1
ATOM 2944 C C . LEU A 1 369 ? 16.422 -25.109 -15.445 1 98.56 369 LEU A C 1
ATOM 2946 O O . LEU A 1 369 ? 15.352 -25.703 -15.562 1 98.56 369 LEU A O 1
ATOM 2950 N N . ILE A 1 370 ? 17.375 -25.125 -16.344 1 98.56 370 ILE A N 1
ATOM 2951 C CA . ILE A 1 370 ? 17.172 -25.812 -17.609 1 98.56 370 ILE A CA 1
ATOM 2952 C C . ILE A 1 370 ? 17.125 -27.328 -17.375 1 98.56 370 ILE A C 1
ATOM 2954 O O . ILE A 1 370 ? 16.266 -28.016 -17.938 1 98.56 370 ILE A O 1
ATOM 2958 N N . SER A 1 371 ? 18.016 -27.812 -16.578 1 98.31 371 SER A N 1
ATOM 2959 C CA . SER A 1 371 ? 18.016 -29.234 -16.219 1 98.31 371 SER A CA 1
ATOM 2960 C C . SER A 1 371 ? 16.672 -29.641 -15.609 1 98.31 371 SER A C 1
ATOM 2962 O O . SER A 1 371 ? 16.094 -30.656 -15.984 1 98.31 371 SER A O 1
ATOM 2964 N N . ASN A 1 372 ? 16.219 -28.828 -14.688 1 98.06 372 ASN A N 1
ATOM 2965 C CA . ASN A 1 372 ? 14.914 -29.062 -14.078 1 98.06 372 ASN A CA 1
ATOM 2966 C C . ASN A 1 372 ? 13.797 -29.031 -15.117 1 98.06 372 ASN A C 1
ATOM 2968 O O . ASN A 1 372 ? 12.883 -29.844 -15.078 1 98.06 372 ASN A O 1
ATOM 2972 N N . ASN A 1 373 ? 13.875 -28.094 -16 1 98.69 373 ASN A N 1
ATOM 2973 C CA . ASN A 1 373 ? 12.82 -27.906 -17 1 98.69 373 ASN A CA 1
ATOM 2974 C C . ASN A 1 373 ? 12.781 -29.062 -17.984 1 98.69 373 ASN A C 1
ATOM 2976 O O . ASN A 1 373 ? 11.711 -29.391 -18.516 1 98.69 373 ASN A O 1
ATOM 2980 N N . ILE A 1 374 ? 13.891 -29.703 -18.219 1 98.38 374 ILE A N 1
ATOM 2981 C CA . ILE A 1 374 ? 13.938 -30.891 -19.062 1 98.38 374 ILE A CA 1
ATOM 2982 C C . ILE A 1 374 ? 13.031 -31.969 -18.469 1 98.38 374 ILE A C 1
ATOM 2984 O O . ILE A 1 374 ? 12.305 -32.656 -19.188 1 98.38 374 ILE A O 1
ATOM 2988 N N . SER A 1 375 ? 13.078 -32.062 -17.156 1 98.19 375 SER A N 1
ATOM 2989 C CA . SER A 1 375 ? 12.172 -33 -16.484 1 98.19 375 SER A CA 1
ATOM 2990 C C . SER A 1 375 ? 10.711 -32.656 -16.781 1 98.19 375 SER A C 1
ATOM 2992 O O . SER A 1 375 ? 9.875 -33.531 -16.938 1 98.19 375 SER A O 1
ATOM 2994 N N . GLN A 1 376 ? 10.406 -31.422 -16.812 1 98.31 376 GLN A N 1
ATOM 2995 C CA . GLN A 1 376 ? 9.047 -30.984 -17.078 1 98.31 376 GLN A CA 1
ATOM 2996 C C . GLN A 1 376 ? 8.656 -31.25 -18.531 1 98.31 376 GLN A C 1
ATOM 2998 O O . GLN A 1 376 ? 7.504 -31.594 -18.812 1 98.31 376 GLN A O 1
ATOM 3003 N N . ILE A 1 377 ? 9.562 -31.016 -19.422 1 97.75 377 ILE A N 1
ATOM 3004 C CA . ILE A 1 377 ? 9.305 -31.312 -20.828 1 97.75 377 ILE A CA 1
ATOM 3005 C C . ILE A 1 377 ? 8.93 -32.781 -20.969 1 97.75 377 ILE A C 1
ATOM 3007 O O . ILE A 1 377 ? 7.938 -33.125 -21.625 1 97.75 377 ILE A O 1
ATOM 3011 N N . ASP A 1 378 ? 9.656 -33.656 -20.344 1 98 378 ASP A N 1
ATOM 3012 C CA . ASP A 1 378 ? 9.328 -35.094 -20.375 1 98 378 ASP A CA 1
ATOM 3013 C C . ASP A 1 378 ? 7.984 -35.344 -19.703 1 98 378 ASP A C 1
ATOM 3015 O O . ASP A 1 378 ? 7.234 -36.25 -20.125 1 98 378 ASP A O 1
ATOM 3019 N N . TYR A 1 379 ? 7.777 -34.656 -18.609 1 97.94 379 TYR A N 1
ATOM 3020 C CA . TYR A 1 379 ? 6.492 -34.781 -17.922 1 97.94 379 TYR A CA 1
ATOM 3021 C C . TYR A 1 379 ? 5.344 -34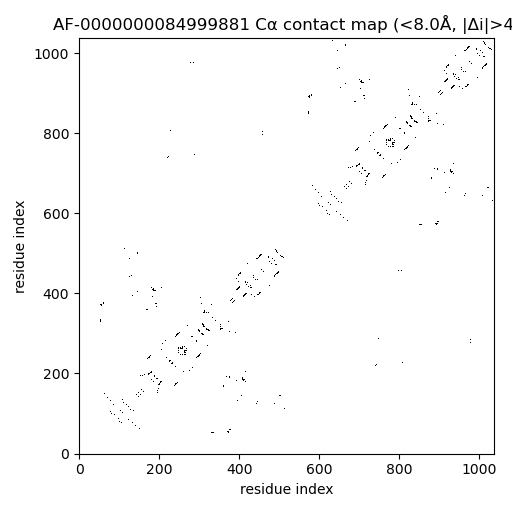.5 -18.891 1 97.94 379 TYR A C 1
ATOM 3023 O O . TYR A 1 379 ? 4.395 -35.312 -18.969 1 97.94 379 TYR A O 1
ATOM 3031 N N . VAL A 1 380 ? 5.375 -33.438 -19.656 1 97.12 380 VAL A N 1
ATOM 3032 C CA . VAL A 1 380 ? 4.316 -33.031 -20.594 1 97.12 380 VAL A CA 1
ATOM 3033 C C . VAL A 1 380 ? 4.234 -34.062 -21.719 1 97.12 380 VAL A C 1
ATOM 3035 O O . VAL A 1 380 ? 3.137 -34.438 -22.141 1 97.12 380 VAL A O 1
ATOM 3038 N N . LYS A 1 381 ? 5.348 -34.594 -22.156 1 95.88 381 LYS A N 1
ATOM 3039 C CA . LYS A 1 381 ? 5.379 -35.625 -23.203 1 95.88 381 LYS A CA 1
ATOM 3040 C C . LYS A 1 381 ? 4.707 -36.906 -22.734 1 95.88 381 LYS A C 1
ATOM 3042 O O . LYS A 1 381 ? 3.877 -37.469 -23.438 1 95.88 381 LYS A O 1
ATOM 3047 N N . ASN A 1 382 ? 5.055 -37.281 -21.562 1 95.94 382 ASN A N 1
ATOM 3048 C CA . ASN A 1 382 ? 4.629 -38.562 -21.047 1 95.94 382 ASN A CA 1
ATOM 3049 C C . ASN A 1 382 ? 3.17 -38.531 -20.609 1 95.94 382 ASN A C 1
ATOM 3051 O O . ASN A 1 382 ? 2.436 -39.5 -20.812 1 95.94 382 ASN A O 1
ATOM 3055 N N . PHE A 1 383 ? 2.805 -37.469 -19.984 1 95.44 383 PHE A N 1
ATOM 3056 C CA . PHE A 1 383 ? 1.504 -37.469 -19.328 1 95.44 383 PHE A CA 1
ATOM 3057 C C . PHE A 1 383 ? 0.494 -36.625 -20.094 1 95.44 383 PHE A C 1
ATOM 3059 O O . PHE A 1 383 ? -0.712 -36.75 -19.875 1 95.44 383 PHE A O 1
ATOM 3066 N N . HIS A 1 384 ? 0.939 -35.781 -21 1 93.94 384 HIS A N 1
ATOM 3067 C CA . HIS A 1 384 ? 0.03 -34.938 -21.734 1 93.94 384 HIS A CA 1
ATOM 3068 C C . HIS A 1 384 ? 0.267 -35.031 -23.25 1 93.94 384 HIS A C 1
ATOM 3070 O O . HIS A 1 384 ? -0.102 -34.125 -24 1 93.94 384 HIS A O 1
ATOM 3076 N N . SER A 1 385 ? 1.026 -36.062 -23.688 1 92.38 385 SER A N 1
ATOM 3077 C CA . SER A 1 385 ? 1.245 -36.406 -25.094 1 92.38 385 SER A CA 1
ATOM 3078 C C . SER A 1 385 ? 1.977 -35.281 -25.828 1 92.38 385 SER A C 1
ATOM 3080 O O . SER A 1 385 ? 1.632 -34.938 -26.969 1 92.38 385 SER A O 1
ATOM 3082 N N . GLY A 1 386 ? 2.803 -34.562 -25.141 1 90 386 GLY A N 1
ATOM 3083 C CA . GLY A 1 386 ? 3.697 -33.594 -25.781 1 90 386 GLY A CA 1
ATOM 3084 C C . GLY A 1 386 ? 3.246 -32.156 -25.625 1 90 386 GLY A C 1
ATOM 3085 O O . GLY A 1 386 ? 4.07 -31.25 -25.625 1 90 386 GLY A O 1
ATOM 3086 N N . SER A 1 387 ? 1.99 -31.922 -25.656 1 91.94 387 SER A N 1
ATOM 3087 C CA . SER A 1 387 ? 1.411 -30.594 -25.438 1 91.94 387 SER A CA 1
ATOM 3088 C C . SER A 1 387 ? 0.114 -30.688 -24.641 1 91.94 387 SER A C 1
ATOM 3090 O O . SER A 1 387 ? -0.62 -31.672 -24.75 1 91.94 387 SER A O 1
ATOM 3092 N N . TYR A 1 388 ? -0.03 -29.672 -23.812 1 92 388 TYR A N 1
ATOM 3093 C CA . TYR A 1 388 ? -1.266 -29.672 -23.047 1 92 388 TYR A CA 1
ATOM 3094 C C . TYR A 1 388 ? -2.482 -29.609 -23.953 1 92 388 TYR A C 1
ATOM 3096 O O . TYR A 1 388 ? -2.48 -28.875 -24.953 1 92 388 TYR A O 1
ATOM 3104 N N . GLN A 1 389 ? -3.486 -30.344 -23.719 1 82.12 389 GLN A N 1
ATOM 3105 C CA . GLN A 1 389 ? -4.707 -30.391 -24.516 1 82.12 389 GLN A CA 1
ATOM 3106 C C . GLN A 1 389 ? -5.59 -29.172 -24.234 1 82.12 389 GLN A C 1
ATOM 3108 O O . GLN A 1 389 ? -6.371 -28.75 -25.094 1 82.12 389 GLN A O 1
ATOM 3113 N N . ASP A 1 390 ? -5.562 -28.703 -23.141 1 72.94 390 ASP A N 1
ATOM 3114 C CA . ASP A 1 390 ? -6.312 -27.5 -22.797 1 72.94 390 ASP A CA 1
ATOM 3115 C C . ASP A 1 390 ? -5.531 -26.234 -23.172 1 72.94 390 ASP A C 1
ATOM 3117 O O . ASP A 1 390 ? -5.016 -25.531 -22.297 1 72.94 390 ASP A O 1
ATOM 3121 N N . ALA A 1 391 ? -5.551 -25.969 -24.5 1 66.06 391 ALA A N 1
ATOM 3122 C CA . ALA A 1 391 ? -4.734 -24.875 -25 1 66.06 391 ALA A CA 1
ATOM 3123 C C . ALA A 1 391 ? -5.215 -23.531 -24.453 1 66.06 391 ALA A C 1
ATOM 3125 O O . ALA A 1 391 ? -4.414 -22.625 -24.234 1 66.06 391 ALA A O 1
ATOM 3126 N N . GLY A 1 392 ? -6.461 -23.547 -24.078 1 78.62 392 GLY A N 1
ATOM 3127 C CA . GLY A 1 392 ? -7.012 -22.281 -23.594 1 78.62 392 GLY A CA 1
ATOM 3128 C C . GLY A 1 392 ? -7.254 -22.266 -22.094 1 78.62 392 GLY A C 1
ATOM 3129 O O . GLY A 1 392 ? -6.516 -22.891 -21.344 1 78.62 392 GLY A O 1
ATOM 3130 N N . HIS A 1 393 ? -8.164 -21.469 -21.656 1 82.12 393 HIS A N 1
ATOM 3131 C CA . HIS A 1 393 ? -8.5 -21.281 -20.25 1 82.12 393 HIS A CA 1
ATOM 3132 C C . HIS A 1 393 ? -9.336 -22.453 -19.719 1 82.12 393 HIS A C 1
ATOM 3134 O O . HIS A 1 393 ? -10.242 -22.922 -20.406 1 82.12 393 HIS A O 1
ATOM 3140 N N . ALA A 1 394 ? -8.898 -23 -18.625 1 89.44 394 ALA A N 1
ATOM 3141 C CA . ALA A 1 394 ? -9.633 -24.062 -17.953 1 89.44 394 ALA A CA 1
ATOM 3142 C C . ALA A 1 394 ? -9.586 -23.891 -16.438 1 89.44 394 ALA A C 1
ATOM 3144 O O . ALA A 1 394 ? -9.523 -24.875 -15.688 1 89.44 394 ALA A O 1
ATOM 3145 N N . GLU A 1 395 ? -9.523 -22.656 -16.016 1 92.81 395 GLU A N 1
ATOM 3146 C CA . GLU A 1 395 ? -9.453 -22.328 -14.594 1 92.81 395 GLU A CA 1
ATOM 3147 C C . GLU A 1 395 ? -10.727 -22.75 -13.867 1 92.81 395 GLU A C 1
ATOM 3149 O O . GLU A 1 395 ? -11.805 -22.781 -14.461 1 92.81 395 GLU A O 1
ATOM 3154 N N . ARG A 1 396 ? -10.586 -23.062 -12.664 1 95.44 396 ARG A N 1
ATOM 3155 C CA . ARG A 1 396 ? -11.711 -23.578 -11.898 1 95.44 396 ARG A CA 1
ATOM 3156 C C . ARG A 1 396 ? -12.383 -22.484 -11.094 1 95.44 396 ARG A C 1
ATOM 3158 O O . ARG A 1 396 ? -13.57 -22.562 -10.781 1 95.44 396 ARG A O 1
ATOM 3165 N N . PHE A 1 397 ? -11.672 -21.5 -10.688 1 96.94 397 PHE A N 1
ATOM 3166 C CA . PHE A 1 397 ? -12.219 -20.359 -9.953 1 96.94 397 PHE A CA 1
ATOM 3167 C C . PHE A 1 397 ? -11.328 -19.141 -10.109 1 96.94 397 PHE A C 1
ATOM 3169 O O . PHE A 1 397 ? -10.203 -19.234 -10.602 1 96.94 397 PHE A O 1
ATOM 3176 N N . ILE A 1 398 ? -11.766 -17.969 -9.758 1 96.44 398 ILE A N 1
ATOM 3177 C CA . ILE A 1 398 ? -10.992 -16.734 -9.719 1 96.44 398 ILE A CA 1
ATOM 3178 C C . ILE A 1 398 ? -10.5 -16.469 -8.305 1 96.44 398 ILE A C 1
ATOM 3180 O O . ILE A 1 398 ? -11.281 -16.5 -7.352 1 96.44 398 ILE A O 1
ATOM 3184 N N . GLY A 1 399 ? -9.242 -16.391 -8.148 1 96.81 399 GLY A N 1
ATOM 3185 C CA . GLY A 1 399 ? -8.672 -15.93 -6.895 1 96.81 399 GLY A CA 1
ATOM 3186 C C . GLY A 1 399 ? -8.469 -14.43 -6.852 1 96.81 399 GLY A C 1
ATOM 3187 O O . GLY A 1 399 ? -7.887 -13.852 -7.773 1 96.81 399 GLY A O 1
ATOM 3188 N N . VAL A 1 400 ? -8.969 -13.812 -5.801 1 97.06 400 VAL A N 1
ATOM 3189 C CA . VAL A 1 400 ? -8.898 -12.359 -5.691 1 97.06 400 VAL A CA 1
ATOM 3190 C C . VAL A 1 400 ? -8.258 -11.969 -4.359 1 97.06 400 VAL A C 1
ATOM 3192 O O . VAL A 1 400 ? -8.562 -12.562 -3.324 1 97.06 400 VAL A O 1
ATOM 3195 N N . GLY A 1 401 ? -7.348 -11.008 -4.395 1 95.62 401 GLY A N 1
ATOM 3196 C CA . GLY A 1 401 ? -6.781 -10.492 -3.156 1 95.62 401 GLY A CA 1
ATOM 3197 C C . GLY A 1 401 ? -5.293 -10.758 -3.029 1 95.62 401 GLY A C 1
ATOM 3198 O O . GLY A 1 401 ? -4.531 -10.539 -3.975 1 95.62 401 GLY A O 1
ATOM 3199 N N . ILE A 1 402 ? -4.879 -11.125 -1.834 1 92.5 402 ILE A N 1
ATOM 3200 C CA . ILE A 1 402 ? -3.471 -11.328 -1.521 1 92.5 402 ILE A CA 1
ATOM 3201 C C . ILE A 1 402 ? -3.281 -12.703 -0.873 1 92.5 402 ILE A C 1
ATOM 3203 O O . ILE A 1 402 ? -3.83 -12.969 0.199 1 92.5 402 ILE A O 1
ATOM 3207 N N . GLY A 1 403 ? -2.447 -13.453 -1.544 1 92.06 403 GLY A N 1
ATOM 3208 C CA . GLY A 1 403 ? -2.201 -14.773 -0.985 1 92.06 403 GLY A CA 1
ATOM 3209 C C . GLY A 1 403 ? -2.143 -15.867 -2.037 1 92.06 403 GLY A C 1
ATOM 3210 O O . GLY A 1 403 ? -1.448 -15.727 -3.047 1 92.06 403 GLY A O 1
ATOM 3211 N N . PHE A 1 404 ? -2.596 -17.109 -1.69 1 92.75 404 PHE A N 1
ATOM 3212 C CA . PHE A 1 404 ? -2.723 -18.281 -2.541 1 92.75 404 PHE A CA 1
ATOM 3213 C C . PHE A 1 404 ? -1.368 -18.938 -2.758 1 92.75 404 PHE A C 1
ATOM 3215 O O . PHE A 1 404 ? -1.035 -19.344 -3.879 1 92.75 404 PHE A O 1
ATOM 3222 N N . LYS A 1 405 ? -0.674 -19.031 -1.7 1 91.38 405 LYS A N 1
ATOM 3223 C CA . LYS A 1 405 ? 0.62 -19.703 -1.744 1 91.38 405 LYS A CA 1
ATOM 3224 C C . LYS A 1 405 ? 0.464 -21.172 -2.137 1 91.38 405 LYS A C 1
ATOM 3226 O O . LYS A 1 405 ? 1.41 -21.797 -2.623 1 91.38 405 LYS A O 1
ATOM 3231 N N . GLU A 1 406 ? -0.739 -21.703 -1.986 1 93.44 406 GLU A N 1
ATOM 3232 C CA . GLU A 1 406 ? -0.999 -23.141 -2.15 1 93.44 406 GLU A CA 1
ATOM 3233 C C . GLU A 1 406 ? -1.338 -23.469 -3.6 1 93.44 406 GLU A C 1
ATOM 3235 O O . GLU A 1 406 ? -1.468 -24.641 -3.957 1 93.44 406 GLU A O 1
ATOM 3240 N N . VAL A 1 407 ? -1.369 -22.469 -4.453 1 93.62 407 VAL A N 1
ATOM 3241 C CA . VAL A 1 407 ? -1.774 -22.734 -5.832 1 93.62 407 VAL A CA 1
ATOM 3242 C C . VAL A 1 407 ? -0.542 -23.031 -6.688 1 93.62 407 VAL A C 1
ATOM 3244 O O . VAL A 1 407 ? 0.218 -22.109 -7.012 1 93.62 407 VAL A O 1
ATOM 3247 N N . HIS A 1 408 ? -0.404 -24.297 -7.129 1 94.44 408 HIS A N 1
ATOM 3248 C CA . HIS A 1 408 ? 0.758 -24.688 -7.918 1 94.44 408 HIS A CA 1
ATOM 3249 C C . HIS A 1 408 ? 0.353 -25.578 -9.094 1 94.44 408 HIS A C 1
ATOM 3251 O O . HIS A 1 408 ? 1.164 -26.359 -9.594 1 94.44 408 HIS A O 1
ATOM 3257 N N . LEU A 1 409 ? -0.866 -25.531 -9.523 1 95.19 409 LEU A N 1
ATOM 3258 C CA . LEU A 1 409 ? -1.315 -26.328 -10.664 1 95.19 409 LEU A CA 1
ATOM 3259 C C . LEU A 1 409 ? -1.747 -25.438 -11.82 1 95.19 409 LEU A C 1
ATOM 3261 O O . LEU A 1 409 ? -2.391 -24.406 -11.602 1 95.19 409 LEU A O 1
ATOM 3265 N N . ARG A 1 410 ? -1.398 -25.922 -12.938 1 94.31 410 ARG A N 1
ATOM 3266 C CA . ARG A 1 410 ? -1.802 -25.25 -14.164 1 94.31 410 ARG A CA 1
ATOM 3267 C C . ARG A 1 410 ? -3.322 -25.172 -14.273 1 94.31 410 ARG A C 1
ATOM 3269 O O . ARG A 1 410 ? -4.02 -26.156 -14.016 1 94.31 410 ARG A O 1
ATOM 3276 N N . ASN A 1 411 ? -3.863 -23.953 -14.578 1 92.75 411 ASN A N 1
ATOM 3277 C CA . ASN A 1 411 ? -5.27 -23.688 -14.875 1 92.75 411 ASN A CA 1
ATOM 3278 C C . ASN A 1 411 ? -6.156 -24 -13.672 1 92.75 411 ASN A C 1
ATOM 3280 O O . ASN A 1 411 ? -7.344 -24.297 -13.828 1 92.75 411 ASN A O 1
ATOM 3284 N N . LEU A 1 412 ? -5.609 -23.922 -12.555 1 93.25 412 LEU A N 1
ATOM 3285 C CA . LEU A 1 412 ? -6.449 -24.047 -11.367 1 93.25 412 LEU A CA 1
ATOM 3286 C C . LEU A 1 412 ? -7.148 -22.734 -11.055 1 93.25 412 LEU A C 1
ATOM 3288 O O . LEU A 1 412 ? -8.352 -22.703 -10.797 1 93.25 412 LEU A O 1
ATOM 3292 N N . THR A 1 413 ? -6.441 -21.672 -11.156 1 93.5 413 THR A N 1
ATOM 3293 C CA . THR A 1 413 ? -6.984 -20.391 -10.734 1 93.5 413 THR A CA 1
ATOM 3294 C C . THR A 1 413 ? -6.492 -19.266 -11.648 1 93.5 413 THR A C 1
ATOM 3296 O O . THR A 1 413 ? -5.336 -19.266 -12.078 1 93.5 413 THR A O 1
ATOM 3299 N N . TYR A 1 414 ? -7.383 -18.391 -12.023 1 92.19 414 TYR A N 1
ATOM 3300 C CA . TYR A 1 414 ? -6.984 -17.062 -12.469 1 92.19 414 TYR A CA 1
ATOM 3301 C C . TYR A 1 414 ? -6.848 -16.109 -11.289 1 92.19 414 TYR A C 1
ATOM 3303 O O . TYR A 1 414 ? -7.777 -15.969 -10.484 1 92.19 414 TYR A O 1
ATOM 3311 N N . PHE A 1 415 ? -5.727 -15.484 -11.266 1 92.69 415 PHE A N 1
ATOM 3312 C CA . PHE A 1 415 ? -5.465 -14.695 -10.062 1 92.69 415 PHE A CA 1
ATOM 3313 C C . PHE A 1 415 ? -5.539 -13.203 -10.367 1 92.69 415 PHE A C 1
ATOM 3315 O O . PHE A 1 415 ? -4.848 -12.719 -11.266 1 92.69 415 PHE A O 1
ATOM 3322 N N . ALA A 1 416 ? -6.383 -12.539 -9.648 1 92.88 416 ALA A N 1
ATOM 3323 C CA . ALA A 1 416 ? -6.383 -11.078 -9.633 1 92.88 416 ALA A CA 1
ATOM 3324 C C . ALA A 1 416 ? -5.777 -10.539 -8.336 1 92.88 416 ALA A C 1
ATOM 3326 O O . ALA A 1 416 ? -6.477 -10.406 -7.324 1 92.88 416 ALA A O 1
ATOM 3327 N N . HIS A 1 417 ? -4.523 -10.172 -8.414 1 91 417 HIS A N 1
ATOM 3328 C CA . HIS A 1 417 ? -3.848 -9.594 -7.262 1 91 417 HIS A CA 1
ATOM 3329 C C . HIS A 1 417 ? -4.258 -8.141 -7.055 1 91 417 HIS A C 1
ATOM 3331 O O . HIS A 1 417 ? -3.893 -7.27 -7.848 1 91 417 HIS A O 1
ATOM 3337 N N . LEU A 1 418 ? -5.012 -7.914 -5.988 1 91.5 418 LEU A N 1
ATOM 3338 C CA . LEU A 1 418 ? -5.453 -6.539 -5.781 1 91.5 418 LEU A CA 1
ATOM 3339 C C . LEU A 1 418 ? -5.738 -6.277 -4.305 1 91.5 418 LEU A C 1
ATOM 3341 O O . LEU A 1 418 ? -6.109 -7.195 -3.57 1 91.5 418 LEU A O 1
ATOM 3345 N N . GLU A 1 419 ? -5.598 -5.051 -3.918 1 92.06 419 GLU A N 1
ATOM 3346 C CA . GLU A 1 419 ? -5.965 -4.598 -2.578 1 92.06 419 GLU A CA 1
ATOM 3347 C C . GLU A 1 419 ? -7.34 -3.938 -2.576 1 92.06 419 GLU A C 1
ATOM 3349 O O . GLU A 1 419 ? -8.008 -3.887 -1.541 1 92.06 419 GLU A O 1
ATOM 3354 N N . THR A 1 420 ? -7.715 -3.377 -3.67 1 94.62 420 THR A N 1
ATOM 3355 C CA . THR A 1 420 ? -9.016 -2.76 -3.877 1 94.62 420 THR A CA 1
ATOM 3356 C C . THR A 1 420 ? -9.555 -3.074 -5.273 1 94.62 420 THR A C 1
ATOM 3358 O O . THR A 1 420 ? -8.773 -3.268 -6.211 1 94.62 420 THR A O 1
ATOM 3361 N N . VAL A 1 421 ? -10.828 -3.068 -5.391 1 93.81 421 VAL A N 1
ATOM 3362 C CA . VAL A 1 421 ? -11.461 -3.277 -6.691 1 93.81 421 VAL A CA 1
ATOM 3363 C C . VAL A 1 421 ? -11.258 -2.041 -7.566 1 93.81 421 VAL A C 1
ATOM 3365 O O . VAL A 1 421 ? -11.094 -2.154 -8.781 1 93.81 421 VAL A O 1
ATOM 3368 N N . GLU A 1 422 ? -11.156 -0.914 -6.945 1 93.12 422 GLU A N 1
ATOM 3369 C CA . GLU A 1 422 ? -10.938 0.339 -7.66 1 93.12 422 GLU A CA 1
ATOM 3370 C C . GLU A 1 422 ? -9.68 0.269 -8.523 1 93.12 422 GLU A C 1
ATOM 3372 O O . GLU A 1 422 ? -9.703 0.645 -9.695 1 93.12 422 GLU A O 1
ATOM 3377 N N . GLN A 1 423 ? -8.68 -0.296 -7.98 1 90.56 423 GLN A N 1
ATOM 3378 C CA . GLN A 1 423 ? -7.418 -0.399 -8.711 1 90.56 423 GLN A CA 1
ATOM 3379 C C . GLN A 1 423 ? -7.363 -1.683 -9.531 1 90.56 423 GLN A C 1
ATOM 3381 O O . GLN A 1 423 ? -6.746 -1.715 -10.602 1 90.56 423 GLN A O 1
ATOM 3386 N N . GLY A 1 424 ? -8.008 -2.729 -9.094 1 91.31 424 GLY A N 1
ATOM 3387 C CA . GLY A 1 424 ? -7.863 -4.047 -9.695 1 91.31 424 GLY A CA 1
ATOM 3388 C C . GLY A 1 424 ? -9 -4.402 -10.633 1 91.31 424 GLY A C 1
ATOM 3389 O O . GLY A 1 424 ? -9.078 -5.527 -11.133 1 91.31 424 GLY A O 1
ATOM 3390 N N . ALA A 1 425 ? -9.852 -3.479 -10.969 1 90.19 425 ALA A N 1
ATOM 3391 C CA . ALA A 1 425 ? -11.055 -3.73 -11.758 1 90.19 425 ALA A CA 1
ATOM 3392 C C . ALA A 1 425 ? -10.703 -4.324 -13.125 1 90.19 425 ALA A C 1
ATOM 3394 O O . ALA A 1 425 ? -11.328 -5.285 -13.57 1 90.19 425 ALA A O 1
ATOM 3395 N N . PRO A 1 426 ? -9.688 -3.797 -13.773 1 87.31 426 PRO A N 1
ATOM 3396 C CA . PRO A 1 426 ? -9.367 -4.371 -15.078 1 87.31 426 PRO A CA 1
ATOM 3397 C C . PRO A 1 426 ? -9 -5.852 -15 1 87.31 426 PRO A C 1
ATOM 3399 O O . PRO A 1 426 ? -9.414 -6.641 -15.852 1 87.31 426 PRO A O 1
ATOM 3402 N N . ASP A 1 427 ? -8.242 -6.258 -13.992 1 89.38 427 ASP A N 1
ATOM 3403 C CA . ASP A 1 427 ? -7.875 -7.66 -13.812 1 89.38 427 ASP A CA 1
ATOM 3404 C C . ASP A 1 427 ? -9.094 -8.516 -13.484 1 89.38 427 ASP A C 1
ATOM 3406 O O . ASP A 1 427 ? -9.219 -9.641 -13.961 1 89.38 427 ASP A O 1
ATOM 3410 N N . LEU A 1 428 ? -9.93 -7.98 -12.68 1 93 428 LEU A N 1
ATOM 3411 C CA . LEU A 1 428 ? -11.148 -8.703 -12.328 1 93 428 LEU A CA 1
ATOM 3412 C C . LEU A 1 428 ? -12.031 -8.906 -13.562 1 93 428 LEU A C 1
ATOM 3414 O O . LEU A 1 428 ? -12.625 -9.969 -13.734 1 93 428 LEU A O 1
ATOM 3418 N N . ASP A 1 429 ? -12.109 -7.883 -14.406 1 92.5 429 ASP A N 1
ATOM 3419 C CA . ASP A 1 429 ? -12.914 -7.965 -15.625 1 92.5 429 ASP A CA 1
ATOM 3420 C C . ASP A 1 429 ? -12.391 -9.062 -16.547 1 92.5 429 ASP A C 1
ATOM 3422 O O . ASP A 1 429 ? -13.18 -9.75 -17.203 1 92.5 429 ASP A O 1
ATOM 3426 N N . VAL A 1 430 ? -11.117 -9.156 -16.594 1 88.19 430 VAL A N 1
ATOM 3427 C CA . VAL A 1 430 ? -10.523 -10.211 -17.406 1 88.19 430 VAL A CA 1
ATOM 3428 C C . VAL A 1 430 ? -10.945 -11.578 -16.859 1 88.19 430 VAL A C 1
ATOM 3430 O O . VAL A 1 430 ? -11.312 -12.469 -17.625 1 88.19 430 VAL A O 1
ATOM 3433 N N . GLY A 1 431 ? -10.859 -11.727 -15.539 1 91.5 431 GLY A N 1
ATOM 3434 C CA . GLY A 1 431 ? -11.305 -12.969 -14.938 1 91.5 431 GLY A CA 1
ATOM 3435 C C . GLY A 1 431 ? -12.758 -13.297 -15.242 1 91.5 431 GLY A C 1
ATOM 3436 O O . GLY A 1 431 ? -13.078 -14.422 -15.625 1 91.5 431 GLY A O 1
ATOM 3437 N N . VAL A 1 432 ? -13.586 -12.328 -15.18 1 94.69 432 VAL A N 1
ATOM 3438 C CA . VAL A 1 432 ? -15.016 -12.531 -15.422 1 94.69 432 VAL A CA 1
ATOM 3439 C C . VAL A 1 432 ? -15.242 -12.883 -16.891 1 94.69 432 VAL A C 1
ATOM 3441 O O . VAL A 1 432 ? -16.078 -13.734 -17.203 1 94.69 432 VAL A O 1
ATOM 3444 N N . LYS A 1 433 ? -14.508 -12.242 -17.719 1 91.31 433 LYS A N 1
ATOM 3445 C CA . LYS A 1 433 ? -14.609 -12.555 -19.141 1 91.31 433 LYS A CA 1
ATOM 3446 C C . LYS A 1 433 ? -14.211 -14.008 -19.422 1 91.31 433 LYS A C 1
ATOM 3448 O O . LYS A 1 433 ? -14.883 -14.703 -20.172 1 91.31 433 LYS A O 1
ATOM 3453 N N . ILE A 1 434 ? -13.164 -14.438 -18.844 1 88.69 434 ILE A N 1
ATOM 3454 C CA . ILE A 1 434 ? -12.695 -15.812 -18.984 1 88.69 434 ILE A CA 1
ATOM 3455 C C . ILE A 1 434 ? -13.789 -16.781 -18.531 1 88.69 434 ILE A C 1
ATOM 3457 O O . ILE A 1 434 ? -14.125 -17.734 -19.25 1 88.69 434 ILE A O 1
ATOM 3461 N N . PHE A 1 435 ? -14.422 -16.531 -17.469 1 94.75 435 PHE A N 1
ATOM 3462 C CA . PHE A 1 435 ? -15.375 -17.469 -16.875 1 94.75 435 PHE A CA 1
ATOM 3463 C C . PHE A 1 435 ? -16.734 -17.344 -17.547 1 94.75 435 PHE A C 1
ATOM 3465 O O . PHE A 1 435 ? -17.594 -18.219 -17.391 1 94.75 435 PHE A O 1
ATOM 3472 N N . THR A 1 436 ? -16.953 -16.203 -18.219 1 94.5 436 THR A N 1
ATOM 3473 C CA . THR A 1 436 ? -18.156 -16.156 -19.062 1 94.5 436 THR A CA 1
ATOM 3474 C C . THR A 1 436 ? -18.109 -17.234 -20.125 1 94.5 436 THR A C 1
ATOM 3476 O O . THR A 1 436 ? -19.125 -17.875 -20.422 1 94.5 436 THR A O 1
ATOM 3479 N N . GLY A 1 437 ? -16.938 -17.406 -20.672 1 91.5 437 GLY A N 1
ATOM 3480 C CA . GLY A 1 437 ? -16.766 -18.469 -21.656 1 91.5 437 GLY A CA 1
ATOM 3481 C C . GLY A 1 437 ? -16.703 -19.859 -21.031 1 91.5 437 GLY A C 1
ATOM 3482 O O . GLY A 1 437 ? -17.312 -20.797 -21.547 1 91.5 437 GLY A O 1
ATOM 3483 N N . LEU A 1 438 ? -16.141 -20 -19.875 1 91.5 438 LEU A N 1
ATOM 3484 C CA . LEU A 1 438 ? -15.906 -21.297 -19.234 1 91.5 438 LEU A CA 1
ATOM 3485 C C . LEU A 1 438 ? -17.188 -21.797 -18.562 1 91.5 438 LEU A C 1
ATOM 3487 O O . LEU A 1 438 ? -17.5 -22.984 -18.641 1 91.5 438 LEU A O 1
ATOM 3491 N N . ASN A 1 439 ? -17.875 -20.859 -17.891 1 94.88 439 ASN A N 1
ATOM 3492 C CA . ASN A 1 439 ? -18.969 -21.297 -17 1 94.88 439 ASN A CA 1
ATOM 3493 C C . ASN A 1 439 ? -20.312 -20.734 -17.453 1 94.88 439 ASN A C 1
ATOM 3495 O O . ASN A 1 439 ? -21.25 -21.484 -17.688 1 94.88 439 ASN A O 1
ATOM 3499 N N . ILE A 1 440 ? -20.391 -19.453 -17.656 1 94.94 440 ILE A N 1
ATOM 3500 C CA . ILE A 1 440 ? -21.672 -18.812 -17.938 1 94.94 440 ILE A CA 1
ATOM 3501 C C . ILE A 1 440 ? -22.266 -19.391 -19.219 1 94.94 440 ILE A C 1
ATOM 3503 O O . ILE A 1 440 ? -23.484 -19.594 -19.297 1 94.94 440 ILE A O 1
ATOM 3507 N N . SER A 1 441 ? -21.484 -19.688 -20.172 1 93.69 441 SER A N 1
ATOM 3508 C CA . SER A 1 441 ? -21.938 -20.25 -21.438 1 93.69 441 SER A CA 1
ATOM 3509 C C . SER A 1 441 ? -22.594 -21.609 -21.219 1 93.69 441 SER A C 1
ATOM 3511 O O . SER A 1 441 ? -23.391 -22.062 -22.047 1 93.69 441 SER A O 1
ATOM 3513 N N . ARG A 1 442 ? -22.297 -22.25 -20.141 1 93.56 442 ARG A N 1
ATOM 3514 C CA . ARG A 1 442 ? -22.859 -23.547 -19.812 1 93.56 442 ARG A CA 1
ATOM 3515 C C . ARG A 1 442 ? -23.844 -23.469 -18.656 1 93.56 442 ARG A C 1
ATOM 3517 O O . ARG A 1 442 ? -24.172 -24.469 -18.031 1 93.56 442 ARG A O 1
ATOM 3524 N N . SER A 1 443 ? -24.156 -22.266 -18.297 1 93.88 443 SER A N 1
ATOM 3525 C CA . SER A 1 443 ? -25.109 -21.984 -17.234 1 93.88 443 SER A CA 1
ATOM 3526 C C . SER A 1 443 ? -24.547 -22.344 -15.859 1 93.88 443 SER A C 1
ATOM 3528 O O . SER A 1 443 ? -25.281 -22.797 -14.977 1 93.88 443 SER A O 1
ATOM 3530 N N . LEU A 1 444 ? -23.297 -22.297 -15.773 1 96.69 444 LEU A N 1
ATOM 3531 C CA . LEU A 1 444 ? -22.609 -22.453 -14.492 1 96.69 444 LEU A CA 1
ATOM 3532 C C . LEU A 1 444 ? -22.141 -21.094 -13.969 1 96.69 444 LEU A C 1
ATOM 3534 O O . LEU A 1 444 ? -21.828 -20.203 -14.75 1 96.69 444 LEU A O 1
ATOM 3538 N N . PRO A 1 445 ? -22.062 -20.938 -12.719 1 98.19 445 PRO A N 1
ATOM 3539 C CA . PRO A 1 445 ? -21.703 -19.625 -12.156 1 98.19 445 PRO A CA 1
ATOM 3540 C C . PRO A 1 445 ? -20.188 -19.422 -12.117 1 98.19 445 PRO A C 1
ATOM 3542 O O . PRO A 1 445 ? -19.422 -20.359 -12.344 1 98.19 445 PRO A O 1
ATOM 3545 N N . ILE A 1 446 ? -19.766 -18.188 -11.82 1 98.25 446 ILE A N 1
ATOM 3546 C CA . ILE A 1 446 ? -18.375 -17.797 -11.617 1 98.25 446 ILE A CA 1
ATOM 3547 C C . ILE A 1 446 ? -18.031 -17.891 -10.133 1 98.25 446 ILE A C 1
ATOM 3549 O O . ILE A 1 446 ? -18.562 -17.141 -9.312 1 98.25 446 ILE A O 1
ATOM 3553 N N . PRO A 1 447 ? -17.266 -18.812 -9.75 1 98.38 447 PRO A N 1
ATOM 3554 C CA . PRO A 1 447 ? -16.812 -18.859 -8.359 1 98.38 447 PRO A CA 1
ATOM 3555 C C . PRO A 1 447 ? -15.609 -17.953 -8.086 1 98.38 447 PRO A C 1
ATOM 3557 O O . PRO A 1 447 ? -14.578 -18.078 -8.742 1 98.38 447 PRO A O 1
ATOM 3560 N N . ILE A 1 448 ? -15.711 -17.078 -7.129 1 98.44 448 ILE A N 1
ATOM 3561 C CA . ILE A 1 448 ? -14.617 -16.203 -6.742 1 98.44 448 ILE A CA 1
ATOM 3562 C C . ILE A 1 448 ? -14.211 -16.484 -5.297 1 98.44 448 ILE A C 1
ATOM 3564 O O . ILE A 1 448 ? -15.039 -16.453 -4.391 1 98.44 448 ILE A O 1
ATOM 3568 N N . VAL A 1 449 ? -12.984 -16.812 -5.117 1 98.38 449 VAL A N 1
ATOM 3569 C CA . VAL A 1 449 ? -12.43 -16.953 -3.775 1 98.38 449 VAL A CA 1
ATOM 3570 C C . VAL A 1 449 ? -11.648 -15.695 -3.402 1 98.38 449 VAL A C 1
ATOM 3572 O O . VAL A 1 449 ? -10.664 -15.352 -4.055 1 98.38 449 VAL A O 1
ATOM 3575 N N . ILE A 1 450 ? -12.094 -15.008 -2.391 1 98.38 450 ILE A N 1
ATOM 3576 C CA . ILE A 1 450 ? -11.414 -13.812 -1.882 1 98.38 450 ILE A CA 1
ATOM 3577 C C . ILE A 1 450 ? -10.492 -14.203 -0.729 1 98.38 450 ILE A C 1
ATOM 3579 O O . ILE A 1 450 ? -10.922 -14.852 0.228 1 98.38 450 ILE A O 1
ATOM 3583 N N . ARG A 1 451 ? -9.258 -13.797 -0.875 1 97.81 451 ARG A N 1
ATOM 3584 C CA . ARG A 1 451 ? -8.25 -14.188 0.1 1 97.81 451 ARG A CA 1
ATOM 3585 C C . ARG A 1 451 ? -7.445 -12.977 0.568 1 97.81 451 ARG A C 1
ATOM 3587 O O . ARG A 1 451 ? -7.059 -12.133 -0.242 1 97.81 451 ARG A O 1
ATOM 3594 N N . PHE A 1 452 ? -7.258 -12.828 1.928 1 97.81 452 PHE A N 1
ATOM 3595 C CA . PHE A 1 452 ? -6.305 -11.867 2.471 1 97.81 452 PHE A CA 1
ATOM 3596 C C . PHE A 1 452 ? -5.406 -12.523 3.51 1 97.81 452 PHE A C 1
ATOM 3598 O O . PHE A 1 452 ? -5.855 -12.836 4.617 1 97.81 452 PHE A O 1
ATOM 3605 N N . ASP A 1 453 ? -4.227 -12.672 3.119 1 96.5 453 ASP A N 1
ATOM 3606 C CA . ASP A 1 453 ? -3.227 -13.156 4.066 1 96.5 453 ASP A CA 1
ATOM 3607 C C . ASP A 1 453 ? -2.707 -12.016 4.941 1 96.5 453 ASP A C 1
ATOM 3609 O O . ASP A 1 453 ? -2.588 -10.875 4.48 1 96.5 453 ASP A O 1
ATOM 3613 N N . TYR A 1 454 ? -2.475 -12.305 6.211 1 94.88 454 TYR A N 1
ATOM 3614 C CA . TYR A 1 454 ? -1.998 -11.312 7.16 1 94.88 454 TYR A CA 1
ATOM 3615 C C . TYR A 1 454 ? -0.889 -11.875 8.039 1 94.88 454 TYR A C 1
ATOM 3617 O O . TYR A 1 454 ? -0.664 -13.094 8.055 1 94.88 454 TYR A O 1
ATOM 3625 N N . SER A 1 455 ? -0.149 -11 8.656 1 92.69 455 SER A N 1
ATOM 3626 C CA . SER A 1 455 ? 0.879 -11.406 9.602 1 92.69 455 SER A CA 1
ATOM 3627 C C . SER A 1 455 ? 0.348 -11.398 11.031 1 92.69 455 SER A C 1
ATOM 3629 O O . SER A 1 455 ? 0.037 -10.336 11.578 1 92.69 455 SER A O 1
ATOM 3631 N N . GLY A 1 456 ? 0.386 -12.531 11.656 1 91.44 456 GLY A N 1
ATOM 3632 C CA . GLY A 1 456 ? -0.101 -12.633 13.023 1 91.44 456 GLY A CA 1
ATOM 3633 C C . GLY A 1 456 ? 0.773 -11.906 14.023 1 91.44 456 GLY A C 1
ATOM 3634 O O . GLY A 1 456 ? 0.357 -11.664 15.156 1 91.44 456 GLY A O 1
ATOM 3635 N N . SER A 1 457 ? 1.891 -11.461 13.586 1 88.56 457 SER A N 1
ATOM 3636 C CA . SER A 1 457 ? 2.818 -10.766 14.469 1 88.56 457 SER A CA 1
ATOM 3637 C C . SER A 1 457 ? 2.424 -9.297 14.633 1 88.56 457 SER A C 1
ATOM 3639 O O . SER A 1 457 ? 2.916 -8.617 15.531 1 88.56 457 SER A O 1
ATOM 3641 N N . VAL A 1 458 ? 1.647 -8.789 13.773 1 90.88 458 VAL A N 1
ATOM 3642 C CA . VAL A 1 458 ? 1.172 -7.414 13.844 1 90.88 458 VAL A CA 1
ATOM 3643 C C . VAL A 1 458 ? -0.176 -7.367 14.555 1 90.88 458 VAL A C 1
ATOM 3645 O O . VAL A 1 458 ? -1.13 -8.031 14.141 1 90.88 458 VAL A O 1
ATOM 3648 N N . PRO A 1 459 ? -0.265 -6.562 15.555 1 92.5 459 PRO A N 1
ATOM 3649 C CA . PRO A 1 459 ? -1.522 -6.504 16.312 1 92.5 459 PRO A CA 1
ATOM 3650 C C . PRO A 1 459 ? -2.711 -6.109 15.43 1 92.5 459 PRO A C 1
ATOM 3652 O O . PRO A 1 459 ? -2.588 -5.238 14.57 1 92.5 459 PRO A O 1
ATOM 3655 N N . HIS A 1 460 ? -3.842 -6.844 15.578 1 93.31 460 HIS A N 1
ATOM 3656 C CA . HIS A 1 460 ? -5.133 -6.574 14.961 1 93.31 460 HIS A CA 1
ATOM 3657 C C . HIS A 1 460 ? -5.082 -6.801 13.453 1 93.31 460 HIS A C 1
ATOM 3659 O O . HIS A 1 460 ? -5.957 -6.332 12.719 1 93.31 460 HIS A O 1
ATOM 3665 N N . ALA A 1 461 ? -4.004 -7.469 13.008 1 94.25 461 ALA A N 1
ATOM 3666 C CA . ALA A 1 461 ? -3.865 -7.738 11.578 1 94.25 461 ALA A CA 1
ATOM 3667 C C . ALA A 1 461 ? -5 -8.625 11.078 1 94.25 461 ALA A C 1
ATOM 3669 O O . ALA A 1 461 ? -5.473 -8.461 9.953 1 94.25 461 ALA A O 1
ATOM 3670 N N . ARG A 1 462 ? -5.434 -9.531 11.883 1 96.25 462 ARG A N 1
ATOM 3671 C CA . ARG A 1 462 ? -6.535 -10.406 11.5 1 96.25 462 ARG A CA 1
ATOM 3672 C C . ARG A 1 462 ? -7.801 -9.602 11.227 1 96.25 462 ARG A C 1
ATOM 3674 O O . ARG A 1 462 ? -8.484 -9.836 10.227 1 96.25 462 ARG A O 1
ATOM 3681 N N . ASN A 1 463 ? -8.062 -8.695 12.141 1 95.81 463 ASN A N 1
ATOM 3682 C CA . ASN A 1 463 ? -9.258 -7.863 11.992 1 95.81 463 ASN A CA 1
ATOM 3683 C C . ASN A 1 463 ? -9.195 -7.023 10.719 1 95.81 463 ASN A C 1
ATOM 3685 O O . ASN A 1 463 ? -10.211 -6.828 10.047 1 95.81 463 ASN A O 1
ATOM 3689 N N . ARG A 1 464 ? -8.055 -6.562 10.461 1 94.12 464 ARG A N 1
ATOM 3690 C CA . ARG A 1 464 ? -7.902 -5.777 9.242 1 94.12 464 ARG A CA 1
ATOM 3691 C C . ARG A 1 464 ? -8.117 -6.645 8 1 94.12 464 ARG A C 1
ATOM 3693 O O . ARG A 1 464 ? -8.758 -6.219 7.039 1 94.12 464 ARG A O 1
ATOM 3700 N N . ALA A 1 465 ? -7.566 -7.82 8.023 1 96.88 465 ALA A N 1
ATOM 3701 C CA . ALA A 1 465 ? -7.758 -8.75 6.91 1 96.88 465 ALA A CA 1
ATOM 3702 C C . ALA A 1 465 ? -9.242 -9.062 6.711 1 96.88 465 ALA A C 1
ATOM 3704 O O . ALA A 1 465 ? -9.719 -9.133 5.578 1 96.88 465 ALA A O 1
ATOM 3705 N N . LEU A 1 466 ? -9.977 -9.273 7.809 1 97.44 466 LEU A N 1
ATOM 3706 C CA . LEU A 1 466 ? -11.406 -9.523 7.762 1 97.44 466 LEU A CA 1
ATOM 3707 C C . LEU A 1 466 ? -12.148 -8.352 7.125 1 97.44 466 LEU A C 1
ATOM 3709 O O . LEU A 1 466 ? -13.008 -8.547 6.266 1 97.44 466 LEU A O 1
ATOM 3713 N N . SER A 1 467 ? -11.734 -7.184 7.512 1 95.69 467 SER A N 1
ATOM 3714 C CA . SER A 1 467 ? -12.359 -5.977 6.977 1 95.69 467 SER A CA 1
ATOM 3715 C C . SER A 1 467 ? -12.086 -5.832 5.48 1 95.69 467 SER A C 1
ATOM 3717 O O . SER A 1 467 ? -12.969 -5.453 4.715 1 95.69 467 SER A O 1
ATOM 3719 N N . ASP A 1 468 ? -10.883 -6.105 5.117 1 96.06 468 ASP A N 1
ATOM 3720 C CA . ASP A 1 468 ? -10.523 -6.039 3.705 1 96.06 468 ASP A CA 1
ATOM 3721 C C . ASP A 1 468 ? -11.32 -7.043 2.883 1 96.06 468 ASP A C 1
ATOM 3723 O O . ASP A 1 468 ? -11.781 -6.727 1.782 1 96.06 468 ASP A O 1
ATOM 3727 N N . CYS A 1 469 ? -11.461 -8.211 3.385 1 97.06 469 CYS A N 1
ATOM 3728 C CA . CYS A 1 469 ? -12.219 -9.258 2.707 1 97.06 469 CYS A CA 1
ATOM 3729 C C . CYS A 1 469 ? -13.656 -8.812 2.461 1 97.06 469 CYS A C 1
ATOM 3731 O O . CYS A 1 469 ? -14.172 -8.961 1.354 1 97.06 469 CYS A O 1
ATOM 3733 N N . HIS A 1 470 ? -14.273 -8.273 3.455 1 97.31 470 HIS A N 1
ATOM 3734 C CA . HIS A 1 470 ? -15.656 -7.84 3.34 1 97.31 470 HIS A CA 1
ATOM 3735 C C . HIS A 1 470 ? -15.789 -6.641 2.404 1 97.31 470 HIS A C 1
ATOM 3737 O O . HIS A 1 470 ? -16.75 -6.543 1.643 1 97.31 470 HIS A O 1
ATOM 3743 N N . ARG A 1 471 ? -14.812 -5.785 2.471 1 95.62 471 ARG A N 1
ATOM 3744 C CA . ARG A 1 471 ? -14.828 -4.621 1.59 1 95.62 471 ARG A CA 1
ATOM 3745 C C . ARG A 1 471 ? -14.758 -5.039 0.126 1 95.62 471 ARG A C 1
ATOM 3747 O O . ARG A 1 471 ? -15.516 -4.543 -0.706 1 95.62 471 ARG A O 1
ATOM 3754 N N . ILE A 1 472 ? -13.859 -5.941 -0.165 1 97.19 472 ILE A N 1
ATOM 3755 C CA . ILE A 1 472 ? -13.711 -6.434 -1.53 1 97.19 472 ILE A CA 1
ATOM 3756 C C . ILE A 1 472 ? -14.984 -7.152 -1.965 1 97.19 472 ILE A C 1
ATOM 3758 O O . ILE A 1 472 ? -15.438 -6.996 -3.102 1 97.19 472 ILE A O 1
ATOM 3762 N N . ASN A 1 473 ? -15.516 -7.934 -1.06 1 97.69 473 ASN A N 1
ATOM 3763 C CA . ASN A 1 473 ? -16.766 -8.633 -1.355 1 97.69 473 ASN A CA 1
ATOM 3764 C C . ASN A 1 473 ? -17.875 -7.656 -1.741 1 97.69 473 ASN A C 1
ATOM 3766 O O . ASN A 1 473 ? -18.578 -7.879 -2.721 1 97.69 473 ASN A O 1
ATOM 3770 N N . GLU A 1 474 ? -18 -6.57 -1.021 1 96.31 474 GLU A N 1
ATOM 3771 C CA . GLU A 1 474 ? -19.031 -5.574 -1.299 1 96.31 474 GLU A CA 1
ATOM 3772 C C . GLU A 1 474 ? -18.75 -4.848 -2.613 1 96.31 474 GLU A C 1
ATOM 3774 O O . GLU A 1 474 ? -19.688 -4.531 -3.359 1 96.31 474 GLU A O 1
ATOM 3779 N N . ALA A 1 475 ? -17.531 -4.594 -2.82 1 95.81 475 ALA A N 1
ATOM 3780 C CA . ALA A 1 475 ? -17.172 -3.918 -4.062 1 95.81 475 ALA A CA 1
ATOM 3781 C C . ALA A 1 475 ? -17.469 -4.797 -5.273 1 95.81 475 ALA A C 1
ATOM 3783 O O . ALA A 1 475 ? -17.938 -4.305 -6.305 1 95.81 475 ALA A O 1
ATOM 3784 N N . ILE A 1 476 ? -17.188 -6.074 -5.156 1 97.06 476 ILE A N 1
ATOM 3785 C CA . ILE A 1 476 ? -17.484 -7.016 -6.23 1 97.06 476 ILE A CA 1
ATOM 3786 C C . ILE A 1 476 ? -18.984 -7.082 -6.457 1 97.06 476 ILE A C 1
ATOM 3788 O O . ILE A 1 476 ? -19.453 -7.066 -7.602 1 97.06 476 ILE A O 1
ATOM 3792 N N . LYS A 1 477 ? -19.766 -7.121 -5.395 1 96.19 477 LYS A N 1
ATOM 3793 C CA . LYS A 1 477 ? -21.219 -7.152 -5.492 1 96.19 477 LYS A CA 1
ATOM 3794 C C . LYS A 1 477 ? -21.75 -5.93 -6.23 1 96.19 477 LYS A C 1
ATOM 3796 O O . LYS A 1 477 ? -22.656 -6.043 -7.07 1 96.19 477 LYS A O 1
ATOM 3801 N N . SER A 1 478 ? -21.141 -4.867 -5.906 1 93.19 478 SER A N 1
ATOM 3802 C CA . SER A 1 478 ? -21.594 -3.625 -6.531 1 93.19 478 SER A CA 1
ATOM 3803 C C . SER A 1 478 ? -21.219 -3.582 -8.008 1 93.19 478 SER A C 1
ATOM 3805 O O . SER A 1 478 ? -22.016 -3.143 -8.844 1 93.19 478 SER A O 1
ATOM 3807 N N . ARG A 1 479 ? -20.062 -4.047 -8.344 1 94.5 479 ARG A N 1
ATOM 3808 C CA . ARG A 1 479 ? -19.562 -3.957 -9.711 1 94.5 479 ARG A CA 1
ATOM 3809 C C . ARG A 1 479 ? -20.281 -4.953 -10.617 1 94.5 479 ARG A C 1
ATOM 3811 O O . ARG A 1 479 ? -20.578 -4.641 -11.773 1 94.5 479 ARG A O 1
ATOM 3818 N N . TYR A 1 480 ? -20.516 -6.121 -10.055 1 97 480 TYR A N 1
ATOM 3819 C CA . TYR A 1 480 ? -21.141 -7.172 -10.852 1 97 480 TYR A CA 1
ATOM 3820 C C . TYR A 1 480 ? -22.531 -7.508 -10.305 1 97 480 TYR A C 1
ATOM 3822 O O . TYR A 1 480 ? -22.875 -8.68 -10.148 1 97 480 TYR A O 1
ATOM 3830 N N . ARG A 1 481 ? -23.328 -6.57 -10.047 1 95.88 481 ARG A N 1
ATOM 3831 C CA . ARG A 1 481 ? -24.625 -6.707 -9.414 1 95.88 481 ARG A CA 1
ATOM 3832 C C . ARG A 1 481 ? -25.531 -7.641 -10.211 1 95.88 481 ARG A C 1
ATOM 3834 O O . ARG A 1 481 ? -26.203 -8.5 -9.648 1 95.88 481 ARG A O 1
ATOM 3841 N N . ASP A 1 482 ? -25.531 -7.562 -11.508 1 96.44 482 ASP A N 1
ATOM 3842 C CA . ASP A 1 482 ? -26.391 -8.383 -12.367 1 96.44 482 ASP A CA 1
ATOM 3843 C C . ASP A 1 482 ? -26.031 -9.859 -12.234 1 96.44 482 ASP A C 1
ATOM 3845 O O . ASP A 1 482 ? -26.922 -10.711 -12.148 1 96.44 482 ASP A O 1
ATOM 3849 N N . LEU A 1 483 ? -24.75 -10.117 -12.188 1 97.19 483 LEU A N 1
ATOM 3850 C CA . LEU A 1 483 ? -24.312 -11.5 -12.078 1 97.19 483 LEU A CA 1
ATOM 3851 C C . LEU A 1 483 ? -24.625 -12.07 -10.711 1 97.19 483 LEU A C 1
ATOM 3853 O O . LEU A 1 483 ? -25.016 -13.242 -10.594 1 97.19 483 LEU A O 1
ATOM 3857 N N . ILE A 1 484 ? -24.562 -11.227 -9.711 1 96.06 484 ILE A N 1
ATOM 3858 C CA . ILE A 1 484 ? -24.844 -11.664 -8.344 1 96.06 484 ILE A CA 1
ATOM 3859 C C . ILE A 1 484 ? -26.344 -11.891 -8.164 1 96.06 484 ILE A C 1
ATOM 3861 O O . ILE A 1 484 ? -26.75 -12.922 -7.625 1 96.06 484 ILE A O 1
ATOM 3865 N N . ASP A 1 485 ? -27.109 -11.023 -8.664 1 95.12 485 ASP A N 1
ATOM 3866 C CA . ASP A 1 485 ? -28.562 -11.078 -8.484 1 95.12 485 ASP A CA 1
ATOM 3867 C C . ASP A 1 485 ? -29.156 -12.281 -9.203 1 95.12 485 ASP A C 1
ATOM 3869 O O . ASP A 1 485 ? -30.125 -12.883 -8.727 1 95.12 485 ASP A O 1
ATOM 3873 N N . ASN A 1 486 ? -28.578 -12.688 -10.258 1 94.94 486 ASN A N 1
ATOM 3874 C CA . ASN A 1 486 ? -29.141 -13.805 -11.008 1 94.94 486 ASN A CA 1
ATOM 3875 C C . ASN A 1 486 ? -28.469 -15.125 -10.648 1 94.94 486 ASN A C 1
ATOM 3877 O O . ASN A 1 486 ? -28.703 -16.141 -11.305 1 94.94 486 ASN A O 1
ATOM 3881 N N . GLY A 1 487 ? -27.531 -15.102 -9.719 1 94.94 487 GLY A N 1
ATOM 3882 C CA . GLY A 1 487 ? -26.922 -16.328 -9.227 1 94.94 487 GLY A CA 1
ATOM 3883 C C . GLY A 1 487 ? -25.797 -16.828 -10.102 1 94.94 487 GLY A C 1
ATOM 3884 O O . GLY A 1 487 ? -25.406 -18 -10.031 1 94.94 487 GLY A O 1
ATOM 3885 N N . SER A 1 488 ? -25.203 -15.961 -10.914 1 97.56 488 SER A N 1
ATOM 3886 C CA . SER A 1 488 ? -24.156 -16.359 -11.859 1 97.56 488 SER A CA 1
ATOM 3887 C C . SER A 1 488 ? -22.781 -16.109 -11.281 1 97.56 488 SER A C 1
ATOM 3889 O O . SER A 1 488 ? -21.766 -16.453 -11.906 1 97.56 488 SER A O 1
ATOM 3891 N N . LEU A 1 489 ? -22.75 -15.492 -10.133 1 98.38 489 LEU A N 1
ATOM 3892 C CA . LEU A 1 489 ? -21.484 -15.227 -9.477 1 98.38 489 LEU A CA 1
ATOM 3893 C C . LEU A 1 489 ? -21.594 -15.43 -7.973 1 98.38 489 LEU A C 1
ATOM 3895 O O . LEU A 1 489 ? -22.531 -14.945 -7.34 1 98.38 489 LEU A O 1
ATOM 3899 N N . HIS A 1 490 ? -20.719 -16.219 -7.418 1 98.25 490 HIS A N 1
ATOM 3900 C CA . HIS A 1 490 ? -20.688 -16.469 -5.98 1 98.25 490 HIS A CA 1
ATOM 3901 C C . HIS A 1 490 ? -19.312 -16.203 -5.398 1 98.25 490 HIS A C 1
ATOM 3903 O O . HIS A 1 490 ? -18.297 -16.344 -6.09 1 98.25 490 HIS A O 1
ATOM 3909 N N . THR A 1 491 ? -19.25 -15.812 -4.148 1 98.44 491 THR A N 1
ATOM 3910 C CA . THR A 1 491 ? -17.984 -15.445 -3.512 1 98.44 491 THR A CA 1
ATOM 3911 C C . THR A 1 491 ? -17.75 -16.281 -2.262 1 98.44 491 THR A C 1
ATOM 3913 O O . THR A 1 491 ? -18.703 -16.719 -1.608 1 98.44 491 THR A O 1
ATOM 3916 N N . PHE A 1 492 ? -16.562 -16.594 -2.029 1 98.38 492 PHE A N 1
ATOM 3917 C CA . PHE A 1 492 ? -16.047 -17.328 -0.884 1 98.38 492 PHE A CA 1
ATOM 3918 C C . PHE A 1 492 ? -14.922 -16.578 -0.203 1 98.38 492 PHE A C 1
ATOM 3920 O O . PHE A 1 492 ? -13.867 -16.344 -0.809 1 98.38 492 PHE A O 1
ATOM 3927 N N . LEU A 1 493 ? -15.117 -16.109 1.091 1 98.56 493 LEU A N 1
ATOM 3928 C CA . LEU A 1 493 ? -14.188 -15.227 1.783 1 98.56 493 LEU A CA 1
ATOM 3929 C C . LEU A 1 493 ? -13.273 -16.016 2.715 1 98.56 493 LEU A C 1
ATOM 3931 O O . LEU A 1 493 ? -13.75 -16.766 3.576 1 98.56 493 LEU A O 1
ATOM 3935 N N . THR A 1 494 ? -11.977 -15.828 2.512 1 98.31 494 THR A N 1
ATOM 3936 C CA . THR A 1 494 ? -11.008 -16.547 3.326 1 98.31 494 THR A CA 1
ATOM 3937 C C . THR A 1 494 ? -9.883 -15.633 3.781 1 98.31 494 THR A C 1
ATOM 3939 O O . THR A 1 494 ? -9.523 -14.68 3.078 1 98.31 494 THR A O 1
ATOM 3942 N N . ILE A 1 495 ? -9.305 -15.852 4.98 1 98 495 ILE A N 1
ATOM 3943 C CA . ILE A 1 495 ? -8.117 -15.164 5.492 1 98 495 ILE A CA 1
ATOM 3944 C C . ILE A 1 495 ? -7.117 -16.188 6.023 1 98 495 ILE A C 1
ATOM 3946 O O . ILE A 1 495 ? -7.496 -17.297 6.387 1 98 495 ILE A O 1
ATOM 3950 N N . ARG A 1 496 ? -5.848 -15.844 6.016 1 97.5 496 ARG A N 1
ATOM 3951 C CA . ARG A 1 496 ? -4.832 -16.781 6.488 1 97.5 496 ARG A CA 1
ATOM 3952 C C . ARG A 1 496 ? -3.68 -16.031 7.16 1 97.5 496 ARG A C 1
ATOM 3954 O O . ARG A 1 496 ? -3.24 -14.992 6.676 1 97.5 496 ARG A O 1
ATOM 3961 N N . ASP A 1 497 ? -3.223 -16.578 8.258 1 96 497 ASP A N 1
ATOM 3962 C CA . ASP A 1 497 ? -2 -16.094 8.883 1 96 497 ASP A CA 1
ATOM 3963 C C . ASP A 1 497 ? -0.762 -16.625 8.164 1 96 497 ASP A C 1
ATOM 3965 O O . ASP A 1 497 ? -0.43 -17.812 8.281 1 96 497 ASP A O 1
ATOM 3969 N N . ARG A 1 498 ? -0.08 -15.742 7.562 1 92.69 498 ARG A N 1
ATOM 3970 C CA . ARG A 1 498 ? 1.038 -16.172 6.73 1 92.69 498 ARG A CA 1
ATOM 3971 C C . ARG A 1 498 ? 2.234 -16.578 7.582 1 92.69 498 ARG A C 1
ATOM 3973 O O . ARG A 1 498 ? 3.166 -17.219 7.09 1 92.69 498 ARG A O 1
ATOM 3980 N N . ASP A 1 499 ? 2.236 -16.219 8.867 1 89.38 499 ASP A N 1
ATOM 3981 C CA . ASP A 1 499 ? 3.338 -16.562 9.766 1 89.38 499 ASP A CA 1
ATOM 3982 C C . ASP A 1 499 ? 3.191 -17.984 10.312 1 89.38 499 ASP A C 1
ATOM 3984 O O . ASP A 1 499 ? 4.133 -18.531 10.891 1 89.38 499 ASP A O 1
ATOM 3988 N N . LYS A 1 500 ? 2.076 -18.531 10.062 1 88.44 500 LYS A N 1
ATOM 3989 C CA . LYS A 1 500 ? 1.812 -19.891 10.539 1 88.44 500 LYS A CA 1
ATOM 3990 C C . LYS A 1 500 ? 1.683 -20.859 9.375 1 88.44 500 LYS A C 1
ATOM 3992 O O . LYS A 1 500 ? 1.568 -20.453 8.219 1 88.44 500 LYS A O 1
ATOM 3997 N N . LYS A 1 501 ? 1.762 -22.141 9.688 1 87.81 501 LYS A N 1
ATOM 3998 C CA . LYS A 1 501 ? 1.618 -23.188 8.688 1 87.81 501 LYS A CA 1
ATOM 3999 C C . LYS A 1 501 ? 0.163 -23.641 8.562 1 87.81 501 LYS A C 1
ATOM 4001 O O . LYS A 1 501 ? -0.159 -24.5 7.746 1 87.81 501 LYS A O 1
ATOM 4006 N N . ALA A 1 502 ? -0.684 -22.906 9.109 1 91.19 502 ALA A N 1
ATOM 4007 C CA . ALA A 1 502 ? -2.092 -23.281 9.141 1 91.19 502 ALA A CA 1
ATOM 4008 C C . ALA A 1 502 ? -2.811 -22.828 7.875 1 91.19 502 ALA A C 1
ATOM 4010 O O . ALA A 1 502 ? -2.439 -21.828 7.27 1 91.19 502 ALA A O 1
ATOM 4011 N N . PRO A 1 503 ? -3.791 -23.609 7.469 1 94.56 503 PRO A N 1
ATOM 4012 C CA . PRO A 1 503 ? -4.586 -23.234 6.297 1 94.56 503 PRO A CA 1
ATOM 4013 C C . PRO A 1 503 ? -5.441 -21.984 6.543 1 94.56 503 PRO A C 1
ATOM 4015 O O . PRO A 1 503 ? -5.465 -21.469 7.66 1 94.56 503 PRO A O 1
ATOM 4018 N N . ALA A 1 504 ? -6.082 -21.594 5.488 1 95.81 504 ALA A N 1
ATOM 4019 C CA . ALA A 1 504 ? -6.922 -20.391 5.539 1 95.81 504 ALA A CA 1
ATOM 4020 C C . ALA A 1 504 ? -8.195 -20.656 6.336 1 95.81 504 ALA A C 1
ATOM 4022 O O . ALA A 1 504 ? -8.703 -21.781 6.355 1 95.81 504 ALA A O 1
ATOM 4023 N N . GLU A 1 505 ? -8.688 -19.703 6.98 1 96.5 505 GLU A N 1
ATOM 4024 C CA . GLU A 1 505 ? -9.961 -19.688 7.691 1 96.5 505 GLU A CA 1
ATOM 4025 C C . GLU A 1 505 ? -11.07 -19.094 6.82 1 96.5 505 GLU A C 1
ATOM 4027 O O . GLU A 1 505 ? -10.875 -18.062 6.164 1 96.5 505 GLU A O 1
ATOM 4032 N N . VAL A 1 506 ? -12.188 -19.797 6.82 1 97.5 506 VAL A N 1
ATOM 4033 C CA . VAL A 1 506 ? -13.344 -19.297 6.09 1 97.5 506 VAL A CA 1
ATOM 4034 C C . VAL A 1 506 ? -14.094 -18.281 6.949 1 97.5 506 VAL A C 1
ATOM 4036 O O . VAL A 1 506 ? -14.469 -18.578 8.086 1 97.5 506 VAL A O 1
ATOM 4039 N N . VAL A 1 507 ? -14.375 -17.094 6.359 1 97.88 507 VAL A N 1
ATOM 4040 C CA . VAL A 1 507 ? -14.969 -16.062 7.191 1 97.88 507 VAL A CA 1
ATOM 4041 C C . VAL A 1 507 ? -16.297 -15.602 6.586 1 97.88 507 VAL A C 1
ATOM 4043 O O . VAL A 1 507 ? -16.969 -14.742 7.145 1 97.88 507 VAL A O 1
ATOM 4046 N N . GLY A 1 508 ? -16.641 -16.109 5.43 1 96.44 508 GLY A N 1
ATOM 4047 C CA . GLY A 1 508 ? -17.922 -15.766 4.824 1 96.44 508 GLY A CA 1
ATOM 4048 C C . GLY A 1 508 ? -18.125 -16.391 3.455 1 96.44 508 GLY A C 1
ATOM 4049 O O . GLY A 1 508 ? -17.172 -16.891 2.854 1 96.44 508 GLY A O 1
ATOM 4050 N N . SER A 1 509 ? -19.391 -16.391 2.992 1 96.75 509 SER A N 1
ATOM 4051 C CA . SER A 1 509 ? -19.766 -16.906 1.681 1 96.75 509 SER A CA 1
ATOM 4052 C C . SER A 1 509 ? -21.094 -16.328 1.218 1 96.75 509 SER A C 1
ATOM 4054 O O . SER A 1 509 ? -21.984 -16.047 2.035 1 96.75 509 SER A O 1
ATOM 4056 N N . SER A 1 510 ? -21.141 -16.094 -0.042 1 96 510 SER A N 1
ATOM 4057 C CA . SER A 1 510 ? -22.422 -15.648 -0.596 1 96 510 SER A CA 1
ATOM 4058 C C . SER A 1 510 ? -23.484 -16.75 -0.5 1 96 510 SER A C 1
ATOM 4060 O O . SER A 1 510 ? -24.672 -16.484 -0.687 1 96 510 SER A O 1
ATOM 4062 N N . LEU A 1 511 ? -23.062 -17.984 -0.156 1 95.75 511 LEU A N 1
ATOM 4063 C CA . LEU A 1 511 ? -23.969 -19.141 -0.116 1 95.75 511 LEU A CA 1
ATOM 4064 C C . LEU A 1 511 ? -24.422 -19.422 1.312 1 95.75 511 LEU A C 1
ATOM 4066 O O . LEU A 1 511 ? -25.156 -20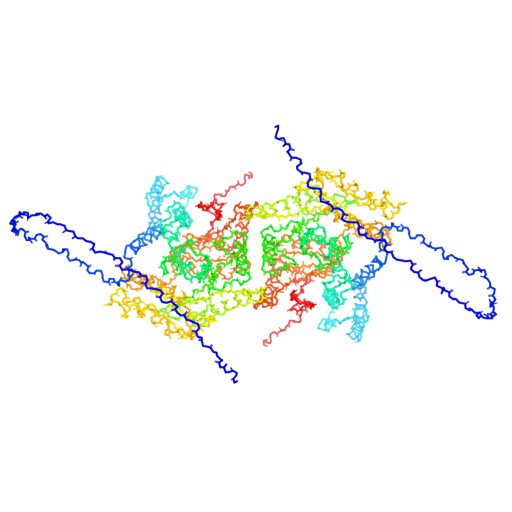.375 1.555 1 95.75 511 LEU A O 1
ATOM 4070 N N . ASP A 1 512 ? -24.016 -18.578 2.219 1 93.25 512 ASP A N 1
ATOM 4071 C CA . ASP A 1 512 ? -24.453 -18.734 3.602 1 93.25 512 ASP A CA 1
ATOM 4072 C C . ASP A 1 512 ? -25.953 -18.484 3.734 1 93.25 512 ASP A C 1
ATOM 4074 O O . ASP A 1 512 ? -26.531 -17.672 2.992 1 93.25 512 ASP A O 1
ATOM 4078 N N . PRO A 1 513 ? -26.562 -19.188 4.691 1 89.12 513 PRO A N 1
ATOM 4079 C CA . PRO A 1 513 ? -28 -18.953 4.883 1 89.12 513 PRO A CA 1
ATOM 4080 C C . PRO A 1 513 ? -28.297 -17.531 5.344 1 89.12 513 PRO A C 1
ATOM 4082 O O . PRO A 1 513 ? -27.531 -16.938 6.109 1 89.12 513 PRO A O 1
ATOM 4085 N N . VAL A 1 514 ? -29.25 -16.828 4.711 1 74.69 514 VAL A N 1
ATOM 4086 C CA . VAL A 1 514 ? -29.656 -15.484 5.094 1 74.69 514 VAL A CA 1
ATOM 4087 C C . VAL A 1 514 ? -30.406 -15.531 6.422 1 74.69 514 VAL A C 1
ATOM 4089 O O . VAL A 1 514 ? -31.359 -16.297 6.578 1 74.69 514 VAL A O 1
ATOM 4092 N N . THR A 1 515 ? -29.781 -15.195 7.473 1 62.81 515 THR A N 1
ATOM 4093 C CA . THR A 1 515 ? -30.516 -15.125 8.734 1 62.81 515 THR A CA 1
ATOM 4094 C C . THR A 1 515 ? -31.609 -14.07 8.664 1 62.81 515 THR A C 1
ATOM 4096 O O . THR A 1 515 ? -31.359 -12.914 8.336 1 62.81 515 THR A O 1
ATOM 4099 N N . GLN A 1 516 ? -32.75 -14.422 8.203 1 50.94 516 GLN A N 1
ATOM 4100 C CA . GLN A 1 516 ? -33.906 -13.523 8.281 1 50.94 516 GLN A CA 1
ATOM 4101 C C . GLN A 1 516 ? -33.938 -12.797 9.617 1 50.94 516 GLN A C 1
ATOM 4103 O O . GLN A 1 516 ? -33.844 -13.422 10.68 1 50.94 516 GLN A O 1
ATOM 4108 N N . GLU A 1 517 ? -33.406 -11.625 9.68 1 41.84 517 GLU A N 1
ATOM 4109 C CA . GLU A 1 517 ? -33.781 -10.82 10.844 1 41.84 517 GLU A CA 1
ATOM 4110 C C . GLU A 1 517 ? -35.25 -10.945 11.156 1 41.84 517 GLU A C 1
ATOM 4112 O O . GLU A 1 517 ? -36.094 -10.891 10.258 1 41.84 517 GLU A O 1
ATOM 4117 N N . ALA A 1 518 ? -35.562 -11.695 12.25 1 38.22 518 ALA A N 1
ATOM 4118 C CA . ALA A 1 518 ? -36.906 -11.672 12.781 1 38.22 518 ALA A CA 1
ATOM 4119 C C . ALA A 1 518 ? -37.5 -10.258 12.758 1 38.22 518 ALA A C 1
ATOM 4121 O O . ALA A 1 518 ? -36.875 -9.328 13.297 1 38.22 518 ALA A O 1
ATOM 4122 N N . HIS A 1 519 ? -38.094 -9.906 11.656 1 31.72 519 HIS A N 1
ATOM 4123 C CA . HIS A 1 519 ? -39.094 -8.961 12.117 1 31.72 519 HIS A CA 1
ATOM 4124 C C . HIS A 1 519 ? -40.031 -9.602 13.133 1 31.72 519 HIS A C 1
ATOM 4126 O O . HIS A 1 519 ? -40.469 -10.75 12.961 1 31.72 519 HIS A O 1
ATOM 4132 N N . MET B 1 1 ? 14.984 -13.484 46.812 1 15.28 1 MET B N 1
ATOM 4133 C CA . MET B 1 1 ? 15.883 -12.992 47.844 1 15.28 1 MET B CA 1
ATOM 4134 C C . MET B 1 1 ? 17.156 -12.422 47.25 1 15.28 1 MET B C 1
ATOM 4136 O O . MET B 1 1 ? 18.109 -12.109 47.969 1 15.28 1 MET B O 1
ATOM 4140 N N . ALA B 1 2 ? 17.375 -12.82 45.969 1 17.36 2 ALA B N 1
ATOM 4141 C CA . ALA B 1 2 ? 18.797 -12.828 45.656 1 17.36 2 ALA B CA 1
ATOM 4142 C C . ALA B 1 2 ? 19.375 -11.414 45.688 1 17.36 2 ALA B C 1
ATOM 4144 O O . ALA B 1 2 ? 18.953 -10.547 44.906 1 17.36 2 ALA B O 1
ATOM 4145 N N . TYR B 1 3 ? 20.156 -11.039 46.594 1 15.52 3 TYR B N 1
ATOM 4146 C CA . TYR B 1 3 ? 20.719 -10.008 47.469 1 15.52 3 TYR B CA 1
ATOM 4147 C C . TYR B 1 3 ? 21.719 -9.148 46.719 1 15.52 3 TYR B C 1
ATOM 4149 O O . TYR B 1 3 ? 21.906 -9.312 45.5 1 15.52 3 TYR B O 1
ATOM 4157 N N . ARG B 1 4 ? 23.047 -9.227 46.938 1 15.7 4 ARG B N 1
ATOM 4158 C CA . ARG B 1 4 ? 23.875 -8.289 47.688 1 15.7 4 ARG B CA 1
ATOM 4159 C C . ARG B 1 4 ? 24.812 -7.523 46.781 1 15.7 4 ARG B C 1
ATOM 4161 O O . ARG B 1 4 ? 25.062 -6.336 46.969 1 15.7 4 ARG B O 1
ATOM 4168 N N . ASN B 1 5 ? 25.688 -8.195 46 1 15.34 5 ASN B N 1
ATOM 4169 C CA . ASN B 1 5 ? 27.047 -7.809 46.375 1 15.34 5 ASN B CA 1
ATOM 4170 C C . ASN B 1 5 ? 27.391 -6.418 45.875 1 15.34 5 ASN B C 1
ATOM 4172 O O . ASN B 1 5 ? 26.734 -5.898 44.969 1 15.34 5 ASN B O 1
ATOM 4176 N N . LEU B 1 6 ? 28.719 -6.188 45.5 1 15.93 6 LEU B N 1
ATOM 4177 C CA . LEU B 1 6 ? 29.844 -5.441 46.062 1 15.93 6 LEU B CA 1
ATOM 4178 C C . LEU B 1 6 ? 30.078 -4.148 45.312 1 15.93 6 LEU B C 1
ATOM 4180 O O . LEU B 1 6 ? 29.656 -4.027 44.156 1 15.93 6 LEU B O 1
ATOM 4184 N N . ALA B 1 7 ? 31.016 -3.373 45.625 1 15.85 7 ALA B N 1
ATOM 4185 C CA . ALA B 1 7 ? 31.391 -2.033 46.062 1 15.85 7 ALA B CA 1
ATOM 4186 C C . ALA B 1 7 ? 31.797 -1.16 44.875 1 15.85 7 ALA B C 1
ATOM 4188 O O . ALA B 1 7 ? 31.266 -0.06 44.719 1 15.85 7 ALA B O 1
ATOM 4189 N N . LYS B 1 8 ? 33.156 -1.005 44.5 1 15.06 8 LYS B N 1
ATOM 4190 C CA . LYS B 1 8 ? 33.969 0.138 44.938 1 15.06 8 LYS B CA 1
ATOM 4191 C C . LYS B 1 8 ? 34.188 1.141 43.812 1 15.06 8 LYS B C 1
ATOM 4193 O O . LYS B 1 8 ? 34.625 2.266 44.062 1 15.06 8 LYS B O 1
ATOM 4198 N N . LYS B 1 9 ? 34.188 0.766 42.438 1 16.27 9 LYS B N 1
ATOM 4199 C CA . LYS B 1 9 ? 35.406 1.306 41.844 1 16.27 9 LYS B CA 1
ATOM 4200 C C . LYS B 1 9 ? 35.344 2.83 41.781 1 16.27 9 LYS B C 1
ATOM 4202 O O . LYS B 1 9 ? 34.312 3.408 41.438 1 16.27 9 LYS B O 1
ATOM 4207 N N . SER B 1 10 ? 36.531 3.564 42.094 1 14.68 10 SER B N 1
ATOM 4208 C CA . SER B 1 10 ? 37.188 4.801 42.5 1 14.68 10 SER B CA 1
ATOM 4209 C C . SER B 1 10 ? 37.094 5.859 41.406 1 14.68 10 SER B C 1
ATOM 4211 O O . SER B 1 10 ? 37.375 5.57 40.219 1 14.68 10 SER B O 1
ATOM 4213 N N . ARG B 1 11 ? 36.344 6.934 41.625 1 16.23 11 ARG B N 1
ATOM 4214 C CA . ARG B 1 11 ? 35.812 8.203 41.125 1 16.23 11 ARG B CA 1
ATOM 4215 C C . ARG B 1 11 ? 36.969 9.172 40.812 1 16.23 11 ARG B C 1
ATOM 4217 O O . ARG B 1 11 ? 37.406 9.93 41.656 1 16.23 11 ARG B O 1
ATOM 4224 N N . ARG B 1 12 ? 38.062 8.625 40.156 1 15.49 12 ARG B N 1
ATOM 4225 C CA . ARG B 1 12 ? 39.188 9.539 40.219 1 15.49 12 ARG B CA 1
ATOM 4226 C C . ARG B 1 12 ? 38.844 10.906 39.656 1 15.49 12 ARG B C 1
ATOM 4228 O O . ARG B 1 12 ? 38.281 11.008 38.562 1 15.49 12 ARG B O 1
ATOM 4235 N N . GLY B 1 13 ? 38.625 11.992 40.531 1 15.73 13 GLY B N 1
ATOM 4236 C CA . GLY B 1 13 ? 38.219 13.383 40.625 1 15.73 13 GLY B CA 1
ATOM 4237 C C . GLY B 1 13 ? 39.188 14.328 39.906 1 15.73 13 GLY B C 1
ATOM 4238 O O . GLY B 1 13 ? 39.062 15.555 40.062 1 15.73 13 GLY B O 1
ATOM 4239 N N . PRO B 1 14 ? 39.75 13.945 38.594 1 14.97 14 PRO B N 1
ATOM 4240 C CA . PRO B 1 14 ? 40.969 14.742 38.5 1 14.97 14 PRO B CA 1
ATOM 4241 C C . PRO B 1 14 ? 40.688 16.25 38.562 1 14.97 14 PRO B C 1
ATOM 4243 O O . PRO B 1 14 ? 39.594 16.688 38.25 1 14.97 14 PRO B O 1
ATOM 4246 N N . THR B 1 15 ? 41.625 17.078 39.156 1 14.71 15 THR B N 1
ATOM 4247 C CA . THR B 1 15 ? 41.969 18.328 39.844 1 14.71 15 THR B CA 1
ATOM 4248 C C . THR B 1 15 ? 42.25 19.422 38.812 1 14.71 15 THR B C 1
ATOM 4250 O O . THR B 1 15 ? 42.625 20.531 39.188 1 14.71 15 THR B O 1
ATOM 4253 N N . ALA B 1 16 ? 41.719 19.297 37.562 1 14.93 16 ALA B N 1
ATOM 4254 C CA . ALA B 1 16 ? 42.625 20.047 36.719 1 14.93 16 ALA B CA 1
ATOM 4255 C C . ALA B 1 16 ? 42.75 21.5 37.188 1 14.93 16 ALA B C 1
ATOM 4257 O O . ALA B 1 16 ? 41.75 22.094 37.625 1 14.93 16 ALA B O 1
ATOM 4258 N N . PRO B 1 17 ? 43.906 22.109 36.875 1 14.47 17 PRO B N 1
ATOM 4259 C CA . PRO B 1 17 ? 44.719 23.125 37.531 1 14.47 17 PRO B CA 1
ATOM 4260 C C . PRO B 1 17 ? 44.188 24.531 37.375 1 14.47 17 PRO B C 1
ATOM 4262 O O . PRO B 1 17 ? 43.312 24.766 36.5 1 14.47 17 PRO B O 1
ATOM 4265 N N . MET B 1 18 ? 44.969 25.5 37.844 1 13.91 18 MET B N 1
ATOM 4266 C CA . MET B 1 18 ? 45.156 26.703 38.656 1 13.91 18 MET B CA 1
ATOM 4267 C C . MET B 1 18 ? 45.25 27.938 37.781 1 13.91 18 MET B C 1
ATOM 4269 O O . MET B 1 18 ? 45.344 29.062 38.281 1 13.91 18 MET B O 1
ATOM 4273 N N . LYS B 1 19 ? 45.125 27.703 36.375 1 14.37 19 LYS B N 1
ATOM 4274 C CA . LYS B 1 19 ? 46.125 28.641 35.875 1 14.37 19 LYS B CA 1
ATOM 4275 C C . LYS B 1 19 ? 45.875 30.047 36.406 1 14.37 19 LYS B C 1
ATOM 4277 O O . LYS B 1 19 ? 44.75 30.406 36.719 1 14.37 19 LYS B O 1
ATOM 4282 N N . ARG B 1 20 ? 46.844 30.828 36.062 1 14.25 20 ARG B N 1
ATOM 4283 C CA . ARG B 1 20 ? 47.688 31.922 36.562 1 14.25 20 ARG B CA 1
ATOM 4284 C C . ARG B 1 20 ? 47 33.281 36.406 1 14.25 20 ARG B C 1
ATOM 4286 O O . ARG B 1 20 ? 46.125 33.406 35.531 1 14.25 20 ARG B O 1
ATOM 4293 N N . PHE B 1 21 ? 47.656 34.438 36.906 1 14.15 21 PHE B N 1
ATOM 4294 C CA . PHE B 1 21 ? 47.531 35.656 37.719 1 14.15 21 PHE B CA 1
ATOM 4295 C C . PHE B 1 21 ? 47.344 36.875 36.812 1 14.15 21 PHE B C 1
ATOM 4297 O O . PHE B 1 21 ? 46.531 37.75 37.125 1 14.15 21 PHE B O 1
ATOM 4304 N N . ILE B 1 22 ? 47.969 36.969 35.5 1 15.06 22 ILE B N 1
ATOM 4305 C CA . ILE B 1 22 ? 48.812 38.125 35.656 1 15.06 22 ILE B CA 1
ATOM 4306 C C . ILE B 1 22 ? 47.969 39.406 35.625 1 15.06 22 ILE B C 1
ATOM 4308 O O . ILE B 1 22 ? 46.875 39.406 35.094 1 15.06 22 ILE B O 1
ATOM 4312 N N . ASP B 1 23 ? 48.719 40.562 35.5 1 14.2 23 ASP B N 1
ATOM 4313 C CA . ASP B 1 23 ? 49.062 41.844 36.156 1 14.2 23 ASP B CA 1
ATOM 4314 C C . ASP B 1 23 ? 48.188 42.969 35.594 1 14.2 23 ASP B C 1
ATOM 4316 O O . ASP B 1 23 ? 47.562 43.688 36.375 1 14.2 23 ASP B O 1
ATOM 4320 N N . LEU B 1 24 ? 48.875 43.906 34.719 1 15.22 24 LEU B N 1
ATOM 4321 C CA . LEU B 1 24 ? 49.281 45.219 35.219 1 15.22 24 LEU B CA 1
ATOM 4322 C C . LEU B 1 24 ? 48.219 46.25 34.906 1 15.22 24 LEU B C 1
ATOM 4324 O O . LEU B 1 24 ? 47.781 46.969 35.812 1 15.22 24 LEU B O 1
ATOM 4328 N N . GLU B 1 25 ? 48.594 47.219 33.938 1 15.13 25 GLU B N 1
ATOM 4329 C CA . GLU B 1 25 ? 48.906 48.625 34.156 1 15.13 25 GLU B CA 1
ATOM 4330 C C . GLU B 1 25 ? 47.656 49.5 33.969 1 15.13 25 GLU B C 1
ATOM 4332 O O . GLU B 1 25 ? 46.719 49.094 33.312 1 15.13 25 GLU B O 1
ATOM 4337 N N . THR B 1 26 ? 47.969 50.938 34.031 1 14.43 26 THR B N 1
ATOM 4338 C CA . THR B 1 26 ? 47.531 52.156 34.688 1 14.43 26 THR B CA 1
ATOM 4339 C C . THR B 1 26 ? 46.469 52.875 33.875 1 14.43 26 THR B C 1
ATOM 4341 O O . THR B 1 26 ? 45.688 53.656 34.406 1 14.43 26 THR B O 1
ATOM 4344 N N . LYS B 1 27 ? 46.562 52.656 32.5 1 15.92 27 LYS B N 1
ATOM 4345 C CA . LYS B 1 27 ? 46.688 54.031 31.969 1 15.92 27 LYS B CA 1
ATOM 4346 C C . LYS B 1 27 ? 45.469 54.875 32.344 1 15.92 27 LYS B C 1
ATOM 4348 O O . LYS B 1 27 ? 44.375 54.375 32.5 1 15.92 27 LYS B O 1
ATOM 4353 N N . ASN B 1 28 ? 45.531 56.25 31.984 1 15.09 28 ASN B N 1
ATOM 4354 C CA . ASN B 1 28 ? 45.25 57.594 32.469 1 15.09 28 ASN B CA 1
ATOM 4355 C C . ASN B 1 28 ? 43.75 57.906 32.375 1 15.09 28 ASN B C 1
ATOM 4357 O O . ASN B 1 28 ? 43 57.281 31.625 1 15.09 28 ASN B O 1
ATOM 4361 N N . LEU B 1 29 ? 43.469 59.188 32.875 1 15.22 29 LEU B N 1
ATOM 4362 C CA . LEU B 1 29 ? 42.656 60 33.781 1 15.22 29 LEU B CA 1
ATOM 4363 C C . LEU B 1 29 ? 41.406 60.5 33.062 1 15.22 29 LEU B C 1
ATOM 4365 O O . LEU B 1 29 ? 40.312 60.531 33.656 1 15.22 29 LEU B O 1
ATOM 4369 N N . ASN B 1 30 ? 41.625 61.125 31.828 1 15.54 30 ASN B N 1
ATOM 4370 C CA . ASN B 1 30 ? 41.188 62.5 31.969 1 15.54 30 ASN B CA 1
ATOM 4371 C C . ASN B 1 30 ? 39.688 62.594 32.062 1 15.54 30 ASN B C 1
ATOM 4373 O O . ASN B 1 30 ? 38.969 61.688 31.625 1 15.54 30 ASN B O 1
ATOM 4377 N N . SER B 1 31 ? 39.25 63.938 32.219 1 15.82 31 SER B N 1
ATOM 4378 C CA . SER B 1 31 ? 38.312 64.75 32.969 1 15.82 31 SER B CA 1
ATOM 4379 C C . SER B 1 31 ? 36.938 64.812 32.281 1 15.82 31 SER B C 1
ATOM 4381 O O . SER B 1 31 ? 36 65.438 32.781 1 15.82 31 SER B O 1
ATOM 4383 N N . GLU B 1 32 ? 36.969 64.438 31 1 17 32 GLU B N 1
ATOM 4384 C CA . GLU B 1 32 ? 36.031 65.438 30.438 1 17 32 GLU B CA 1
ATOM 4385 C C . GLU B 1 32 ? 34.656 65.312 31.062 1 17 32 GLU B C 1
ATOM 4387 O O . GLU B 1 32 ? 34.094 64.25 31.141 1 17 32 GLU B O 1
ATOM 4392 N N . VAL B 1 33 ? 34.344 66.438 31.688 1 15.66 33 VAL B N 1
ATOM 4393 C CA . VAL B 1 33 ? 33.375 67 32.656 1 15.66 33 VAL B CA 1
ATOM 4394 C C . VAL B 1 33 ? 31.953 66.688 32.188 1 15.66 33 VAL B C 1
ATOM 4396 O O . VAL B 1 33 ? 31.188 66 32.906 1 15.66 33 VAL B O 1
ATOM 4399 N N . ILE B 1 34 ? 31.266 67.812 32.062 1 16.19 34 ILE B N 1
ATOM 4400 C CA . ILE B 1 34 ? 30.109 68.25 32.844 1 16.19 34 ILE B CA 1
ATOM 4401 C C . ILE B 1 34 ? 28.812 67.75 32.156 1 16.19 34 ILE B C 1
ATOM 4403 O O . ILE B 1 34 ? 27.953 67.188 32.844 1 16.19 34 ILE B O 1
ATOM 4407 N N . LYS B 1 35 ? 28.656 68.375 30.953 1 19 35 LYS B N 1
ATOM 4408 C CA . LYS B 1 35 ? 27.453 69.188 30.781 1 19 35 LYS B CA 1
ATOM 4409 C C . LYS B 1 35 ? 26.219 68.312 30.625 1 19 35 LYS B C 1
ATOM 4411 O O . LYS B 1 35 ? 26.078 67.625 29.625 1 19 35 LYS B O 1
ATOM 4416 N N . THR B 1 36 ? 25.562 68 31.75 1 17.19 36 THR B N 1
ATOM 4417 C CA . THR B 1 36 ? 24.438 67.125 32.125 1 17.19 36 THR B CA 1
ATOM 4418 C C . THR B 1 36 ? 23.156 67.625 31.469 1 17.19 36 THR B C 1
ATOM 4420 O O . THR B 1 36 ? 22.109 67 31.625 1 17.19 36 THR B O 1
ATOM 4423 N N . THR B 1 37 ? 23.078 69 31.156 1 18.8 37 THR B N 1
ATOM 4424 C CA . THR B 1 37 ? 21.828 69.438 31.75 1 18.8 37 THR B CA 1
ATOM 4425 C C . THR B 1 37 ? 20.656 68.625 31.172 1 18.8 37 THR B C 1
ATOM 4427 O O . THR B 1 37 ? 19.828 68.125 31.922 1 18.8 37 THR B O 1
ATOM 4430 N N . ASN B 1 38 ? 19.797 69.562 30.328 1 19.81 38 ASN B N 1
ATOM 4431 C CA . ASN B 1 38 ? 18.406 69.938 30.531 1 19.81 38 ASN B CA 1
ATOM 4432 C C . ASN B 1 38 ? 17.438 68.938 29.969 1 19.81 38 ASN B C 1
ATOM 4434 O O . ASN B 1 38 ? 16.328 68.75 30.5 1 19.81 38 ASN B O 1
ATOM 4438 N N . SER B 1 39 ? 17.531 68.812 28.594 1 23.77 39 SER B N 1
ATOM 4439 C CA . SER B 1 39 ? 16.281 68.688 27.844 1 23.77 39 SER B CA 1
ATOM 4440 C C . SER B 1 39 ? 15.594 67.375 28.109 1 23.77 39 SER B C 1
ATOM 4442 O O . SER B 1 39 ? 16.078 66.312 27.703 1 23.77 39 SER B O 1
ATOM 4444 N N . PHE B 1 40 ? 14.875 67.25 29.234 1 23.75 40 PHE B N 1
ATOM 4445 C CA . PHE B 1 40 ? 14.078 66.25 29.938 1 23.75 40 PHE B CA 1
ATOM 4446 C C . PHE B 1 40 ? 12.938 65.75 29.062 1 23.75 40 PHE B C 1
ATOM 4448 O O . PHE B 1 40 ? 12.227 64.812 29.453 1 23.75 40 PHE B O 1
ATOM 4455 N N . SER B 1 41 ? 12.398 66.688 28.234 1 24.16 41 SER B N 1
ATOM 4456 C CA . SER B 1 41 ? 10.969 66.5 27.984 1 24.16 41 SER B CA 1
ATOM 4457 C C . SER B 1 41 ? 10.672 65.25 27.234 1 24.16 41 SER B C 1
ATOM 4459 O O . SER B 1 41 ? 9.57 64.688 27.328 1 24.16 41 SER B O 1
ATOM 4461 N N . ASP B 1 42 ? 11.391 65.125 26.125 1 23.59 42 ASP B N 1
ATOM 4462 C CA . ASP B 1 42 ? 10.984 64.188 25.125 1 23.59 42 ASP B CA 1
ATOM 4463 C C . ASP B 1 42 ? 11.055 62.75 25.672 1 23.59 42 ASP B C 1
ATOM 4465 O O . ASP B 1 42 ? 10.992 61.781 24.922 1 23.59 42 ASP B O 1
ATOM 4469 N N . GLU B 1 43 ? 11.539 62.656 26.891 1 26.05 43 GLU B N 1
ATOM 4470 C CA . GLU B 1 43 ? 11.656 61.281 27.375 1 26.05 43 GLU B CA 1
ATOM 4471 C C . GLU B 1 43 ? 10.273 60.656 27.531 1 26.05 43 GLU B C 1
ATOM 4473 O O . GLU B 1 43 ? 10.047 59.906 28.484 1 26.05 43 GLU B O 1
ATOM 4478 N N . ILE B 1 44 ? 9.25 61.375 27.234 1 25.8 44 ILE B N 1
ATOM 4479 C CA . ILE B 1 44 ? 8.078 60.688 27.766 1 25.8 44 ILE B CA 1
ATOM 4480 C C . ILE B 1 44 ? 8.18 59.188 27.5 1 25.8 44 ILE B C 1
ATOM 4482 O O . ILE B 1 44 ? 9.219 58.562 27.766 1 25.8 44 ILE B O 1
ATOM 4486 N N . LYS B 1 45 ? 6.812 58.5 26.984 1 30.09 45 LYS B N 1
ATOM 4487 C CA . LYS B 1 45 ? 6.129 57.25 27.172 1 30.09 45 LYS B CA 1
ATOM 4488 C C . LYS B 1 45 ? 6.773 56.125 26.344 1 30.09 45 LYS B C 1
ATOM 4490 O O . LYS B 1 45 ? 6.391 55.906 25.188 1 30.09 45 LYS B O 1
ATOM 4495 N N . THR B 1 46 ? 7.918 56.25 25.953 1 28.62 46 THR B N 1
ATOM 4496 C CA . THR B 1 46 ? 8.242 54.906 25.5 1 28.62 46 THR B CA 1
ATOM 4497 C C . THR B 1 46 ? 7.836 53.875 26.562 1 28.62 46 THR B C 1
ATOM 4499 O O . THR B 1 46 ? 8.594 53.594 27.484 1 28.62 46 THR B O 1
ATOM 4502 N N . ILE B 1 47 ? 6.766 54.094 27.281 1 30.23 47 ILE B N 1
ATOM 4503 C CA . ILE B 1 47 ? 6.34 52.938 28.109 1 30.23 47 ILE B CA 1
ATOM 4504 C C . ILE B 1 47 ? 6.719 51.656 27.422 1 30.23 47 ILE B C 1
ATOM 4506 O O . ILE B 1 47 ? 6.324 51.406 26.281 1 30.23 47 ILE B O 1
ATOM 4510 N N . SER B 1 48 ? 7.844 51.219 27.562 1 32.78 48 SER B N 1
ATOM 4511 C CA . SER B 1 48 ? 8.07 49.781 27.328 1 32.78 48 SER B CA 1
ATOM 4512 C C . SER B 1 48 ? 6.77 49 27.422 1 32.78 48 SER B C 1
ATOM 4514 O O . SER B 1 48 ? 6.137 48.969 28.484 1 32.78 48 SER B O 1
ATOM 4516 N N . SER B 1 49 ? 5.828 49.125 26.625 1 36.28 49 SER B N 1
ATOM 4517 C CA . SER B 1 49 ? 4.699 48.219 26.531 1 36.28 49 SER B CA 1
ATOM 4518 C C . SER B 1 49 ? 5.035 46.844 27.125 1 36.28 49 SER B C 1
ATOM 4520 O O . SER B 1 49 ? 5.902 46.125 26.625 1 36.28 49 SER B O 1
ATOM 4522 N N . PHE B 1 50 ? 5.348 46.656 28.438 1 42.09 50 PHE B N 1
ATOM 4523 C CA . PHE B 1 50 ? 5.469 45.375 29.172 1 42.09 50 PHE B CA 1
ATOM 4524 C C . PHE B 1 50 ? 4.844 44.25 28.375 1 42.09 50 PHE B C 1
ATOM 4526 O O . PHE B 1 50 ? 3.629 44.219 28.188 1 42.09 50 PHE B O 1
ATOM 4533 N N . SER B 1 51 ? 5.43 43.812 27.438 1 57.12 51 SER B N 1
ATOM 4534 C CA . SER B 1 51 ? 4.949 42.625 26.734 1 57.12 51 SER B CA 1
ATOM 4535 C C . SER B 1 51 ? 4.27 41.625 27.703 1 57.12 51 SER B C 1
ATOM 4537 O O . SER B 1 51 ? 4.848 41.25 28.719 1 57.12 51 SER B O 1
ATOM 4539 N N . THR B 1 52 ? 3.01 41.688 28.016 1 80.19 52 THR B N 1
ATOM 4540 C CA . THR B 1 52 ? 2.129 40.812 28.797 1 80.19 52 THR B CA 1
ATOM 4541 C C . THR B 1 52 ? 2.344 39.344 28.406 1 80.19 52 THR B C 1
ATOM 4543 O O . THR B 1 52 ? 1.673 38.469 28.953 1 80.19 52 THR B O 1
ATOM 4546 N N . ASP B 1 53 ? 3.436 39.312 27.656 1 91.12 53 ASP B N 1
ATOM 4547 C CA . ASP B 1 53 ? 3.672 37.938 27.234 1 91.12 53 ASP B CA 1
ATOM 4548 C C . ASP B 1 53 ? 4.414 37.156 28.328 1 91.12 53 ASP B C 1
ATOM 4550 O O . ASP B 1 53 ? 5.09 37.75 29.172 1 91.12 53 ASP B O 1
ATOM 4554 N N . HIS B 1 54 ? 4.168 35.906 28.297 1 96.62 54 HIS B N 1
ATOM 4555 C CA . HIS B 1 54 ? 4.922 35 29.141 1 96.62 54 HIS B CA 1
ATOM 4556 C C . HIS B 1 54 ? 6.422 35.125 28.891 1 96.62 54 HIS B C 1
ATOM 4558 O O . HIS B 1 54 ? 6.852 35.344 27.75 1 96.62 54 HIS B O 1
ATOM 4564 N N . PRO B 1 55 ? 7.289 34.969 29.859 1 96.56 55 PRO B N 1
ATOM 4565 C CA . PRO B 1 55 ? 8.734 35.156 29.719 1 96.56 55 PRO B CA 1
ATOM 4566 C C . PRO B 1 55 ? 9.359 34.188 28.719 1 96.56 55 PRO B C 1
ATOM 4568 O O . PRO B 1 55 ? 10.43 34.469 28.172 1 96.56 55 PRO B O 1
ATOM 4571 N N . LEU B 1 56 ? 8.734 33.062 28.469 1 97.62 56 LEU B N 1
ATOM 4572 C CA . LEU B 1 56 ? 9.266 32.062 27.562 1 97.62 56 LEU B CA 1
ATOM 4573 C C . LEU B 1 56 ? 8.781 32.312 26.141 1 97.62 56 LEU B C 1
ATOM 4575 O O . LEU B 1 56 ? 9.211 31.641 25.203 1 97.62 56 LEU B O 1
ATOM 4579 N N . THR B 1 57 ? 8.016 33.312 25.891 1 97.94 57 THR B N 1
ATOM 4580 C CA . THR B 1 57 ? 7.375 33.531 24.594 1 97.94 57 THR B CA 1
ATOM 4581 C C . THR B 1 57 ? 8.352 34.188 23.609 1 97.94 57 THR B C 1
ATOM 4583 O O . THR B 1 57 ? 9.062 35.125 23.969 1 97.94 57 THR B O 1
ATOM 4586 N N . ASN B 1 58 ? 8.414 33.594 22.453 1 96.56 58 ASN B N 1
ATOM 4587 C CA . ASN B 1 58 ? 9.117 34.219 21.328 1 96.56 58 ASN B CA 1
ATOM 4588 C C . ASN B 1 58 ? 8.203 35.125 20.531 1 96.56 58 ASN B C 1
ATOM 4590 O O . ASN B 1 58 ? 7.625 34.719 19.531 1 96.56 58 ASN B O 1
ATOM 4594 N N . SER B 1 59 ? 8.188 36.375 20.875 1 95.69 59 SER B N 1
ATOM 4595 C CA . SER B 1 59 ? 7.242 37.312 20.312 1 95.69 59 SER B CA 1
ATOM 4596 C C . SER B 1 59 ? 7.543 37.594 18.844 1 95.69 59 SER B C 1
ATOM 4598 O O . SER B 1 59 ? 6.633 37.844 18.047 1 95.69 59 SER B O 1
ATOM 4600 N N . GLN B 1 60 ? 8.812 37.594 18.531 1 95.31 60 GLN B N 1
ATOM 4601 C CA . GLN B 1 60 ? 9.195 37.812 17.141 1 95.31 60 GLN B CA 1
ATOM 4602 C C . GLN B 1 60 ? 8.656 36.719 16.234 1 95.31 60 GLN B C 1
ATOM 4604 O O . GLN B 1 60 ? 8.125 37 15.164 1 95.31 60 GLN B O 1
ATOM 4609 N N . GLU B 1 61 ? 8.836 35.5 16.688 1 95.81 61 GLU B N 1
ATOM 4610 C CA . GLU B 1 61 ? 8.297 34.375 15.914 1 95.81 61 GLU B CA 1
ATOM 4611 C C . GLU B 1 61 ? 6.777 34.438 15.828 1 95.81 61 GLU B C 1
ATOM 4613 O O . GLU B 1 61 ? 6.191 34.125 14.797 1 95.81 61 GLU B O 1
ATOM 4618 N N . ASN B 1 62 ? 6.102 34.812 16.844 1 97.62 62 ASN B N 1
ATOM 4619 C CA . ASN B 1 62 ? 4.652 35 16.828 1 97.62 62 ASN B CA 1
ATOM 4620 C C . ASN B 1 62 ? 4.219 36 15.766 1 97.62 62 ASN B C 1
ATOM 4622 O O . ASN B 1 62 ? 3.236 35.75 15.062 1 97.62 62 ASN B O 1
ATOM 4626 N N . GLN B 1 63 ? 4.938 37.062 15.711 1 96.81 63 GLN B N 1
ATOM 4627 C CA . GLN B 1 63 ? 4.609 38.094 14.719 1 96.81 63 GLN B CA 1
ATOM 4628 C C . GLN B 1 63 ? 4.781 37.562 13.297 1 96.81 63 GLN B C 1
ATOM 4630 O O . GLN B 1 63 ? 3.949 37.812 12.43 1 96.81 63 GLN B O 1
ATOM 4635 N N . LYS B 1 64 ? 5.824 36.844 13.094 1 96.12 64 LYS B N 1
ATOM 4636 C CA . LYS B 1 64 ? 6.082 36.25 11.789 1 96.12 64 LYS B CA 1
ATOM 4637 C C . LYS B 1 64 ? 4.973 35.281 11.398 1 96.12 64 LYS B C 1
ATOM 4639 O O . LYS B 1 64 ? 4.492 35.312 10.258 1 96.12 64 LYS B O 1
ATOM 4644 N N . LEU B 1 65 ? 4.605 34.438 12.305 1 97.38 65 LEU B N 1
ATOM 4645 C CA . LEU B 1 65 ? 3.562 33.469 12.055 1 97.38 65 LEU B CA 1
ATOM 4646 C C . LEU B 1 65 ? 2.217 34.125 11.82 1 97.38 65 LEU B C 1
ATOM 4648 O O . LEU B 1 65 ? 1.413 33.688 11.008 1 97.38 65 LEU B O 1
ATOM 4652 N N . ASN B 1 66 ? 1.984 35.219 12.562 1 97.44 66 ASN B N 1
ATOM 4653 C CA . ASN B 1 66 ? 0.752 35.969 12.359 1 97.44 66 ASN B CA 1
ATOM 4654 C C . ASN B 1 66 ? 0.698 36.594 10.969 1 97.44 66 ASN B C 1
ATOM 4656 O O . ASN B 1 66 ? -0.357 36.594 10.328 1 97.44 66 ASN B O 1
ATOM 4660 N N . GLN B 1 67 ? 1.788 37.156 10.555 1 97.19 67 GLN B N 1
ATOM 4661 C CA . GLN B 1 67 ? 1.857 37.719 9.211 1 97.19 67 GLN B CA 1
ATOM 4662 C C . GLN B 1 67 ? 1.591 36.656 8.148 1 97.19 67 GLN B C 1
ATOM 4664 O O . GLN B 1 67 ? 0.871 36.906 7.18 1 97.19 67 GLN B O 1
ATOM 4669 N N . TYR B 1 68 ? 2.166 35.531 8.328 1 97.06 68 TYR B N 1
ATOM 4670 C CA . TYR B 1 68 ? 1.954 34.406 7.406 1 97.06 68 TYR B CA 1
ATOM 4671 C C . TYR B 1 68 ? 0.488 34 7.379 1 97.06 68 TYR B C 1
ATOM 4673 O O . TYR B 1 68 ? -0.094 33.812 6.309 1 97.06 68 TYR B O 1
ATOM 4681 N N . GLU B 1 69 ? -0.06 33.812 8.539 1 96.56 69 GLU B N 1
ATOM 4682 C CA . GLU B 1 69 ? -1.46 33.438 8.656 1 96.56 69 GLU B CA 1
ATOM 4683 C C . GLU B 1 69 ? -2.379 34.438 7.965 1 96.56 69 GLU B C 1
ATOM 4685 O O . GLU B 1 69 ? -3.266 34.031 7.199 1 96.56 69 GLU B O 1
ATOM 4690 N N . ASN B 1 70 ? -2.145 35.688 8.234 1 96.31 70 ASN B N 1
ATOM 4691 C CA . ASN B 1 70 ? -2.979 36.75 7.645 1 96.31 70 ASN B CA 1
ATOM 4692 C C . ASN B 1 70 ? -2.854 36.75 6.125 1 96.31 70 ASN B C 1
ATOM 4694 O O . ASN B 1 70 ? -3.848 36.969 5.422 1 96.31 70 ASN B O 1
ATOM 4698 N N . LYS B 1 71 ? -1.688 36.562 5.707 1 95.94 71 LYS B N 1
ATOM 4699 C CA . LYS B 1 71 ? -1.452 36.562 4.266 1 95.94 71 LYS B CA 1
ATOM 4700 C C . LYS B 1 71 ? -2.172 35.406 3.578 1 95.94 71 LYS B C 1
ATOM 4702 O O . LYS B 1 71 ? -2.889 35.625 2.596 1 95.94 71 LYS B O 1
ATOM 4707 N N . VAL B 1 72 ? -1.988 34.25 4.082 1 95.62 72 VAL B N 1
ATOM 4708 C CA . VAL B 1 72 ? -2.555 33.062 3.455 1 95.62 72 VAL B CA 1
ATOM 4709 C C . VAL B 1 72 ? -4.074 33.062 3.611 1 95.62 72 VAL B C 1
ATOM 4711 O O . VAL B 1 72 ? -4.805 32.844 2.645 1 95.62 72 VAL B O 1
ATOM 4714 N N . LYS B 1 73 ? -4.574 33.344 4.812 1 94.62 73 LYS B N 1
ATOM 4715 C CA . LYS B 1 73 ? -6.02 33.375 5.027 1 94.62 73 LYS B CA 1
ATOM 4716 C C . LYS B 1 73 ? -6.664 34.469 4.191 1 94.62 73 LYS B C 1
ATOM 4718 O O . LYS B 1 73 ? -7.777 34.312 3.691 1 94.62 73 LYS B O 1
ATOM 4723 N N . GLY B 1 74 ? -5.984 35.594 4.074 1 95.19 74 GLY B N 1
ATOM 4724 C CA . GLY B 1 74 ? -6.484 36.688 3.283 1 95.19 74 GLY B CA 1
ATOM 4725 C C . GLY B 1 74 ? -6.73 36.344 1.83 1 95.19 74 GLY B C 1
ATOM 4726 O O . GLY B 1 74 ? -7.688 36.812 1.218 1 95.19 74 GLY B O 1
ATOM 4727 N N . ARG B 1 75 ? -5.898 35.469 1.283 1 95.25 75 ARG B N 1
ATOM 4728 C CA . ARG B 1 75 ? -6.047 35.031 -0.099 1 95.25 75 ARG B CA 1
ATOM 4729 C C . ARG B 1 75 ? -7.395 34.344 -0.314 1 95.25 75 ARG B C 1
ATOM 4731 O O . ARG B 1 75 ? -7.992 34.469 -1.386 1 95.25 75 ARG B O 1
ATOM 4738 N N . PHE B 1 76 ? -7.875 33.656 0.651 1 96.62 76 PHE B N 1
ATOM 4739 C CA . PHE B 1 76 ? -9.133 32.906 0.537 1 96.62 76 PHE B CA 1
ATOM 4740 C C . PHE B 1 76 ? -10.305 33.781 0.954 1 96.62 76 PHE B C 1
ATOM 4742 O O . PHE B 1 76 ? -11.359 33.781 0.314 1 96.62 76 PHE B O 1
ATOM 4749 N N . ASP B 1 77 ? -10.109 34.656 1.972 1 95.44 77 ASP B N 1
ATOM 4750 C CA . ASP B 1 77 ? -11.18 35.469 2.518 1 95.44 77 ASP B CA 1
ATOM 4751 C C . ASP B 1 77 ? -11.625 36.531 1.509 1 95.44 77 ASP B C 1
ATOM 4753 O O . ASP B 1 77 ? -12.773 36.969 1.532 1 95.44 77 ASP B O 1
ATOM 4757 N N . ASN B 1 78 ? -10.805 36.875 0.655 1 97.06 78 ASN B N 1
ATOM 4758 C CA . ASN B 1 78 ? -11.094 37.969 -0.29 1 97.06 78 ASN B CA 1
ATOM 4759 C C . ASN B 1 78 ? -11.805 37.438 -1.533 1 97.06 78 ASN B C 1
ATOM 4761 O O . ASN B 1 78 ? -12.227 38.219 -2.387 1 97.06 78 ASN B O 1
ATOM 4765 N N . ILE B 1 79 ? -12 36.156 -1.609 1 97.69 79 ILE B N 1
ATOM 4766 C CA . ILE B 1 79 ? -12.57 35.562 -2.811 1 97.69 79 ILE B CA 1
ATOM 4767 C C . ILE B 1 79 ? -14.039 35.969 -2.943 1 97.69 79 ILE B C 1
ATOM 4769 O O . ILE B 1 79 ? -14.445 36.5 -3.975 1 97.69 79 ILE B O 1
ATOM 4773 N N . VAL B 1 80 ? -14.844 35.781 -1.894 1 97 80 VAL B N 1
ATOM 4774 C CA . VAL B 1 80 ? -16.281 36.031 -1.961 1 97 80 VAL B CA 1
ATOM 4775 C C . VAL B 1 80 ? -16.531 37.531 -2.188 1 97 80 VAL B C 1
ATOM 4777 O O . VAL B 1 80 ? -17.281 37.906 -3.088 1 97 80 VAL B O 1
ATOM 4780 N N . PRO B 1 81 ? -15.852 38.438 -1.433 1 97 81 PRO B N 1
ATOM 4781 C CA . PRO B 1 81 ? -16.016 39.875 -1.711 1 97 81 PRO B CA 1
ATOM 4782 C C . PRO B 1 81 ? -15.664 40.25 -3.148 1 97 81 PRO B C 1
ATOM 4784 O O . PRO B 1 81 ? -16.359 41.062 -3.775 1 97 81 PRO B O 1
ATOM 4787 N N . LEU B 1 82 ? -14.641 39.688 -3.631 1 97.25 82 LEU B N 1
ATOM 4788 C CA . LEU B 1 82 ? -14.234 39.969 -5.008 1 97.25 82 LEU B CA 1
ATOM 4789 C C . LEU B 1 82 ? -15.297 39.5 -5.992 1 97.25 82 LEU B C 1
ATOM 4791 O O . LEU B 1 82 ? -15.641 40.219 -6.93 1 97.25 82 LEU B O 1
ATOM 4795 N N . LEU B 1 83 ? -15.781 38.25 -5.844 1 96.44 83 LEU B N 1
ATOM 4796 C CA . LEU B 1 83 ? -16.734 37.688 -6.781 1 96.44 83 LEU B CA 1
ATOM 4797 C C . LEU B 1 83 ? -18.062 38.438 -6.742 1 96.44 83 LEU B C 1
ATOM 4799 O O . LEU B 1 83 ? -18.75 38.531 -7.758 1 96.44 83 LEU B O 1
ATOM 4803 N N . LYS B 1 84 ? -18.438 39 -5.574 1 95.75 84 LYS B N 1
ATOM 4804 C CA . LYS B 1 84 ? -19.609 39.875 -5.488 1 95.75 84 LYS B CA 1
ATOM 4805 C C . LYS B 1 84 ? -19.453 41.125 -6.355 1 95.75 84 LYS B C 1
ATOM 4807 O O . LYS B 1 84 ? -20.391 41.531 -7.039 1 95.75 84 LYS B O 1
ATOM 4812 N N . ARG B 1 85 ? -18.312 41.625 -6.375 1 95.81 85 ARG B N 1
ATOM 4813 C CA . ARG B 1 85 ? -18.016 42.781 -7.211 1 95.81 85 ARG B CA 1
ATOM 4814 C C . ARG B 1 85 ? -18.031 42.406 -8.688 1 95.81 85 ARG B C 1
ATOM 4816 O O . ARG B 1 85 ? -18.547 43.156 -9.523 1 95.81 85 ARG B O 1
ATOM 4823 N N . VAL B 1 86 ? -17.438 41.312 -8.969 1 94.88 86 VAL B N 1
ATOM 4824 C CA . VAL B 1 86 ? -17.422 40.812 -10.344 1 94.88 86 VAL B CA 1
ATOM 4825 C C . VAL B 1 86 ? -18.844 40.594 -10.844 1 94.88 86 VAL B C 1
ATOM 4827 O O . VAL B 1 86 ? -19.172 40.938 -11.977 1 94.88 86 VAL B O 1
ATOM 4830 N N . SER B 1 87 ? -19.625 40 -10 1 92.75 87 SER B N 1
ATOM 4831 C CA . SER B 1 87 ? -21.016 39.75 -10.352 1 92.75 87 SER B CA 1
ATOM 4832 C C . SER B 1 87 ? -21.766 41.031 -10.641 1 92.75 87 SER B C 1
ATOM 4834 O O . SER B 1 87 ? -22.625 41.062 -11.523 1 92.75 87 SER B O 1
ATOM 4836 N N . SER B 1 88 ? -21.422 42.094 -9.969 1 92.12 88 SER B N 1
ATOM 4837 C CA . SER B 1 88 ? -22.094 43.375 -10.148 1 92.12 88 SER B CA 1
ATOM 4838 C C . SER B 1 88 ? -21.703 44 -11.477 1 92.12 88 SER B C 1
ATOM 4840 O O . SER B 1 88 ? -22.422 44.875 -11.992 1 92.12 88 SER B O 1
ATOM 4842 N N . LEU B 1 89 ? -20.609 43.562 -12.039 1 91.19 89 LEU B N 1
ATOM 4843 C CA . LEU B 1 89 ? -20.094 44.125 -13.281 1 91.19 89 LEU B CA 1
ATOM 4844 C C . LEU B 1 89 ? -20.609 43.375 -14.492 1 91.19 89 LEU B C 1
ATOM 4846 O O . LEU B 1 89 ? -20.312 43.719 -15.633 1 91.19 89 LEU B O 1
ATOM 4850 N N . GLN B 1 90 ? -21.391 42.312 -14.328 1 87.56 90 GLN B N 1
ATOM 4851 C CA . GLN B 1 90 ? -21.703 41.344 -15.375 1 87.56 90 GLN B CA 1
ATOM 4852 C C . GLN B 1 90 ? -22.328 42.031 -16.578 1 87.56 90 GLN B C 1
ATOM 4854 O O . GLN B 1 90 ? -22.141 41.625 -17.719 1 87.56 90 GLN B O 1
ATOM 4859 N N . ASN B 1 91 ? -23.047 43.125 -16.375 1 85 91 ASN B N 1
ATOM 4860 C CA . ASN B 1 91 ? -23.781 43.75 -17.469 1 85 91 ASN B CA 1
ATOM 4861 C C . ASN B 1 91 ? -22.984 44.906 -18.078 1 85 91 ASN B C 1
ATOM 4863 O O . ASN B 1 91 ? -23.469 45.562 -19 1 85 91 ASN B O 1
ATOM 4867 N N . ASP B 1 92 ? -21.859 45 -17.703 1 87.12 92 ASP B N 1
ATOM 4868 C CA . ASP B 1 92 ? -21 46.062 -18.266 1 87.12 92 ASP B CA 1
ATOM 4869 C C . ASP B 1 92 ? -20.469 45.656 -19.641 1 87.12 92 ASP B C 1
ATOM 4871 O O . ASP B 1 92 ? -20.281 44.469 -19.922 1 87.12 92 ASP B O 1
ATOM 4875 N N . LEU B 1 93 ? -20.203 46.594 -20.516 1 85.5 93 LEU B N 1
ATOM 4876 C CA . LEU B 1 93 ? -19.719 46.375 -21.875 1 85.5 93 LEU B CA 1
ATOM 4877 C C . LEU B 1 93 ? -18.328 45.75 -21.859 1 85.5 93 LEU B C 1
ATOM 4879 O O . LEU B 1 93 ? -18.031 44.875 -22.656 1 85.5 93 LEU B O 1
ATOM 4883 N N . ASN B 1 94 ? -17.453 46.125 -21.016 1 91.5 94 ASN B N 1
ATOM 4884 C CA . ASN B 1 94 ? -16.094 45.594 -20.891 1 91.5 94 ASN B CA 1
ATOM 4885 C C . ASN B 1 94 ? -15.961 44.688 -19.688 1 91.5 94 ASN B C 1
ATOM 4887 O O . ASN B 1 94 ? -14.953 44.719 -18.969 1 91.5 94 ASN B O 1
ATOM 4891 N N . PHE B 1 95 ? -16.953 43.812 -19.562 1 93.69 95 PHE B N 1
ATOM 4892 C CA . PHE B 1 95 ? -17.062 42.969 -18.375 1 93.69 95 PHE B CA 1
ATOM 4893 C C . PHE B 1 95 ? -15.82 42.125 -18.203 1 93.69 95 PHE B C 1
ATOM 4895 O O . PHE B 1 95 ? -15.227 42.094 -17.125 1 93.69 95 PHE B O 1
ATOM 4902 N N . VAL B 1 96 ? -15.391 41.438 -19.281 1 94.75 96 VAL B N 1
ATOM 4903 C CA . VAL B 1 96 ? -14.289 40.5 -19.203 1 94.75 96 VAL B CA 1
ATOM 4904 C C . VAL B 1 96 ? -13.008 41.188 -18.781 1 94.75 96 VAL B C 1
ATOM 4906 O O . VAL B 1 96 ? -12.32 40.75 -17.859 1 94.75 96 VAL B O 1
ATOM 4909 N N . GLU B 1 97 ? -12.703 42.312 -19.344 1 95.31 97 GLU B N 1
ATOM 4910 C CA . GLU B 1 97 ? -11.492 43.094 -19.047 1 95.31 97 GLU B CA 1
ATOM 4911 C C . GLU B 1 97 ? -11.523 43.625 -17.625 1 95.31 97 GLU B C 1
ATOM 4913 O O . GLU B 1 97 ? -10.516 43.594 -16.922 1 95.31 97 GLU B O 1
ATOM 4918 N N . ARG B 1 98 ? -12.664 44.094 -17.25 1 95 98 ARG B N 1
ATOM 4919 C CA . ARG B 1 98 ? -12.812 44.656 -15.922 1 95 98 ARG B CA 1
ATOM 4920 C C . ARG B 1 98 ? -12.695 43.594 -14.844 1 95 98 ARG B C 1
ATOM 4922 O O . ARG B 1 98 ? -12.039 43.781 -13.82 1 95 98 ARG B O 1
ATOM 4929 N N . ALA B 1 99 ? -13.398 42.5 -15.125 1 96 99 ALA B N 1
ATOM 4930 C CA . ALA B 1 99 ? -13.328 41.375 -14.188 1 96 99 ALA B CA 1
ATOM 4931 C C . ALA B 1 99 ? -11.891 40.906 -14.031 1 96 99 ALA B C 1
ATOM 4933 O O . ALA B 1 99 ? -11.438 40.625 -12.914 1 96 99 ALA B O 1
ATOM 4934 N N . GLN B 1 100 ? -11.195 40.781 -15.133 1 96.69 100 GLN B N 1
ATOM 4935 C CA . GLN B 1 100 ? -9.805 40.344 -15.117 1 96.69 100 GLN B CA 1
ATOM 4936 C C . GLN B 1 100 ? -8.93 41.312 -14.336 1 96.69 100 GLN B C 1
ATOM 4938 O O . GLN B 1 100 ? -8.109 40.906 -13.516 1 96.69 100 GLN B O 1
ATOM 4943 N N . ASN B 1 101 ? -9.07 42.562 -14.562 1 95.94 101 ASN B N 1
ATOM 4944 C CA . ASN B 1 101 ? -8.273 43.562 -13.883 1 95.94 101 ASN B CA 1
ATOM 4945 C C . ASN B 1 101 ? -8.523 43.562 -12.383 1 95.94 101 ASN B C 1
ATOM 4947 O O . ASN B 1 101 ? -7.59 43.688 -11.586 1 95.94 101 ASN B O 1
ATOM 4951 N N . LEU B 1 102 ? -9.766 43.438 -12.078 1 95.5 102 LEU B N 1
ATOM 4952 C CA . LEU B 1 102 ? -10.141 43.406 -10.672 1 95.5 102 LEU B CA 1
ATOM 4953 C C . LEU B 1 102 ? -9.492 42.188 -9.984 1 95.5 102 LEU B C 1
ATOM 4955 O O . LEU B 1 102 ? -8.914 42.344 -8.906 1 95.5 102 LEU B O 1
ATOM 4959 N N . CYS B 1 103 ? -9.594 41.031 -10.586 1 96.56 103 CYS B N 1
ATOM 4960 C CA . CYS B 1 103 ? -9.062 39.781 -10 1 96.56 103 CYS B CA 1
ATOM 4961 C C . CYS B 1 103 ? -7.539 39.844 -9.93 1 96.56 103 CYS B C 1
ATOM 4963 O O . CYS B 1 103 ? -6.945 39.438 -8.922 1 96.56 103 CYS B O 1
ATOM 4965 N N . ARG B 1 104 ? -6.863 40.312 -10.953 1 96.56 104 ARG B N 1
ATOM 4966 C CA . ARG B 1 104 ? -5.41 40.438 -10.977 1 96.56 104 ARG B CA 1
ATOM 4967 C C . ARG B 1 104 ? -4.918 41.344 -9.859 1 96.56 104 ARG B C 1
ATOM 4969 O O . ARG B 1 104 ? -3.92 41.062 -9.203 1 96.56 104 ARG B O 1
ATOM 4976 N N . SER B 1 105 ? -5.574 42.375 -9.664 1 95.5 105 SER B N 1
ATOM 4977 C CA . SER B 1 105 ? -5.164 43.375 -8.688 1 95.5 105 SER B CA 1
ATOM 4978 C C . SER B 1 105 ? -5.391 42.875 -7.262 1 95.5 105 SER B C 1
ATOM 4980 O O . SER B 1 105 ? -4.559 43.125 -6.383 1 95.5 105 SER B O 1
ATOM 4982 N N . GLU B 1 106 ? -6.438 42.188 -7.062 1 95.19 106 GLU B N 1
ATOM 4983 C CA . GLU B 1 106 ? -6.828 41.844 -5.699 1 95.19 106 GLU B CA 1
ATOM 4984 C C . GLU B 1 106 ? -6.301 40.469 -5.305 1 95.19 106 GLU B C 1
ATOM 4986 O O . GLU B 1 106 ? -5.918 40.25 -4.152 1 95.19 106 GLU B O 1
ATOM 4991 N N . LEU B 1 107 ? -6.34 39.562 -6.234 1 96.12 107 LEU B N 1
ATOM 4992 C CA . LEU B 1 107 ? -6.02 38.188 -5.859 1 96.12 107 LEU B CA 1
ATOM 4993 C C . LEU B 1 107 ? -4.73 37.719 -6.531 1 96.12 107 LEU B C 1
ATOM 4995 O O . LEU B 1 107 ? -4.137 36.719 -6.121 1 96.12 107 LEU B O 1
ATOM 4999 N N . GLY B 1 108 ? -4.293 38.406 -7.547 1 94.31 108 GLY B N 1
ATOM 5000 C CA . GLY B 1 108 ? -2.986 38.156 -8.125 1 94.31 108 GLY B CA 1
ATOM 5001 C C . GLY B 1 108 ? -3.033 37.125 -9.258 1 94.31 108 GLY B C 1
ATOM 5002 O O . GLY B 1 108 ? -1.997 36.625 -9.672 1 94.31 108 GLY B O 1
ATOM 5003 N N . TYR B 1 109 ? -4.195 36.688 -9.695 1 96.12 109 TYR B N 1
ATOM 5004 C CA . TYR B 1 109 ? -4.348 35.781 -10.82 1 96.12 109 TYR B CA 1
ATOM 5005 C C . TYR B 1 109 ? -5.57 36.125 -11.656 1 96.12 109 TYR B C 1
ATOM 5007 O O . TYR B 1 109 ? -6.281 37.094 -11.344 1 96.12 109 TYR B O 1
ATOM 5015 N N . GLU B 1 110 ? -5.699 35.406 -12.797 1 96.38 110 GLU B N 1
ATOM 5016 C CA . GLU B 1 110 ? -6.785 35.688 -13.734 1 96.38 110 GLU B CA 1
ATOM 5017 C C . GLU B 1 110 ? -7.902 34.656 -13.617 1 96.38 110 GLU B C 1
ATOM 5019 O O . GLU B 1 110 ? -7.684 33.562 -13.133 1 96.38 110 GLU B O 1
ATOM 5024 N N . LEU B 1 111 ? -9.062 35.125 -14.023 1 96.75 111 LEU B N 1
ATOM 5025 C CA . LEU B 1 111 ? -10.219 34.219 -14.086 1 96.75 111 LEU B CA 1
ATOM 5026 C C . LEU B 1 111 ? -10.242 33.469 -15.414 1 96.75 111 LEU B C 1
ATOM 5028 O O . LEU B 1 111 ? -9.641 33.906 -16.391 1 96.75 111 LEU B O 1
ATOM 5032 N N . PRO B 1 112 ? -10.828 32.312 -15.375 1 95.31 112 PRO B N 1
ATOM 5033 C CA . PRO B 1 112 ? -10.891 31.562 -16.625 1 95.31 112 PRO B CA 1
ATOM 5034 C C . PRO B 1 112 ? -11.727 32.281 -17.688 1 95.31 112 PRO B C 1
ATOM 5036 O O . PRO B 1 112 ? -12.93 32.469 -17.5 1 95.31 112 PRO B O 1
ATOM 5039 N N . LEU B 1 113 ? -11.172 32.469 -18.859 1 93.69 113 LEU B N 1
ATOM 5040 C CA . LEU B 1 113 ? -11.758 33.25 -19.938 1 93.69 113 LEU B CA 1
ATOM 5041 C C . LEU B 1 113 ? -13.039 32.625 -20.453 1 93.69 113 LEU B C 1
ATOM 5043 O O . LEU B 1 113 ? -14.023 33.312 -20.734 1 93.69 113 LEU B O 1
ATOM 5047 N N . HIS B 1 114 ? -13.008 31.281 -20.594 1 92.31 114 HIS B N 1
ATOM 5048 C CA . HIS B 1 114 ? -14.133 30.594 -21.188 1 92.31 114 HIS B CA 1
ATOM 5049 C C . HIS B 1 114 ? -15.375 30.688 -20.312 1 92.31 114 HIS B C 1
ATOM 5051 O O . HIS B 1 114 ? -16.5 30.609 -20.812 1 92.31 114 HIS B O 1
ATOM 5057 N N . ILE B 1 115 ? -15.188 30.906 -19.062 1 92.38 115 ILE B N 1
ATOM 5058 C CA . ILE B 1 115 ? -16.328 31.062 -18.156 1 92.38 115 ILE B CA 1
ATOM 5059 C C . ILE B 1 115 ? -16.828 32.5 -18.219 1 92.38 115 ILE B C 1
ATOM 5061 O O . ILE B 1 115 ? -18.031 32.75 -18.25 1 92.38 115 ILE B O 1
ATOM 5065 N N . LEU B 1 116 ? -15.938 33.5 -18.25 1 93.19 116 LEU B N 1
ATOM 5066 C CA . LEU B 1 116 ? -16.297 34.906 -18.312 1 93.19 116 LEU B CA 1
ATOM 5067 C C . LEU B 1 116 ? -17.016 35.219 -19.609 1 93.19 116 LEU B C 1
ATOM 5069 O O . LEU B 1 116 ? -17.984 36 -19.625 1 93.19 116 LEU B O 1
ATOM 5073 N N . GLU B 1 117 ? -16.594 34.562 -20.641 1 90.06 117 GLU B N 1
ATOM 5074 C CA . GLU B 1 117 ? -17.125 34.875 -21.969 1 90.06 117 GLU B CA 1
ATOM 5075 C C . GLU B 1 117 ? -18.547 34.344 -22.125 1 90.06 117 GLU B C 1
ATOM 5077 O O . GLU B 1 117 ? -19.312 34.812 -22.969 1 90.06 117 GLU B O 1
ATOM 5082 N N . LYS B 1 118 ? -18.906 33.438 -21.391 1 86.38 118 LYS B N 1
ATOM 5083 C CA . LYS B 1 118 ? -20.25 32.875 -21.484 1 86.38 118 LYS B CA 1
ATOM 5084 C C . LYS B 1 118 ? -21.25 33.688 -20.656 1 86.38 118 LYS B C 1
ATOM 5086 O O . LYS B 1 118 ? -22.453 33.469 -20.75 1 86.38 118 LYS B O 1
ATOM 5091 N N . ALA B 1 119 ? -20.766 34.625 -19.953 1 83.75 119 ALA B N 1
ATOM 5092 C CA . ALA B 1 119 ? -21.594 35.375 -19.016 1 83.75 119 ALA B CA 1
ATOM 5093 C C . ALA B 1 119 ? -22.625 36.219 -19.734 1 83.75 119 ALA B C 1
ATOM 5095 O O . ALA B 1 119 ? -23.688 36.5 -19.188 1 83.75 119 ALA B O 1
ATOM 5096 N N . TRP B 1 120 ? -22.422 36.656 -20.969 1 75.81 120 TRP B N 1
ATOM 5097 C CA . TRP B 1 120 ? -23.328 37.562 -21.688 1 75.81 120 TRP B CA 1
ATOM 5098 C C . TRP B 1 120 ? -24.609 36.844 -22.094 1 75.81 120 TRP B C 1
ATOM 5100 O O . TRP B 1 120 ? -25.641 37.469 -22.312 1 75.81 120 TRP B O 1
ATOM 5110 N N . VAL B 1 121 ? -24.469 35.5 -22.359 1 74.94 121 VAL B N 1
ATOM 5111 C CA . VAL B 1 121 ? -25.656 34.75 -22.766 1 74.94 121 VAL B CA 1
ATOM 5112 C C . VAL B 1 121 ? -26.5 34.406 -21.531 1 74.94 121 VAL B C 1
ATOM 5114 O O . VAL B 1 121 ? -27.734 34.438 -21.609 1 74.94 121 VAL B O 1
ATOM 5117 N N . GLY B 1 122 ? -25.906 34.219 -20.469 1 78.38 122 GLY B N 1
ATOM 5118 C CA . GLY B 1 122 ? -26.578 33.875 -19.234 1 78.38 122 GLY B CA 1
ATOM 5119 C C . GLY B 1 122 ? -25.922 34.469 -18 1 78.38 122 GLY B C 1
ATOM 5120 O O . GLY B 1 122 ? -25.234 35.5 -18.094 1 78.38 122 GLY B O 1
ATOM 5121 N N . SER B 1 123 ? -26.359 33.969 -16.906 1 86.19 123 SER B N 1
ATOM 5122 C CA . SER B 1 123 ? -25.781 34.438 -15.648 1 86.19 123 SER B CA 1
ATOM 5123 C C . SER B 1 123 ? -24.375 33.875 -15.438 1 86.19 123 SER B C 1
ATOM 5125 O O . SER B 1 123 ? -24.078 32.75 -15.859 1 86.19 123 SER B O 1
ATOM 5127 N N . ILE B 1 124 ? -23.5 34.719 -15.039 1 90.25 124 ILE B N 1
ATOM 5128 C CA . ILE B 1 124 ? -22.125 34.312 -14.734 1 90.25 124 ILE B CA 1
ATOM 5129 C C . ILE B 1 124 ? -22.141 33.156 -13.742 1 90.25 124 ILE B C 1
ATOM 5131 O O . ILE B 1 124 ? -22.953 33.125 -12.82 1 90.25 124 ILE B O 1
ATOM 5135 N N . ASP B 1 125 ? -21.391 32.156 -14.008 1 92.94 125 ASP B N 1
ATOM 5136 C CA . ASP B 1 125 ? -21.266 30.969 -13.156 1 92.94 125 ASP B CA 1
ATOM 5137 C C . ASP B 1 125 ? -20.391 31.25 -11.945 1 92.94 125 ASP B C 1
ATOM 5139 O O . ASP B 1 125 ? -19.219 30.859 -11.914 1 92.94 125 ASP B O 1
ATOM 5143 N N . ILE B 1 126 ? -20.953 31.812 -10.938 1 93.19 126 ILE B N 1
ATOM 5144 C CA . ILE B 1 126 ? -20.234 32.25 -9.75 1 93.19 126 ILE B CA 1
ATOM 5145 C C . ILE B 1 126 ? -19.672 31.016 -9.023 1 93.19 126 ILE B C 1
ATOM 5147 O O . ILE B 1 126 ? -18.578 31.062 -8.453 1 93.19 126 ILE B O 1
ATOM 5151 N N . SER B 1 127 ? -20.406 29.906 -9.086 1 94.31 127 SER B N 1
ATOM 5152 C CA . SER B 1 127 ? -19.969 28.672 -8.445 1 94.31 127 SER B CA 1
ATOM 5153 C C . SER B 1 127 ? -18.641 28.188 -9.023 1 94.31 127 SER B C 1
ATOM 5155 O O . SER B 1 127 ? -17.703 27.891 -8.273 1 94.31 127 SER B O 1
ATOM 5157 N N . ALA B 1 128 ? -18.578 28.234 -10.289 1 95.69 128 ALA B N 1
ATOM 5158 C CA . ALA B 1 128 ? -17.359 27.812 -10.961 1 95.69 128 ALA B CA 1
ATOM 5159 C C . ALA B 1 128 ? -16.219 28.781 -10.688 1 95.69 128 ALA B C 1
ATOM 5161 O O . ALA B 1 128 ? -15.07 28.359 -10.484 1 95.69 128 ALA B O 1
ATOM 5162 N N . LEU B 1 129 ? -16.562 30.047 -10.734 1 97.12 129 LEU B N 1
ATOM 5163 C CA . LEU B 1 129 ? -15.531 31.047 -10.484 1 97.12 129 LEU B CA 1
ATOM 5164 C C . LEU B 1 129 ? -15.008 30.938 -9.055 1 97.12 129 LEU B C 1
ATOM 5166 O O . LEU B 1 129 ? -13.812 31.141 -8.812 1 97.12 129 LEU B O 1
ATOM 5170 N N . PHE B 1 130 ? -15.914 30.672 -8.117 1 98 130 PHE B N 1
ATOM 5171 C CA . PHE B 1 130 ? -15.508 30.5 -6.727 1 98 130 PHE B CA 1
ATOM 5172 C C . PHE B 1 130 ? -14.508 29.359 -6.59 1 98 130 PHE B C 1
ATOM 5174 O O . PHE B 1 130 ? -13.445 29.531 -5.988 1 98 130 PHE B O 1
ATOM 5181 N N . ALA B 1 131 ? -14.836 28.203 -7.133 1 98.31 131 ALA B N 1
ATOM 5182 C CA . ALA B 1 131 ? -13.945 27.047 -7.078 1 98.31 131 ALA B CA 1
ATOM 5183 C C . ALA B 1 131 ? -12.602 27.359 -7.73 1 98.31 131 ALA B C 1
ATOM 5185 O O . ALA B 1 131 ? -11.547 27 -7.207 1 98.31 131 ALA B O 1
ATOM 5186 N N . TRP B 1 132 ? -12.672 28.047 -8.859 1 98.06 132 TRP B N 1
ATOM 5187 C CA . TRP B 1 132 ? -11.461 28.438 -9.562 1 98.06 132 TRP B CA 1
ATOM 5188 C C . TRP B 1 132 ? -10.562 29.281 -8.672 1 98.06 132 TRP B C 1
ATOM 5190 O O . TRP B 1 132 ? -9.352 29.062 -8.602 1 98.06 132 TRP B O 1
ATOM 5200 N N . CYS B 1 133 ? -11.133 30.234 -8.039 1 98.38 133 CYS B N 1
ATOM 5201 C CA . CYS B 1 133 ? -10.375 31.141 -7.188 1 98.38 133 CYS B CA 1
ATOM 5202 C C . CYS B 1 133 ? -9.766 30.406 -6.004 1 98.38 133 CYS B C 1
ATOM 5204 O O . CYS B 1 133 ? -8.633 30.688 -5.609 1 98.38 133 CYS B O 1
ATOM 5206 N N . VAL B 1 134 ? -10.539 29.438 -5.43 1 98.31 134 VAL B N 1
ATOM 5207 C CA . VAL B 1 134 ? -10.016 28.641 -4.332 1 98.31 134 VAL B CA 1
ATOM 5208 C C . VAL B 1 134 ? -8.805 27.844 -4.805 1 98.31 134 VAL B C 1
ATOM 5210 O O . VAL B 1 134 ? -7.77 27.812 -4.129 1 98.31 134 VAL B O 1
ATOM 5213 N N . PHE B 1 135 ? -8.906 27.203 -5.973 1 98.38 135 PHE B N 1
ATOM 5214 C CA . PHE B 1 135 ? -7.828 26.391 -6.52 1 98.38 135 PHE B CA 1
ATOM 5215 C C . PHE B 1 135 ? -6.598 27.25 -6.805 1 98.38 135 PHE B C 1
ATOM 5217 O O . PHE B 1 135 ? -5.473 26.859 -6.496 1 98.38 135 PHE B O 1
ATOM 5224 N N . GLN B 1 136 ? -6.824 28.453 -7.344 1 97.75 136 GLN B N 1
ATOM 5225 C CA . GLN B 1 136 ? -5.715 29.359 -7.648 1 97.75 136 GLN B CA 1
ATOM 5226 C C . GLN B 1 136 ? -5.059 29.875 -6.371 1 97.75 136 GLN B C 1
ATOM 5228 O O . GLN B 1 136 ? -3.834 30 -6.309 1 97.75 136 GLN B O 1
ATOM 5233 N N . SER B 1 137 ? -5.863 30.203 -5.414 1 97.56 137 SER B N 1
ATOM 5234 C CA . SER B 1 137 ? -5.324 30.641 -4.129 1 97.56 137 SER B CA 1
ATOM 5235 C C . SER B 1 137 ? -4.484 29.547 -3.48 1 97.56 137 SER B C 1
ATOM 5237 O O . SER B 1 137 ? -3.42 29.828 -2.926 1 97.56 137 SER B O 1
ATOM 5239 N N . HIS B 1 138 ? -5.016 28.297 -3.57 1 96.81 138 HIS B N 1
ATOM 5240 C CA . HIS B 1 138 ? -4.242 27.172 -3.07 1 96.81 138 HIS B CA 1
ATOM 5241 C C . HIS B 1 138 ? -2.918 27.031 -3.814 1 96.81 138 HIS B C 1
ATOM 5243 O O . HIS B 1 138 ? -1.868 26.844 -3.195 1 96.81 138 HIS B O 1
ATOM 5249 N N . GLN B 1 139 ? -2.955 27.125 -5.113 1 96.62 139 GLN B N 1
ATOM 5250 C CA . GLN B 1 139 ? -1.756 27 -5.934 1 96.62 139 GLN B CA 1
ATOM 5251 C C . GLN B 1 139 ? -0.736 28.078 -5.602 1 96.62 139 GLN B C 1
ATOM 5253 O O . GLN B 1 139 ? 0.462 27.812 -5.508 1 96.62 139 GLN B O 1
ATOM 5258 N N . LEU B 1 140 ? -1.23 29.266 -5.453 1 95.94 140 LEU B N 1
ATOM 5259 C CA . LEU B 1 140 ? -0.355 30.391 -5.117 1 95.94 140 LEU B CA 1
ATOM 5260 C C . LEU B 1 140 ? 0.298 30.188 -3.756 1 95.94 140 LEU B C 1
ATOM 5262 O O . LEU B 1 140 ? 1.492 30.438 -3.588 1 95.94 140 LEU B O 1
ATOM 5266 N N . THR B 1 141 ? -0.493 29.75 -2.822 1 95.44 141 THR B N 1
ATOM 5267 C CA . THR B 1 141 ? 0.018 29.469 -1.483 1 95.44 141 THR B CA 1
ATOM 5268 C C . THR B 1 141 ? 1.06 28.359 -1.521 1 95.44 141 THR B C 1
ATOM 5270 O O . THR B 1 141 ? 2.109 28.453 -0.882 1 95.44 141 THR B O 1
ATOM 5273 N N . SER B 1 142 ? 0.77 27.312 -2.264 1 95.19 142 SER B N 1
ATOM 5274 C CA . SER B 1 142 ? 1.688 26.188 -2.416 1 95.19 142 SER B CA 1
ATOM 5275 C C . SER B 1 142 ? 2.992 26.625 -3.074 1 95.19 142 SER B C 1
ATOM 5277 O O . SER B 1 142 ? 4.078 26.266 -2.611 1 95.19 142 SER B O 1
ATOM 5279 N N . ASN B 1 143 ? 2.895 27.438 -4.133 1 96.31 143 ASN B N 1
ATOM 5280 C CA . ASN B 1 143 ? 4.07 27.953 -4.824 1 96.31 143 ASN B CA 1
ATOM 5281 C C . ASN B 1 143 ? 4.961 28.766 -3.893 1 96.31 143 ASN B C 1
ATOM 5283 O O . ASN B 1 143 ? 6.176 28.562 -3.854 1 96.31 143 ASN B O 1
ATOM 5287 N N . GLU B 1 144 ? 4.371 29.594 -3.195 1 95.56 144 GLU B N 1
ATOM 5288 C CA . GLU B 1 144 ? 5.133 30.453 -2.287 1 95.56 144 GLU B CA 1
ATOM 5289 C C . GLU B 1 144 ? 5.789 29.625 -1.18 1 95.56 144 GLU B C 1
ATOM 5291 O O . GLU B 1 144 ? 6.93 29.906 -0.793 1 95.56 144 GLU B O 1
ATOM 5296 N N . PHE B 1 145 ? 5.082 28.688 -0.702 1 96.06 145 PHE B N 1
ATOM 5297 C CA . PHE B 1 145 ? 5.59 27.844 0.369 1 96.06 145 PHE B CA 1
ATOM 5298 C C . PHE B 1 145 ? 6.887 27.156 -0.048 1 96.06 145 PHE B C 1
ATOM 5300 O O . PHE B 1 145 ? 7.883 27.203 0.677 1 96.06 145 PHE B O 1
ATOM 5307 N N . PHE B 1 146 ? 6.949 26.547 -1.196 1 95.75 146 PHE B N 1
ATOM 5308 C CA . PHE B 1 146 ? 8.102 25.75 -1.621 1 95.75 146 PHE B CA 1
ATOM 5309 C C . PHE B 1 146 ? 9.203 26.656 -2.166 1 95.75 146 PHE B C 1
ATOM 5311 O O . PHE B 1 146 ? 10.391 26.359 -2.004 1 95.75 146 PHE B O 1
ATOM 5318 N N . ASN B 1 147 ? 8.82 27.828 -2.715 1 95.25 147 ASN B N 1
ATOM 5319 C CA . ASN B 1 147 ? 9.805 28.688 -3.355 1 95.25 147 ASN B CA 1
ATOM 5320 C C . ASN B 1 147 ? 10.469 29.625 -2.35 1 95.25 147 ASN B C 1
ATOM 5322 O O . ASN B 1 147 ? 11.641 29.969 -2.5 1 95.25 147 ASN B O 1
ATOM 5326 N N . SER B 1 148 ? 9.68 29.984 -1.28 1 95.25 148 SER B N 1
ATOM 5327 C CA . SER B 1 148 ? 10.188 31.062 -0.44 1 95.25 148 SER B CA 1
ATOM 5328 C C . SER B 1 148 ? 10.344 30.609 1.008 1 95.25 148 SER B C 1
ATOM 5330 O O . SER B 1 148 ? 10.93 31.328 1.828 1 95.25 148 SER B O 1
ATOM 5332 N N . ASP B 1 149 ? 9.844 29.5 1.404 1 94.94 149 ASP B N 1
ATOM 5333 C CA . ASP B 1 149 ? 9.922 28.969 2.766 1 94.94 149 ASP B CA 1
ATOM 5334 C C . ASP B 1 149 ? 9.508 30.031 3.783 1 94.94 149 ASP B C 1
ATOM 5336 O O . ASP B 1 149 ? 10.266 30.344 4.703 1 94.94 149 ASP B O 1
ATOM 5340 N N . PRO B 1 150 ? 8.32 30.5 3.684 1 94.62 150 PRO B N 1
ATOM 5341 C CA . PRO B 1 150 ? 7.895 31.656 4.461 1 94.62 150 PRO B CA 1
ATOM 5342 C C . PRO B 1 150 ? 7.934 31.406 5.969 1 94.62 150 PRO B C 1
ATOM 5344 O O . PRO B 1 150 ? 8.07 32.344 6.75 1 94.62 150 PRO B O 1
ATOM 5347 N N . ILE B 1 151 ? 7.855 30.156 6.395 1 94.25 151 ILE B N 1
ATOM 5348 C CA . ILE B 1 151 ? 7.852 29.922 7.832 1 94.25 151 ILE B CA 1
ATOM 5349 C C . ILE B 1 151 ? 9.211 29.359 8.266 1 94.25 151 ILE B C 1
ATOM 5351 O O . ILE B 1 151 ? 9.359 28.891 9.391 1 94.25 151 ILE B O 1
ATOM 5355 N N . GLU B 1 152 ? 10.172 29.312 7.391 1 94.12 152 GLU B N 1
ATOM 5356 C CA . GLU B 1 152 ? 11.578 29 7.621 1 94.12 152 GLU B CA 1
ATOM 5357 C C . GLU B 1 152 ? 11.742 27.625 8.25 1 94.12 152 GLU B C 1
ATOM 5359 O O . GLU B 1 152 ? 12.484 27.469 9.219 1 94.12 152 GLU B O 1
ATOM 5364 N N . GLY B 1 153 ? 11.016 26.688 7.742 1 94.69 153 GLY B N 1
ATOM 5365 C CA . GLY B 1 153 ? 11.055 25.344 8.305 1 94.69 153 GLY B CA 1
ATOM 5366 C C . GLY B 1 153 ? 11.633 24.312 7.355 1 94.69 153 GLY B C 1
ATOM 5367 O O . GLY B 1 153 ? 11.602 23.109 7.637 1 94.69 153 GLY B O 1
ATOM 5368 N N . SER B 1 154 ? 12.203 24.766 6.242 1 94.44 154 SER B N 1
ATOM 5369 C CA . SER B 1 154 ? 12.75 23.844 5.25 1 94.44 154 SER B CA 1
ATOM 5370 C C . SER B 1 154 ? 14.023 23.188 5.762 1 94.44 154 SER B C 1
ATOM 5372 O O . SER B 1 154 ? 14.633 23.656 6.73 1 94.44 154 SER B O 1
ATOM 5374 N N . GLU B 1 155 ? 14.414 22.125 5.148 1 91.31 155 GLU B N 1
ATOM 5375 C CA . GLU B 1 155 ? 15.523 21.297 5.598 1 91.31 155 GLU B CA 1
ATOM 5376 C C . GLU B 1 155 ? 16.812 22.094 5.68 1 91.31 155 GLU B C 1
ATOM 5378 O O . GLU B 1 155 ? 17.656 21.844 6.547 1 91.31 155 GLU B O 1
ATOM 5383 N N . ASN B 1 156 ? 17.016 23.078 4.867 1 89.81 156 ASN B N 1
ATOM 5384 C CA . ASN B 1 156 ? 18.266 23.828 4.801 1 89.81 156 ASN B CA 1
ATOM 5385 C C . ASN B 1 156 ? 18.219 25.062 5.684 1 89.81 156 ASN B C 1
ATOM 5387 O O . ASN B 1 156 ? 19.234 25.766 5.836 1 89.81 156 ASN B O 1
ATOM 5391 N N . SER B 1 157 ? 17.125 25.266 6.352 1 94.56 157 SER B N 1
ATOM 5392 C CA . SER B 1 157 ? 17.031 26.422 7.219 1 94.56 157 SER B CA 1
ATOM 5393 C C . SER B 1 157 ? 17.828 26.234 8.508 1 94.56 157 SER B C 1
ATOM 5395 O O . SER B 1 157 ? 18.031 25.094 8.945 1 94.56 157 SER B O 1
ATOM 5397 N N . GLN B 1 158 ? 18.25 27.344 9.055 1 94.94 158 GLN B N 1
ATOM 5398 C CA . GLN B 1 158 ? 18.969 27.297 10.32 1 94.94 158 GLN B CA 1
ATOM 5399 C C . GLN B 1 158 ? 18.078 26.734 11.438 1 94.94 158 GLN B C 1
ATOM 5401 O O . GLN B 1 158 ? 18.547 26.016 12.312 1 94.94 158 GLN B O 1
ATOM 5406 N N . TYR B 1 159 ? 16.891 27.125 11.352 1 95.12 159 TYR B N 1
ATOM 5407 C CA . TYR B 1 159 ? 15.922 26.672 12.336 1 95.12 159 TYR B CA 1
ATOM 5408 C C . TYR B 1 159 ? 15.812 25.156 12.32 1 95.12 159 TYR B C 1
ATOM 5410 O O . TYR B 1 159 ? 15.867 24.516 13.375 1 95.12 159 TYR B O 1
ATOM 5418 N N . ALA B 1 160 ? 15.719 24.516 11.195 1 96.06 160 ALA B N 1
ATOM 5419 C CA . ALA B 1 160 ? 15.594 23.062 11.047 1 96.06 160 ALA B CA 1
ATOM 5420 C C . ALA B 1 160 ? 16.875 22.359 11.469 1 96.06 160 ALA B C 1
ATOM 5422 O O . ALA B 1 160 ? 16.844 21.328 12.133 1 96.06 160 ALA B O 1
ATOM 5423 N N . LYS B 1 161 ? 18.016 22.922 11.117 1 96 161 LYS B N 1
ATOM 5424 C CA . LYS B 1 161 ? 19.297 22.328 11.492 1 96 161 LYS B CA 1
ATOM 5425 C C . LYS B 1 161 ? 19.484 22.328 13.008 1 96 161 LYS B C 1
ATOM 5427 O O . LYS B 1 161 ? 19.922 21.344 13.586 1 96 161 LYS B O 1
ATOM 5432 N N . SER B 1 162 ? 19.141 23.453 13.539 1 96.75 162 SER B N 1
ATOM 5433 C CA . SER B 1 162 ? 19.25 23.562 14.992 1 96.75 162 SER B CA 1
ATOM 5434 C C . SER B 1 162 ? 18.312 22.578 15.695 1 96.75 162 SER B C 1
ATOM 5436 O O . SER B 1 162 ? 18.688 21.969 16.703 1 96.75 162 SER B O 1
ATOM 5438 N N . PHE B 1 163 ? 17.203 22.469 15.211 1 97.44 163 PHE B N 1
ATOM 5439 C CA . PHE B 1 163 ? 16.25 21.562 15.836 1 97.44 163 PHE B CA 1
ATOM 5440 C C . PHE B 1 163 ? 16.703 20.109 15.688 1 97.44 163 PHE B C 1
ATOM 5442 O O . PHE B 1 163 ? 16.531 19.312 16.609 1 97.44 163 PHE B O 1
ATOM 5449 N N . GLN B 1 164 ? 17.203 19.797 14.555 1 95.44 164 GLN B N 1
ATOM 5450 C CA . GLN B 1 164 ? 17.703 18.453 14.344 1 95.44 164 GLN B CA 1
ATOM 5451 C C . GLN B 1 164 ? 18.812 18.109 15.336 1 95.44 164 GLN B C 1
ATOM 5453 O O . GLN B 1 164 ? 18.875 17 15.859 1 95.44 164 GLN B O 1
ATOM 5458 N N . SER B 1 165 ? 19.703 19.031 15.508 1 96.44 165 SER B N 1
ATOM 5459 C CA . SER B 1 165 ? 20.75 18.859 16.5 1 96.44 165 SER B CA 1
ATOM 5460 C C . SER B 1 165 ? 20.156 18.641 17.891 1 96.44 165 SER B C 1
ATOM 5462 O O . SER B 1 165 ? 20.641 17.781 18.641 1 96.44 165 SER B O 1
ATOM 5464 N N . PHE B 1 166 ? 19.266 19.391 18.203 1 97.81 166 PHE B N 1
ATOM 5465 C CA . PHE B 1 166 ? 18.578 19.234 19.484 1 97.81 166 PHE B CA 1
ATOM 5466 C C . PHE B 1 166 ? 17.938 17.859 19.594 1 97.81 166 PHE B C 1
ATOM 5468 O O . PHE B 1 166 ? 18.016 17.219 20.656 1 97.81 166 PHE B O 1
ATOM 5475 N N . LEU B 1 167 ? 17.234 17.359 18.5 1 97.5 167 LEU B N 1
ATOM 5476 C CA . LEU B 1 167 ? 16.609 16.031 18.469 1 97.5 167 LEU B CA 1
ATOM 5477 C C . LEU B 1 167 ? 17.641 14.945 18.781 1 97.5 167 LEU B C 1
ATOM 5479 O O . LEU B 1 167 ? 17.359 14.023 19.547 1 97.5 167 LEU B O 1
ATOM 5483 N N . TYR B 1 168 ? 18.797 15.117 18.203 1 96.5 168 TYR B N 1
ATOM 5484 C CA . TYR B 1 168 ? 19.875 14.172 18.469 1 96.5 168 TYR B CA 1
ATOM 5485 C C . TYR B 1 168 ? 20.281 14.211 19.922 1 96.5 168 TYR B C 1
ATOM 5487 O O . TYR B 1 168 ? 20.547 13.172 20.531 1 96.5 168 TYR B O 1
ATOM 5495 N N . GLN B 1 169 ? 20.312 15.367 20.422 1 96.56 169 GLN B N 1
ATOM 5496 C CA . GLN B 1 169 ? 20.672 15.531 21.828 1 96.56 169 GLN B CA 1
ATOM 5497 C C . GLN B 1 169 ? 19.672 14.836 22.734 1 96.56 169 GLN B C 1
ATOM 5499 O O . GLN B 1 169 ? 20.031 14.336 23.797 1 96.56 169 GLN B O 1
ATOM 5504 N N . CYS B 1 170 ? 18.469 14.82 22.297 1 97.56 170 CYS B N 1
ATOM 5505 C CA . CYS B 1 170 ? 17.406 14.172 23.078 1 97.56 170 CYS B CA 1
ATOM 5506 C C . CYS B 1 170 ? 17.422 12.664 22.859 1 97.56 170 CYS B C 1
ATOM 5508 O O . CYS B 1 170 ? 16.609 11.945 23.438 1 97.56 170 CYS B O 1
ATOM 5510 N N . GLY B 1 171 ? 18.281 12.203 21.969 1 97 171 GLY B N 1
ATOM 5511 C CA . GLY B 1 171 ? 18.391 10.766 21.734 1 97 171 GLY B CA 1
ATOM 5512 C C . GLY B 1 171 ? 17.422 10.266 20.688 1 97 171 GLY B C 1
ATOM 5513 O O . GLY B 1 171 ? 17.062 9.086 20.672 1 97 171 GLY B O 1
ATOM 5514 N N . PHE B 1 172 ? 16.969 11.102 19.766 1 98 172 PHE B N 1
ATOM 5515 C CA . PHE B 1 172 ? 16.062 10.695 18.703 1 98 172 PHE B CA 1
ATOM 5516 C C . PHE B 1 172 ? 16.672 10.977 17.328 1 98 172 PHE B C 1
ATOM 5518 O O . PHE B 1 172 ? 17.297 12.016 17.125 1 98 172 PHE B O 1
ATOM 5525 N N . HIS B 1 173 ? 16.547 10.039 16.375 1 97.44 173 HIS B N 1
ATOM 5526 C CA . HIS B 1 173 ? 17.062 10.281 15.039 1 97.44 173 HIS B CA 1
ATOM 5527 C C . HIS B 1 173 ? 15.938 10.633 14.07 1 97.44 173 HIS B C 1
ATOM 5529 O O . HIS B 1 173 ? 16.188 11.133 12.969 1 97.44 173 HIS B O 1
ATOM 5535 N N . LEU B 1 174 ? 14.664 10.359 14.469 1 97.69 174 LEU B N 1
ATOM 5536 C CA . LEU B 1 174 ? 13.531 10.711 13.617 1 97.69 174 LEU B CA 1
ATOM 5537 C C . LEU B 1 174 ? 12.281 10.953 14.461 1 97.69 174 LEU B C 1
ATOM 5539 O O . LEU B 1 174 ? 12 10.211 15.398 1 97.69 174 LEU B O 1
ATOM 5543 N N . LEU B 1 175 ? 11.586 12 14.18 1 98.25 175 LEU B N 1
ATOM 5544 C CA . LEU B 1 175 ? 10.305 12.344 14.789 1 98.25 175 LEU B CA 1
ATOM 5545 C C . LEU B 1 175 ? 9.156 12.141 13.812 1 98.25 175 LEU B C 1
ATOM 5547 O O . LEU B 1 175 ? 9.078 12.828 12.789 1 98.25 175 LEU B O 1
ATOM 5551 N N . ASP B 1 176 ? 8.297 11.156 14.055 1 98.12 176 ASP B N 1
ATOM 5552 C CA . ASP B 1 176 ? 7.113 10.828 13.258 1 98.12 176 ASP B CA 1
ATOM 5553 C C . ASP B 1 176 ? 5.836 11.188 14.016 1 98.12 176 ASP B C 1
ATOM 5555 O O . ASP B 1 176 ? 5.539 10.609 15.062 1 98.12 176 ASP B O 1
ATOM 5559 N N . ILE B 1 177 ? 5.055 12.133 13.477 1 98.25 177 ILE B N 1
ATOM 5560 C CA . ILE B 1 177 ? 3.875 12.609 14.188 1 98.25 177 ILE B CA 1
ATOM 5561 C C . ILE B 1 177 ? 2.625 12.352 13.352 1 98.25 177 ILE B C 1
ATOM 5563 O O . ILE B 1 177 ? 2.594 12.688 12.156 1 98.25 177 ILE B O 1
ATOM 5567 N N . THR B 1 178 ? 1.636 11.797 13.922 1 97.38 178 THR B N 1
ATOM 5568 C CA . THR B 1 178 ? 0.335 11.625 13.281 1 97.38 178 THR B CA 1
ATOM 5569 C C . THR B 1 178 ? -0.74 12.406 14.031 1 97.38 178 THR B C 1
ATOM 5571 O O . THR B 1 178 ? -1.312 11.914 15.008 1 97.38 178 THR B O 1
ATOM 5574 N N . PRO B 1 179 ? -1.041 13.531 13.562 1 96.94 179 PRO B N 1
ATOM 5575 C CA . PRO B 1 179 ? -2.184 14.266 14.109 1 96.94 179 PRO B CA 1
ATOM 5576 C C . PRO B 1 179 ? -3.516 13.812 13.516 1 96.94 179 PRO B C 1
ATOM 5578 O O . PRO B 1 179 ? -3.537 13.141 12.484 1 96.94 179 PRO B O 1
ATOM 5581 N N . CYS B 1 180 ? -4.566 14.148 14.211 1 95.06 180 CYS B N 1
ATOM 5582 C CA . CYS B 1 180 ? -5.883 14 13.602 1 95.06 180 CYS B CA 1
ATOM 5583 C C . CYS B 1 180 ? -5.977 14.812 12.312 1 95.06 180 CYS B C 1
ATOM 5585 O O . CYS B 1 180 ? -5.375 15.883 12.195 1 95.06 180 CYS B O 1
ATOM 5587 N N . ALA B 1 181 ? -6.777 14.359 11.391 1 90.88 181 ALA B N 1
ATOM 5588 C CA . ALA B 1 181 ? -6.922 14.992 10.086 1 90.88 181 ALA B CA 1
ATOM 5589 C C . ALA B 1 181 ? -7.812 16.234 10.164 1 90.88 181 ALA B C 1
ATOM 5591 O O . ALA B 1 181 ? -7.926 16.984 9.203 1 90.88 181 ALA B O 1
ATOM 5592 N N . ASP B 1 182 ? -8.414 16.484 11.305 1 90.94 182 ASP B N 1
ATOM 5593 C CA . ASP B 1 182 ? -9.227 17.688 11.523 1 90.94 182 ASP B CA 1
ATOM 5594 C C . ASP B 1 182 ? -8.477 18.938 11.102 1 90.94 182 ASP B C 1
ATOM 5596 O O . ASP B 1 182 ? -7.305 19.109 11.445 1 90.94 182 ASP B O 1
ATOM 5600 N N . GLY B 1 183 ? -9.141 19.781 10.367 1 92.88 183 GLY B N 1
ATOM 5601 C CA . GLY B 1 183 ? -8.508 21 9.867 1 92.88 183 GLY B CA 1
ATOM 5602 C C . GLY B 1 183 ? -7.988 21.891 10.969 1 92.88 183 GLY B C 1
ATOM 5603 O O . GLY B 1 183 ? -7.078 22.688 10.75 1 92.88 183 GLY B O 1
ATOM 5604 N N . ARG B 1 184 ? -8.547 21.797 12.125 1 94.19 184 ARG B N 1
ATOM 5605 C CA . ARG B 1 184 ? -8.133 22.625 13.25 1 94.19 184 ARG B CA 1
ATOM 5606 C C . ARG B 1 184 ? -6.766 22.203 13.773 1 94.19 184 ARG B C 1
ATOM 5608 O O . ARG B 1 184 ? -6.133 22.922 14.547 1 94.19 184 ARG B O 1
ATOM 5615 N N . LEU B 1 185 ? -6.227 21.031 13.234 1 95.38 185 LEU B N 1
ATOM 5616 C CA . LEU B 1 185 ? -4.902 20.562 13.633 1 95.38 185 LEU B CA 1
ATOM 5617 C C . LEU B 1 185 ? -3.902 20.719 12.492 1 95.38 185 LEU B C 1
ATOM 5619 O O . LEU B 1 185 ? -2.748 20.297 12.609 1 95.38 185 LEU B O 1
ATOM 5623 N N . ALA B 1 186 ? -4.309 21.312 11.414 1 94.25 186 ALA B N 1
ATOM 5624 C CA . ALA B 1 186 ? -3.436 21.438 10.25 1 94.25 186 ALA B CA 1
ATOM 5625 C C . ALA B 1 186 ? -2.158 22.203 10.602 1 94.25 186 ALA B C 1
ATOM 5627 O O . ALA B 1 186 ? -1.12 22 9.961 1 94.25 186 ALA B O 1
ATOM 5628 N N . HIS B 1 187 ? -2.174 23.047 11.617 1 96.12 187 HIS B N 1
ATOM 5629 C CA . HIS B 1 187 ? -1.031 23.859 12.016 1 96.12 187 HIS B CA 1
ATOM 5630 C C . HIS B 1 187 ? -0.353 23.297 13.258 1 96.12 187 HIS B C 1
ATOM 5632 O O . HIS B 1 187 ? 0.448 23.984 13.898 1 96.12 187 HIS B O 1
ATOM 5638 N N . ALA B 1 188 ? -0.625 22.047 13.594 1 97.38 188 ALA B N 1
ATOM 5639 C CA . ALA B 1 188 ? -0.144 21.453 14.836 1 97.38 188 ALA B CA 1
ATOM 5640 C C . ALA B 1 188 ? 1.381 21.469 14.898 1 97.38 188 ALA B C 1
ATOM 5642 O O . ALA B 1 188 ? 1.961 21.719 15.961 1 97.38 188 ALA B O 1
ATOM 5643 N N . ILE B 1 189 ? 2.035 21.281 13.812 1 97.69 189 ILE B N 1
ATOM 5644 C CA . ILE B 1 189 ? 3.482 21.109 13.789 1 97.69 189 ILE B CA 1
ATOM 5645 C C . ILE B 1 189 ? 4.172 22.469 13.914 1 97.69 189 ILE B C 1
ATOM 5647 O O . ILE B 1 189 ? 4.855 22.734 14.906 1 97.69 189 ILE B O 1
ATOM 5651 N N . SER B 1 190 ? 3.855 23.391 13.078 1 97.25 190 SER B N 1
ATOM 5652 C CA . SER B 1 190 ? 4.617 24.641 12.969 1 97.25 190 SER B CA 1
ATOM 5653 C C . SER B 1 190 ? 4.121 25.672 13.961 1 97.25 190 SER B C 1
ATOM 5655 O O . SER B 1 190 ? 4.879 26.562 14.383 1 97.25 190 SER B O 1
ATOM 5657 N N . TYR B 1 191 ? 2.857 25.641 14.352 1 98 191 TYR B N 1
ATOM 5658 C CA . TYR B 1 191 ? 2.295 26.656 15.242 1 98 191 TYR B CA 1
ATOM 5659 C C . TYR B 1 191 ? 2.217 26.141 16.672 1 98 191 TYR B C 1
ATOM 5661 O O . TYR B 1 191 ? 2.906 26.641 17.562 1 98 191 TYR B O 1
ATOM 5669 N N . ALA B 1 192 ? 1.485 25.031 16.844 1 98.06 192 ALA B N 1
ATOM 5670 C CA . ALA B 1 192 ? 1.218 24.562 18.203 1 98.06 192 ALA B CA 1
ATOM 5671 C C . ALA B 1 192 ? 2.488 24.031 18.859 1 98.06 192 ALA B C 1
ATOM 5673 O O . ALA B 1 192 ? 2.746 24.297 20.031 1 98.06 192 ALA B O 1
ATOM 5674 N N . LEU B 1 193 ? 3.254 23.281 18.062 1 98.38 193 LEU B N 1
ATOM 5675 C CA . LEU B 1 193 ? 4.441 22.641 18.641 1 98.38 193 LEU B CA 1
ATOM 5676 C C . LEU B 1 193 ? 5.691 23.453 18.312 1 98.38 193 LEU B C 1
ATOM 5678 O O . LEU B 1 193 ? 6.738 23.266 18.953 1 98.38 193 LEU B O 1
ATOM 5682 N N . ARG B 1 194 ? 5.641 24.344 17.391 1 97.81 194 ARG B N 1
ATOM 5683 C CA . ARG B 1 194 ? 6.766 25.172 16.938 1 97.81 194 ARG B CA 1
ATOM 5684 C C . ARG B 1 194 ? 7.953 24.297 16.547 1 97.81 194 ARG B C 1
ATOM 5686 O O . ARG B 1 194 ? 9.078 24.531 17 1 97.81 194 ARG B O 1
ATOM 5693 N N . ILE B 1 195 ? 7.664 23.344 15.68 1 97.94 195 ILE B N 1
ATOM 5694 C CA . ILE B 1 195 ? 8.688 22.484 15.102 1 97.94 195 ILE B CA 1
ATOM 5695 C C . ILE B 1 195 ? 8.82 22.766 13.609 1 97.94 195 ILE B C 1
ATOM 5697 O O . ILE B 1 195 ? 7.82 22.938 12.906 1 97.94 195 ILE B O 1
ATOM 5701 N N . PRO B 1 196 ? 10.109 23 13.18 1 97.31 196 PRO B N 1
ATOM 5702 C CA . PRO B 1 196 ? 10.234 23.125 11.727 1 97.31 196 PRO B CA 1
ATOM 5703 C C . PRO B 1 196 ? 9.609 21.953 10.984 1 97.31 196 PRO B C 1
ATOM 5705 O O . PRO B 1 196 ? 9.875 20.781 11.32 1 97.31 196 PRO B O 1
ATOM 5708 N N . PHE B 1 197 ? 8.844 22.188 9.938 1 95.62 197 PHE B N 1
ATOM 5709 C CA . PHE B 1 197 ? 8.016 21.172 9.297 1 95.62 197 PHE B CA 1
ATOM 5710 C C . PHE B 1 197 ? 8.891 20.094 8.664 1 95.62 197 PHE B C 1
ATOM 5712 O O . PHE B 1 197 ? 8.477 18.938 8.555 1 95.62 197 PHE B O 1
ATOM 5719 N N . SER B 1 198 ? 10.133 20.375 8.297 1 95 198 SER B N 1
ATOM 5720 C CA . SER B 1 198 ? 11 19.422 7.609 1 95 198 SER B CA 1
ATOM 5721 C C . SER B 1 198 ? 11.594 18.422 8.594 1 95 198 SER B C 1
ATOM 5723 O O . SER B 1 198 ? 12.125 17.375 8.188 1 95 198 SER B O 1
ATOM 5725 N N . SER B 1 199 ? 11.461 18.75 9.859 1 95.88 199 SER B N 1
ATOM 5726 C CA . SER B 1 199 ? 12.055 17.891 10.883 1 95.88 199 SER B CA 1
ATOM 5727 C C . SER B 1 199 ? 11.078 16.812 11.344 1 95.88 199 SER B C 1
ATOM 5729 O O . SER B 1 199 ? 11.414 15.977 12.18 1 95.88 199 SER B O 1
ATOM 5731 N N . VAL B 1 200 ? 9.93 16.844 10.766 1 96 200 VAL B N 1
ATOM 5732 C CA . VAL B 1 200 ? 8.875 15.938 11.195 1 96 200 VAL B CA 1
ATOM 5733 C C . VAL B 1 200 ? 8.32 15.188 9.992 1 96 200 VAL B C 1
ATOM 5735 O O . VAL B 1 200 ? 8.086 15.773 8.938 1 96 200 VAL B O 1
ATOM 5738 N N . ARG B 1 201 ? 8.266 13.922 10.117 1 95.12 201 ARG B N 1
ATOM 5739 C CA . ARG B 1 201 ? 7.406 13.164 9.211 1 95.12 201 ARG B CA 1
ATOM 5740 C C . ARG B 1 201 ? 5.957 13.188 9.68 1 95.12 201 ARG B C 1
ATOM 5742 O O . ARG B 1 201 ? 5.605 12.547 10.672 1 95.12 201 ARG B O 1
ATOM 5749 N N . ARG B 1 202 ? 5.176 13.836 8.922 1 94.62 202 ARG B N 1
ATOM 5750 C CA . ARG B 1 202 ? 3.793 14.047 9.336 1 94.62 202 ARG B CA 1
ATOM 5751 C C . ARG B 1 202 ? 2.826 13.305 8.422 1 94.62 202 ARG B C 1
ATOM 5753 O O . ARG B 1 202 ? 2.914 13.414 7.195 1 94.62 202 ARG B O 1
ATOM 5760 N N . ARG B 1 203 ? 1.908 12.594 8.984 1 91.81 203 ARG B N 1
ATOM 5761 C CA . ARG B 1 203 ? 0.787 11.984 8.281 1 91.81 203 ARG B CA 1
ATOM 5762 C C . ARG B 1 203 ? -0.495 12.078 9.102 1 91.81 203 ARG B C 1
ATOM 5764 O O . ARG B 1 203 ? -0.641 11.398 10.117 1 91.81 203 ARG B O 1
ATOM 5771 N N . SER B 1 204 ? -1.397 12.75 8.555 1 92.44 204 SER B N 1
ATOM 5772 C CA . SER B 1 204 ? -2.646 12.969 9.273 1 92.44 204 SER B CA 1
ATOM 5773 C C . SER B 1 204 ? -3.688 11.914 8.906 1 92.44 204 SER B C 1
ATOM 5775 O O . SER B 1 204 ? -3.797 11.523 7.746 1 92.44 204 SER B O 1
ATOM 5777 N N . HIS B 1 205 ? -4.371 11.484 9.891 1 89.94 205 HIS B N 1
ATOM 5778 C CA . HIS B 1 205 ? -5.449 10.516 9.719 1 89.94 205 HIS B CA 1
ATOM 5779 C C . HIS B 1 205 ? -6.652 10.875 10.586 1 89.94 205 HIS B C 1
ATOM 5781 O O . HIS B 1 205 ? -6.496 11.453 11.664 1 89.94 205 HIS B O 1
ATOM 5787 N N . ALA B 1 206 ? -7.84 10.469 10.102 1 87.31 206 ALA B N 1
ATOM 5788 C CA . ALA B 1 206 ? -9.031 10.648 10.922 1 87.31 206 ALA B CA 1
ATOM 5789 C C . ALA B 1 206 ? -8.867 9.984 12.289 1 87.31 206 ALA B C 1
ATOM 5791 O O . ALA B 1 206 ? -8.5 8.812 12.375 1 87.31 206 ALA B O 1
ATOM 5792 N N . GLY B 1 207 ? -9 10.797 13.336 1 89.56 207 GLY B N 1
ATOM 5793 C CA . GLY B 1 207 ? -8.867 10.281 14.695 1 89.56 207 GLY B CA 1
ATOM 5794 C C . GLY B 1 207 ? -7.434 9.953 15.07 1 89.56 207 GLY B C 1
ATOM 5795 O O . GLY B 1 207 ? -7.188 9.305 16.078 1 89.56 207 GLY B O 1
ATOM 5796 N N . ALA B 1 208 ? -6.496 10.258 14.148 1 90.69 208 ALA B N 1
ATOM 5797 C CA . ALA B 1 208 ? -5.074 9.977 14.336 1 90.69 208 ALA B CA 1
ATOM 5798 C C . ALA B 1 208 ? -4.797 8.477 14.305 1 90.69 208 ALA B C 1
ATOM 5800 O O . ALA B 1 208 ? -3.807 8.016 14.875 1 90.69 208 ALA B O 1
ATOM 5801 N N . LEU B 1 209 ? -5.695 7.746 13.727 1 90.38 209 LEU B N 1
ATOM 5802 C CA . LEU B 1 209 ? -5.555 6.297 13.664 1 90.38 209 LEU B CA 1
ATOM 5803 C C . LEU B 1 209 ? -4.781 5.875 12.422 1 90.38 209 LEU B C 1
ATOM 5805 O O . LEU B 1 209 ? -5.379 5.48 11.414 1 90.38 209 LEU B O 1
ATOM 5809 N N . PHE B 1 210 ? -3.449 5.883 12.547 1 92.62 210 PHE B N 1
ATOM 5810 C CA . PHE B 1 210 ? -2.57 5.613 11.414 1 92.62 210 PHE B CA 1
ATOM 5811 C C . PHE B 1 210 ? -2.5 4.121 11.125 1 92.62 210 PHE B C 1
ATOM 5813 O O . PHE B 1 210 ? -2.904 3.303 11.961 1 92.62 210 PHE B O 1
ATOM 5820 N N . ASP B 1 211 ? -2.066 3.824 9.953 1 90.44 211 ASP B N 1
ATOM 5821 C CA . ASP B 1 211 ? -1.865 2.443 9.523 1 90.44 211 ASP B CA 1
ATOM 5822 C C . ASP B 1 211 ? -0.573 1.872 10.102 1 90.44 211 ASP B C 1
ATOM 5824 O O . ASP B 1 211 ? 0.519 2.348 9.781 1 90.44 211 ASP B O 1
ATOM 5828 N N . ILE B 1 212 ? -0.699 0.82 10.836 1 94.19 212 ILE B N 1
ATOM 5829 C CA . ILE B 1 212 ? 0.427 0.257 11.57 1 94.19 212 ILE B CA 1
ATOM 5830 C C . ILE B 1 212 ? 1.44 -0.333 10.594 1 94.19 212 ILE B C 1
ATOM 5832 O O . ILE B 1 212 ? 2.641 -0.072 10.695 1 94.19 212 ILE B O 1
ATOM 5836 N N . GLU B 1 213 ? 1.008 -1.114 9.625 1 91.06 213 GLU B N 1
ATOM 5837 C CA . GLU B 1 213 ? 1.912 -1.789 8.703 1 91.06 213 GLU B CA 1
ATOM 5838 C C . GLU B 1 213 ? 2.686 -0.783 7.852 1 91.06 213 GLU B C 1
ATOM 5840 O O . GLU B 1 213 ? 3.887 -0.945 7.629 1 91.06 213 GLU B O 1
ATOM 5845 N N . LYS B 1 214 ? 1.989 0.207 7.383 1 91.31 214 LYS B N 1
ATOM 5846 C CA . LYS B 1 214 ? 2.66 1.252 6.613 1 91.31 214 LYS B CA 1
ATOM 5847 C C . LYS B 1 214 ? 3.703 1.975 7.461 1 91.31 214 LYS B C 1
ATOM 5849 O O . LYS B 1 214 ? 4.773 2.332 6.965 1 91.31 214 LYS B O 1
ATOM 5854 N N . THR B 1 215 ? 3.318 2.197 8.664 1 95.5 215 THR B N 1
ATOM 5855 C CA . THR B 1 215 ? 4.242 2.883 9.562 1 95.5 215 THR B CA 1
ATOM 5856 C C . THR B 1 215 ? 5.449 2 9.875 1 95.5 215 THR B C 1
ATOM 5858 O O . THR B 1 215 ? 6.57 2.496 10 1 95.5 215 THR B O 1
ATOM 5861 N N . VAL B 1 216 ? 5.273 0.7 10.047 1 95.38 216 VAL B N 1
ATOM 5862 C CA . VAL B 1 216 ? 6.383 -0.228 10.242 1 95.38 216 VAL B CA 1
ATOM 5863 C C . VAL B 1 216 ? 7.312 -0.184 9.031 1 95.38 216 VAL B C 1
ATOM 5865 O O . VAL B 1 216 ? 8.539 -0.154 9.188 1 95.38 216 VAL B O 1
ATOM 5868 N N . ASN B 1 217 ? 6.742 -0.187 7.863 1 93.88 217 ASN B N 1
ATOM 5869 C CA . ASN B 1 217 ? 7.547 -0.097 6.648 1 93.88 217 ASN B CA 1
ATOM 5870 C C . ASN B 1 217 ? 8.391 1.172 6.629 1 93.88 217 ASN B C 1
ATOM 5872 O O . ASN B 1 217 ? 9.539 1.152 6.176 1 93.88 217 ASN B O 1
ATOM 5876 N N . ARG B 1 218 ? 7.816 2.232 7.074 1 94.69 218 ARG B N 1
ATOM 5877 C CA . ARG B 1 218 ? 8.562 3.486 7.145 1 94.69 218 ARG B CA 1
ATOM 5878 C C . ARG B 1 218 ? 9.703 3.387 8.148 1 94.69 218 ARG B C 1
ATOM 5880 O O . ARG B 1 218 ? 10.797 3.91 7.906 1 94.69 218 ARG B O 1
ATOM 5887 N N . TRP B 1 219 ? 9.414 2.789 9.25 1 97.12 219 TRP B N 1
ATOM 5888 C CA . TRP B 1 219 ? 10.453 2.543 10.242 1 97.12 219 TRP B CA 1
ATOM 5889 C C . TRP B 1 219 ? 11.586 1.714 9.641 1 97.12 219 TRP B C 1
ATOM 5891 O O . TRP B 1 219 ? 12.766 2.047 9.812 1 97.12 219 TRP B O 1
ATOM 5901 N N . ILE B 1 220 ? 11.234 0.657 8.883 1 96.06 220 ILE B N 1
ATOM 5902 C CA . ILE B 1 220 ? 12.227 -0.217 8.266 1 96.06 220 ILE B CA 1
ATOM 5903 C C . ILE B 1 220 ? 13.102 0.588 7.309 1 96.06 220 ILE B C 1
ATOM 5905 O O . ILE B 1 220 ? 14.328 0.451 7.312 1 96.06 220 ILE B O 1
ATOM 5909 N N . LYS B 1 221 ? 12.477 1.402 6.496 1 94.69 221 LYS B N 1
ATOM 5910 C CA . LYS B 1 221 ? 13.219 2.215 5.531 1 94.69 221 LYS B CA 1
ATOM 5911 C C . LYS B 1 221 ? 14.211 3.131 6.238 1 94.69 221 LYS B C 1
ATOM 5913 O O . LYS B 1 221 ? 15.352 3.271 5.793 1 94.69 221 LYS B O 1
ATOM 5918 N N . THR B 1 222 ? 13.781 3.707 7.344 1 95.81 222 THR B N 1
ATOM 5919 C CA . THR B 1 222 ? 14.641 4.602 8.109 1 95.81 222 THR B CA 1
ATOM 5920 C C . THR B 1 222 ? 15.82 3.838 8.703 1 95.81 222 THR B C 1
ATOM 5922 O O . THR B 1 222 ? 16.969 4.254 8.562 1 95.81 222 THR B O 1
ATOM 5925 N N . GLU B 1 223 ? 15.531 2.732 9.375 1 96.12 223 GLU B N 1
ATOM 5926 C CA . GLU B 1 223 ? 16.578 1.952 10.031 1 96.12 223 GLU B CA 1
ATOM 5927 C C . GLU B 1 223 ? 17.547 1.371 9.016 1 96.12 223 GLU B C 1
ATOM 5929 O O . GLU B 1 223 ? 18.75 1.309 9.273 1 96.12 223 GLU B O 1
ATOM 5934 N N . HIS B 1 224 ? 16.984 0.934 7.91 1 95 224 HIS B N 1
ATOM 5935 C CA . HIS B 1 224 ? 17.859 0.419 6.855 1 95 224 HIS B CA 1
ATOM 5936 C C . HIS B 1 224 ? 18.828 1.488 6.371 1 95 224 HIS B C 1
ATOM 5938 O O . HIS B 1 224 ? 20 1.204 6.148 1 95 224 HIS B O 1
ATOM 5944 N N . SER B 1 225 ? 18.359 2.689 6.172 1 94.56 225 SER B N 1
ATOM 5945 C CA . SER B 1 225 ? 19.203 3.801 5.746 1 94.56 225 SER B CA 1
ATOM 5946 C C . SER B 1 225 ? 20.281 4.094 6.777 1 94.56 225 SER B C 1
ATOM 5948 O O . SER B 1 225 ? 21.406 4.465 6.414 1 94.56 225 SER B O 1
ATOM 5950 N N . ARG B 1 226 ? 19.969 3.963 8.031 1 94.88 226 ARG B N 1
ATOM 5951 C CA . ARG B 1 226 ? 20.969 4.148 9.07 1 94.88 226 ARG B CA 1
ATOM 5952 C C . ARG B 1 226 ? 22.078 3.104 8.961 1 94.88 226 ARG B C 1
ATOM 5954 O O . ARG B 1 226 ? 23.266 3.432 9.047 1 94.88 226 ARG B O 1
ATOM 5961 N N . TYR B 1 227 ? 21.672 1.84 8.758 1 92.44 227 TYR B N 1
ATOM 5962 C CA . TYR B 1 227 ? 22.625 0.747 8.648 1 92.44 227 TYR B CA 1
ATOM 5963 C C . TYR B 1 227 ? 23.5 0.908 7.406 1 92.44 227 TYR B C 1
ATOM 5965 O O . TYR B 1 227 ? 24.719 0.709 7.465 1 92.44 227 TYR B O 1
ATOM 5973 N N . ARG B 1 228 ? 22.875 1.307 6.34 1 91.69 228 ARG B N 1
ATOM 5974 C CA . ARG B 1 228 ? 23.562 1.264 5.051 1 91.69 228 ARG B CA 1
ATOM 5975 C C . ARG B 1 228 ? 24.344 2.547 4.801 1 91.69 228 ARG B C 1
ATOM 5977 O O . ARG B 1 228 ? 25.453 2.51 4.27 1 91.69 228 ARG B O 1
ATOM 5984 N N . GLU B 1 229 ? 23.719 3.662 5.191 1 93 229 GLU B N 1
ATOM 5985 C CA . GLU B 1 229 ? 24.25 4.945 4.734 1 93 229 GLU B CA 1
ATOM 5986 C C . GLU B 1 229 ? 24.562 5.863 5.914 1 93 229 GLU B C 1
ATOM 5988 O O . GLU B 1 229 ? 25.062 6.977 5.727 1 93 229 GLU B O 1
ATOM 5993 N N . SER B 1 230 ? 24.234 5.492 7.062 1 94 230 SER B N 1
ATOM 5994 C CA . SER B 1 230 ? 24.391 6.32 8.25 1 94 230 SER B CA 1
ATOM 5995 C C . SER B 1 230 ? 23.578 7.602 8.156 1 94 230 SER B C 1
ATOM 5997 O O . SER B 1 230 ? 24.062 8.688 8.492 1 94 230 SER B O 1
ATOM 5999 N N . THR B 1 231 ? 22.5 7.465 7.566 1 91.94 231 THR B N 1
ATOM 6000 C CA . THR B 1 231 ? 21.547 8.562 7.461 1 91.94 231 THR B CA 1
ATOM 6001 C C . THR B 1 231 ? 20.234 8.211 8.148 1 91.94 231 THR B C 1
ATOM 6003 O O . THR B 1 231 ? 19.672 7.137 7.926 1 91.94 231 THR B O 1
ATOM 6006 N N . PRO B 1 232 ? 19.641 9.094 8.938 1 91.88 232 PRO B N 1
ATOM 6007 C CA . PRO B 1 232 ? 20.125 10.438 9.273 1 91.88 232 PRO B CA 1
ATOM 6008 C C . PRO B 1 232 ? 21.375 10.414 10.141 1 91.88 232 PRO B C 1
ATOM 6010 O O . PRO B 1 232 ? 22.078 11.422 10.234 1 91.88 232 PRO B O 1
ATOM 6013 N N . ASN B 1 233 ? 21.578 9.352 10.875 1 93.88 233 ASN B N 1
ATOM 6014 C CA . ASN B 1 233 ? 22.828 9.07 11.578 1 93.88 233 ASN B CA 1
ATOM 6015 C C . ASN B 1 233 ? 23.156 7.578 11.562 1 93.88 233 ASN B C 1
ATOM 6017 O O . ASN B 1 233 ? 22.406 6.777 11.008 1 93.88 233 ASN B O 1
ATOM 6021 N N . SER B 1 234 ? 24.25 7.211 12.109 1 94.75 234 SER B N 1
ATOM 6022 C CA . SER B 1 234 ? 24.688 5.82 12.07 1 94.75 234 SER B CA 1
ATOM 6023 C C . SER B 1 234 ? 23.828 4.941 12.969 1 94.75 234 SER B C 1
ATOM 6025 O O . SER B 1 234 ? 23.391 5.379 14.039 1 94.75 234 SER B O 1
ATOM 6027 N N . ALA B 1 235 ? 23.688 3.662 12.555 1 92.56 235 ALA B N 1
ATOM 6028 C CA . ALA B 1 235 ? 22.891 2.709 13.328 1 92.56 235 ALA B CA 1
ATOM 6029 C C . ALA B 1 235 ? 23.562 2.404 14.664 1 92.56 235 ALA B C 1
ATOM 6031 O O . ALA B 1 235 ? 22.906 1.894 15.586 1 92.56 235 ALA B O 1
ATOM 6032 N N . THR B 1 236 ? 24.781 2.705 14.812 1 92.44 236 THR B N 1
ATOM 6033 C CA . THR B 1 236 ? 25.5 2.426 16.047 1 92.44 236 THR B CA 1
ATOM 6034 C C . THR B 1 236 ? 25.266 3.527 17.078 1 92.44 236 THR B C 1
ATOM 6036 O O . THR B 1 236 ? 25.562 3.354 18.266 1 92.44 236 THR B O 1
ATOM 6039 N N . GLU B 1 237 ? 24.75 4.691 16.641 1 94.62 237 GLU B N 1
ATOM 6040 C CA . GLU B 1 237 ? 24.406 5.762 17.578 1 94.62 237 GLU B CA 1
ATOM 6041 C C . GLU B 1 237 ? 23.188 5.406 18.406 1 94.62 237 GLU B C 1
ATOM 6043 O O . GLU B 1 237 ? 22.219 4.82 17.891 1 94.62 237 GLU B O 1
ATOM 6048 N N . PRO B 1 238 ? 23.25 5.707 19.656 1 92.5 238 PRO B N 1
ATOM 6049 C CA . PRO B 1 238 ? 22.156 5.32 20.547 1 92.5 238 PRO B CA 1
ATOM 6050 C C . PRO B 1 238 ? 20.953 6.254 20.438 1 92.5 238 PRO B C 1
ATOM 6052 O O . PRO B 1 238 ? 20.547 6.863 21.438 1 92.5 238 PRO B O 1
ATOM 6055 N N . THR B 1 239 ? 20.391 6.398 19.328 1 95.94 239 THR B N 1
ATOM 6056 C CA . THR B 1 239 ? 19.203 7.215 19.109 1 95.94 239 THR B CA 1
ATOM 6057 C C . THR B 1 239 ? 18 6.344 18.75 1 95.94 239 THR B C 1
ATOM 6059 O O . THR B 1 239 ? 18.156 5.207 18.312 1 95.94 239 THR B O 1
ATOM 6062 N N . ARG B 1 240 ? 16.859 6.859 19 1 95.5 240 ARG B N 1
ATOM 6063 C CA . ARG B 1 240 ? 15.641 6.07 18.828 1 95.5 240 ARG B CA 1
ATOM 6064 C C . ARG B 1 240 ? 14.672 6.766 17.875 1 95.5 240 ARG B C 1
ATOM 6066 O O . ARG B 1 240 ? 14.758 7.98 17.672 1 95.5 240 ARG B O 1
ATOM 6073 N N . TYR B 1 241 ? 13.805 5.961 17.203 1 97.5 241 TYR B N 1
ATOM 6074 C CA . TYR B 1 241 ? 12.656 6.418 16.422 1 97.5 241 TYR B CA 1
ATOM 6075 C C . TYR B 1 241 ? 11.516 6.844 17.344 1 97.5 241 TYR B C 1
ATOM 6077 O O . TYR B 1 241 ? 11.016 6.043 18.141 1 97.5 241 TYR B O 1
ATOM 6085 N N . LEU B 1 242 ? 11.094 8.156 17.328 1 98.25 242 LEU B N 1
ATOM 6086 C CA . LEU B 1 242 ? 10.016 8.641 18.188 1 98.25 242 LEU B CA 1
ATOM 6087 C C . LEU B 1 242 ? 8.719 8.789 17.391 1 98.25 242 LEU B C 1
ATOM 6089 O O . LEU B 1 242 ? 8.656 9.57 16.438 1 98.25 242 LEU B O 1
ATOM 6093 N N . LYS B 1 243 ? 7.715 8.008 17.703 1 98.25 243 LYS B N 1
ATOM 6094 C CA . LYS B 1 243 ? 6.387 8.109 17.094 1 98.25 243 LYS B CA 1
ATOM 6095 C C . LYS B 1 243 ? 5.414 8.812 18.031 1 98.25 243 LYS B C 1
ATOM 6097 O O . LYS B 1 243 ? 5.289 8.445 19.203 1 98.25 243 LYS B O 1
ATOM 6102 N N . SER B 1 244 ? 4.742 9.852 17.516 1 98.5 244 SER B N 1
ATOM 6103 C CA . SER B 1 244 ? 3.803 10.617 18.328 1 98.5 244 SER B CA 1
ATOM 6104 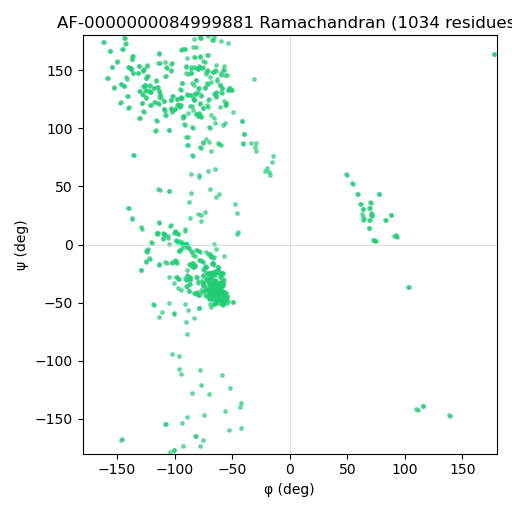C C . SER B 1 244 ? 2.426 10.664 17.672 1 98.5 244 SER B C 1
ATOM 6106 O O . SER B 1 244 ? 2.314 10.703 16.453 1 98.5 244 SER B O 1
ATOM 6108 N N . VAL B 1 245 ? 1.427 10.609 18.484 1 98.44 245 VAL B N 1
ATOM 6109 C CA . VAL B 1 245 ? 0.039 10.812 18.078 1 98.44 245 VAL B CA 1
ATOM 6110 C C . VAL B 1 245 ? -0.516 12.078 18.734 1 98.44 245 VAL B C 1
ATOM 6112 O O . VAL B 1 245 ? -0.254 12.336 19.906 1 98.44 245 VAL B O 1
ATOM 6115 N N . ILE B 1 246 ? -1.214 12.875 17.938 1 98.56 246 ILE B N 1
ATOM 6116 C CA . ILE B 1 246 ? -1.862 14.062 18.484 1 98.56 246 ILE B CA 1
ATOM 6117 C C . ILE B 1 246 ? -3.377 13.93 18.344 1 98.56 246 ILE B C 1
ATOM 6119 O O . ILE B 1 246 ? -3.922 14.016 17.25 1 98.56 246 ILE B O 1
ATOM 6123 N N . TYR B 1 247 ? -4.012 13.695 19.469 1 98.06 247 TYR B N 1
ATOM 6124 C CA . TYR B 1 247 ? -5.469 13.773 19.5 1 98.06 247 TYR B CA 1
ATOM 6125 C C . TYR B 1 247 ? -5.934 15.172 19.891 1 98.06 247 TYR B C 1
ATOM 6127 O O . TYR B 1 247 ? -5.113 16.047 20.172 1 98.06 247 TYR B O 1
ATOM 6135 N N . HIS B 1 248 ? -7.223 15.461 19.734 1 97 248 HIS B N 1
ATOM 6136 C CA . HIS B 1 248 ? -7.645 16.812 20.078 1 97 248 HIS B CA 1
ATOM 6137 C C . HIS B 1 248 ? -8.953 16.797 20.859 1 97 248 HIS B C 1
ATOM 6139 O O . HIS B 1 248 ? -9.656 15.789 20.891 1 97 248 HIS B O 1
ATOM 6145 N N . PHE B 1 249 ? -9.188 17.828 21.531 1 95.62 249 PHE B N 1
ATOM 6146 C CA . PHE B 1 249 ? -10.391 18.109 22.297 1 95.62 249 PHE B CA 1
ATOM 6147 C C . PHE B 1 249 ? -10.727 19.594 22.266 1 95.62 249 PHE B C 1
ATOM 6149 O O . PHE B 1 249 ? -10 20.391 21.672 1 95.62 249 PHE B O 1
ATOM 6156 N N . SER B 1 250 ? -11.906 19.938 22.719 1 94.81 250 SER B N 1
ATOM 6157 C CA . SER B 1 250 ? -12.328 21.328 22.844 1 94.81 250 SER B CA 1
ATOM 6158 C C . SER B 1 250 ? -12.688 21.688 24.281 1 94.81 250 SER B C 1
ATOM 6160 O O . SER B 1 250 ? -13.57 21.062 24.875 1 94.81 250 SER B O 1
ATOM 6162 N N . SER B 1 251 ? -11.984 22.656 24.828 1 92.81 251 SER B N 1
ATOM 6163 C CA . SER B 1 251 ? -12.289 23.078 26.203 1 92.81 251 SER B CA 1
ATOM 6164 C C . SER B 1 251 ? -13.562 23.906 26.25 1 92.81 251 SER B C 1
ATOM 6166 O O . SER B 1 251 ? -14.266 23.906 27.266 1 92.81 251 SER B O 1
ATOM 6168 N N . VAL B 1 252 ? -13.898 24.547 25.188 1 91.12 252 VAL B N 1
ATOM 6169 C CA . VAL B 1 252 ? -15.07 25.422 25.125 1 91.12 252 VAL B CA 1
ATOM 6170 C C . VAL B 1 252 ? -16.328 24.594 24.906 1 91.12 252 VAL B C 1
ATOM 6172 O O . VAL B 1 252 ? -17.359 24.844 25.531 1 91.12 252 VAL B O 1
ATOM 6175 N N . ASP B 1 253 ? -16.266 23.578 24.016 1 92.44 253 ASP B N 1
ATOM 6176 C CA . ASP B 1 253 ? -17.406 22.703 23.734 1 92.44 253 ASP B CA 1
ATOM 6177 C C . ASP B 1 253 ? -16.969 21.234 23.672 1 92.44 253 ASP B C 1
ATOM 6179 O O . ASP B 1 253 ? -16.969 20.641 22.594 1 92.44 253 ASP B O 1
ATOM 6183 N N . PRO B 1 254 ? -16.75 20.656 24.781 1 91.19 254 PRO B N 1
ATOM 6184 C CA . PRO B 1 254 ? -16.156 19.312 24.859 1 91.19 254 PRO B CA 1
ATOM 6185 C C . PRO B 1 254 ? -17.062 18.219 24.297 1 91.19 254 PRO B C 1
ATOM 6187 O O . PRO B 1 254 ? -16.578 17.156 23.922 1 91.19 254 PRO B O 1
ATOM 6190 N N . THR B 1 255 ? -18.312 18.5 24.125 1 91.31 255 THR B N 1
ATOM 6191 C CA . THR B 1 255 ? -19.25 17.438 23.766 1 91.31 255 THR B CA 1
ATOM 6192 C C . THR B 1 255 ? -19.516 17.453 22.266 1 91.31 255 THR B C 1
ATOM 6194 O O . THR B 1 255 ? -20.047 16.484 21.703 1 91.31 255 THR B O 1
ATOM 6197 N N . HIS B 1 256 ? -19.109 18.578 21.578 1 88.31 256 HIS B N 1
ATOM 6198 C CA . HIS B 1 256 ? -19.531 18.672 20.172 1 88.31 256 HIS B CA 1
ATOM 6199 C C . HIS B 1 256 ? -18.344 18.984 19.266 1 88.31 256 HIS B C 1
ATOM 6201 O O . HIS B 1 256 ? -18.375 18.688 18.078 1 88.31 256 HIS B O 1
ATOM 6207 N N . GLN B 1 257 ? -17.359 19.531 19.859 1 89.94 257 GLN B N 1
ATOM 6208 C CA . GLN B 1 257 ? -16.297 20.047 18.984 1 89.94 257 GLN B CA 1
ATOM 6209 C C . GLN B 1 257 ? -15.008 19.25 19.188 1 89.94 257 GLN B C 1
ATOM 6211 O O . GLN B 1 257 ? -13.922 19.75 18.859 1 89.94 257 GLN B O 1
ATOM 6216 N N . GLY B 1 258 ? -15.156 18.062 19.75 1 90.5 258 GLY B N 1
ATOM 6217 C CA . GLY B 1 258 ? -14.039 17.125 19.781 1 90.5 258 GLY B CA 1
ATOM 6218 C C . GLY B 1 258 ? -13.867 16.359 18.484 1 90.5 258 GLY B C 1
ATOM 6219 O O . GLY B 1 258 ? -14.336 16.797 17.438 1 90.5 258 GLY B O 1
ATOM 6220 N N . CYS B 1 259 ? -13.125 15.336 18.531 1 90.75 259 CYS B N 1
ATOM 6221 C CA . CYS B 1 259 ? -12.836 14.531 17.344 1 90.75 259 CYS B CA 1
ATOM 6222 C C . CYS B 1 259 ? -14.062 13.75 16.891 1 90.75 259 CYS B C 1
ATOM 6224 O O . CYS B 1 259 ? -14.602 12.945 17.656 1 90.75 259 CYS B O 1
ATOM 6226 N N . ALA B 1 260 ? -14.484 13.867 15.727 1 84.44 260 ALA B N 1
ATOM 6227 C CA . ALA B 1 260 ? -15.68 13.219 15.203 1 84.44 260 ALA B CA 1
ATOM 6228 C C . ALA B 1 260 ? -15.508 11.703 15.164 1 84.44 260 ALA B C 1
ATOM 6230 O O . ALA B 1 260 ? -16.469 10.961 15.391 1 84.44 260 ALA B O 1
ATOM 6231 N N . ALA B 1 261 ? -14.352 11.242 14.828 1 85.81 261 ALA B N 1
ATOM 6232 C CA . ALA B 1 261 ? -14.094 9.805 14.742 1 85.81 261 ALA B CA 1
ATOM 6233 C C . ALA B 1 261 ? -14.367 9.117 16.078 1 85.81 261 ALA B C 1
ATOM 6235 O O . ALA B 1 261 ? -14.633 7.914 16.125 1 85.81 261 ALA B O 1
ATOM 6236 N N . HIS B 1 262 ? -14.289 9.883 17.141 1 92.62 262 HIS B N 1
ATOM 6237 C CA . HIS B 1 262 ? -14.469 9.32 18.469 1 92.62 262 HIS B CA 1
ATOM 6238 C C . HIS B 1 262 ? -15.711 9.891 19.141 1 92.62 262 HIS B C 1
ATOM 6240 O O . HIS B 1 262 ? -15.836 9.836 20.375 1 92.62 262 HIS B O 1
ATOM 6246 N N . GLY B 1 263 ? -16.531 10.617 18.453 1 89.5 263 GLY B N 1
ATOM 6247 C CA . GLY B 1 263 ? -17.781 11.164 18.969 1 89.5 263 GLY B CA 1
ATOM 6248 C C . GLY B 1 263 ? -17.562 12.258 19.984 1 89.5 263 GLY B C 1
ATOM 6249 O O . GLY B 1 263 ? -18.281 12.336 20.984 1 89.5 263 GLY B O 1
ATOM 6250 N N . SER B 1 264 ? -16.5 12.984 19.828 1 92.19 264 SER B N 1
ATOM 6251 C CA . SER B 1 264 ? -16.141 14.078 20.719 1 92.19 264 SER B CA 1
ATOM 6252 C C . SER B 1 264 ? -15.844 13.562 22.125 1 92.19 264 SER B C 1
ATOM 6254 O O . SER B 1 264 ? -16.016 14.297 23.094 1 92.19 264 SER B O 1
ATOM 6256 N N . ASN B 1 265 ? -15.523 12.297 22.188 1 95.25 265 ASN B N 1
ATOM 6257 C CA . ASN B 1 265 ? -15.07 11.695 23.438 1 95.25 265 ASN B CA 1
ATOM 6258 C C . ASN B 1 265 ? -13.547 11.742 23.562 1 95.25 265 ASN B C 1
ATOM 6260 O O . ASN B 1 265 ? -12.852 10.891 23.016 1 95.25 265 ASN B O 1
ATOM 6264 N N . ASP B 1 266 ? -13.078 12.672 24.391 1 94.19 266 ASP B N 1
ATOM 6265 C CA . ASP B 1 266 ? -11.641 12.914 24.469 1 94.19 266 ASP B CA 1
ATOM 6266 C C . ASP B 1 266 ? -10.922 11.727 25.094 1 94.19 266 ASP B C 1
ATOM 6268 O O . ASP B 1 266 ? -9.781 11.422 24.734 1 94.19 266 ASP B O 1
ATOM 6272 N N . GLU B 1 267 ? -11.539 11.102 26.047 1 96.06 267 GLU B N 1
ATOM 6273 C CA . GLU B 1 267 ? -10.938 9.93 26.688 1 96.06 267 GLU B CA 1
ATOM 6274 C C . GLU B 1 267 ? -10.75 8.797 25.688 1 96.06 267 GLU B C 1
ATOM 6276 O O . GLU B 1 267 ? -9.719 8.117 25.688 1 96.06 267 GLU B O 1
ATOM 6281 N N . LEU B 1 268 ? -11.773 8.641 24.875 1 97 268 LEU B N 1
ATOM 6282 C CA . LEU B 1 268 ? -11.703 7.605 23.859 1 97 268 LEU B CA 1
ATOM 6283 C C . LEU B 1 268 ? -10.633 7.941 22.812 1 97 268 LEU B C 1
ATOM 6285 O O . LEU B 1 268 ? -9.883 7.062 22.391 1 97 268 LEU B O 1
ATOM 6289 N N . ALA B 1 269 ? -10.562 9.188 22.375 1 97.06 269 ALA B N 1
ATOM 6290 C CA . ALA B 1 269 ? -9.555 9.633 21.422 1 97.06 269 ALA B CA 1
ATOM 6291 C C . ALA B 1 269 ? -8.148 9.383 21.953 1 97.06 269 ALA B C 1
ATOM 6293 O O . ALA B 1 269 ? -7.293 8.859 21.219 1 97.06 269 ALA B O 1
ATOM 6294 N N . ALA B 1 270 ? -7.945 9.711 23.219 1 97.81 270 ALA B N 1
ATOM 6295 C CA . ALA B 1 270 ? -6.637 9.516 23.844 1 97.81 270 ALA B CA 1
ATOM 6296 C C . ALA B 1 270 ? -6.305 8.031 23.969 1 97.81 270 ALA B C 1
ATOM 6298 O O . ALA B 1 270 ? -5.188 7.609 23.656 1 97.81 270 ALA B O 1
ATOM 6299 N N . SER B 1 271 ? -7.262 7.266 24.422 1 98.06 271 SER B N 1
ATOM 6300 C CA . SER B 1 271 ? -7.027 5.844 24.656 1 98.06 271 SER B CA 1
ATOM 6301 C C . SER B 1 271 ? -6.75 5.113 23.344 1 98.06 271 SER B C 1
ATOM 6303 O O . SER B 1 271 ? -5.859 4.266 23.266 1 98.06 271 SER B O 1
ATOM 6305 N N . GLU B 1 272 ? -7.508 5.43 22.312 1 97.25 272 GLU B N 1
ATOM 6306 C CA . GLU B 1 272 ? -7.293 4.781 21.016 1 97.25 272 GLU B CA 1
ATOM 6307 C C . GLU B 1 272 ? -5.984 5.234 20.391 1 97.25 272 GLU B C 1
ATOM 6309 O O . GLU B 1 272 ? -5.312 4.453 19.703 1 97.25 272 GLU B O 1
ATOM 6314 N N . GLY B 1 273 ? -5.672 6.523 20.547 1 97.5 273 GLY B N 1
ATOM 6315 C CA . GLY B 1 273 ? -4.371 6.992 20.109 1 97.5 273 GLY B CA 1
ATOM 6316 C C . GLY B 1 273 ? -3.217 6.262 20.766 1 97.5 273 GLY B C 1
ATOM 6317 O O . GLY B 1 273 ? -2.273 5.844 20.078 1 97.5 273 GLY B O 1
ATOM 6318 N N . LEU B 1 274 ? -3.309 6.082 22.062 1 97.69 274 LEU B N 1
ATOM 6319 C CA . LEU B 1 274 ? -2.281 5.363 22.797 1 97.69 274 LEU B CA 1
ATOM 6320 C C . LEU B 1 274 ? -2.199 3.91 22.344 1 97.69 274 LEU B C 1
ATOM 6322 O O . LEU B 1 274 ? -1.104 3.371 22.172 1 97.69 274 LEU B O 1
ATOM 6326 N N . GLN B 1 275 ? -3.365 3.326 22.219 1 97 275 GLN B N 1
ATOM 6327 C CA . GLN B 1 275 ? -3.383 1.932 21.781 1 97 275 GLN B CA 1
ATOM 6328 C C . GLN B 1 275 ? -2.701 1.765 20.422 1 97 275 GLN B C 1
ATOM 6330 O O . GLN B 1 275 ? -1.98 0.791 20.203 1 97 275 GLN B O 1
ATOM 6335 N N . ARG B 1 276 ? -2.961 2.68 19.516 1 96.62 276 ARG B N 1
ATOM 6336 C CA . ARG B 1 276 ? -2.322 2.637 18.203 1 96.62 276 ARG B CA 1
ATOM 6337 C C . ARG B 1 276 ? -0.803 2.707 18.328 1 96.62 276 ARG B C 1
ATOM 6339 O O . ARG B 1 276 ? -0.082 2.002 17.625 1 96.62 276 ARG B O 1
ATOM 6346 N N . LEU B 1 277 ? -0.346 3.58 19.172 1 97.69 277 LEU B N 1
ATOM 6347 C CA . LEU B 1 277 ? 1.084 3.713 19.438 1 97.69 277 LEU B CA 1
ATOM 6348 C C . LEU B 1 277 ? 1.665 2.408 19.969 1 97.69 277 LEU B C 1
ATOM 6350 O O . LEU B 1 277 ? 2.711 1.951 19.5 1 97.69 277 LEU B O 1
ATOM 6354 N N . LEU B 1 278 ? 1.004 1.814 20.891 1 97.19 278 LEU B N 1
ATOM 6355 C CA . LEU B 1 278 ? 1.46 0.567 21.484 1 97.19 278 LEU B CA 1
ATOM 6356 C C . LEU B 1 278 ? 1.469 -0.561 20.469 1 97.19 278 LEU B C 1
ATOM 6358 O O . LEU B 1 278 ? 2.396 -1.373 20.438 1 97.19 278 LEU B O 1
ATOM 6362 N N . ASP B 1 279 ? 0.418 -0.608 19.672 1 96.69 279 ASP B N 1
ATOM 6363 C CA . ASP B 1 279 ? 0.34 -1.617 18.625 1 96.69 279 ASP B CA 1
ATOM 6364 C C . ASP B 1 279 ? 1.514 -1.493 17.656 1 96.69 279 ASP B C 1
ATOM 6366 O O . ASP B 1 279 ? 2.068 -2.5 17.219 1 96.69 279 ASP B O 1
ATOM 6370 N N . PHE B 1 280 ? 1.829 -0.307 17.281 1 97.25 280 PHE B N 1
ATOM 6371 C CA . PHE B 1 280 ? 2.961 -0.059 16.406 1 97.25 280 PHE B CA 1
ATOM 6372 C C . PHE B 1 280 ? 4.254 -0.578 17.016 1 97.25 280 PHE B C 1
ATOM 6374 O O . PHE B 1 280 ? 5.02 -1.287 16.359 1 97.25 280 PHE B O 1
ATOM 6381 N N . ARG B 1 281 ? 4.449 -0.181 18.219 1 97.19 281 ARG B N 1
ATOM 6382 C CA . ARG B 1 281 ? 5.641 -0.646 18.906 1 97.19 281 ARG B CA 1
ATOM 6383 C C . ARG B 1 281 ? 5.691 -2.17 18.953 1 97.19 281 ARG B C 1
ATOM 6385 O O . ARG B 1 281 ? 6.73 -2.77 18.656 1 97.19 281 ARG B O 1
ATOM 6392 N N . GLU B 1 282 ? 4.602 -2.76 19.328 1 96 282 GLU B N 1
ATOM 6393 C CA . GLU B 1 282 ? 4.527 -4.215 19.406 1 96 282 GLU B CA 1
ATOM 6394 C C . GLU B 1 282 ? 4.82 -4.852 18.047 1 96 282 GLU B C 1
ATOM 6396 O O . GLU B 1 282 ? 5.492 -5.883 17.969 1 96 282 GLU B O 1
ATOM 6401 N N . ALA B 1 283 ? 4.301 -4.266 17.016 1 96.12 283 ALA B N 1
ATOM 6402 C CA . ALA B 1 283 ? 4.539 -4.785 15.68 1 96.12 283 ALA B CA 1
ATOM 6403 C C . ALA B 1 283 ? 6.031 -4.789 15.352 1 96.12 283 ALA B C 1
ATOM 6405 O O . ALA B 1 283 ? 6.543 -5.754 14.781 1 96.12 283 ALA B O 1
ATOM 6406 N N . VAL B 1 284 ? 6.723 -3.732 15.664 1 96 284 VAL B N 1
ATOM 6407 C CA . VAL B 1 284 ? 8.156 -3.629 15.43 1 96 284 VAL B CA 1
ATOM 6408 C C . VAL B 1 284 ? 8.898 -4.688 16.25 1 96 284 VAL B C 1
ATOM 6410 O O . VAL B 1 284 ? 9.719 -5.438 15.703 1 96 284 VAL B O 1
ATOM 6413 N N . GLU B 1 285 ? 8.516 -4.801 17.5 1 95 285 GLU B N 1
ATOM 6414 C CA . GLU B 1 285 ? 9.211 -5.691 18.422 1 95 285 GLU B CA 1
ATOM 6415 C C . GLU B 1 285 ? 8.953 -7.156 18.078 1 95 285 GLU B C 1
ATOM 6417 O O . GLU B 1 285 ? 9.812 -8.008 18.312 1 95 285 GLU B O 1
ATOM 6422 N N . ASN B 1 286 ? 7.812 -7.418 17.531 1 92.44 286 ASN B N 1
ATOM 6423 C CA . ASN B 1 286 ? 7.48 -8.773 17.109 1 92.44 286 ASN B CA 1
ATOM 6424 C C . ASN B 1 286 ? 8.211 -9.148 15.828 1 92.44 286 ASN B C 1
ATOM 6426 O O . ASN B 1 286 ? 8.523 -10.32 15.602 1 92.44 286 ASN B O 1
ATOM 6430 N N . SER B 1 287 ? 8.422 -8.188 15 1 90 287 SER B N 1
ATOM 6431 C CA . SER B 1 287 ? 8.883 -8.461 13.648 1 90 287 SER B CA 1
ATOM 6432 C C . SER B 1 287 ? 10.406 -8.508 13.586 1 90 287 SER B C 1
ATOM 6434 O O . SER B 1 287 ? 10.977 -9.148 12.695 1 90 287 SER B O 1
ATOM 6436 N N . PHE B 1 288 ? 11.023 -7.82 14.477 1 90.06 288 PHE B N 1
ATOM 6437 C CA . PHE B 1 288 ? 12.477 -7.711 14.43 1 90.06 288 PHE B CA 1
ATOM 6438 C C . PHE B 1 288 ? 13.086 -7.988 15.797 1 90.06 288 PHE B C 1
ATOM 6440 O O . PHE B 1 288 ? 12.484 -7.668 16.828 1 90.06 288 PHE B O 1
ATOM 6447 N N . CYS B 1 289 ? 14.273 -8.562 15.781 1 86.06 289 CYS B N 1
ATOM 6448 C CA . CYS B 1 289 ? 14.945 -8.914 17.031 1 86.06 289 CYS B CA 1
ATOM 6449 C C . CYS B 1 289 ? 16 -7.879 17.391 1 86.06 289 CYS B C 1
ATOM 6451 O O . CYS B 1 289 ? 15.992 -6.766 16.875 1 86.06 289 CYS B O 1
ATOM 6453 N N . CYS B 1 290 ? 16.672 -8.164 18.438 1 79.75 290 CYS B N 1
ATOM 6454 C CA . CYS B 1 290 ? 17.906 -7.496 18.828 1 79.75 290 CYS B CA 1
ATOM 6455 C C . CYS B 1 290 ? 17.625 -6.066 19.281 1 79.75 290 CYS B C 1
ATOM 6457 O O . CYS B 1 290 ? 18.328 -5.137 18.891 1 79.75 290 CYS B O 1
ATOM 6459 N N . GLY B 1 291 ? 16.5 -5.863 19.938 1 82.31 291 GLY B N 1
ATOM 6460 C CA . GLY B 1 291 ? 16.266 -4.574 20.562 1 82.31 291 GLY B CA 1
ATOM 6461 C C . GLY B 1 291 ? 15.516 -3.605 19.688 1 82.31 291 GLY B C 1
ATOM 6462 O O . GLY B 1 291 ? 15.469 -2.404 19.953 1 82.31 291 GLY B O 1
ATOM 6463 N N . ALA B 1 292 ? 15.094 -4.148 18.594 1 84.31 292 ALA B N 1
ATOM 6464 C CA . ALA B 1 292 ? 14.25 -3.285 17.766 1 84.31 292 ALA B CA 1
ATOM 6465 C C . ALA B 1 292 ? 13.062 -2.752 18.547 1 84.31 292 ALA B C 1
ATOM 6467 O O . ALA B 1 292 ? 12.328 -3.523 19.172 1 84.31 292 ALA B O 1
ATOM 6468 N N . SER B 1 293 ? 12.977 -1.466 18.656 1 90.69 293 SER B N 1
ATOM 6469 C CA . SER B 1 293 ? 11.875 -0.815 19.359 1 90.69 293 SER B CA 1
ATOM 6470 C C . SER B 1 293 ? 11.766 0.655 18.969 1 90.69 293 SER B C 1
ATOM 6472 O O . SER B 1 293 ? 12.516 1.136 18.109 1 90.69 293 SER B O 1
ATOM 6474 N N . VAL B 1 294 ? 10.703 1.311 19.469 1 96.5 294 VAL B N 1
ATOM 6475 C CA . VAL B 1 294 ? 10.453 2.723 19.203 1 96.5 294 VAL B CA 1
ATOM 6476 C C . VAL B 1 294 ? 9.992 3.42 20.484 1 96.5 294 VAL B C 1
ATOM 6478 O O . VAL B 1 294 ? 9.5 2.771 21.406 1 96.5 294 VAL B O 1
ATOM 6481 N N . ASP B 1 295 ? 10.258 4.688 20.625 1 97 295 ASP B N 1
ATOM 6482 C CA . ASP B 1 295 ? 9.688 5.492 21.703 1 97 295 ASP B CA 1
ATOM 6483 C C . ASP B 1 295 ? 8.367 6.121 21.266 1 97 295 ASP B C 1
ATOM 6485 O O . ASP B 1 295 ? 8.125 6.332 20.078 1 97 295 ASP B O 1
ATOM 6489 N N . LEU B 1 296 ? 7.551 6.367 22.25 1 97.44 296 LEU B N 1
ATOM 6490 C CA . LEU B 1 296 ? 6.191 6.82 21.969 1 97.44 296 LEU B CA 1
ATOM 6491 C C . LEU B 1 296 ? 5.875 8.102 22.734 1 97.44 296 LEU B C 1
ATOM 6493 O O . LEU B 1 296 ? 6.391 8.312 23.844 1 97.44 296 LEU B O 1
ATOM 6497 N N . LEU B 1 297 ? 5.039 8.922 22.203 1 98.31 297 LEU B N 1
ATOM 6498 C CA . LEU B 1 297 ? 4.57 10.133 22.859 1 98.31 297 LEU B CA 1
ATOM 6499 C C . LEU B 1 297 ? 3.133 10.453 22.469 1 98.31 297 LEU B C 1
ATOM 6501 O O . LEU B 1 297 ? 2.82 10.539 21.281 1 98.31 297 LEU B O 1
ATOM 6505 N N . LEU B 1 298 ? 2.268 10.539 23.406 1 98.56 298 LEU B N 1
ATOM 6506 C CA . LEU B 1 298 ? 0.87 10.898 23.188 1 98.56 298 LEU B CA 1
ATOM 6507 C C . LEU B 1 298 ? 0.613 12.344 23.594 1 98.56 298 LEU B C 1
ATOM 6509 O O . LEU B 1 298 ? 0.946 12.75 24.719 1 98.56 298 LEU B O 1
ATOM 6513 N N . ILE B 1 299 ? 0.098 13.117 22.672 1 98.69 299 ILE B N 1
ATOM 6514 C CA . ILE B 1 299 ? -0.153 14.539 22.906 1 98.69 299 ILE B CA 1
ATOM 6515 C C . ILE B 1 299 ? -1.612 14.859 22.594 1 98.69 299 ILE B C 1
ATOM 6517 O O . ILE B 1 299 ? -2.182 14.328 21.641 1 98.69 299 ILE B O 1
ATOM 6521 N N . GLY B 1 300 ? -2.25 15.641 23.422 1 98.44 300 GLY B N 1
ATOM 6522 C CA . GLY B 1 300 ? -3.541 16.234 23.109 1 98.44 300 GLY B CA 1
ATOM 6523 C C . GLY B 1 300 ? -3.461 17.719 22.828 1 98.44 300 GLY B C 1
ATOM 6524 O O . GLY B 1 300 ? -2.646 18.422 23.438 1 98.44 300 GLY B O 1
ATOM 6525 N N . ILE B 1 301 ? -4.281 18.203 21.922 1 98.12 301 ILE B N 1
ATOM 6526 C CA . ILE B 1 301 ? -4.324 19.641 21.641 1 98.12 301 ILE B CA 1
ATOM 6527 C C . ILE B 1 301 ? -5.738 20.156 21.859 1 98.12 301 ILE B C 1
ATOM 6529 O O . ILE B 1 301 ? -6.715 19.531 21.453 1 98.12 301 ILE B O 1
ATOM 6533 N N . ASP B 1 302 ? -5.852 21.234 22.562 1 97.19 302 ASP B N 1
ATOM 6534 C CA . ASP B 1 302 ? -7.102 21.984 22.688 1 97.19 302 ASP B CA 1
ATOM 6535 C C . ASP B 1 302 ? -7.34 22.859 21.453 1 97.19 302 ASP B C 1
ATOM 6537 O O . ASP B 1 302 ? -6.656 23.859 21.266 1 97.19 302 ASP B O 1
ATOM 6541 N N . THR B 1 303 ? -8.305 22.516 20.672 1 95.5 303 THR B N 1
ATOM 6542 C CA . THR B 1 303 ? -8.508 23.219 19.406 1 95.5 303 THR B CA 1
ATOM 6543 C C . THR B 1 303 ? -8.977 24.641 19.641 1 95.5 303 THR B C 1
ATOM 6545 O O . THR B 1 303 ? -8.969 25.469 18.719 1 95.5 303 THR B O 1
ATOM 6548 N N . ASP B 1 304 ? -9.336 25 20.891 1 95.62 304 ASP B N 1
ATOM 6549 C CA . ASP B 1 304 ? -9.789 26.359 21.188 1 95.62 304 ASP B CA 1
ATOM 6550 C C . ASP B 1 304 ? -8.609 27.281 21.5 1 95.62 304 ASP B C 1
ATOM 6552 O O . ASP B 1 304 ? -8.648 28.469 21.188 1 95.62 304 ASP B O 1
ATOM 6556 N N . THR B 1 305 ? -7.602 26.781 22.109 1 96.31 305 THR B N 1
ATOM 6557 C CA . THR B 1 305 ? -6.531 27.625 22.609 1 96.31 305 THR B CA 1
ATOM 6558 C C . THR B 1 305 ? -5.18 27.188 22.062 1 96.31 305 THR B C 1
ATOM 6560 O O . THR B 1 305 ? -4.184 27.891 22.203 1 96.31 305 THR B O 1
ATOM 6563 N N . ASP B 1 306 ? -5.086 26 21.5 1 97.56 306 ASP B N 1
ATOM 6564 C CA . ASP B 1 306 ? -3.881 25.359 20.984 1 97.56 306 ASP B CA 1
ATOM 6565 C C . ASP B 1 306 ? -3.002 24.844 22.109 1 97.56 306 ASP B C 1
ATOM 6567 O O . ASP B 1 306 ? -1.891 24.375 21.875 1 97.56 306 ASP B O 1
ATOM 6571 N N . ALA B 1 307 ? -3.467 24.984 23.344 1 98.5 307 ALA B N 1
ATOM 6572 C CA . ALA B 1 307 ? -2.709 24.438 24.453 1 98.5 307 ALA B CA 1
ATOM 6573 C C . ALA B 1 307 ? -2.611 22.906 24.344 1 98.5 307 ALA B C 1
ATOM 6575 O O . ALA B 1 307 ? -3.588 22.25 24 1 98.5 307 ALA B O 1
ATOM 6576 N N . ILE B 1 308 ? -1.448 22.375 24.719 1 98.69 308 ILE B N 1
ATOM 6577 C CA . ILE B 1 308 ? -1.271 20.938 24.562 1 98.69 308 ILE B CA 1
ATOM 6578 C C . ILE B 1 308 ? -1.301 20.266 25.938 1 98.69 308 ILE B C 1
ATOM 6580 O O . ILE B 1 308 ? -1.063 20.906 26.953 1 98.69 308 ILE B O 1
ATOM 6584 N N . ARG B 1 309 ? -1.699 19.047 25.953 1 97.75 309 ARG B N 1
ATOM 6585 C CA . ARG B 1 309 ? -1.516 18.109 27.062 1 97.75 309 ARG B CA 1
ATOM 6586 C C . ARG B 1 309 ? -0.562 16.984 26.656 1 97.75 309 ARG B C 1
ATOM 6588 O O . ARG B 1 309 ? -0.747 16.344 25.625 1 97.75 309 ARG B O 1
ATOM 6595 N N . VAL B 1 310 ? 0.424 16.812 27.469 1 98.56 310 VAL B N 1
ATOM 6596 C CA . VAL B 1 310 ? 1.425 15.797 27.125 1 98.56 310 VAL B CA 1
ATOM 6597 C C . VAL B 1 310 ? 1.389 14.664 28.156 1 98.56 310 VAL B C 1
ATOM 6599 O O . VAL B 1 310 ? 1.534 14.906 29.359 1 98.56 310 VAL B O 1
ATOM 6602 N N . HIS B 1 311 ? 1.146 13.461 27.656 1 98.25 311 HIS B N 1
ATOM 6603 C CA . HIS B 1 311 ? 1.238 12.281 28.5 1 98.25 311 HIS B CA 1
ATOM 6604 C C . HIS B 1 311 ? 2.674 11.773 28.578 1 98.25 311 HIS B C 1
ATOM 6606 O O . HIS B 1 311 ? 3.143 11.062 27.688 1 98.25 311 HIS B O 1
ATOM 6612 N N . THR B 1 312 ? 3.297 12.102 29.672 1 97.38 312 THR B N 1
ATOM 6613 C CA . THR B 1 312 ? 4.719 11.805 29.797 1 97.38 312 THR B CA 1
ATOM 6614 C C . THR B 1 312 ? 4.945 10.305 29.953 1 97.38 312 THR B C 1
ATOM 6616 O O . THR B 1 312 ? 4.469 9.695 30.922 1 97.38 312 THR B O 1
ATOM 6619 N N . PRO B 1 313 ? 5.672 9.719 28.984 1 96.94 313 PRO B N 1
ATOM 6620 C CA . PRO B 1 313 ? 5.969 8.289 29.141 1 96.94 313 PRO B CA 1
ATOM 6621 C C . PRO B 1 313 ? 7.105 8.023 30.125 1 96.94 313 PRO B C 1
ATOM 6623 O O . PRO B 1 313 ? 8.031 8.836 30.25 1 96.94 313 PRO B O 1
ATOM 6626 N N . SER B 1 314 ? 7.105 6.859 30.766 1 95.81 314 SER B N 1
ATOM 6627 C CA . SER B 1 314 ? 8.219 6.414 31.609 1 95.81 314 SER B CA 1
ATOM 6628 C C . SER B 1 314 ? 9.367 5.887 30.75 1 95.81 314 SER B C 1
ATOM 6630 O O . SER B 1 314 ? 9.25 5.785 29.531 1 95.81 314 SER B O 1
ATOM 6632 N N . LYS B 1 315 ? 10.391 5.531 31.422 1 91.88 315 LYS B N 1
ATOM 6633 C CA . LYS B 1 315 ? 11.555 4.953 30.75 1 91.88 315 LYS B CA 1
ATOM 6634 C C . LYS B 1 315 ? 11.18 3.664 30.031 1 91.88 315 LYS B C 1
ATOM 6636 O O . LYS B 1 315 ? 11.805 3.312 29.016 1 91.88 315 LYS B O 1
ATOM 6641 N N . THR B 1 316 ? 10.18 2.969 30.484 1 88.94 316 THR B N 1
ATOM 6642 C CA . THR B 1 316 ? 9.719 1.731 29.875 1 88.94 316 THR B CA 1
ATOM 6643 C C . THR B 1 316 ? 8.508 1.993 28.984 1 88.94 316 THR B C 1
ATOM 6645 O O . THR B 1 316 ? 7.777 1.065 28.625 1 88.94 316 THR B O 1
ATOM 6648 N N . ASN B 1 317 ? 8.172 3.279 28.688 1 87.62 317 ASN B N 1
ATOM 6649 C CA . ASN B 1 317 ? 7.145 3.74 27.75 1 87.62 317 ASN B CA 1
ATOM 6650 C C . ASN B 1 317 ? 5.742 3.475 28.297 1 87.62 317 ASN B C 1
ATOM 6652 O O . ASN B 1 317 ? 4.801 3.293 27.531 1 87.62 317 ASN B O 1
ATOM 6656 N N . GLU B 1 318 ? 5.711 3.398 29.562 1 92.81 318 GLU B N 1
ATOM 6657 C CA . GLU B 1 318 ? 4.391 3.35 30.188 1 92.81 318 GLU B CA 1
ATOM 6658 C C . GLU B 1 318 ? 3.762 4.738 30.266 1 92.81 318 GLU B C 1
ATOM 6660 O O . GLU B 1 318 ? 4.445 5.723 30.547 1 92.81 318 GLU B O 1
ATOM 6665 N N . VAL B 1 319 ? 2.514 4.801 29.906 1 94.62 319 VAL B N 1
ATOM 6666 C CA . VAL B 1 319 ? 1.808 6.078 29.875 1 94.62 319 VAL B CA 1
ATOM 6667 C C . VAL B 1 319 ? 0.541 5.988 30.734 1 94.62 319 VAL B C 1
ATOM 6669 O O . VAL B 1 319 ? -0.174 4.984 30.688 1 94.62 319 VAL B O 1
ATOM 6672 N N . ASP B 1 320 ? 0.327 6.973 31.578 1 94.88 320 ASP B N 1
ATOM 6673 C CA . ASP B 1 320 ? -0.928 7.121 32.312 1 94.88 320 ASP B CA 1
ATOM 6674 C C . ASP B 1 320 ? -1.864 8.094 31.594 1 94.88 320 ASP B C 1
ATOM 6676 O O . ASP B 1 320 ? -1.573 9.289 31.5 1 94.88 320 ASP B O 1
ATOM 6680 N N . LEU B 1 321 ? -3.025 7.617 31.188 1 96.12 321 LEU B N 1
ATOM 6681 C CA . LEU B 1 321 ? -3.967 8.422 30.422 1 96.12 321 LEU B CA 1
ATOM 6682 C C . LEU B 1 321 ? -4.633 9.477 31.312 1 96.12 321 LEU B C 1
ATOM 6684 O O . LEU B 1 321 ? -5.172 10.461 30.812 1 96.12 321 LEU B O 1
ATOM 6688 N N . LYS B 1 322 ? -4.602 9.281 32.594 1 94.5 322 LYS B N 1
ATOM 6689 C CA . LYS B 1 322 ? -5.285 10.18 33.5 1 94.5 322 LYS B CA 1
ATOM 6690 C C . LYS B 1 322 ? -4.34 11.258 34.031 1 94.5 322 LYS B C 1
ATOM 6692 O O . LYS B 1 322 ? -4.758 12.156 34.75 1 94.5 322 LYS B O 1
ATOM 6697 N N . SER B 1 323 ? -3.141 11.164 33.688 1 95.19 323 SER B N 1
ATOM 6698 C CA . SER B 1 323 ? -2.145 12.125 34.125 1 95.19 323 SER B CA 1
ATOM 6699 C C . SER B 1 323 ? -1.396 12.742 32.938 1 95.19 323 SER B C 1
ATOM 6701 O O . SER B 1 323 ? -0.869 12.023 32.094 1 95.19 323 SER B O 1
ATOM 6703 N N . TRP B 1 324 ? -1.393 14.016 32.906 1 96.94 324 TRP B N 1
ATOM 6704 C CA . TRP B 1 324 ? -0.707 14.727 31.844 1 96.94 324 TRP B CA 1
ATOM 6705 C C . TRP B 1 324 ? -0.19 16.078 32.312 1 96.94 324 TRP B C 1
ATOM 6707 O O . TRP B 1 324 ? -0.609 16.578 33.375 1 96.94 324 TRP B O 1
ATOM 6717 N N . VAL B 1 325 ? 0.797 16.562 31.609 1 97.38 325 VAL B N 1
ATOM 6718 C CA . VAL B 1 325 ? 1.222 17.953 31.766 1 97.38 325 VAL B CA 1
ATOM 6719 C C . VAL B 1 325 ? 0.334 18.875 30.922 1 97.38 325 VAL B C 1
ATOM 6721 O O . VAL B 1 325 ? 0.235 18.703 29.703 1 97.38 325 VAL B O 1
ATOM 6724 N N . CYS B 1 326 ? -0.248 19.812 31.531 1 97 326 CYS B N 1
ATOM 6725 C CA . CYS B 1 326 ? -1.129 20.75 30.844 1 97 326 CYS B CA 1
ATOM 6726 C C . CYS B 1 326 ? -0.435 22.094 30.625 1 97 326 CYS B C 1
ATOM 6728 O O . CYS B 1 326 ? -0.143 22.812 31.594 1 97 326 CYS B O 1
ATOM 6730 N N . ALA B 1 327 ? -0.243 22.438 29.391 1 98.12 327 ALA B N 1
ATOM 6731 C CA . ALA B 1 327 ? 0.491 23.656 29.062 1 98.12 327 ALA B CA 1
ATOM 6732 C C . ALA B 1 327 ? -0.234 24.891 29.594 1 98.12 327 ALA B C 1
ATOM 6734 O O . ALA B 1 327 ? 0.401 25.859 30.031 1 98.12 327 ALA B O 1
ATOM 6735 N N . ASN B 1 328 ? -1.528 24.906 29.562 1 96.88 328 ASN B N 1
ATOM 6736 C CA . ASN B 1 328 ? -2.301 26.031 30.062 1 96.88 328 ASN B CA 1
ATOM 6737 C C . ASN B 1 328 ? -2.082 26.25 31.562 1 96.88 328 ASN B C 1
ATOM 6739 O O . ASN B 1 328 ? -1.992 27.375 32.031 1 96.88 328 ASN B O 1
ATOM 6743 N N . GLU B 1 329 ? -2.094 25.172 32.25 1 97 329 GLU B N 1
ATOM 6744 C CA . GLU B 1 329 ? -1.854 25.25 33.688 1 97 329 GLU B CA 1
ATOM 6745 C C . GLU B 1 329 ? -0.436 25.734 34 1 97 329 GLU B C 1
ATOM 6747 O O . GLU B 1 329 ? -0.228 26.562 34.875 1 97 329 GLU B O 1
ATOM 6752 N N . ILE B 1 330 ? 0.469 25.203 33.25 1 98 330 ILE B N 1
ATOM 6753 C CA . ILE B 1 330 ? 1.856 25.625 33.406 1 98 330 ILE B CA 1
ATOM 6754 C C . ILE B 1 330 ? 1.987 27.109 33.125 1 98 330 ILE B C 1
ATOM 6756 O O . ILE B 1 330 ? 2.695 27.844 33.812 1 98 330 ILE B O 1
ATOM 6760 N N . TYR B 1 331 ? 1.42 27.516 32.062 1 98 331 TYR B N 1
ATOM 6761 C CA . TYR B 1 331 ? 1.422 28.922 31.688 1 98 331 TYR B CA 1
ATOM 6762 C C . TYR B 1 331 ? 1.002 29.797 32.844 1 98 331 TYR B C 1
ATOM 6764 O O . TYR B 1 331 ? 1.699 30.75 33.219 1 98 331 TYR B O 1
ATOM 6772 N N . LYS B 1 332 ? -0.081 29.5 33.5 1 96.94 332 LYS B N 1
ATOM 6773 C CA . LYS B 1 332 ? -0.622 30.266 34.625 1 96.94 332 LYS B CA 1
ATOM 6774 C C . LYS B 1 332 ? 0.327 30.25 35.812 1 96.94 332 LYS B C 1
ATOM 6776 O O . LYS B 1 332 ? 0.52 31.281 36.469 1 96.94 332 LYS B O 1
ATOM 6781 N N . GLU B 1 333 ? 0.845 29.109 35.969 1 96.81 333 GLU B N 1
ATOM 6782 C CA . GLU B 1 333 ? 1.711 28.938 37.125 1 96.81 333 GLU B CA 1
ATOM 6783 C C . GLU B 1 333 ? 3.021 29.688 36.969 1 96.81 333 GLU B C 1
ATOM 6785 O O . GLU B 1 333 ? 3.656 30.078 37.969 1 96.81 333 GLU B O 1
ATOM 6790 N N . THR B 1 334 ? 3.385 29.922 35.719 1 97.62 334 THR B N 1
ATOM 6791 C CA . THR B 1 334 ? 4.754 30.391 35.531 1 97.62 334 THR B CA 1
ATOM 6792 C C . THR B 1 334 ? 4.773 31.766 34.875 1 97.62 334 THR B C 1
ATOM 6794 O O . THR B 1 334 ? 5.844 32.312 34.562 1 97.62 334 THR B O 1
ATOM 6797 N N . GLN B 1 335 ? 3.686 32.344 34.594 1 95.62 335 GLN B N 1
ATOM 6798 C CA . GLN B 1 335 ? 3.598 33.562 33.812 1 95.62 335 GLN B CA 1
ATOM 6799 C C . GLN B 1 335 ? 4.328 34.719 34.5 1 95.62 335 GLN B C 1
ATOM 6801 O O . GLN B 1 335 ? 4.762 35.688 33.844 1 95.62 335 GLN B O 1
ATOM 6806 N N . PHE B 1 336 ? 4.527 34.688 35.844 1 95.5 336 PHE B N 1
ATOM 6807 C CA . PHE B 1 336 ? 5.141 35.781 36.594 1 95.5 336 PHE B CA 1
ATOM 6808 C C . PHE B 1 336 ? 6.535 35.406 37.062 1 95.5 336 PHE B C 1
ATOM 6810 O O . PHE B 1 336 ? 7.137 36.125 37.875 1 95.5 336 PHE B O 1
ATOM 6817 N N . LEU B 1 337 ? 7.016 34.219 36.562 1 96.88 337 LEU B N 1
ATOM 6818 C CA . LEU B 1 337 ? 8.359 33.781 36.906 1 96.88 337 LEU B CA 1
ATOM 6819 C C . LEU B 1 337 ? 9.367 34.219 35.844 1 96.88 337 LEU B C 1
ATOM 6821 O O . LEU B 1 337 ? 8.984 34.688 34.781 1 96.88 337 LEU B O 1
ATOM 6825 N N . LYS B 1 338 ? 10.656 34.094 36.219 1 96.25 338 LYS B N 1
ATOM 6826 C CA . LYS B 1 338 ? 11.711 34.25 35.25 1 96.25 338 LYS B CA 1
ATOM 6827 C C . LYS B 1 338 ? 11.797 33.031 34.312 1 96.25 338 LYS B C 1
ATOM 6829 O O . LYS B 1 338 ? 11.336 31.953 34.688 1 96.25 338 LYS B O 1
ATOM 6834 N N . ALA B 1 339 ? 12.344 33.25 33.219 1 97.12 339 ALA B N 1
ATOM 6835 C CA . ALA B 1 339 ? 12.414 32.219 32.188 1 97.12 339 ALA B CA 1
ATOM 6836 C C . ALA B 1 339 ? 13.047 30.938 32.75 1 97.12 339 ALA B C 1
ATOM 6838 O O . ALA B 1 339 ? 12.555 29.828 32.531 1 97.12 339 ALA B O 1
ATOM 6839 N N . GLU B 1 340 ? 14.102 31.094 33.469 1 97.25 340 GLU B N 1
ATOM 6840 C CA . GLU B 1 340 ? 14.812 29.938 34 1 97.25 340 GLU B CA 1
ATOM 6841 C C . GLU B 1 340 ? 13.961 29.188 35.031 1 97.25 340 GLU B C 1
ATOM 6843 O O . GLU B 1 340 ? 13.953 27.953 35.062 1 97.25 340 GLU B O 1
ATOM 6848 N N . GLU B 1 341 ? 13.336 29.953 35.812 1 97.5 341 GLU B N 1
ATOM 6849 C CA . GLU B 1 341 ? 12.461 29.359 36.812 1 97.5 341 GLU B CA 1
ATOM 6850 C C . GLU B 1 341 ? 11.273 28.656 36.188 1 97.5 341 GLU B C 1
ATOM 6852 O O . GLU B 1 341 ? 10.82 27.609 36.656 1 97.5 341 GLU B O 1
ATOM 6857 N N . ALA B 1 342 ? 10.734 29.312 35.156 1 98.06 342 ALA B N 1
ATOM 6858 C CA . ALA B 1 342 ? 9.625 28.703 34.438 1 98.06 342 ALA B CA 1
ATOM 6859 C C . ALA B 1 342 ? 10.031 27.359 33.844 1 98.06 342 ALA B C 1
ATOM 6861 O O . ALA B 1 342 ? 9.281 26.391 33.938 1 98.06 342 ALA B O 1
ATOM 6862 N N . LEU B 1 343 ? 11.219 27.281 33.312 1 98.19 343 LEU B N 1
ATOM 6863 C CA . LEU B 1 343 ? 11.719 26.047 32.719 1 98.19 343 LEU B CA 1
ATOM 6864 C C . LEU B 1 343 ? 11.875 24.969 33.781 1 98.19 343 LEU B C 1
ATOM 6866 O O . LEU B 1 343 ? 11.562 23.797 33.531 1 98.19 343 LEU B O 1
ATOM 6870 N N . GLN B 1 344 ? 12.312 25.344 34.906 1 97.81 344 GLN B N 1
ATOM 6871 C CA . GLN B 1 344 ? 12.453 24.406 36 1 97.81 344 GLN B CA 1
ATOM 6872 C C . GLN B 1 344 ? 11.094 23.859 36.438 1 97.81 344 GLN B C 1
ATOM 6874 O O . GLN B 1 344 ? 10.953 22.656 36.688 1 97.81 344 GLN B O 1
ATOM 6879 N N . LYS B 1 345 ? 10.188 24.75 36.5 1 97.75 345 LYS B N 1
ATOM 6880 C CA . LYS B 1 345 ? 8.844 24.344 36.875 1 97.75 345 LYS B CA 1
ATOM 6881 C C . LYS B 1 345 ? 8.242 23.375 35.875 1 97.75 345 LYS B C 1
ATOM 6883 O O . LYS B 1 345 ? 7.516 22.453 36.25 1 97.75 345 LYS B O 1
ATOM 6888 N N . ILE B 1 346 ? 8.461 23.625 34.594 1 98.31 346 ILE B N 1
ATOM 6889 C CA . ILE B 1 346 ? 8 22.719 33.562 1 98.31 346 ILE B CA 1
ATOM 6890 C C . ILE B 1 346 ? 8.57 21.328 33.781 1 98.31 346 ILE B C 1
ATOM 6892 O O . ILE B 1 346 ? 7.836 20.344 33.75 1 98.31 346 ILE B O 1
ATOM 6896 N N . GLN B 1 347 ? 9.828 21.234 34.031 1 98.19 347 GLN B N 1
ATOM 6897 C CA . GLN B 1 347 ? 10.484 19.938 34.25 1 98.19 347 GLN B CA 1
ATOM 6898 C C . GLN B 1 347 ? 9.93 19.219 35.469 1 98.19 347 GLN B C 1
ATOM 6900 O O . GLN B 1 347 ? 9.727 18 35.438 1 98.19 347 GLN B O 1
ATOM 6905 N N . GLU B 1 348 ? 9.688 20 36.469 1 97.31 348 GLU B N 1
ATOM 6906 C CA . GLU B 1 348 ? 9.125 19.422 37.688 1 97.31 348 GLU B CA 1
ATOM 6907 C C . GLU B 1 348 ? 7.754 18.812 37.406 1 97.31 348 GLU B C 1
ATOM 6909 O O . GLU B 1 348 ? 7.445 17.719 37.906 1 97.31 348 GLU B O 1
ATOM 6914 N N . ASN B 1 349 ? 6.984 19.516 36.719 1 97.56 349 ASN B N 1
ATOM 6915 C CA . ASN B 1 349 ? 5.648 19.031 36.375 1 97.56 349 ASN B CA 1
ATOM 6916 C C . ASN B 1 349 ? 5.715 17.766 35.531 1 97.56 349 ASN B C 1
ATOM 6918 O O . ASN B 1 349 ? 4.922 16.844 35.688 1 97.56 349 ASN B O 1
ATOM 6922 N N . ILE B 1 350 ? 6.613 17.703 34.531 1 97.88 350 ILE B N 1
ATOM 6923 C CA . ILE B 1 350 ? 6.793 16.547 33.656 1 97.88 350 ILE B CA 1
ATOM 6924 C C . ILE B 1 350 ? 7.141 15.312 34.469 1 97.88 350 ILE B C 1
ATOM 6926 O O . ILE B 1 350 ? 6.559 14.242 34.281 1 97.88 350 ILE B O 1
ATOM 6930 N N . LYS B 1 351 ? 8.055 15.5 35.406 1 96.62 351 LYS B N 1
ATOM 6931 C CA . LYS B 1 351 ? 8.492 14.391 36.25 1 96.62 351 LYS B CA 1
ATOM 6932 C C . LYS B 1 351 ? 7.375 13.938 37.188 1 96.62 351 LYS B C 1
ATOM 6934 O O . LYS B 1 351 ? 7.238 12.742 37.469 1 96.62 351 LYS B O 1
ATOM 6939 N N . ARG B 1 352 ? 6.609 14.844 37.594 1 95.19 352 ARG B N 1
ATOM 6940 C CA . ARG B 1 352 ? 5.551 14.555 38.562 1 95.19 352 ARG B CA 1
ATOM 6941 C C . ARG B 1 352 ? 4.469 13.68 37.938 1 95.19 352 ARG B C 1
ATOM 6943 O O . ARG B 1 352 ? 3.939 12.781 38.594 1 95.19 352 ARG B O 1
ATOM 6950 N N . VAL B 1 353 ? 4.102 13.906 36.688 1 95.12 353 VAL B N 1
ATOM 6951 C CA . VAL B 1 353 ? 2.959 13.234 36.062 1 95.12 353 VAL B CA 1
ATOM 6952 C C . VAL B 1 353 ? 3.4 11.891 35.5 1 95.12 353 VAL B C 1
ATOM 6954 O O . VAL B 1 353 ? 2.564 11.047 35.156 1 95.12 353 VAL B O 1
ATOM 6957 N N . CYS B 1 354 ? 4.676 11.609 35.281 1 94.81 354 CYS B N 1
ATOM 6958 C CA . CYS B 1 354 ? 5.207 10.391 34.688 1 94.81 354 CYS B CA 1
ATOM 6959 C C . CYS B 1 354 ? 4.941 9.188 35.562 1 94.81 354 CYS B C 1
ATOM 6961 O O . CYS B 1 354 ? 5.23 9.219 36.75 1 94.81 354 CYS B O 1
ATOM 6963 N N . PRO B 1 355 ? 4.363 8.109 34.875 1 93.31 355 PRO B N 1
ATOM 6964 C CA . PRO B 1 355 ? 4.195 6.895 35.688 1 93.31 355 PRO B CA 1
ATOM 6965 C C . PRO B 1 355 ? 5.512 6.156 35.906 1 93.31 355 PRO B C 1
ATOM 6967 O O . PRO B 1 355 ? 6.047 5.539 35 1 93.31 355 PRO B O 1
ATOM 6970 N N . GLY B 1 356 ? 6.293 6.449 36.906 1 91.44 356 GLY B N 1
ATOM 6971 C CA . GLY B 1 356 ? 7.555 5.789 37.219 1 91.44 356 GLY B CA 1
ATOM 6972 C C . GLY B 1 356 ? 8.766 6.68 36.969 1 91.44 356 GLY B C 1
ATOM 6973 O O . GLY B 1 356 ? 8.703 7.887 37.219 1 91.44 356 GLY B O 1
ATOM 6974 N N . GLU B 1 357 ? 9.828 5.996 36.438 1 94.25 357 GLU B N 1
ATOM 6975 C CA . GLU B 1 357 ? 11.062 6.75 36.219 1 94.25 357 GLU B CA 1
ATOM 6976 C C . GLU B 1 357 ? 11.016 7.477 34.875 1 94.25 357 GLU B C 1
ATOM 6978 O O . GLU B 1 357 ? 10.57 6.918 33.875 1 94.25 357 GLU B O 1
ATOM 6983 N N . THR B 1 358 ? 11.484 8.648 34.938 1 94.38 358 THR B N 1
ATOM 6984 C CA . THR B 1 358 ? 11.484 9.453 33.719 1 94.38 358 THR B CA 1
ATOM 6985 C C . THR B 1 358 ? 12.781 9.242 32.938 1 94.38 358 THR B C 1
ATOM 6987 O O . THR B 1 358 ? 13.82 8.938 33.531 1 94.38 358 THR B O 1
ATOM 6990 N N . ASP B 1 359 ? 12.664 9.32 31.688 1 95.25 359 ASP B N 1
ATOM 6991 C CA . ASP B 1 359 ? 13.828 9.438 30.828 1 95.25 359 ASP B CA 1
ATOM 6992 C C . ASP B 1 359 ? 14.25 10.891 30.656 1 95.25 359 ASP B C 1
ATOM 6994 O O . ASP B 1 359 ? 13.484 11.719 30.156 1 95.25 359 ASP B O 1
ATOM 6998 N N . PRO B 1 360 ? 15.477 11.219 31.078 1 95.75 360 PRO B N 1
ATOM 6999 C CA . PRO B 1 360 ? 15.914 12.617 31.016 1 95.75 360 PRO B CA 1
ATOM 7000 C C . PRO B 1 360 ? 15.852 13.18 29.594 1 95.75 360 PRO B C 1
ATOM 7002 O O . PRO B 1 360 ? 15.586 14.375 29.406 1 95.75 360 PRO B O 1
ATOM 7005 N N . ASN B 1 361 ? 16.125 12.352 28.625 1 96.19 361 ASN B N 1
ATOM 7006 C CA . ASN B 1 361 ? 16.047 12.805 27.234 1 96.19 361 ASN B CA 1
ATOM 7007 C C . ASN B 1 361 ? 14.625 13.172 26.844 1 96.19 361 ASN B C 1
ATOM 7009 O O . ASN B 1 361 ? 14.398 14.188 26.188 1 96.19 361 ASN B O 1
ATOM 7013 N N . MET B 1 362 ? 13.703 12.398 27.266 1 97.44 362 MET B N 1
ATOM 7014 C CA . MET B 1 362 ? 12.289 12.664 27 1 97.44 362 MET B CA 1
ATOM 7015 C C . MET B 1 362 ? 11.82 13.914 27.734 1 97.44 362 MET B C 1
ATOM 7017 O O . MET B 1 362 ? 11.055 14.711 27.188 1 97.44 362 MET B O 1
ATOM 7021 N N . VAL B 1 363 ? 12.32 14.094 28.969 1 97.81 363 VAL B N 1
ATOM 7022 C CA . VAL B 1 363 ? 11.984 15.273 29.75 1 97.81 363 VAL B CA 1
ATOM 7023 C C . VAL B 1 363 ? 12.477 16.531 29.031 1 97.81 363 VAL B C 1
ATOM 7025 O O . VAL B 1 363 ? 11.75 17.531 28.953 1 97.81 363 VAL B O 1
ATOM 7028 N N . MET B 1 364 ? 13.68 16.422 28.531 1 98.06 364 MET B N 1
ATOM 7029 C CA . MET B 1 364 ? 14.242 17.547 27.781 1 98.06 364 MET B CA 1
ATOM 7030 C C . MET B 1 364 ? 13.391 17.859 26.562 1 98.06 364 MET B C 1
ATOM 7032 O O . MET B 1 364 ? 13.094 19.031 26.297 1 98.06 364 MET B O 1
ATOM 7036 N N . PHE B 1 365 ? 13 16.844 25.844 1 98.5 365 PHE B N 1
ATOM 7037 C CA . PHE B 1 365 ? 12.203 17.016 24.641 1 98.5 365 PHE B CA 1
ATOM 7038 C C . PHE B 1 365 ? 10.852 17.625 24.969 1 98.5 365 PHE B C 1
ATOM 7040 O O . PHE B 1 365 ? 10.43 18.594 24.344 1 98.5 365 PHE B O 1
ATOM 7047 N N . ILE B 1 366 ? 10.148 17.125 25.969 1 98.62 366 ILE B N 1
ATOM 7048 C CA . ILE B 1 366 ? 8.828 17.609 26.344 1 98.62 366 ILE B CA 1
ATOM 7049 C C . ILE B 1 366 ? 8.922 19.031 26.891 1 98.62 366 ILE B C 1
ATOM 7051 O O . ILE B 1 366 ? 8.031 19.859 26.656 1 98.62 366 ILE B O 1
ATOM 7055 N N . THR B 1 367 ? 10.023 19.344 27.594 1 98.56 367 THR B N 1
ATOM 7056 C CA . THR B 1 367 ? 10.234 20.703 28.094 1 98.56 367 THR B CA 1
ATOM 7057 C C . THR B 1 367 ? 10.258 21.703 26.938 1 98.56 367 THR B C 1
ATOM 7059 O O . THR B 1 367 ? 9.648 22.766 27.031 1 98.56 367 THR B O 1
ATOM 7062 N N . ARG B 1 368 ? 10.953 21.281 25.922 1 98.19 368 ARG B N 1
ATOM 7063 C CA . ARG B 1 368 ? 11.008 22.141 24.75 1 98.19 368 ARG B CA 1
ATOM 7064 C C . ARG B 1 368 ? 9.625 22.297 24.125 1 98.19 368 ARG B C 1
ATOM 7066 O O . ARG B 1 368 ? 9.25 23.406 23.719 1 98.19 368 ARG B O 1
ATOM 7073 N N . LEU B 1 369 ? 8.836 21.25 24 1 98.56 369 LEU B N 1
ATOM 7074 C CA . LEU B 1 369 ? 7.508 21.297 23.406 1 98.56 369 LEU B CA 1
ATOM 7075 C C . LEU B 1 369 ? 6.598 22.234 24.203 1 98.56 369 LEU B C 1
ATOM 7077 O O . LEU B 1 369 ? 5.875 23.047 23.625 1 98.56 369 LEU B O 1
ATOM 7081 N N . ILE B 1 370 ? 6.668 22.125 25.5 1 98.56 370 ILE B N 1
ATOM 7082 C CA . ILE B 1 370 ? 5.82 22.938 26.359 1 98.56 370 ILE B CA 1
ATOM 7083 C C . ILE B 1 370 ? 6.254 24.406 26.266 1 98.56 370 ILE B C 1
ATOM 7085 O O . ILE B 1 370 ? 5.41 25.297 26.188 1 98.56 370 ILE B O 1
ATOM 7089 N N . SER B 1 371 ? 7.535 24.625 26.328 1 98.31 371 SER B N 1
ATOM 7090 C CA . SER B 1 371 ? 8.055 25.984 26.172 1 98.31 371 SER B CA 1
ATOM 7091 C C . SER B 1 371 ? 7.598 26.609 24.859 1 98.31 371 SER B C 1
ATOM 7093 O O . SER B 1 371 ? 7.152 27.766 24.828 1 98.31 371 SER B O 1
ATOM 7095 N N . ASN B 1 372 ? 7.734 25.844 23.812 1 98.12 372 ASN B N 1
ATOM 7096 C CA . ASN B 1 372 ? 7.258 26.281 22.5 1 98.12 372 ASN B CA 1
ATOM 7097 C C . ASN B 1 372 ? 5.758 26.562 22.516 1 98.12 372 ASN B C 1
ATOM 7099 O O . ASN B 1 372 ? 5.305 27.562 21.938 1 98.12 372 ASN B O 1
ATOM 7103 N N . ASN B 1 373 ? 5.023 25.703 23.156 1 98.69 373 ASN B N 1
ATOM 7104 C CA . ASN B 1 373 ? 3.57 25.828 23.156 1 98.69 373 ASN B CA 1
ATOM 7105 C C . ASN B 1 373 ? 3.111 27.047 23.953 1 98.69 373 ASN B C 1
ATOM 7107 O O . ASN B 1 373 ? 2.064 27.625 23.656 1 98.69 373 ASN B O 1
ATOM 7111 N N . ILE B 1 374 ? 3.885 27.453 24.922 1 98.38 374 ILE B N 1
ATOM 7112 C CA . ILE B 1 374 ? 3.596 28.672 25.672 1 98.38 374 ILE B CA 1
ATOM 7113 C C . ILE B 1 374 ? 3.572 29.859 24.719 1 98.38 374 ILE B C 1
ATOM 7115 O O . ILE B 1 374 ? 2.705 30.734 24.812 1 98.38 374 ILE B O 1
ATOM 7119 N N . SER B 1 375 ? 4.508 29.844 23.781 1 98.19 375 SER B N 1
ATOM 7120 C CA . SER B 1 375 ? 4.496 30.891 22.766 1 98.19 375 SER B CA 1
ATOM 7121 C C . SER B 1 375 ? 3.193 30.875 21.969 1 98.19 375 SER B C 1
ATOM 7123 O O . SER B 1 375 ? 2.676 31.922 21.594 1 98.19 375 SER B O 1
ATOM 7125 N N . GLN B 1 376 ? 2.691 29.734 21.688 1 98.31 376 GLN B N 1
ATOM 7126 C CA . GLN B 1 376 ? 1.451 29.609 20.938 1 98.31 376 GLN B CA 1
ATOM 7127 C C . GLN B 1 376 ? 0.254 30.078 21.766 1 98.31 376 GLN B C 1
ATOM 7129 O O . GLN B 1 376 ? -0.686 30.672 21.234 1 98.31 376 GLN B O 1
ATOM 7134 N N . ILE B 1 377 ? 0.265 29.719 23.016 1 97.75 377 ILE B N 1
ATOM 7135 C CA . ILE B 1 377 ? -0.796 30.188 23.906 1 97.75 377 ILE B CA 1
ATOM 7136 C C . ILE B 1 377 ? -0.861 31.703 23.875 1 97.75 377 ILE B C 1
ATOM 7138 O O . ILE B 1 377 ? -1.939 32.281 23.719 1 97.75 377 ILE B O 1
ATOM 7142 N N . ASP B 1 378 ? 0.261 32.375 23.969 1 98 378 ASP B N 1
ATOM 7143 C CA . ASP B 1 378 ? 0.312 33.812 23.891 1 98 378 ASP B CA 1
ATOM 7144 C C . ASP B 1 378 ? -0.137 34.312 22.516 1 98 378 ASP B C 1
ATOM 7146 O O . ASP B 1 378 ? -0.775 35.344 22.391 1 98 378 ASP B O 1
ATOM 7150 N N . TYR B 1 379 ? 0.299 33.562 21.516 1 97.94 379 TYR B N 1
ATOM 7151 C CA . TYR B 1 379 ? -0.143 33.906 20.156 1 97.94 379 TYR B CA 1
ATOM 7152 C C . TYR B 1 379 ? -1.663 33.969 20.094 1 97.94 379 TYR B C 1
ATOM 7154 O O . TYR B 1 379 ? -2.223 34.938 19.562 1 97.94 379 TYR B O 1
ATOM 7162 N N . VAL B 1 380 ? -2.375 32.969 20.578 1 97.19 380 VAL B N 1
ATOM 7163 C CA . VAL B 1 380 ? -3.83 32.875 20.531 1 97.19 380 VAL B CA 1
ATOM 7164 C C . VAL B 1 380 ? -4.438 34 21.391 1 97.19 380 VAL B C 1
ATOM 7166 O O . VAL B 1 380 ? -5.43 34.594 21 1 97.19 380 VAL B O 1
ATOM 7169 N N . LYS B 1 381 ? -3.826 34.312 22.5 1 95.94 381 LYS B N 1
ATOM 7170 C CA . LYS B 1 381 ? -4.289 35.375 23.375 1 95.94 381 LYS B CA 1
ATOM 7171 C C . LYS B 1 381 ? -4.191 36.719 22.672 1 95.94 381 LYS B C 1
ATOM 7173 O O . LYS B 1 381 ? -5.145 37.5 22.688 1 95.94 381 LYS B O 1
ATOM 7178 N N . ASN B 1 382 ? -3.088 36.906 22.078 1 95.94 382 ASN B N 1
ATOM 7179 C CA . ASN B 1 382 ? -2.781 38.219 21.531 1 95.94 382 ASN B CA 1
ATOM 7180 C C . ASN B 1 382 ? -3.525 38.469 20.219 1 95.94 382 ASN B C 1
ATOM 7182 O O . ASN B 1 382 ? -3.99 39.594 19.953 1 95.94 382 ASN B O 1
ATOM 7186 N N . PHE B 1 383 ? -3.598 37.438 19.438 1 95.56 383 PHE B N 1
ATOM 7187 C CA . PHE B 1 383 ? -4.078 37.688 18.078 1 95.56 383 PHE B CA 1
ATOM 7188 C C . PHE B 1 383 ? -5.488 37.125 17.906 1 95.56 383 PHE B C 1
ATOM 7190 O O . PHE B 1 383 ? -6.172 37.469 16.922 1 95.56 383 PHE B O 1
ATOM 7197 N N . HIS B 1 384 ? -5.949 36.281 18.797 1 94.06 384 HIS B N 1
ATOM 7198 C CA . HIS B 1 384 ? -7.273 35.688 18.656 1 94.06 384 HIS B CA 1
ATOM 7199 C C . HIS B 1 384 ? -8.086 35.875 19.938 1 94.06 384 HIS B C 1
ATOM 7201 O O . HIS B 1 384 ? -9.039 35.125 20.172 1 94.06 384 HIS B O 1
ATOM 7207 N N . SER B 1 385 ? -7.641 36.75 20.859 1 92.56 385 SER B N 1
ATOM 7208 C CA . SER B 1 385 ? -8.359 37.125 22.062 1 92.56 385 SER B CA 1
ATOM 7209 C C . SER B 1 385 ? -8.555 35.969 23 1 92.56 385 SER B C 1
ATOM 7211 O O . SER B 1 385 ? -9.633 35.781 23.594 1 92.56 385 SER B O 1
ATOM 7213 N N . GLY B 1 386 ? -7.641 35.031 23 1 90.12 386 GLY B N 1
ATOM 7214 C CA . GLY B 1 386 ? -7.629 33.969 23.984 1 90.12 386 GLY B CA 1
ATOM 7215 C C . GLY B 1 386 ? -8.148 32.656 23.453 1 90.12 386 GLY B C 1
ATOM 7216 O O . GLY B 1 386 ? -7.742 31.594 23.922 1 90.12 386 GLY B O 1
ATOM 7217 N N . SER B 1 387 ? -9.125 32.656 22.609 1 92.12 387 SER B N 1
ATOM 7218 C CA . SER B 1 387 ? -9.672 31.484 21.953 1 92.12 387 SER B CA 1
ATOM 7219 C C . SER B 1 387 ? -10.039 31.781 20.5 1 92.12 387 SER B C 1
ATOM 7221 O O . SER B 1 387 ? -10.438 32.906 20.172 1 92.12 387 SER B O 1
ATOM 7223 N N . TYR B 1 388 ? -9.773 30.766 19.703 1 92.25 388 TYR B N 1
ATOM 7224 C CA . TYR B 1 388 ? -10.133 30.969 18.312 1 92.25 388 TYR B CA 1
ATOM 7225 C C . TYR B 1 388 ? -11.625 31.219 18.156 1 92.25 388 TYR B C 1
ATOM 7227 O O . TYR B 1 388 ? -12.445 30.594 18.828 1 92.25 388 TYR B O 1
ATOM 7235 N N . GLN B 1 389 ? -12.016 32.125 17.375 1 82.5 389 GLN B N 1
ATOM 7236 C CA . GLN B 1 389 ? -13.414 32.5 17.141 1 82.5 389 GLN B CA 1
ATOM 7237 C C . GLN B 1 389 ? -14.109 31.469 16.25 1 82.5 389 GLN B C 1
ATOM 7239 O O . GLN B 1 389 ? -15.328 31.281 16.344 1 82.5 389 GLN B O 1
ATOM 7244 N N . ASP B 1 390 ? -13.453 30.922 15.414 1 74.44 390 ASP B N 1
ATOM 7245 C CA . ASP B 1 390 ? -14.008 29.875 14.57 1 74.44 390 ASP B CA 1
ATOM 7246 C C . ASP B 1 390 ? -13.938 28.516 15.266 1 74.44 390 ASP B C 1
ATOM 7248 O O . ASP B 1 390 ? -13.125 27.656 14.898 1 74.44 390 ASP B O 1
ATOM 7252 N N . ALA B 1 391 ? -14.883 28.344 16.203 1 67 391 ALA B N 1
ATOM 7253 C CA . ALA B 1 391 ? -14.852 27.141 17.031 1 67 391 ALA B CA 1
ATOM 7254 C C . ALA B 1 391 ? -15.102 25.891 16.203 1 67 391 ALA B C 1
ATOM 7256 O O . ALA B 1 391 ? -14.555 24.828 16.5 1 67 391 ALA B O 1
ATOM 7257 N N . GLY B 1 392 ? -15.75 26.125 15.102 1 79.25 392 GLY B N 1
ATOM 7258 C CA . GLY B 1 392 ? -16.094 24.969 14.273 1 79.25 392 GLY B CA 1
ATOM 7259 C C . GLY B 1 392 ? -15.266 24.891 13 1 79.25 392 GLY B C 1
ATOM 7260 O O . GLY B 1 392 ? -14.102 25.297 12.977 1 79.25 392 GLY B O 1
ATOM 7261 N N . HIS B 1 393 ? -15.805 24.266 12.008 1 82.31 393 HIS B N 1
ATOM 7262 C CA . HIS B 1 393 ? -15.141 24.047 10.727 1 82.31 393 HIS B CA 1
ATOM 7263 C C . HIS B 1 393 ? -15.148 25.312 9.875 1 82.31 393 HIS B C 1
ATOM 7265 O O . HIS B 1 393 ? -16.156 26.016 9.805 1 82.31 393 HIS B O 1
ATOM 7271 N N . ALA B 1 394 ? -13.992 25.688 9.406 1 89.69 394 ALA B N 1
ATOM 7272 C CA . ALA B 1 394 ? -13.844 26.828 8.5 1 89.69 394 ALA B CA 1
ATOM 7273 C C . ALA B 1 394 ? -12.828 26.516 7.402 1 89.69 394 ALA B C 1
ATOM 7275 O O . ALA B 1 394 ? -12.078 27.406 6.977 1 89.69 394 ALA B O 1
ATOM 7276 N N . GLU B 1 395 ? -12.766 25.266 7.039 1 93 395 GLU B N 1
ATOM 7277 C CA . GLU B 1 395 ? -11.836 24.812 6.008 1 93 395 GLU B CA 1
ATOM 7278 C C . GLU B 1 395 ? -12.164 25.438 4.656 1 93 395 GLU B C 1
ATOM 7280 O O . GLU B 1 395 ? -13.32 25.766 4.379 1 93 395 GLU B O 1
ATOM 7285 N N . ARG B 1 396 ? -11.195 25.625 3.877 1 95.56 396 ARG B N 1
ATOM 7286 C CA . ARG B 1 396 ? -11.375 26.297 2.596 1 95.56 396 ARG B CA 1
ATOM 7287 C C . ARG B 1 396 ? -11.539 25.281 1.462 1 95.56 396 ARG B C 1
ATOM 7289 O O . ARG B 1 396 ? -12.164 25.594 0.442 1 95.56 396 ARG B O 1
ATOM 7296 N N . PHE B 1 397 ? -10.969 24.156 1.565 1 96.94 397 PHE B N 1
ATOM 7297 C CA . PHE B 1 397 ? -11.094 23.094 0.564 1 96.94 397 PHE B CA 1
ATOM 7298 C C . PHE B 1 397 ? -10.82 21.734 1.178 1 96.94 397 PHE B C 1
ATOM 7300 O O . PHE B 1 397 ? -10.328 21.641 2.305 1 96.94 397 PHE B O 1
ATOM 7307 N N . ILE B 1 398 ? -11.141 20.656 0.526 1 96.44 398 ILE B N 1
ATOM 7308 C CA . ILE B 1 398 ? -10.82 19.297 0.921 1 96.44 398 ILE B CA 1
ATOM 7309 C C . ILE B 1 398 ? -9.57 18.812 0.184 1 96.44 398 ILE B C 1
ATOM 7311 O O . ILE B 1 398 ? -9.484 18.922 -1.042 1 96.44 398 ILE B O 1
ATOM 7315 N N . GLY B 1 399 ? -8.586 18.469 0.917 1 96.88 399 GLY B N 1
ATOM 7316 C CA . GLY B 1 399 ? -7.438 17.797 0.332 1 96.88 399 GLY B CA 1
ATOM 7317 C C . GLY B 1 399 ? -7.582 16.281 0.314 1 96.88 399 GLY B C 1
ATOM 7318 O O . GLY B 1 399 ? -7.918 15.68 1.332 1 96.88 399 GLY B O 1
ATOM 7319 N N . VAL B 1 400 ? -7.352 15.695 -0.846 1 97.06 400 VAL B N 1
ATOM 7320 C CA . VAL B 1 400 ? -7.527 14.258 -0.993 1 97.06 400 VAL B CA 1
ATOM 7321 C C . VAL B 1 400 ? -6.258 13.641 -1.58 1 97.06 400 VAL B C 1
ATOM 7323 O O . VAL B 1 400 ? -5.66 14.195 -2.506 1 97.06 400 VAL B O 1
ATOM 7326 N N . GLY B 1 401 ? -5.832 12.508 -1.03 1 95.62 401 GLY B N 1
ATOM 7327 C CA . GLY B 1 401 ? -4.707 11.789 -1.604 1 95.62 401 GLY B CA 1
ATOM 7328 C C . GLY B 1 401 ? -3.506 11.727 -0.678 1 95.62 401 GLY B C 1
ATOM 7329 O O . GLY B 1 401 ? -3.646 11.43 0.508 1 95.62 401 GLY B O 1
ATOM 7330 N N . ILE B 1 402 ? -2.336 11.898 -1.252 1 92.19 402 ILE B N 1
ATOM 7331 C CA . ILE B 1 402 ? -1.079 11.789 -0.521 1 92.19 402 ILE B CA 1
ATOM 7332 C C . ILE B 1 402 ? -0.229 13.031 -0.76 1 92.19 402 ILE B C 1
ATOM 7334 O O . ILE B 1 402 ? 0.149 13.328 -1.897 1 92.19 402 ILE B O 1
ATOM 7338 N N . GLY B 1 403 ? 0.069 13.648 0.36 1 92.06 403 GLY B N 1
ATOM 7339 C CA . GLY B 1 403 ? 0.889 14.844 0.219 1 92.06 403 GLY B CA 1
ATOM 7340 C C . GLY B 1 403 ? 0.451 15.977 1.126 1 92.06 403 GLY B C 1
ATOM 7341 O O . GLY B 1 403 ? 0.234 15.773 2.322 1 92.06 403 GLY B O 1
ATOM 7342 N N . PHE B 1 404 ? 0.616 17.266 0.673 1 92.75 404 PHE B N 1
ATOM 7343 C CA . PHE B 1 404 ? 0.197 18.5 1.315 1 92.75 404 PHE B CA 1
ATOM 7344 C C . PHE B 1 404 ? 1.154 18.875 2.439 1 92.75 404 PHE B C 1
ATOM 7346 O O . PHE B 1 404 ? 0.721 19.281 3.521 1 92.75 404 PHE B O 1
ATOM 7353 N N . LYS B 1 405 ? 2.385 18.734 2.127 1 91.19 405 LYS B N 1
ATOM 7354 C CA . LYS B 1 405 ? 3.418 19.125 3.082 1 91.19 405 LYS B CA 1
ATOM 7355 C C . LYS B 1 405 ? 3.35 20.625 3.387 1 91.19 405 LYS B C 1
ATOM 7357 O O . LYS B 1 405 ? 3.824 21.062 4.434 1 91.19 405 LYS B O 1
ATOM 7362 N N . GLU B 1 406 ? 2.701 21.375 2.514 1 93.31 406 GLU B N 1
ATOM 7363 C CA . GLU B 1 406 ? 2.705 22.828 2.58 1 93.31 406 GLU B CA 1
ATOM 7364 C C . GLU B 1 406 ? 1.556 23.344 3.441 1 93.31 406 GLU B C 1
ATOM 7366 O O . GLU B 1 406 ? 1.461 24.547 3.705 1 93.31 406 GLU B O 1
ATOM 7371 N N . VAL B 1 407 ? 0.753 22.453 3.969 1 93.62 407 VAL B N 1
ATOM 7372 C CA . VAL B 1 407 ? -0.404 22.906 4.73 1 93.62 407 VAL B CA 1
ATOM 7373 C C . VAL B 1 407 ? -0.043 23 6.211 1 93.62 407 VAL B C 1
ATOM 7375 O O . VAL B 1 407 ? 0.09 21.984 6.891 1 93.62 407 VAL B O 1
ATOM 7378 N N . HIS B 1 408 ? 0.024 24.266 6.723 1 94.38 408 HIS B N 1
ATOM 7379 C CA . HIS B 1 408 ? 0.398 24.469 8.117 1 94.38 408 HIS B CA 1
ATOM 7380 C C . HIS B 1 408 ? -0.493 25.516 8.773 1 94.38 408 HIS B C 1
ATOM 7382 O O . HIS B 1 408 ? -0.09 26.156 9.75 1 94.38 408 HIS B O 1
ATOM 7388 N N . LEU B 1 409 ? -1.65 25.766 8.281 1 95.19 409 LEU B N 1
ATOM 7389 C CA . LEU B 1 409 ? -2.57 26.719 8.875 1 95.19 409 LEU B CA 1
ATOM 7390 C C . LEU B 1 409 ? -3.838 26.031 9.367 1 95.19 409 LEU B C 1
ATOM 7392 O O . LEU B 1 409 ? -4.363 25.141 8.695 1 95.19 409 LEU B O 1
ATOM 7396 N N . ARG B 1 410 ? -4.242 26.516 10.469 1 94.38 410 ARG B N 1
ATOM 7397 C CA . ARG B 1 410 ? -5.492 26.047 11.047 1 94.38 410 ARG B CA 1
ATOM 7398 C C . ARG B 1 410 ? -6.664 26.281 10.102 1 94.38 410 ARG B C 1
ATOM 7400 O O . ARG B 1 410 ? -6.789 27.375 9.531 1 94.38 410 ARG B O 1
ATOM 7407 N N . ASN B 1 411 ? -7.5 25.234 9.867 1 92.81 411 ASN B N 1
ATOM 7408 C CA . ASN B 1 411 ? -8.75 25.297 9.125 1 92.81 411 ASN B CA 1
ATOM 7409 C C . ASN B 1 411 ? -8.516 25.672 7.664 1 92.81 411 ASN B C 1
ATOM 7411 O O . ASN B 1 411 ? -9.414 26.203 7.004 1 92.81 411 ASN B O 1
ATOM 7415 N N . LEU B 1 412 ? -7.395 25.422 7.203 1 93.25 412 LEU B N 1
ATOM 7416 C CA . LEU B 1 412 ? -7.168 25.609 5.773 1 93.25 412 LEU B CA 1
ATOM 7417 C C . LEU B 1 412 ? -7.738 24.438 4.973 1 93.25 412 LEU B C 1
ATOM 7419 O O . LEU B 1 412 ? -8.422 24.656 3.969 1 93.25 412 LEU B O 1
ATOM 7423 N N . THR B 1 413 ? -7.523 23.281 5.438 1 93.56 413 THR B N 1
ATOM 7424 C CA . THR B 1 413 ? -7.891 22.094 4.656 1 93.56 413 THR B CA 1
ATOM 7425 C C . THR B 1 413 ? -8.383 20.984 5.57 1 93.56 413 THR B C 1
ATOM 7427 O O . THR B 1 413 ? -7.844 20.766 6.656 1 93.56 413 THR B O 1
ATOM 7430 N N . TYR B 1 414 ? -9.453 20.344 5.18 1 92.19 414 TYR B N 1
ATOM 7431 C CA . TYR B 1 414 ? -9.742 19 5.668 1 92.19 414 TYR B CA 1
ATOM 7432 C C . TYR B 1 414 ? -9.055 17.953 4.809 1 92.19 414 TYR B C 1
ATOM 7434 O O . TYR B 1 414 ? -9.203 17.938 3.584 1 92.19 414 TYR B O 1
ATOM 7442 N N . PHE B 1 415 ? -8.367 17.109 5.488 1 92.75 415 PHE B N 1
ATOM 7443 C CA . PHE B 1 415 ? -7.539 16.188 4.711 1 92.75 415 PHE B CA 1
ATOM 7444 C C . PHE B 1 415 ? -8.094 14.773 4.77 1 92.75 415 PHE B C 1
ATOM 7446 O O . PHE B 1 415 ? -8.297 14.219 5.855 1 92.75 415 PHE B O 1
ATOM 7453 N N . ALA B 1 416 ? -8.359 14.227 3.619 1 92.88 416 ALA B N 1
ATOM 7454 C CA . ALA B 1 416 ? -8.648 12.805 3.486 1 92.88 416 ALA B CA 1
ATOM 7455 C C . ALA B 1 416 ? -7.457 12.055 2.891 1 92.88 416 ALA B C 1
ATOM 7457 O O . ALA B 1 416 ? -7.309 11.984 1.668 1 92.88 416 ALA B O 1
ATOM 7458 N N . HIS B 1 417 ? -6.684 11.445 3.762 1 91.06 417 HIS B N 1
ATOM 7459 C CA . HIS B 1 417 ? -5.547 10.648 3.311 1 91.06 417 HIS B CA 1
ATOM 7460 C C . HIS B 1 417 ? -6 9.297 2.77 1 91.06 417 HIS B C 1
ATOM 7462 O O . HIS B 1 417 ? -6.461 8.445 3.531 1 91.06 417 HIS B O 1
ATOM 7468 N N . LEU B 1 418 ? -5.867 9.148 1.46 1 91.5 418 LEU B N 1
ATOM 7469 C CA . LEU B 1 418 ? -6.324 7.879 0.9 1 91.5 418 LEU B CA 1
ATOM 7470 C C . LEU B 1 418 ? -5.594 7.562 -0.4 1 91.5 418 LEU B C 1
ATOM 7472 O O . LEU B 1 418 ? -5.168 8.477 -1.116 1 91.5 418 LEU B O 1
ATOM 7476 N N . GLU B 1 419 ? -5.477 6.297 -0.694 1 92.12 419 GLU B N 1
ATOM 7477 C CA . GLU B 1 419 ? -4.934 5.824 -1.965 1 92.12 419 GLU B CA 1
ATOM 7478 C C . GLU B 1 419 ? -6.051 5.465 -2.941 1 92.12 419 GLU B C 1
ATOM 7480 O O . GLU B 1 419 ? -5.844 5.477 -4.156 1 92.12 419 GLU B O 1
ATOM 7485 N N . THR B 1 420 ? -7.172 5.09 -2.432 1 94.69 420 THR B N 1
ATOM 7486 C CA . THR B 1 420 ? -8.367 4.777 -3.203 1 94.69 420 THR B CA 1
ATOM 7487 C C . THR B 1 420 ? -9.617 5.309 -2.506 1 94.69 420 THR B C 1
ATOM 7489 O O . THR B 1 420 ? -9.656 5.41 -1.277 1 94.69 420 THR B O 1
ATOM 7492 N N . VAL B 1 421 ? -10.609 5.582 -3.277 1 93.81 421 VAL B N 1
ATOM 7493 C CA . VAL B 1 421 ? -11.883 6.023 -2.721 1 93.81 421 VAL B CA 1
ATOM 7494 C C . VAL B 1 421 ? -12.586 4.848 -2.045 1 93.81 421 VAL B C 1
ATOM 7496 O O . VAL B 1 421 ? -13.258 5.023 -1.026 1 93.81 421 VAL B O 1
ATOM 7499 N N . GLU B 1 422 ? -12.328 3.674 -2.527 1 93.19 422 GLU B N 1
ATOM 7500 C CA . GLU B 1 422 ? -12.914 2.465 -1.953 1 93.19 422 GLU B CA 1
ATOM 7501 C C . GLU B 1 422 ? -12.586 2.342 -0.469 1 93.19 422 GLU B C 1
ATOM 7503 O O . GLU B 1 422 ? -13.461 2.068 0.35 1 93.19 422 GLU B O 1
ATOM 7508 N N . GLN B 1 423 ? -11.391 2.65 -0.151 1 90.62 423 GLN B N 1
ATOM 7509 C CA . GLN B 1 423 ? -10.961 2.549 1.238 1 90.62 423 GLN B CA 1
ATOM 7510 C C . GLN B 1 423 ? -11.203 3.854 1.989 1 90.62 423 GLN B C 1
ATOM 7512 O O . GLN B 1 423 ? -11.477 3.842 3.193 1 90.62 423 GLN B O 1
ATOM 7517 N N . GLY B 1 424 ? -11.148 4.977 1.312 1 91.31 424 GLY B N 1
ATOM 7518 C CA . GLY B 1 424 ? -11.18 6.277 1.962 1 91.31 424 GLY B CA 1
ATOM 7519 C C . GLY B 1 424 ? -12.547 6.934 1.923 1 91.31 424 GLY B C 1
ATOM 7520 O O . GLY B 1 424 ? -12.695 8.086 2.326 1 91.31 424 GLY B O 1
ATOM 7521 N N . ALA B 1 425 ? -13.57 6.234 1.53 1 90.19 425 ALA B N 1
ATOM 7522 C CA . ALA B 1 425 ? -14.906 6.789 1.327 1 90.19 425 ALA B CA 1
ATOM 7523 C C . ALA B 1 425 ? -15.445 7.406 2.615 1 90.19 425 ALA B C 1
ATOM 7525 O O . ALA B 1 425 ? -15.992 8.508 2.6 1 90.19 425 ALA B O 1
ATOM 7526 N N . PRO B 1 426 ? -15.266 6.734 3.732 1 87.38 426 PRO B N 1
ATOM 7527 C CA . PRO B 1 426 ? -15.797 7.332 4.961 1 87.38 426 PRO B CA 1
ATOM 7528 C C . PRO B 1 426 ? -15.172 8.695 5.27 1 87.38 426 PRO B C 1
ATOM 7530 O O . PRO B 1 426 ? -15.875 9.617 5.68 1 87.38 426 PRO B O 1
ATOM 7533 N N . ASP B 1 427 ? -13.875 8.844 5.059 1 89.38 427 ASP B N 1
ATOM 7534 C CA . ASP B 1 427 ? -13.203 10.125 5.289 1 89.38 427 ASP B CA 1
ATOM 7535 C C . ASP B 1 427 ? -13.68 11.18 4.297 1 89.38 427 ASP B C 1
ATOM 7537 O O . ASP B 1 427 ? -13.852 12.344 4.656 1 89.38 427 ASP B O 1
ATOM 7541 N N . LEU B 1 428 ? -13.852 10.766 3.107 1 92.88 428 LEU B N 1
ATOM 7542 C CA . LEU B 1 428 ? -14.336 11.695 2.09 1 92.88 428 LEU B CA 1
ATOM 7543 C C . LEU B 1 428 ? -15.742 12.172 2.416 1 92.88 428 LEU B C 1
ATOM 7545 O O . LEU B 1 428 ? -16.062 13.344 2.23 1 92.88 428 LEU B O 1
ATOM 7549 N N . ASP B 1 429 ? -16.594 11.273 2.91 1 92.5 429 ASP B N 1
ATOM 7550 C CA . ASP B 1 429 ? -17.953 11.609 3.279 1 92.5 429 ASP B CA 1
ATOM 7551 C C . ASP B 1 429 ? -17.984 12.648 4.398 1 92.5 429 ASP B C 1
ATOM 7553 O O . ASP B 1 429 ? -18.844 13.539 4.41 1 92.5 429 ASP B O 1
ATOM 7557 N N . VAL B 1 430 ? -17.094 12.477 5.293 1 88.25 430 VAL B N 1
ATOM 7558 C CA . VAL B 1 430 ? -16.984 13.445 6.375 1 88.25 430 VAL B CA 1
ATOM 7559 C C . VAL B 1 430 ? -16.641 14.82 5.801 1 88.25 430 VAL B C 1
ATOM 7561 O O . VAL B 1 430 ? -17.219 15.828 6.195 1 88.25 430 VAL B O 1
ATOM 7564 N N . GLY B 1 431 ? -15.664 14.844 4.898 1 91.56 431 GLY B N 1
ATOM 7565 C CA . GLY B 1 431 ? -15.312 16.094 4.254 1 91.56 431 GLY B CA 1
ATOM 7566 C C . GLY B 1 431 ? -16.484 16.75 3.537 1 91.56 431 GLY B C 1
ATOM 7567 O O . GLY B 1 431 ? -16.734 17.938 3.697 1 91.56 431 GLY B O 1
ATOM 7568 N N . VAL B 1 432 ? -17.234 15.969 2.85 1 94.62 432 VAL B N 1
ATOM 7569 C CA . VAL B 1 432 ? -18.375 16.484 2.092 1 94.62 432 VAL B CA 1
ATOM 7570 C C . VAL B 1 432 ? -19.453 16.984 3.051 1 94.62 432 VAL B C 1
ATOM 7572 O O . VAL B 1 432 ? -20.078 18.016 2.797 1 94.62 432 VAL B O 1
ATOM 7575 N N . LYS B 1 433 ? -19.609 16.281 4.102 1 91.31 433 LYS B N 1
ATOM 7576 C CA . LYS B 1 433 ? -20.578 16.719 5.113 1 91.31 433 LYS B CA 1
ATOM 7577 C C . LYS B 1 433 ? -20.172 18.062 5.699 1 91.31 433 LYS B C 1
ATOM 7579 O O . LYS B 1 433 ? -21.016 18.953 5.875 1 91.31 433 LYS B O 1
ATOM 7584 N N . ILE B 1 434 ? -18.938 18.219 6.008 1 88.81 434 ILE B N 1
ATOM 7585 C CA . ILE B 1 434 ? -18.422 19.484 6.543 1 88.81 434 ILE B CA 1
ATOM 7586 C C . ILE B 1 434 ? -18.688 20.609 5.559 1 88.81 434 ILE B C 1
ATOM 7588 O O . ILE B 1 434 ? -19.203 21.672 5.938 1 88.81 434 ILE B O 1
ATOM 7592 N N . PHE B 1 435 ? -18.5 20.422 4.32 1 94.75 435 PHE B N 1
ATOM 7593 C CA . PHE B 1 435 ? -18.594 21.484 3.328 1 94.75 435 PHE B CA 1
ATOM 7594 C C . PHE B 1 435 ? -20.031 21.703 2.904 1 94.75 435 PHE B C 1
ATOM 7596 O O . PHE B 1 435 ? -20.359 22.719 2.281 1 94.75 435 PHE B O 1
ATOM 7603 N N . THR B 1 436 ? -20.875 20.688 3.15 1 94.56 436 THR B N 1
ATOM 7604 C CA . THR B 1 436 ? -22.297 20.953 2.969 1 94.56 436 THR B CA 1
ATOM 7605 C C . THR B 1 436 ? -22.766 22.094 3.883 1 94.56 436 THR B C 1
ATOM 7607 O O . THR B 1 436 ? -23.531 22.953 3.467 1 94.56 436 THR B O 1
ATOM 7610 N N . GLY B 1 437 ? -22.25 22.047 5.078 1 91.62 437 GLY B N 1
ATOM 7611 C CA . GLY B 1 437 ? -22.562 23.125 6.012 1 91.62 437 GLY B CA 1
ATOM 7612 C C . GLY B 1 437 ? -21.812 24.422 5.699 1 91.62 437 GLY B C 1
ATOM 7613 O O . GLY B 1 437 ? -22.406 25.5 5.77 1 91.62 437 GLY B O 1
ATOM 7614 N N . LEU B 1 438 ? -20.594 24.359 5.234 1 91.62 438 LEU B N 1
ATOM 7615 C CA . LEU B 1 438 ? -19.75 25.516 5.02 1 91.62 438 LEU B CA 1
ATOM 7616 C C . LEU B 1 438 ? -20.094 26.219 3.711 1 91.62 438 LEU B C 1
ATOM 7618 O O . LEU B 1 438 ? -20.141 27.438 3.65 1 91.62 438 LEU B O 1
ATOM 7622 N N . ASN B 1 439 ? -20.344 25.391 2.676 1 94.94 439 ASN B N 1
ATOM 7623 C CA . ASN B 1 439 ? -20.438 25.969 1.337 1 94.94 439 ASN B CA 1
ATOM 7624 C C . ASN B 1 439 ? -21.812 25.734 0.722 1 94.94 439 ASN B C 1
ATOM 7626 O O . ASN B 1 439 ? -22.484 26.688 0.323 1 94.94 439 ASN B O 1
ATOM 7630 N N . ILE B 1 440 ? -22.266 24.516 0.719 1 95.06 440 ILE B N 1
ATOM 7631 C CA . ILE B 1 440 ? -23.5 24.188 0.01 1 95.06 440 ILE B CA 1
ATOM 7632 C C . ILE B 1 440 ? -24.672 24.969 0.602 1 95.06 440 ILE B C 1
ATOM 7634 O O . ILE B 1 440 ? -25.547 25.422 -0.129 1 95.06 440 ILE B O 1
ATOM 7638 N N . SER B 1 441 ? -24.688 25.172 1.85 1 93.88 441 SER B N 1
ATOM 7639 C CA . SER B 1 441 ? -25.734 25.922 2.525 1 93.88 441 SER B CA 1
ATOM 7640 C C . SER B 1 441 ? -25.781 27.359 2.039 1 93.88 441 SER B C 1
ATOM 7642 O O . SER B 1 441 ? -26.812 28.031 2.164 1 93.88 441 SER B O 1
ATOM 7644 N N . ARG B 1 442 ? -24.719 27.844 1.485 1 93.62 442 ARG B N 1
ATOM 7645 C CA . ARG B 1 442 ? -24.641 29.203 0.982 1 93.62 442 ARG B CA 1
ATOM 7646 C C . ARG B 1 442 ? -24.578 29.219 -0.542 1 93.62 442 ARG B C 1
ATOM 7648 O O . ARG B 1 442 ? -24.188 30.234 -1.14 1 93.62 442 ARG B O 1
ATOM 7655 N N . SER B 1 443 ? -24.797 28.094 -1.118 1 93.81 443 SER B N 1
ATOM 7656 C CA . SER B 1 443 ? -24.828 27.938 -2.568 1 93.81 443 SER B CA 1
ATOM 7657 C C . SER B 1 443 ? -23.438 28.062 -3.176 1 93.81 443 SER B C 1
ATOM 7659 O O . SER B 1 443 ? -23.281 28.562 -4.289 1 93.81 443 SER B O 1
ATOM 7661 N N . LEU B 1 444 ? -22.484 27.75 -2.387 1 96.69 444 LEU B N 1
ATOM 7662 C CA . LEU B 1 444 ? -21.125 27.656 -2.867 1 96.69 444 LEU B CA 1
ATOM 7663 C C . LEU B 1 444 ? -20.703 26.188 -3.047 1 96.69 444 LEU B C 1
ATOM 7665 O O . LEU B 1 444 ? -21.203 25.312 -2.334 1 96.69 444 LEU B O 1
ATOM 7669 N N . PRO B 1 445 ? -19.859 25.922 -3.945 1 98.19 445 PRO B N 1
ATOM 7670 C CA . PRO B 1 445 ? -19.484 24.531 -4.215 1 98.19 445 PRO B CA 1
ATOM 7671 C C . PRO B 1 445 ? -18.438 24 -3.244 1 98.19 445 PRO B C 1
ATOM 7673 O O . PRO B 1 445 ? -17.844 24.781 -2.48 1 98.19 445 PRO B O 1
ATOM 7676 N N . ILE B 1 446 ? -18.188 22.688 -3.285 1 98.25 446 ILE B N 1
ATOM 7677 C CA . ILE B 1 446 ? -17.141 22 -2.539 1 98.25 446 ILE B CA 1
ATOM 7678 C C . ILE B 1 446 ? -15.875 21.906 -3.396 1 98.25 446 ILE B C 1
ATOM 7680 O O . ILE B 1 446 ? -15.859 21.203 -4.41 1 98.25 446 ILE B O 1
ATOM 7684 N N . PRO B 1 447 ? -14.875 22.609 -3.074 1 98.38 447 PRO B N 1
ATOM 7685 C CA . PRO B 1 447 ? -13.609 22.453 -3.801 1 98.38 447 PRO B CA 1
ATOM 7686 C C . PRO B 1 447 ? -12.766 21.297 -3.271 1 98.38 447 PRO B C 1
ATOM 7688 O O . PRO B 1 447 ? -12.438 21.266 -2.082 1 98.38 447 PRO B O 1
ATOM 7691 N N . ILE B 1 448 ? -12.375 20.391 -4.117 1 98.44 448 ILE B N 1
ATOM 7692 C CA . ILE B 1 448 ? -11.523 19.266 -3.744 1 98.44 448 ILE B CA 1
ATOM 7693 C C . ILE B 1 448 ? -10.203 19.359 -4.508 1 98.44 448 ILE B C 1
ATOM 7695 O O . ILE B 1 448 ? -10.195 19.422 -5.738 1 98.44 448 ILE B O 1
ATOM 7699 N N . VAL B 1 449 ? -9.133 19.406 -3.795 1 98.38 449 VAL B N 1
ATOM 7700 C CA . VAL B 1 449 ? -7.812 19.328 -4.398 1 98.38 449 VAL B CA 1
ATOM 7701 C C . VAL B 1 449 ? -7.266 17.906 -4.258 1 98.38 449 VAL B C 1
ATOM 7703 O O . VAL B 1 449 ? -7.062 17.422 -3.141 1 98.38 449 VAL B O 1
ATOM 7706 N N . ILE B 1 450 ? -7.047 17.234 -5.348 1 98.38 450 ILE B N 1
ATOM 7707 C CA . ILE B 1 450 ? -6.469 15.891 -5.367 1 98.38 450 ILE B CA 1
ATOM 7708 C C . ILE B 1 450 ? -4.961 15.984 -5.566 1 98.38 450 ILE B C 1
ATOM 7710 O O . ILE B 1 450 ? -4.488 16.625 -6.508 1 98.38 450 ILE B O 1
ATOM 7714 N N . ARG B 1 451 ? -4.258 15.359 -4.672 1 97.88 451 ARG B N 1
ATOM 7715 C CA . ARG B 1 451 ? -2.803 15.445 -4.68 1 97.88 451 ARG B CA 1
ATOM 7716 C C . ARG B 1 451 ? -2.17 14.062 -4.586 1 97.88 451 ARG B C 1
ATOM 7718 O O . ARG B 1 451 ? -2.611 13.227 -3.801 1 97.88 451 ARG B O 1
ATOM 7725 N N . PHE B 1 452 ? -1.156 13.758 -5.48 1 97.81 452 PHE B N 1
ATOM 7726 C CA . PHE B 1 452 ? -0.313 12.586 -5.324 1 97.81 452 PHE B CA 1
ATOM 7727 C C . PHE B 1 452 ? 1.161 12.953 -5.434 1 97.81 452 PHE B C 1
ATOM 7729 O O . PHE B 1 452 ? 1.651 13.258 -6.523 1 97.81 452 PHE B O 1
ATOM 7736 N N . ASP B 1 453 ? 1.775 12.891 -4.34 1 96.56 453 ASP B N 1
ATOM 7737 C CA . ASP B 1 453 ? 3.225 13.07 -4.328 1 96.56 453 ASP B CA 1
ATOM 7738 C C . ASP B 1 453 ? 3.941 11.781 -4.719 1 96.56 453 ASP B C 1
ATOM 7740 O O . ASP B 1 453 ? 3.48 10.688 -4.387 1 96.56 453 ASP B O 1
ATOM 7744 N N . TYR B 1 454 ? 5.016 11.914 -5.473 1 95.06 454 TYR B N 1
ATOM 7745 C CA . TYR B 1 454 ? 5.785 10.758 -5.938 1 95.06 454 TYR B CA 1
ATOM 7746 C C . TYR B 1 454 ? 7.281 11.016 -5.797 1 95.06 454 TYR B C 1
ATOM 7748 O O . TYR B 1 454 ? 7.707 12.148 -5.559 1 95.06 454 TYR B O 1
ATOM 7756 N N . SER B 1 455 ? 8.039 9.945 -5.836 1 92.75 455 SER B N 1
ATOM 7757 C CA . SER B 1 455 ? 9.492 10.055 -5.812 1 92.75 455 SER B CA 1
ATOM 7758 C C . SER B 1 455 ? 10.07 10.039 -7.227 1 92.75 455 SER B C 1
ATOM 7760 O O . SER B 1 455 ? 9.984 9.031 -7.922 1 92.75 455 SER B O 1
ATOM 7762 N N . GLY B 1 456 ? 10.75 11.109 -7.555 1 91.62 456 GLY B N 1
ATOM 7763 C CA . GLY B 1 456 ? 11.336 11.195 -8.875 1 91.62 456 GLY B CA 1
ATOM 7764 C C . GLY B 1 456 ? 12.484 10.227 -9.086 1 91.62 456 GLY B C 1
ATOM 7765 O O . GLY B 1 456 ? 12.898 9.992 -10.227 1 91.62 456 GLY B O 1
ATOM 7766 N N . SER B 1 457 ? 12.891 9.578 -8.055 1 88.88 457 SER B N 1
ATOM 7767 C CA . SER B 1 457 ? 14 8.633 -8.141 1 88.88 457 SER B CA 1
ATOM 7768 C C . SER B 1 457 ? 13.523 7.273 -8.648 1 88.88 457 SER B C 1
ATOM 7770 O O . SER B 1 457 ? 14.336 6.434 -9.039 1 88.88 457 SER B O 1
ATOM 7772 N N . VAL B 1 458 ? 12.281 7.012 -8.594 1 91.19 458 VAL B N 1
ATOM 7773 C CA . VAL B 1 458 ? 11.711 5.762 -9.07 1 91.19 458 VAL B CA 1
ATOM 7774 C C . VAL B 1 458 ? 11.219 5.941 -10.508 1 91.19 458 VAL B C 1
ATOM 7776 O O . VAL B 1 458 ? 10.398 6.812 -10.789 1 91.19 458 VAL B O 1
ATOM 7779 N N . PRO B 1 459 ? 11.664 5.094 -11.367 1 92.81 459 PRO B N 1
ATOM 7780 C CA . PRO B 1 459 ? 11.258 5.238 -12.766 1 92.81 459 PRO B CA 1
ATOM 7781 C C . PRO B 1 459 ? 9.742 5.176 -12.953 1 92.81 459 PRO B C 1
ATOM 7783 O O . PRO B 1 459 ? 9.07 4.367 -12.305 1 92.81 459 PRO B O 1
ATOM 7786 N N . HIS B 1 460 ? 9.188 6.105 -13.758 1 93.62 460 HIS B N 1
ATOM 7787 C CA . HIS B 1 460 ? 7.797 6.164 -14.188 1 93.62 460 HIS B CA 1
ATOM 7788 C C . HIS B 1 460 ? 6.871 6.492 -13.023 1 93.62 460 HIS B C 1
ATOM 7790 O O . HIS B 1 460 ? 5.66 6.281 -13.109 1 93.62 460 HIS B O 1
ATOM 7796 N N . ALA B 1 461 ? 7.473 6.961 -11.914 1 94.44 461 ALA B N 1
ATOM 7797 C CA . ALA B 1 461 ? 6.672 7.316 -10.742 1 94.44 461 ALA B CA 1
ATOM 7798 C C . ALA B 1 461 ? 5.707 8.453 -11.062 1 94.44 461 ALA B C 1
ATOM 7800 O O . ALA B 1 461 ? 4.582 8.484 -10.562 1 94.44 461 ALA B O 1
ATOM 7801 N N . ARG B 1 462 ? 6.141 9.359 -11.875 1 96.31 462 ARG B N 1
ATOM 7802 C CA . ARG B 1 462 ? 5.281 10.477 -12.258 1 96.31 462 ARG B CA 1
ATOM 7803 C C . ARG B 1 462 ? 4.027 9.984 -12.977 1 96.31 462 ARG B C 1
ATOM 7805 O O . ARG B 1 462 ? 2.92 10.43 -12.68 1 96.31 462 ARG B O 1
ATOM 7812 N N . ASN B 1 463 ? 4.262 9.07 -13.898 1 95.88 463 ASN B N 1
ATOM 7813 C CA . ASN B 1 463 ? 3.141 8.523 -14.656 1 95.88 463 ASN B CA 1
ATOM 7814 C C . ASN B 1 463 ? 2.156 7.793 -13.742 1 95.88 463 ASN B C 1
ATOM 7816 O O . ASN B 1 463 ? 0.943 7.871 -13.953 1 95.88 463 ASN B O 1
ATOM 7820 N N . ARG B 1 464 ? 2.695 7.129 -12.828 1 94.19 464 ARG B N 1
ATOM 7821 C CA . ARG B 1 464 ? 1.823 6.43 -11.891 1 94.19 464 ARG B CA 1
ATOM 7822 C C . ARG B 1 464 ? 1.024 7.418 -11.047 1 94.19 464 ARG B C 1
ATOM 7824 O O . ARG B 1 464 ? -0.166 7.215 -10.805 1 94.19 464 ARG B O 1
ATOM 7831 N N . ALA B 1 465 ? 1.678 8.453 -10.594 1 96.88 465 ALA B N 1
ATOM 7832 C CA . ALA B 1 465 ? 0.99 9.484 -9.828 1 96.88 465 ALA B CA 1
ATOM 7833 C C . ALA B 1 465 ? -0.134 10.117 -10.648 1 96.88 465 ALA B C 1
ATOM 7835 O O . ALA B 1 465 ? -1.221 10.375 -10.125 1 96.88 465 ALA B O 1
ATOM 7836 N N . LEU B 1 466 ? 0.119 10.375 -11.938 1 97.5 466 LEU B N 1
ATOM 7837 C CA . LEU B 1 466 ? -0.884 10.922 -12.844 1 97.5 466 LEU B CA 1
ATOM 7838 C C . LEU B 1 466 ? -2.078 9.984 -12.969 1 97.5 466 LEU B C 1
ATOM 7840 O O . LEU B 1 466 ? -3.229 10.422 -12.891 1 97.5 466 LEU B O 1
ATOM 7844 N N . SER B 1 467 ? -1.773 8.734 -13.062 1 95.75 467 SER B N 1
ATOM 7845 C CA . SER B 1 467 ? -2.824 7.727 -13.18 1 95.75 467 SER B CA 1
ATOM 7846 C C . SER B 1 467 ? -3.66 7.652 -11.914 1 95.75 467 SER B C 1
ATOM 7848 O O . SER B 1 467 ? -4.887 7.527 -11.977 1 95.75 467 SER B O 1
ATOM 7850 N N . ASP B 1 468 ? -2.992 7.699 -10.82 1 96.12 468 ASP B N 1
ATOM 7851 C CA . ASP B 1 468 ? -3.695 7.672 -9.539 1 96.12 468 ASP B CA 1
ATOM 7852 C C . ASP B 1 468 ? -4.613 8.883 -9.391 1 96.12 468 ASP B C 1
ATOM 7854 O O . ASP B 1 468 ? -5.742 8.766 -8.914 1 96.12 468 ASP B O 1
ATOM 7858 N N . CYS B 1 469 ? -4.125 10.023 -9.75 1 97.06 469 CYS B N 1
ATOM 7859 C CA . CYS B 1 469 ? -4.906 11.25 -9.68 1 97.06 469 CYS B CA 1
ATOM 7860 C C . CYS B 1 469 ? -6.184 11.133 -10.5 1 97.06 469 CYS B C 1
ATOM 7862 O O . CYS B 1 469 ? -7.266 11.477 -10.016 1 97.06 469 CYS B O 1
ATOM 7864 N N . HIS B 1 470 ? -6.07 10.648 -11.68 1 97.25 470 HIS B N 1
ATOM 7865 C CA . HIS B 1 470 ? -7.227 10.523 -12.562 1 97.25 470 HIS B CA 1
ATOM 7866 C C . HIS B 1 470 ? -8.195 9.461 -12.055 1 97.25 470 HIS B C 1
ATOM 7868 O O . HIS B 1 470 ? -9.414 9.625 -12.148 1 97.25 470 HIS B O 1
ATOM 7874 N N . ARG B 1 471 ? -7.633 8.414 -11.523 1 95.56 471 ARG B N 1
ATOM 7875 C CA . ARG B 1 471 ? -8.477 7.355 -10.977 1 95.56 471 ARG B CA 1
ATOM 7876 C C . ARG B 1 471 ? -9.312 7.867 -9.812 1 95.56 471 ARG B C 1
ATOM 7878 O O . ARG B 1 471 ? -10.516 7.609 -9.75 1 95.56 471 ARG B O 1
ATOM 7885 N N . ILE B 1 472 ? -8.68 8.578 -8.922 1 97.19 472 ILE B N 1
ATOM 7886 C CA . ILE B 1 472 ? -9.391 9.141 -7.773 1 97.19 472 ILE B CA 1
ATOM 7887 C C . ILE B 1 472 ? -10.438 10.141 -8.25 1 97.19 472 ILE B C 1
ATOM 7889 O O . ILE B 1 472 ? -11.555 10.172 -7.727 1 97.19 472 ILE B O 1
ATOM 7893 N N . ASN B 1 473 ? -10.055 10.945 -9.211 1 97.69 473 ASN B N 1
ATOM 7894 C CA . ASN B 1 473 ? -10.992 11.906 -9.766 1 97.69 473 ASN B CA 1
ATOM 7895 C C . ASN B 1 473 ? -12.242 11.219 -10.305 1 97.69 473 ASN B C 1
ATOM 7897 O O . ASN B 1 473 ? -13.367 11.664 -10.047 1 97.69 473 ASN B O 1
ATOM 7901 N N . GLU B 1 474 ? -12.078 10.133 -11.016 1 96.25 474 GLU B N 1
ATOM 7902 C CA . GLU B 1 474 ? -13.203 9.391 -11.578 1 96.25 474 GLU B CA 1
ATOM 7903 C C . GLU B 1 474 ? -14.039 8.734 -10.484 1 96.25 474 GLU B C 1
ATOM 7905 O O . GLU B 1 474 ? -15.266 8.68 -10.586 1 96.25 474 GLU B O 1
ATOM 7910 N N . ALA B 1 475 ? -13.359 8.25 -9.539 1 95.81 475 ALA B N 1
ATOM 7911 C CA . ALA B 1 475 ? -14.07 7.617 -8.43 1 95.81 475 ALA B CA 1
ATOM 7912 C C . ALA B 1 475 ? -14.914 8.633 -7.668 1 95.81 475 ALA B C 1
ATOM 7914 O O . ALA B 1 475 ? -16.031 8.328 -7.254 1 95.81 475 ALA B O 1
ATOM 7915 N N . ILE B 1 476 ? -14.367 9.805 -7.457 1 97.06 476 ILE B N 1
ATOM 7916 C CA . ILE B 1 476 ? -15.102 10.875 -6.785 1 97.06 476 ILE B CA 1
ATOM 7917 C C . ILE B 1 476 ? -16.312 11.266 -7.621 1 97.06 476 ILE B C 1
ATOM 7919 O O . ILE B 1 476 ? -17.422 11.438 -7.086 1 97.06 476 ILE B O 1
ATOM 7923 N N . LYS B 1 477 ? -16.156 11.383 -8.922 1 96.19 477 LYS B N 1
ATOM 7924 C CA . LYS B 1 477 ? -17.25 11.719 -9.82 1 96.19 477 LYS B CA 1
ATOM 7925 C C . LYS B 1 477 ? -18.375 10.695 -9.734 1 96.19 477 LYS B C 1
ATOM 7927 O O . LYS B 1 477 ? -19.562 11.062 -9.703 1 96.19 477 LYS B O 1
ATOM 7932 N N . SER B 1 478 ? -17.953 9.508 -9.648 1 93.12 478 SER B N 1
ATOM 7933 C CA . SER B 1 478 ? -18.938 8.445 -9.594 1 93.12 478 SER B CA 1
ATOM 7934 C C . SER B 1 478 ? -19.672 8.438 -8.258 1 93.12 478 SER B C 1
ATOM 7936 O O . SER B 1 478 ? -20.891 8.234 -8.211 1 93.12 478 SER B O 1
ATOM 7938 N N . ARG B 1 479 ? -18.984 8.68 -7.203 1 94.38 479 ARG B N 1
ATOM 7939 C CA . ARG B 1 479 ? -19.562 8.602 -5.867 1 94.38 479 ARG B CA 1
ATOM 7940 C C . ARG B 1 479 ? -20.484 9.789 -5.598 1 94.38 479 ARG B C 1
ATOM 7942 O O . ARG B 1 479 ? -21.531 9.641 -4.969 1 94.38 479 ARG B O 1
ATOM 7949 N N . TYR B 1 480 ? -20.016 10.938 -6.066 1 97 480 TYR B N 1
ATOM 7950 C CA . TYR B 1 480 ? -20.781 12.156 -5.82 1 97 480 TYR B CA 1
ATOM 7951 C C . TYR B 1 480 ? -21.344 12.727 -7.121 1 97 480 TYR B C 1
ATOM 7953 O O . TYR B 1 480 ? -21.234 13.922 -7.379 1 97 480 TYR B O 1
ATOM 7961 N N . ARG B 1 481 ? -21.922 11.953 -7.93 1 95.75 481 ARG B N 1
ATOM 7962 C CA . ARG B 1 481 ? -22.406 12.305 -9.266 1 95.75 481 ARG B CA 1
ATOM 7963 C C . ARG B 1 481 ? -23.391 13.461 -9.203 1 95.75 481 ARG B C 1
ATOM 7965 O O . ARG B 1 481 ? -23.312 14.398 -10 1 95.75 481 ARG B O 1
ATOM 7972 N N . ASP B 1 482 ? -24.266 13.5 -8.25 1 96.38 482 ASP B N 1
ATOM 7973 C CA . ASP B 1 482 ? -25.281 14.547 -8.125 1 96.38 482 ASP B CA 1
ATOM 7974 C C . ASP B 1 482 ? -24.641 15.906 -7.871 1 96.38 482 ASP B C 1
ATOM 7976 O O . ASP B 1 482 ? -25.031 16.906 -8.469 1 96.38 482 ASP B O 1
ATOM 7980 N N . LEU B 1 483 ? -23.641 15.883 -7.023 1 97.19 483 LEU B N 1
ATOM 7981 C CA . LEU B 1 483 ? -22.953 17.125 -6.684 1 97.19 483 LEU B CA 1
ATOM 7982 C C . LEU B 1 483 ? -22.156 17.641 -7.867 1 97.19 483 LEU B C 1
ATOM 7984 O O . LEU B 1 483 ? -22.094 18.859 -8.109 1 97.19 483 LEU B O 1
ATOM 7988 N N . ILE B 1 484 ? -21.609 16.734 -8.625 1 96 484 ILE B N 1
ATOM 7989 C CA . ILE B 1 484 ? -20.797 17.094 -9.781 1 96 484 ILE B CA 1
ATOM 7990 C C . ILE B 1 484 ? -21.688 17.625 -10.898 1 96 484 ILE B C 1
ATOM 7992 O O . ILE B 1 484 ? -21.406 18.672 -11.492 1 96 484 ILE B O 1
ATOM 7996 N N . ASP B 1 485 ? -22.766 16.969 -11.125 1 95.06 485 ASP B N 1
ATOM 7997 C CA . ASP B 1 485 ? -23.656 17.312 -12.227 1 95.06 485 ASP B CA 1
ATOM 7998 C C . ASP B 1 485 ? -24.312 18.672 -12 1 95.06 485 ASP B C 1
ATOM 8000 O O . ASP B 1 485 ? -24.562 19.422 -12.953 1 95.06 485 ASP B O 1
ATOM 8004 N N . ASN B 1 486 ? -24.547 19.016 -10.805 1 94.81 486 ASN B N 1
ATOM 8005 C CA . ASN B 1 486 ? -25.234 20.281 -10.547 1 94.81 486 ASN B CA 1
ATOM 8006 C C . ASN B 1 486 ? -24.234 21.406 -10.242 1 94.81 486 ASN B C 1
ATOM 8008 O O . ASN B 1 486 ? -24.641 22.5 -9.836 1 94.81 486 ASN B O 1
ATOM 8012 N N . GLY B 1 487 ? -22.938 21.109 -10.305 1 94.88 487 GLY B N 1
ATOM 8013 C CA . GLY B 1 487 ? -21.922 22.141 -10.156 1 94.88 487 GLY B CA 1
ATOM 8014 C C . GLY B 1 487 ? -21.609 22.469 -8.711 1 94.88 487 GLY B C 1
ATOM 8015 O O . GLY B 1 487 ? -21.047 23.531 -8.422 1 94.88 487 GLY B O 1
ATOM 8016 N N . SER B 1 488 ? -21.906 21.578 -7.793 1 97.62 488 SER B N 1
ATOM 8017 C CA . SER B 1 488 ? -21.719 21.812 -6.367 1 97.62 488 SER B CA 1
ATOM 8018 C C . SER B 1 488 ? -20.391 21.234 -5.879 1 97.62 488 SER B C 1
ATOM 8020 O O . SER B 1 488 ? -20.016 21.406 -4.719 1 97.62 488 SER B O 1
ATOM 8022 N N . LEU B 1 489 ? -19.734 20.547 -6.762 1 98.38 489 LEU B N 1
ATOM 8023 C CA . LEU B 1 489 ? -18.438 19.969 -6.41 1 98.38 489 LEU B CA 1
ATOM 8024 C C . LEU B 1 489 ? -17.469 20.078 -7.578 1 98.38 489 LEU B C 1
ATOM 8026 O O . LEU B 1 489 ? -17.828 19.75 -8.711 1 98.38 489 LEU B O 1
ATOM 8030 N N . HIS B 1 490 ? -16.312 20.609 -7.332 1 98.25 490 HIS B N 1
ATOM 8031 C CA . HIS B 1 490 ? -15.281 20.734 -8.352 1 98.25 490 HIS B CA 1
ATOM 8032 C C . HIS B 1 490 ? -13.961 20.141 -7.879 1 98.25 490 HIS B C 1
ATOM 8034 O O . HIS B 1 490 ? -13.68 20.125 -6.68 1 98.25 490 HIS B O 1
ATOM 8040 N N . THR B 1 491 ? -13.164 19.641 -8.789 1 98.44 491 THR B N 1
ATOM 8041 C CA . THR B 1 491 ? -11.914 18.969 -8.445 1 98.44 491 THR B CA 1
ATOM 8042 C C . THR B 1 491 ? -10.734 19.641 -9.133 1 98.44 491 THR B C 1
ATOM 8044 O O . THR B 1 491 ? -10.883 20.219 -10.211 1 98.44 491 THR B O 1
ATOM 8047 N N . PHE B 1 492 ? -9.664 19.672 -8.477 1 98.38 492 PHE B N 1
ATOM 8048 C CA . PHE B 1 492 ? -8.375 20.203 -8.922 1 98.38 492 PHE B 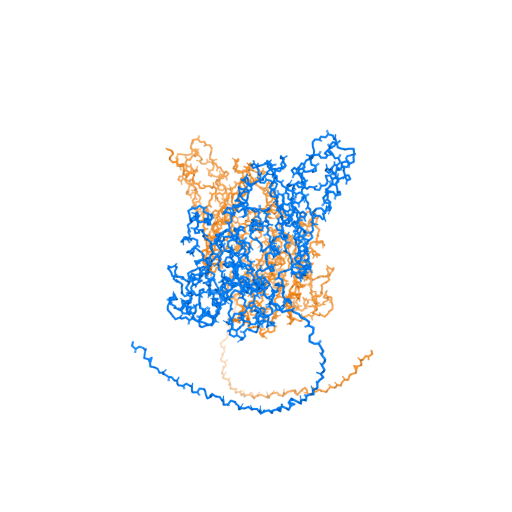CA 1
ATOM 8049 C C . PHE B 1 492 ? -7.273 19.172 -8.727 1 98.38 492 PHE B C 1
ATOM 8051 O O . PHE B 1 492 ? -6.984 18.766 -7.594 1 98.38 492 PHE B O 1
ATOM 8058 N N . LEU B 1 493 ? -6.645 18.656 -9.852 1 98.5 493 LEU B N 1
ATOM 8059 C CA . LEU B 1 493 ? -5.699 17.547 -9.812 1 98.5 493 LEU B CA 1
ATOM 8060 C C . LEU B 1 493 ? -4.262 18.062 -9.82 1 98.5 493 LEU B C 1
ATOM 8062 O O . LEU B 1 493 ? -3.873 18.812 -10.719 1 98.5 493 LEU B O 1
ATOM 8066 N N . THR B 1 494 ? -3.502 17.625 -8.812 1 98.31 494 THR B N 1
ATOM 8067 C CA . THR B 1 494 ? -2.117 18.062 -8.711 1 98.31 494 THR B CA 1
ATOM 8068 C C . THR B 1 494 ? -1.2 16.891 -8.367 1 98.31 494 THR B C 1
ATOM 8070 O O . THR B 1 494 ? -1.616 15.945 -7.691 1 98.31 494 THR B O 1
ATOM 8073 N N . ILE B 1 495 ? 0.057 16.891 -8.844 1 98 495 ILE B N 1
ATOM 8074 C CA . ILE B 1 495 ? 1.1 15.93 -8.492 1 98 495 ILE B CA 1
ATOM 8075 C C . ILE B 1 495 ? 2.381 16.672 -8.125 1 98 495 ILE B C 1
ATOM 8077 O O . ILE B 1 495 ? 2.588 17.812 -8.555 1 98 495 ILE B O 1
ATOM 8081 N N . ARG B 1 496 ? 3.215 16.078 -7.305 1 97.56 496 ARG B N 1
ATOM 8082 C CA . ARG B 1 496 ? 4.453 16.734 -6.898 1 97.56 496 ARG B CA 1
ATOM 8083 C C . ARG B 1 496 ? 5.566 15.727 -6.68 1 97.56 496 ARG B C 1
ATOM 8085 O O . ARG B 1 496 ? 5.336 14.648 -6.117 1 97.56 496 ARG B O 1
ATOM 8092 N N . ASP B 1 497 ? 6.742 16.062 -7.129 1 96 497 ASP B N 1
ATOM 8093 C CA . ASP B 1 497 ? 7.934 15.289 -6.816 1 96 497 ASP B CA 1
ATOM 8094 C C . ASP B 1 497 ? 8.445 15.609 -5.41 1 96 497 ASP B C 1
ATOM 8096 O O . ASP B 1 497 ? 9 16.688 -5.176 1 96 497 ASP B O 1
ATOM 8100 N N . ARG B 1 498 ? 8.344 14.648 -4.586 1 92.69 498 ARG B N 1
ATOM 8101 C CA . ARG B 1 498 ? 8.664 14.898 -3.188 1 92.69 498 ARG B CA 1
ATOM 8102 C C . ARG B 1 498 ? 10.18 14.977 -2.984 1 92.69 498 ARG B C 1
ATOM 8104 O O . ARG B 1 498 ? 10.648 15.445 -1.946 1 92.69 498 ARG B O 1
ATOM 8111 N N . ASP B 1 499 ? 10.961 14.539 -3.955 1 89.44 499 ASP B N 1
ATOM 8112 C CA . ASP B 1 499 ? 12.414 14.562 -3.855 1 89.44 499 ASP B CA 1
ATOM 8113 C C . ASP B 1 499 ? 12.969 15.93 -4.246 1 89.44 499 ASP B C 1
ATOM 8115 O O . ASP B 1 499 ? 14.141 16.219 -4.004 1 89.44 499 ASP B O 1
ATOM 8119 N N . LYS B 1 500 ? 12.117 16.734 -4.762 1 88.5 500 LYS B N 1
ATOM 8120 C CA . LYS B 1 500 ? 12.523 18.062 -5.184 1 88.5 500 LYS B CA 1
ATOM 8121 C C . LYS B 1 500 ? 11.859 19.141 -4.328 1 88.5 500 LYS B C 1
ATOM 8123 O O . LYS B 1 500 ? 10.93 18.859 -3.576 1 88.5 500 LYS B O 1
ATOM 8128 N N . LYS B 1 501 ? 12.391 20.344 -4.402 1 88.06 501 LYS B N 1
ATOM 8129 C CA . LYS B 1 501 ? 11.844 21.469 -3.674 1 88.06 501 LYS B CA 1
ATOM 8130 C C . LYS B 1 501 ? 10.805 22.219 -4.516 1 88.06 501 LYS B C 1
ATOM 8132 O O . LYS B 1 501 ? 10.188 23.172 -4.043 1 88.06 501 LYS B O 1
ATOM 8137 N N . ALA B 1 502 ? 10.43 21.641 -5.559 1 91.44 502 ALA B N 1
ATOM 8138 C CA . ALA B 1 502 ? 9.531 22.312 -6.488 1 91.44 502 ALA B CA 1
ATOM 8139 C C . ALA B 1 502 ? 8.07 22.109 -6.074 1 91.44 502 ALA B C 1
ATOM 8141 O O . ALA B 1 502 ? 7.723 21.109 -5.465 1 91.44 502 ALA B O 1
ATOM 8142 N N . PRO B 1 503 ? 7.258 23.109 -6.363 1 94.81 503 PRO B N 1
ATOM 8143 C CA . PRO B 1 503 ? 5.828 23 -6.062 1 94.81 503 PRO B CA 1
ATOM 8144 C C . PRO B 1 503 ? 5.129 21.938 -6.918 1 94.81 503 PRO B C 1
ATOM 8146 O O . PRO B 1 503 ? 5.754 21.344 -7.797 1 94.81 503 PRO B O 1
ATOM 8149 N N . ALA B 1 504 ? 3.873 21.781 -6.59 1 95.88 504 ALA B N 1
ATOM 8150 C CA . ALA B 1 504 ? 3.064 20.781 -7.289 1 95.88 504 ALA B CA 1
ATOM 8151 C C . ALA B 1 504 ? 2.74 21.234 -8.711 1 95.88 504 ALA B C 1
ATOM 8153 O O . ALA B 1 504 ? 2.623 22.438 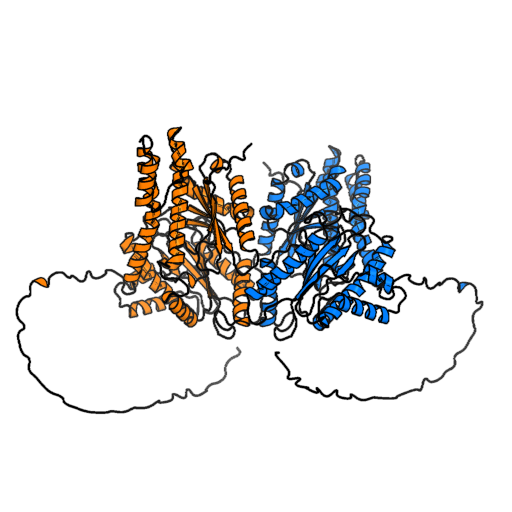-8.977 1 95.88 504 ALA B O 1
ATOM 8154 N N . GLU B 1 505 ? 2.641 20.359 -9.602 1 96.56 505 GLU B N 1
ATOM 8155 C CA . GLU B 1 505 ? 2.205 20.547 -10.984 1 96.56 505 GLU B CA 1
ATOM 8156 C C . GLU B 1 505 ? 0.71 20.266 -11.133 1 96.56 505 GLU B C 1
ATOM 8158 O O . GLU B 1 505 ? 0.196 19.281 -10.602 1 96.56 505 GLU B O 1
ATOM 8163 N N . VAL B 1 506 ? 0.05 21.188 -11.812 1 97.5 506 VAL B N 1
ATOM 8164 C CA . VAL B 1 506 ? -1.369 21 -12.094 1 97.5 506 VAL B CA 1
ATOM 8165 C C . VAL B 1 506 ? -1.54 20.094 -13.312 1 97.5 506 VAL B C 1
ATOM 8167 O O . VAL B 1 506 ? -0.983 20.375 -14.375 1 97.5 506 VAL B O 1
ATOM 8170 N N . VAL B 1 507 ? -2.381 19.047 -13.164 1 97.88 507 VAL B N 1
ATOM 8171 C CA . VAL B 1 507 ? -2.461 18.094 -14.258 1 97.88 507 VAL B CA 1
ATOM 8172 C C . VAL B 1 507 ? -3.906 17.969 -14.734 1 97.88 507 VAL B C 1
ATOM 8174 O O . VAL B 1 507 ? -4.195 17.234 -15.68 1 97.88 507 VAL B O 1
ATOM 8177 N N . GLY B 1 508 ? -4.824 18.625 -14.07 1 96.38 508 GLY B N 1
ATOM 8178 C CA . GLY B 1 508 ? -6.211 18.609 -14.508 1 96.38 508 GLY B CA 1
ATOM 8179 C C . GLY B 1 508 ? -7.141 19.375 -13.578 1 96.38 508 GLY B C 1
ATOM 8180 O O . GLY B 1 508 ? -6.762 19.719 -12.461 1 96.38 508 GLY B O 1
ATOM 8181 N N . SER B 1 509 ? -8.352 19.672 -14.094 1 96.69 509 SER B N 1
ATOM 8182 C CA . SER B 1 509 ? -9.398 20.359 -13.336 1 96.69 509 SER B CA 1
ATOM 8183 C C . SER B 1 509 ? -10.773 20.094 -13.938 1 96.69 509 SER B C 1
ATOM 8185 O O . SER B 1 509 ? -10.914 19.938 -15.148 1 96.69 509 SER B O 1
ATOM 8187 N N . SER B 1 510 ? -11.711 19.984 -13.055 1 96 510 SER B N 1
ATOM 8188 C CA . SER B 1 510 ? -13.078 19.859 -13.539 1 96 510 SER B CA 1
ATOM 8189 C C . SER B 1 510 ? -13.539 21.141 -14.234 1 96 510 SER B C 1
ATOM 8191 O O . SER B 1 510 ? -14.562 21.156 -14.914 1 96 510 SER B O 1
ATOM 8193 N N . LEU B 1 511 ? -12.766 22.234 -14.102 1 95.75 511 LEU B N 1
ATOM 8194 C CA . LEU B 1 511 ? -13.141 23.547 -14.641 1 95.75 511 LEU B CA 1
ATOM 8195 C C . LEU B 1 511 ? -12.453 23.797 -15.977 1 95.75 511 LEU B C 1
ATOM 8197 O O . LEU B 1 511 ? -12.617 24.859 -16.578 1 95.75 511 LEU B O 1
ATOM 8201 N N . ASP B 1 512 ? -11.711 22.812 -16.438 1 93.19 512 ASP B N 1
ATOM 8202 C CA . ASP B 1 512 ? -11.07 22.953 -17.75 1 93.19 512 ASP B CA 1
ATOM 8203 C C . ASP B 1 512 ? -12.102 22.984 -18.859 1 93.19 512 ASP B C 1
ATOM 8205 O O . ASP B 1 512 ? -13.172 22.375 -18.766 1 93.19 512 ASP B O 1
ATOM 8209 N N . PRO B 1 513 ? -11.75 23.734 -19.938 1 89.06 513 PRO B N 1
ATOM 8210 C CA . PRO B 1 513 ? -12.695 23.781 -21.047 1 89.06 513 PRO B CA 1
ATOM 8211 C C . PRO B 1 513 ? -12.898 22.422 -21.703 1 89.06 513 PRO B C 1
ATOM 8213 O O . PRO B 1 513 ? -11.953 21.625 -21.797 1 89.06 513 PRO B O 1
ATOM 8216 N N . VAL B 1 514 ? -14.133 21.969 -21.922 1 74.44 514 VAL B N 1
ATOM 8217 C CA . VAL B 1 514 ? -14.453 20.703 -22.578 1 74.44 514 VAL B CA 1
ATOM 8218 C C . VAL B 1 514 ? -14.07 20.797 -24.062 1 74.44 514 VAL B C 1
ATOM 8220 O O . VAL B 1 514 ? -14.461 21.734 -24.75 1 74.44 514 VAL B O 1
ATOM 8223 N N . THR B 1 515 ? -12.977 20.266 -24.422 1 62.34 515 THR B N 1
ATOM 8224 C CA . THR B 1 515 ? -12.664 20.25 -25.844 1 62.34 515 THR B CA 1
ATOM 8225 C C . THR B 1 515 ? -13.711 19.453 -26.625 1 62.34 515 THR B C 1
ATOM 8227 O O . THR B 1 515 ? -13.984 18.297 -26.297 1 62.34 515 THR B O 1
ATOM 8230 N N . GLN B 1 516 ? -14.75 20.078 -27.016 1 50.34 516 GLN B N 1
ATOM 8231 C CA . GLN B 1 516 ? -15.703 19.438 -27.922 1 50.34 516 GLN B CA 1
ATOM 8232 C C . GLN B 1 516 ? -14.984 18.609 -28.984 1 50.34 516 GLN B C 1
ATOM 8234 O O . GLN B 1 516 ? -14.055 19.109 -29.641 1 50.34 516 GLN B O 1
ATOM 8239 N N . GLU B 1 517 ? -14.836 17.359 -28.766 1 40.72 517 GLU B N 1
ATOM 8240 C CA . GLU B 1 517 ? -14.484 16.547 -29.938 1 40.72 517 GLU B CA 1
ATOM 8241 C C . GLU B 1 517 ? -15.289 16.984 -31.156 1 40.72 517 GLU B C 1
ATOM 8243 O O . GLU B 1 517 ? -16.5 17.203 -31.078 1 40.72 517 GLU B O 1
ATOM 8248 N N . ALA B 1 518 ? -14.602 17.656 -32.062 1 38.12 518 ALA B N 1
ATOM 8249 C CA . ALA B 1 518 ? -15.188 17.891 -33.375 1 38.12 518 ALA B CA 1
ATOM 8250 C C . ALA B 1 518 ? -15.93 16.656 -33.875 1 38.12 518 ALA B C 1
ATOM 8252 O O . ALA B 1 518 ? -15.352 15.562 -33.969 1 38.12 518 ALA B O 1
ATOM 8253 N N . HIS B 1 519 ? -17.172 16.547 -33.5 1 31.05 519 HIS B N 1
ATOM 8254 C CA . HIS B 1 519 ? -17.797 15.82 -34.625 1 31.05 519 HIS B CA 1
ATOM 8255 C C . HIS B 1 519 ? -17.641 16.578 -35.906 1 31.05 519 HIS B C 1
ATOM 8257 O O . HIS B 1 519 ? -17.828 17.797 -35.969 1 31.05 519 HIS B O 1
#

Foldseek 3Di:
DPDDDPPDPPPDDDDDDDDDDDDDDPDDDDDDDDDDDDDDDVPPPVVVPPLLAFQLADVVLLVLVVVLQCVLVQLLVCLVVLLVVLQVCLPPPPSQVVNQVSCCVRNNDGFDNVQSVCCVVHNRPSQLRSLVSLLVSVQVLLQCCLPPVSSQLDCPGPQVVVVCVLLVVLQANAAEEEEALALLCLQVACQQQNHRLNRYHYDYYQLSQDDLVVVLVVVVVQLVCQPPPQVVHHNVRRHFHEYEYEAEAAPVCQQCLGRVVQNSDRLSSQVSRVVSQVVSQVVQPVVDDDPRGHAYWYKYAHSWQSWIWTFAEAPVRDTDSVFTDTLVVLCVVPRPPHPVVSLVVQLVSSCVRYPDHHDPSSSSVVSSRSSSNSNSNVSCCVPVVRTNPCSHADESAEEEEDDDSSRNDRNPYRYQYDQACVVRVVSVVVLVVSVCVVAVVVPHAHEYEYEEEFAPVDPCRVVVRVVSQVRRVVVVCVVPVVCLVVSRYKYWYWYYHPVDSGGIDTDDIPSDDDPPPDD/DPDDDDDDDDPPPDPPDDDDDDDDDDDDDDDDDDDPDDDPDVPPPPVVPPPLAFQLADVVLLVLVVVLQCVLVQLLVCLVVLLVVLQVCLPPPCSQVVNQVSCCVRNNHGFDNVQSVCCVVHNRPSQLRSLVSLLVSVQVLLQCCLPPVSSQLDCPGPQQVVVCVLLVVLQANAAEEEEALALLCLQVACQQQVHRLNRYHYDYYQLSQDDLVVVLVVVVVQLVCQPPPQVVHHNVRRHFHEYEYEAEAAPVCQQCLGRVVQNSDRLSSQVSRVVSQVVNQVVQPVVDDDPRGHAYWYKYAHSWQSWIWTFAEAPVRDTDSVFTDTLVVLCVVPRPPHPVVSLVVQLVSSCVRYPDHHDPSSSSVVSSSSSSNSNSNVSCCVPVVRTNPCSHADESAEEEEDDDSSRNDRNPYRYQYDQACVVRVVSVVVLVVSVCVVAVVVPHAHEYEYEEEFAPVDPCRVVVRVVSQVRRVVVVCVVPVVCLVVSRYKYWYWYYHPVDSGGIDTDDIPSDDDPPPDD

Radius of gyration: 36.47 Å; Cα contacts (8 Å, |Δi|>4): 1738; chains: 2; bounding box: 90×148×82 Å

Solvent-accessible surface area (backbone atoms only — not comparable to full-atom values): 56254 Å² total; per-residue (Å²): 135,90,78,74,89,75,83,72,86,74,81,82,75,82,78,86,81,81,81,89,80,82,88,76,80,76,80,82,88,78,84,83,85,82,83,73,82,90,84,67,76,81,65,56,81,70,58,72,69,70,67,88,52,43,60,66,39,53,63,68,60,44,51,51,52,47,52,49,49,50,53,58,52,45,55,58,65,47,45,63,63,50,50,55,52,43,60,71,36,59,84,44,94,58,29,63,61,50,43,35,51,51,34,35,71,73,73,67,46,74,68,66,59,77,57,55,66,48,22,79,84,46,78,62,58,57,41,59,51,50,43,49,50,52,54,50,42,50,49,51,51,40,42,44,39,49,74,62,37,83,80,48,18,44,72,86,27,68,59,22,48,53,48,51,53,49,36,46,73,39,33,29,72,45,43,36,38,20,33,28,18,51,19,71,45,36,13,42,50,55,47,31,38,54,36,38,57,60,61,42,52,74,52,51,22,72,56,23,62,68,61,52,69,64,50,48,51,51,48,49,54,47,54,34,34,9,65,74,67,35,37,90,43,47,63,84,50,86,49,36,46,36,43,31,32,32,34,49,30,21,81,86,42,46,73,73,54,22,42,71,79,46,66,16,34,51,67,56,32,48,51,53,34,48,48,51,52,50,38,37,36,46,26,42,42,60,72,38,69,92,78,42,63,58,47,66,41,47,33,36,31,24,66,38,38,46,34,40,33,38,32,38,39,13,67,85,63,40,66,40,92,90,31,54,38,46,40,61,60,48,45,69,74,29,44,89,41,53,50,69,56,32,54,50,51,48,48,50,46,46,54,66,38,20,54,66,56,68,36,69,36,55,50,53,49,50,41,50,40,45,44,35,20,47,27,31,37,48,40,28,35,73,75,39,73,48,36,53,82,70,76,64,88,63,49,70,34,35,36,34,29,41,76,67,87,75,59,54,44,61,21,43,37,34,51,30,65,34,93,44,53,86,79,28,41,68,53,46,50,51,51,51,53,53,33,40,66,69,19,45,72,71,70,32,38,39,36,33,39,37,33,26,53,28,48,73,57,33,70,66,28,65,60,51,33,52,51,50,47,52,50,45,52,51,49,50,46,65,74,41,38,71,40,44,74,71,52,39,38,46,46,38,32,31,36,28,43,68,78,48,67,58,51,67,45,79,77,48,48,71,82,54,81,77,75,72,73,80,121,125,92,76,76,85,88,84,75,92,80,78,81,71,82,74,81,82,76,82,86,82,86,83,85,86,79,80,89,79,82,70,90,74,72,92,69,80,71,94,64,70,87,61,65,82,73,60,72,72,72,67,88,54,42,61,65,42,53,63,68,60,43,52,53,52,48,52,50,48,50,54,59,52,45,56,60,63,47,45,62,64,49,51,54,52,43,58,72,36,58,83,45,94,59,29,63,62,49,44,35,51,52,34,35,72,73,72,67,46,74,69,64,61,78,56,54,66,48,22,80,83,45,77,61,58,59,38,58,51,51,45,49,50,51,53,49,41,49,48,50,52,41,41,44,40,48,74,62,38,81,79,47,19,44,71,87,27,69,58,20,47,52,48,49,53,50,38,46,72,38,34,29,70,44,44,36,38,21,34,28,19,52,18,70,44,36,14,41,49,56,48,32,38,56,36,38,57,60,62,42,51,72,53,51,20,70,57,23,64,68,60,52,68,64,48,47,51,52,49,47,55,47,52,34,33,9,65,73,68,35,36,93,43,48,63,84,51,87,49,37,46,34,43,32,33,30,34,50,31,20,82,88,41,44,72,74,54,22,40,71,79,45,65,15,33,50,67,55,34,48,51,52,34,47,48,52,53,50,38,38,36,48,26,43,42,59,74,37,70,93,78,42,62,58,46,67,43,47,34,36,31,26,66,38,38,44,34,39,33,37,32,38,38,14,67,85,61,40,64,41,92,91,32,54,39,46,39,62,60,48,44,69,73,28,45,89,41,53,48,69,56,32,52,51,51,48,46,50,46,47,55,67,40,19,52,66,56,68,35,69,37,56,50,54,49,50,42,50,38,45,45,34,20,48,26,30,37,46,40,28,35,73,76,38,73,48,35,53,83,70,76,63,90,62,49,71,34,35,37,35,28,41,75,69,88,75,58,55,43,61,22,44,36,34,49,30,63,35,92,44,55,85,80,27,41,69,50,46,51,50,50,51,53,55,35,40,66,70,19,45,73,72,71,32,38,41,37,34,40,36,33,27,52,30,47,74,57,34,69,66,29,64,60,50,32,53,49,50,46,51,50,47,50,51,47,49,43,64,75,41,41,69,40,44,75,71,52,39,38,46,45,36,33,33,36,27,42,68,79,49,68,58,52,66,45,80,78,49,47,70,82,53,82,78,75,72,72,80,120

Nearest PDB structures (foldseek):
  8thm-assembly1_E  TM=9.926E-01  e=1.430E-67  Cyanobium sp. PCC 7001
  8thm-assembly1_C  TM=9.932E-01  e=4.107E-67  Cyanobium sp. PCC 7001
  2fgy-assembly1_B  TM=9.273E-01  e=1.052E-51  Halothiobacillus neapolitanus
  5jj8-assembly1_A  TM=5.210E-01  e=1.987E-01  Pseudomonas aeruginosa
  4wny-assembly1_A-2  TM=5.340E-01  e=9.686E+00  Burkholderia pseudomallei 1710b

InterPro domains:
  IPR014074 Carboxysome shell carbonic anhydrase [TIGR02701] (54-498)
  IPR043065 Carboxysome shell carbonic anhydrase, N-terminal domain superfamily [G3DSA:1.20.120.1310] (44-147)
  IPR043066 Carboxysome shell carbonic anhydrase, C-terminal domain superfamily [G3DSA:3.30.1330.140] (394-510)
  IPR048539 Carboxysome Shell Carbonic Anhydrase, catalytic domain [PF20686] (163-393)
  IPR048619 Carboxysome Shell Carbonic Anhydrase, N-terminal [PF20687] (54-146)
  IPR048620 Carboxysome Shell Carbonic Anhydrase, C-terminal domain [PF08936] (394-510)

Organism: Prochlorococcus marinus (strain NATL2A) (NCBI:txid59920)